Protein 8TNV (pdb70)

Structure (mmCIF, N/CA/C/O backbone):
data_8TNV
#
_entry.id   8TNV
#
_cell.length_a   75.682
_cell.length_b   103.368
_cell.length_c   119.048
_cell.angle_alpha   90.00
_cell.angle_beta   90.00
_cell.angle_gamma   90.00
#
_symmetry.space_group_name_H-M   'P 21 21 21'
#
loop_
_entity.id
_entity.type
_entity.pdbx_description
1 polymer 'Hemocyanin Functional Unit CCHB-g'
2 branched 2-acetamido-2-deoxy-beta-D-glucopyranose-(1-2)-alpha-D-mannopyranose-(1-6)-beta-D-mannopyranose-(1-4)-2-acetamido-2-deoxy-beta-D-glucopyranose-(1-4)-[alpha-L-fucopyranose-(1-6)]2-acetamido-2-deoxy-beta-D-glucopyranose
3 non-polymer 2-acetamido-2-deoxy-beta-D-glucopyranose
4 non-polymer 'CU2-O2 CLUSTER'
5 non-polymer 'BROMIDE ION'
6 non-polymer 1-(2-METHOXY-ETHOXY)-2-{2-[2-(2-METHOXY-ETHOXY]-ETHOXY}-ETHANE
7 non-polymer 'TETRAETHYLENE GLYCOL'
8 water water
#
loop_
_atom_site.group_PDB
_atom_site.id
_atom_site.type_symbol
_atom_site.label_atom_id
_atom_site.label_alt_id
_atom_site.label_comp_id
_atom_site.label_asym_id
_atom_site.label_entity_id
_atom_site.label_seq_id
_atom_site.pdbx_PDB_ins_code
_atom_site.Cartn_x
_atom_site.Cartn_y
_atom_site.Cartn_z
_atom_site.occupancy
_atom_site.B_iso_or_equiv
_atom_site.auth_seq_id
_atom_site.auth_comp_id
_atom_site.auth_asym_id
_atom_site.auth_atom_id
_atom_site.pdbx_PDB_model_num
ATOM 1 N N . GLY A 1 1 ? 31.250 58.037 66.926 1.00 47.57 0 GLY A N 1
ATOM 2 C CA . GLY A 1 1 ? 30.585 58.889 67.896 1.00 37.49 0 GLY A CA 1
ATOM 3 C C . GLY A 1 1 ? 29.739 59.978 67.253 1.00 33.94 0 GLY A C 1
ATOM 4 O O . GLY A 1 1 ? 28.553 60.070 67.505 1.00 21.04 0 GLY A O 1
ATOM 5 N N . VAL A 1 2 ? 30.356 60.797 66.401 1.00 37.52 1 VAL A N 1
ATOM 6 C CA . VAL A 1 2 ? 29.646 61.914 65.786 1.00 36.62 1 VAL A CA 1
ATOM 7 C C . VAL A 1 2 ? 28.467 61.380 64.980 1.00 36.40 1 VAL A C 1
ATOM 8 O O . VAL A 1 2 ? 28.626 60.557 64.066 1.00 36.81 1 VAL A O 1
ATOM 12 N N . GLY A 1 3 ? 27.269 61.832 65.336 1.00 29.66 2 GLY A N 1
ATOM 13 C CA . GLY A 1 3 ? 26.088 61.354 64.671 1.00 23.17 2 GLY A CA 1
ATOM 14 C C . GLY A 1 3 ? 25.655 59.952 65.031 1.00 21.02 2 GLY A C 1
ATOM 15 O O . GLY A 1 3 ? 24.757 59.430 64.364 1.00 23.16 2 GLY A O 1
ATOM 16 N N . VAL A 1 4 ? 26.240 59.321 66.050 1.00 16.85 3 VAL A N 1
ATOM 17 C CA . VAL A 1 4 ? 25.858 57.969 66.439 1.00 15.30 3 VAL A CA 1
ATOM 18 C C . VAL A 1 4 ? 24.937 58.031 67.654 1.00 15.28 3 VAL A C 1
ATOM 19 O O . VAL A 1 4 ? 25.289 58.603 68.690 1.00 15.77 3 VAL A O 1
ATOM 23 N N . ARG A 1 5 ? 23.748 57.437 67.524 1.00 13.39 4 ARG A N 1
ATOM 24 C CA . ARG A 1 5 ? 22.768 57.400 68.604 1.00 14.19 4 ARG A CA 1
ATOM 25 C C . ARG A 1 5 ? 22.964 56.102 69.368 1.00 15.61 4 ARG A C 1
ATOM 26 O O . ARG A 1 5 ? 22.749 55.019 68.815 1.00 14.45 4 ARG A O 1
ATOM 34 N N . LYS A 1 6 ? 23.381 56.223 70.625 1.00 13.19 5 LYS A N 1
ATOM 35 C CA . LYS A 1 6 ? 23.730 55.098 71.472 1.00 14.68 5 LYS A CA 1
ATOM 36 C C . LYS A 1 6 ? 22.599 54.766 72.426 1.00 14.41 5 LYS A C 1
ATOM 37 O O . LYS A 1 6 ? 21.867 55.655 72.881 1.00 15.20 5 LYS A O 1
ATOM 43 N N . ASP A 1 7 ? 22.478 53.479 72.780 1.00 14.01 6 ASP A N 1
ATOM 44 C CA . ASP A 1 7 ? 21.587 53.115 73.875 1.00 14.33 6 ASP A CA 1
ATOM 45 C C . ASP A 1 7 ? 21.975 53.887 75.129 1.00 15.96 6 ASP A C 1
ATOM 46 O O . ASP A 1 7 ? 23.149 53.910 75.508 1.00 16.02 6 ASP A O 1
ATOM 51 N N . ILE A 1 8 ? 20.996 54.528 75.771 1.00 16.41 7 ILE A N 1
ATOM 52 C CA . ILE A 1 8 ? 21.278 55.391 76.914 1.00 15.24 7 ILE A CA 1
ATOM 53 C C . ILE A 1 8 ? 22.028 54.630 78.008 1.00 21.85 7 ILE A C 1
ATOM 54 O O . ILE A 1 8 ? 22.834 55.215 78.754 1.00 18.18 7 ILE A O 1
ATOM 59 N N . ASN A 1 9 ? 21.830 53.317 78.089 1.00 18.22 8 ASN A N 1
ATOM 60 C CA . ASN A 1 9 ? 22.465 52.574 79.170 1.00 23.19 8 ASN A CA 1
ATOM 61 C C . ASN A 1 9 ? 23.929 52.282 78.896 1.00 22.44 8 ASN A C 1
ATOM 62 O O . ASN A 1 9 ? 24.602 51.708 79.763 1.00 28.28 8 ASN A O 1
ATOM 67 N N . THR A 1 10 ? 24.440 52.646 77.727 1.00 19.79 9 THR A N 1
ATOM 68 C CA . THR A 1 10 ? 25.841 52.432 77.397 1.00 21.96 9 THR A CA 1
ATOM 69 C C . THR A 1 10 ? 26.680 53.705 77.470 1.00 25.39 9 THR A C 1
ATOM 70 O O . THR A 1 10 ? 27.885 53.656 77.177 1.00 23.57 9 THR A O 1
ATOM 74 N N . LEU A 1 11 ? 26.088 54.844 77.828 1.00 18.87 10 LEU A N 1
ATOM 75 C CA . LEU A 1 11 ? 26.856 56.090 77.848 1.00 18.94 10 LEU A CA 1
ATOM 76 C C . LEU A 1 11 ? 27.904 56.049 78.947 1.00 19.21 10 LEU A C 1
ATOM 77 O O . LEU A 1 11 ? 27.632 55.594 80.059 1.00 21.29 10 LEU A O 1
ATOM 82 N N . THR A 1 12 ? 29.087 56.561 78.632 1.00 21.20 11 THR A N 1
ATOM 83 C CA . THR A 1 12 ? 30.112 56.767 79.641 1.00 20.72 11 THR A CA 1
ATOM 84 C C . THR A 1 12 ? 29.814 58.035 80.431 1.00 23.02 11 THR A C 1
ATOM 85 O O . THR A 1 12 ? 28.997 58.877 80.035 1.00 19.71 11 THR A O 1
ATOM 89 N N . ALA A 1 13 ? 30.520 58.196 81.553 1.00 20.49 12 ALA A N 1
ATOM 90 C CA . ALA A 1 13 ? 30.364 59.421 82.328 1.00 20.49 12 ALA A CA 1
ATOM 91 C C . ALA A 1 13 ? 30.821 60.628 81.522 1.00 21.56 12 ALA A C 1
ATOM 92 O O . ALA A 1 13 ? 30.195 61.697 81.574 1.00 21.84 12 ALA A O 1
ATOM 94 N N . ALA A 1 14 ? 31.869 60.460 80.718 1.00 19.88 13 ALA A N 1
ATOM 95 C CA . ALA A 1 14 ? 32.348 61.558 79.880 1.00 22.41 13 ALA A CA 1
ATOM 96 C C . ALA A 1 14 ? 31.310 61.940 78.831 1.00 22.77 13 ALA A C 1
ATOM 97 O O . ALA A 1 14 ? 31.092 63.131 78.566 1.00 21.44 13 ALA A O 1
ATOM 99 N N . GLU A 1 15 ? 30.683 60.940 78.197 1.00 19.90 14 GLU A N 1
ATOM 100 C CA . GLU A 1 15 ? 29.652 61.224 77.197 1.00 20.74 14 GLU A CA 1
ATOM 101 C C . GLU A 1 15 ? 28.448 61.903 77.837 1.00 18.68 14 GLU A C 1
ATOM 102 O O . GLU A 1 15 ? 27.826 62.793 77.231 1.00 16.67 14 GLU A O 1
ATOM 108 N N . THR A 1 16 ? 28.103 61.474 79.052 1.00 16.76 15 THR A N 1
ATOM 109 C CA . THR A 1 16 ? 26.984 62.077 79.777 1.00 18.31 15 THR A CA 1
ATOM 110 C C . THR A 1 16 ? 27.260 63.543 80.070 1.00 20.68 15 THR A C 1
ATOM 111 O O . THR A 1 16 ? 26.419 64.413 79.812 1.00 17.06 15 THR A O 1
ATOM 115 N N . THR A 1 17 ? 28.467 63.841 80.559 1.00 20.32 16 THR A N 1
ATOM 116 C CA . THR A 1 17 ? 28.832 65.226 80.845 1.00 19.69 16 THR A CA 1
ATOM 117 C C . THR A 1 17 ? 28.824 66.072 79.584 1.00 18.75 16 THR A C 1
ATOM 118 O O . THR A 1 17 ? 28.342 67.216 79.593 1.00 18.19 16 THR A O 1
ATOM 122 N N . ASN A 1 18 ? 29.333 65.517 78.487 1.00 16.70 17 ASN A N 1
ATOM 123 C CA . ASN A 1 18 ? 29.399 66.239 77.224 1.00 18.38 17 ASN A CA 1
ATOM 124 C C . ASN A 1 18 ? 27.999 66.550 76.691 1.00 16.03 17 ASN A C 1
ATOM 125 O O . ASN A 1 18 ? 27.744 67.655 76.200 1.00 16.31 17 ASN A O 1
ATOM 130 N N . LEU A 1 19 ? 27.075 65.577 76.768 1.00 15.20 18 LEU A N 1
ATOM 131 C CA . LEU A 1 19 ? 25.713 65.843 76.308 1.00 15.41 18 LEU A CA 1
ATOM 132 C C . LEU A 1 19 ? 25.042 66.906 77.160 1.00 13.93 18 LEU A C 1
ATOM 133 O O . LEU A 1 19 ? 24.349 67.792 76.637 1.00 13.64 18 LEU A O 1
ATOM 138 N N . ARG A 1 20 ? 25.254 66.841 78.477 1.00 14.73 19 ARG A N 1
ATOM 139 C CA . ARG A 1 20 ? 24.702 67.854 79.365 1.00 13.45 19 ARG A CA 1
ATOM 140 C C . ARG A 1 20 ? 25.288 69.231 79.071 1.00 15.26 19 ARG A C 1
ATOM 141 O O . ARG A 1 20 ? 24.556 70.225 79.030 1.00 14.00 19 ARG A O 1
ATOM 149 N N . ASP A 1 21 ? 26.594 69.298 78.786 1.00 15.62 20 ASP A N 1
ATOM 150 C CA . ASP A 1 21 ? 27.175 70.605 78.471 1.00 16.92 20 ASP A CA 1
ATOM 151 C C . ASP A 1 21 ? 26.570 71.178 77.205 1.00 15.78 20 ASP A C 1
ATOM 152 O O . ASP A 1 21 ? 26.297 72.387 77.111 1.00 16.55 20 ASP A O 1
ATOM 157 N N . ALA A 1 22 ? 26.398 70.333 76.198 1.00 14.85 21 ALA A N 1
ATOM 158 C CA . ALA A 1 22 ? 25.821 70.801 74.947 1.00 14.41 21 ALA A CA 1
ATOM 159 C C . ALA A 1 22 ? 24.373 71.247 75.129 1.00 15.16 21 ALA A C 1
ATOM 160 O O . ALA A 1 22 ? 23.987 72.325 74.663 1.00 13.23 21 ALA A O 1
ATOM 162 N N . LEU A 1 23 ? 23.571 70.505 75.888 1.00 12.89 22 LEU A N 1
ATOM 163 C CA . LEU A 1 23 ? 22.147 70.901 76.071 1.00 12.98 22 LEU A CA 1
ATOM 164 C C . LEU A 1 23 ? 22.043 72.204 76.876 1.00 11.48 22 LEU A C 1
ATOM 165 O O . LEU A 1 23 ? 21.195 73.027 76.568 1.00 13.17 22 LEU A O 1
ATOM 170 N N . ARG A 1 24 ? 22.914 72.358 77.862 1.00 14.39 23 ARG A N 1
ATOM 171 C CA . ARG A 1 24 ? 22.904 73.594 78.682 1.00 14.12 23 ARG A CA 1
ATOM 172 C C . ARG A 1 24 ? 23.104 74.809 77.770 1.00 14.97 23 ARG A C 1
ATOM 173 O O . ARG A 1 24 ? 22.392 75.806 77.935 1.00 14.87 23 ARG A O 1
ATOM 181 N N . ARG A 1 25 ? 24.001 74.693 76.806 1.00 16.32 24 ARG A N 1
ATOM 182 C CA . ARG A 1 25 ? 24.259 75.823 75.881 1.00 17.33 24 ARG A CA 1
ATOM 183 C C . ARG A 1 25 ? 23.068 76.075 74.954 1.00 15.24 24 ARG A C 1
ATOM 184 O O . ARG A 1 25 ? 22.759 77.216 74.683 1.00 17.27 24 ARG A O 1
ATOM 192 N N . VAL A 1 26 ? 22.441 75.005 74.490 1.00 12.83 25 VAL A N 1
ATOM 193 C CA . VAL A 1 26 ? 21.239 75.166 73.624 1.00 13.39 25 VAL A CA 1
ATOM 194 C C . VAL A 1 26 ? 20.119 75.799 74.461 1.00 12.34 25 VAL A C 1
ATOM 195 O O . VAL A 1 26 ? 19.458 76.706 73.961 1.00 13.24 25 VAL A O 1
ATOM 199 N N . GLN A 1 27 ? 19.932 75.317 75.697 1.00 13.14 26 GLN A N 1
ATOM 200 C CA . GLN A 1 27 ? 18.897 75.951 76.521 1.00 12.65 26 GLN A CA 1
ATOM 201 C C . GLN A 1 27 ? 19.232 77.387 76.923 1.00 15.63 26 GLN A C 1
ATOM 202 O O . GLN A 1 27 ? 18.305 78.160 77.175 1.00 19.14 26 GLN A O 1
ATOM 208 N N . ALA A 1 28 ? 20.503 77.738 77.018 1.00 14.97 27 ALA A N 1
ATOM 209 C CA . ALA A 1 28 ? 20.885 79.091 77.442 1.00 16.75 27 ALA A CA 1
ATOM 210 C C . ALA A 1 28 ? 20.513 80.142 76.410 1.00 17.69 27 ALA A C 1
ATOM 211 O O . ALA A 1 28 ? 20.390 81.313 76.786 1.00 22.39 27 ALA A O 1
ATOM 213 N N . GLY A 1 29 ? 20.357 79.759 75.131 1.00 15.21 28 GLY A N 1
ATOM 214 C CA . GLY A 1 29 ? 20.049 80.673 74.040 1.00 18.16 28 GLY A CA 1
ATOM 215 C C . GLY A 1 29 ? 21.214 81.521 73.574 1.00 18.53 28 GLY A C 1
ATOM 216 O O . GLY A 1 29 ? 21.000 82.482 72.827 1.00 18.18 28 GLY A O 1
ATOM 217 N N . THR A 1 30 ? 22.438 81.198 73.979 1.00 15.11 29 THR A N 1
ATOM 218 C CA . THR A 1 30 ? 23.604 81.990 73.586 1.00 17.47 29 THR A CA 1
ATOM 219 C C . THR A 1 30 ? 24.341 81.398 72.408 1.00 23.38 29 THR A C 1
ATOM 220 O O . THR A 1 30 ? 25.308 82.010 71.922 1.00 23.92 29 THR A O 1
ATOM 224 N N . GLY A 1 31 ? 23.910 80.233 71.947 1.00 21.16 30 GLY A N 1
ATOM 225 C CA . GLY A 1 31 ? 24.626 79.460 70.974 1.00 24.62 30 GLY A CA 1
ATOM 226 C C . GLY A 1 31 ? 24.074 79.656 69.589 1.00 20.77 30 GLY A C 1
ATOM 227 O O . GLY A 1 31 ? 23.354 80.616 69.294 1.00 24.52 30 GLY A O 1
ATOM 228 N N . ARG A 1 32 ? 24.408 78.711 68.719 1.00 21.04 31 ARG A N 1
ATOM 229 C CA . ARG A 1 32 ? 24.017 78.853 67.326 1.00 19.48 31 ARG A CA 1
ATOM 230 C C . ARG A 1 32 ? 22.505 78.752 67.146 1.00 21.27 31 ARG A C 1
ATOM 231 O O . ARG A 1 32 ? 21.888 79.439 66.332 1.00 22.99 31 ARG A O 1
ATOM 239 N N . MET A 1 33 ? 21.913 77.768 67.802 1.00 19.86 32 MET A N 1
ATOM 240 C CA A MET A 1 33 ? 20.413 77.663 67.817 0.72 18.99 32 MET A CA 1
ATOM 241 C CA B MET A 1 33 ? 20.421 77.648 67.842 0.28 19.08 32 MET A CA 1
ATOM 242 C C . MET A 1 33 ? 19.906 77.531 69.321 1.00 20.22 32 MET A C 1
ATOM 243 O O . MET A 1 33 ? 20.582 77.085 70.356 1.00 26.47 32 MET A O 1
ATOM 252 N N . THR A 1 34 ? 18.694 78.038 69.503 1.00 15.71 33 THR A N 1
ATOM 253 C CA . THR A 1 34 ? 18.145 78.001 70.855 1.00 14.31 33 THR A CA 1
ATOM 254 C C . THR A 1 34 ? 17.173 76.844 71.034 1.00 11.85 33 THR A C 1
ATOM 255 O O . THR A 1 34 ? 16.530 76.391 70.079 1.00 14.58 33 THR A O 1
ATOM 259 N N . TYR A 1 35 ? 17.074 76.390 72.283 1.00 12.54 34 TYR A N 1
ATOM 260 C CA . TYR A 1 35 ? 16.114 75.327 72.565 1.00 13.27 34 TYR A CA 1
ATOM 261 C C . TYR A 1 35 ? 14.696 75.778 72.233 1.00 15.56 34 TYR A C 1
ATOM 262 O O . TYR A 1 35 ? 13.914 75.014 71.652 1.00 14.12 34 TYR A O 1
ATOM 271 N N . ASP A 1 36 ? 14.350 77.025 72.551 1.00 13.61 35 ASP A N 1
ATOM 272 C CA . ASP A 1 36 ? 13.001 77.498 72.237 1.00 15.22 35 ASP A CA 1
ATOM 273 C C . ASP A 1 36 ? 12.724 77.429 70.749 1.00 15.69 35 ASP A C 1
ATOM 274 O O . ASP A 1 36 ? 11.624 77.053 70.322 1.00 15.82 35 ASP A O 1
ATOM 279 N N . PHE A 1 37 ? 13.682 77.897 69.935 1.00 13.96 36 PHE A N 1
ATOM 280 C CA . PHE A 1 37 ? 13.474 77.932 68.492 1.00 16.22 36 PHE A CA 1
ATOM 281 C C . PHE A 1 37 ? 13.134 76.551 67.955 1.00 14.07 36 PHE A C 1
ATOM 282 O O . PHE A 1 37 ? 12.211 76.396 67.152 1.00 19.18 36 PHE A O 1
ATOM 290 N N . ILE A 1 38 ? 13.861 75.537 68.404 1.00 16.11 37 ILE A N 1
ATOM 291 C CA . ILE A 1 38 ? 13.597 74.196 67.922 1.00 19.37 37 ILE A CA 1
ATOM 292 C C . ILE A 1 38 ? 12.301 73.655 68.512 1.00 16.60 37 ILE A C 1
ATOM 293 O O . ILE A 1 38 ? 11.411 73.217 67.778 1.00 16.62 37 ILE A O 1
ATOM 298 N N . ALA A 1 39 ? 12.182 73.675 69.842 1.00 14.57 38 ALA A N 1
ATOM 299 C CA . ALA A 1 39 ? 10.989 73.118 70.498 1.00 15.68 38 ALA A CA 1
ATOM 300 C C . ALA A 1 39 ? 9.693 73.781 70.030 1.00 18.01 38 ALA A C 1
ATOM 301 O O . ALA A 1 39 ? 8.642 73.118 69.963 1.00 15.20 38 ALA A O 1
ATOM 303 N N . GLY A 1 40 ? 9.737 75.069 69.670 1.00 13.98 39 GLY A N 1
ATOM 304 C CA . GLY A 1 40 ? 8.568 75.765 69.164 1.00 17.22 39 GLY A CA 1
ATOM 305 C C . GLY A 1 40 ? 8.034 75.233 67.852 1.00 17.28 39 GLY A C 1
ATOM 306 O O . GLY A 1 40 ? 6.913 75.584 67.473 1.00 20.61 39 GLY A O 1
ATOM 307 N N . ALA A 1 41 ? 8.814 74.430 67.126 1.00 13.65 40 ALA A N 1
ATOM 308 C CA . ALA A 1 41 ? 8.299 73.797 65.924 1.00 13.32 40 ALA A CA 1
ATOM 309 C C . ALA A 1 41 ? 7.221 72.760 66.223 1.00 15.00 40 ALA A C 1
ATOM 310 O O . ALA A 1 41 ? 6.486 72.366 65.314 1.00 16.71 40 ALA A O 1
ATOM 312 N N . HIS A 1 42 ? 7.127 72.280 67.458 1.00 13.66 41 HIS A N 1
ATOM 313 C CA . HIS A 1 42 ? 6.245 71.143 67.684 1.00 12.07 41 HIS A CA 1
ATOM 314 C C . HIS A 1 42 ? 4.807 71.565 68.022 1.00 10.77 41 HIS A C 1
ATOM 315 O O . HIS A 1 42 ? 3.853 71.168 67.337 1.00 13.37 41 HIS A O 1
ATOM 322 N N . GLY A 1 43 ? 4.646 72.304 69.111 1.00 11.26 42 GLY A N 1
ATOM 323 C CA . GLY A 1 43 ? 3.322 72.633 69.624 1.00 12.27 42 GLY A CA 1
ATOM 324 C C . GLY A 1 43 ? 3.192 74.128 69.886 1.00 12.54 42 GLY A C 1
ATOM 325 O O . GLY A 1 43 ? 3.087 74.912 68.927 1.00 13.84 42 GLY A O 1
ATOM 326 N N . TYR A 1 44 ? 3.167 74.543 71.167 1.00 12.05 43 TYR A N 1
ATOM 327 C CA . TYR A 1 44 ? 3.122 75.958 71.547 1.00 12.34 43 TYR A CA 1
ATOM 328 C C . TYR A 1 44 ? 4.519 76.571 71.411 1.00 12.55 43 TYR A C 1
ATOM 329 O O . TYR A 1 44 ? 5.513 75.918 71.737 1.00 12.66 43 TYR A O 1
ATOM 338 N N . PRO A 1 45 ? 4.634 77.826 70.963 1.00 13.45 44 PRO A N 1
ATOM 339 C CA . PRO A 1 45 ? 3.591 78.682 70.376 1.00 14.80 44 PRO A CA 1
ATOM 340 C C . PRO A 1 45 ? 3.290 78.230 68.962 1.00 15.01 44 PRO A C 1
ATOM 341 O O . PRO A 1 45 ? 4.202 77.875 68.192 1.00 17.18 44 PRO A O 1
ATOM 345 N N . ALA A 1 46 ? 2.020 78.177 68.600 1.00 16.06 45 ALA A N 1
ATOM 346 C CA . ALA A 1 46 ? 1.616 77.649 67.306 1.00 16.89 45 ALA A CA 1
ATOM 347 C C . ALA A 1 46 ? 2.405 78.292 66.172 1.00 20.33 45 ALA A C 1
ATOM 348 O O . ALA A 1 46 ? 2.474 79.524 66.067 1.00 20.69 45 ALA A O 1
ATOM 350 N N . GLU A 1 47 ? 3.049 77.473 65.345 1.00 18.41 46 GLU A N 1
ATOM 351 C CA . GLU A 1 47 ? 3.906 78.061 64.317 1.00 20.26 46 GLU A CA 1
ATOM 352 C C . GLU A 1 47 ? 3.391 77.792 62.914 1.00 22.97 46 GLU A C 1
ATOM 353 O O . GLU A 1 47 ? 4.087 78.107 61.933 1.00 24.79 46 GLU A O 1
ATOM 359 N N . CYS A 1 48 ? 2.202 77.215 62.794 1.00 18.14 47 CYS A N 1
ATOM 360 C CA . CYS A 1 48 ? 1.621 76.852 61.520 1.00 20.86 47 CYS A CA 1
ATOM 361 C C . CYS A 1 48 ? 0.209 77.414 61.433 1.00 25.46 47 CYS A C 1
ATOM 362 O O . CYS A 1 48 ? -0.361 77.915 62.410 1.00 25.22 47 CYS A O 1
ATOM 365 N N . LYS A 1 49 ? -0.353 77.351 60.232 1.00 29.08 48 LYS A N 1
ATOM 366 C CA . LYS A 1 49 ? -1.675 77.900 59.997 1.00 33.21 48 LYS A CA 1
ATOM 367 C C . LYS A 1 49 ? -2.533 76.862 59.300 1.00 32.65 48 LYS A C 1
ATOM 368 O O . LYS A 1 49 ? -2.034 76.066 58.502 1.00 36.30 48 LYS A O 1
ATOM 374 N N . MET A 1 50 ? -3.806 76.832 59.672 1.00 38.40 49 MET A N 1
ATOM 375 C CA . MET A 1 50 ? -4.840 76.042 59.007 1.00 46.01 49 MET A CA 1
ATOM 376 C C . MET A 1 50 ? -5.920 77.045 58.616 1.00 51.43 49 MET A C 1
ATOM 377 O O . MET A 1 50 ? -6.910 77.231 59.332 1.00 48.86 49 MET A O 1
ATOM 382 N N . GLY A 1 51 ? -5.703 77.709 57.483 1.00 50.82 50 GLY A N 1
ATOM 383 C CA . GLY A 1 51 ? -6.486 78.869 57.115 1.00 50.68 50 GLY A CA 1
ATOM 384 C C . GLY A 1 51 ? -6.077 80.063 57.952 1.00 51.95 50 GLY A C 1
ATOM 385 O O . GLY A 1 51 ? -4.904 80.450 57.967 1.00 54.03 50 GLY A O 1
ATOM 386 N N . GLU A 1 52 ? -7.029 80.644 58.674 1.00 47.84 51 GLU A N 1
ATOM 387 C CA . GLU A 1 52 ? -6.723 81.753 59.565 1.00 50.89 51 GLU A CA 1
ATOM 388 C C . GLU A 1 52 ? -6.375 81.303 60.975 1.00 49.27 51 GLU A C 1
ATOM 389 O O . GLU A 1 52 ? -5.870 82.117 61.753 1.00 47.39 51 GLU A O 1
ATOM 395 N N . TYR A 1 53 ? -6.625 80.040 61.319 1.00 48.69 52 TYR A N 1
ATOM 396 C CA . TYR A 1 53 ? -6.339 79.544 62.663 1.00 51.34 52 TYR A CA 1
ATOM 397 C C . TYR A 1 53 ? -4.864 79.171 62.805 1.00 40.20 52 TYR A C 1
ATOM 398 O O . TYR A 1 53 ? -4.267 78.576 61.904 1.00 39.28 52 TYR A O 1
ATOM 407 N N . ASP A 1 54 ? -4.275 79.533 63.941 1.00 35.82 53 ASP A N 1
ATOM 408 C CA . ASP A 1 54 ? -2.913 79.110 64.244 1.00 32.39 53 ASP A CA 1
ATOM 409 C C . ASP A 1 54 ? -2.954 77.714 64.863 1.00 27.19 53 ASP A C 1
ATOM 410 O O . ASP A 1 54 ? -3.713 77.463 65.804 1.00 30.71 53 ASP A O 1
ATOM 415 N N . VAL A 1 55 ? -2.152 76.799 64.319 1.00 21.69 54 VAL A N 1
ATOM 416 C CA . VAL A 1 55 ? -2.110 75.411 64.766 1.00 23.64 54 VAL A CA 1
ATOM 417 C C . VAL A 1 55 ? -0.663 75.009 65.036 1.00 19.06 54 VAL A C 1
ATOM 418 O O . VAL A 1 55 ? 0.287 75.605 64.530 1.00 18.74 54 VAL A O 1
ATOM 422 N N . ALA A 1 56 ? -0.508 73.979 65.866 1.00 16.53 55 ALA A N 1
ATOM 423 C CA . ALA A 1 56 ? 0.805 73.373 66.033 1.00 16.69 55 ALA A CA 1
ATOM 424 C C . ALA A 1 56 ? 1.290 72.804 64.702 1.00 13.92 55 ALA A C 1
ATOM 425 O O . ALA A 1 56 ? 0.522 72.241 63.925 1.00 15.81 55 ALA A O 1
ATOM 427 N N . CYS A 1 57 ? 2.609 72.864 64.478 1.00 13.71 56 CYS A N 1
ATOM 428 C CA . CYS A 1 57 ? 3.170 72.311 63.252 1.00 12.52 56 CYS A CA 1
ATOM 429 C C . CYS A 1 57 ? 3.375 70.802 63.274 1.00 12.10 56 CYS A C 1
ATOM 430 O O . CYS A 1 57 ? 3.437 70.186 62.216 1.00 14.26 56 CYS A O 1
ATOM 433 N N . CYS A 1 58 ? 3.468 70.180 64.448 1.00 12.03 57 CYS A N 1
ATOM 434 C CA . CYS A 1 58 ? 3.814 68.760 64.440 1.00 12.23 57 CYS A CA 1
ATOM 435 C C . CYS A 1 58 ? 2.700 67.941 63.810 1.00 12.31 57 CYS A C 1
ATOM 436 O O . CYS A 1 58 ? 1.521 68.273 63.907 1.00 13.62 57 CYS A O 1
ATOM 439 N N . GLN A 1 59 ? 3.095 66.920 63.069 1.00 12.56 58 GLN A N 1
ATOM 440 C CA . GLN A 1 59 ? 2.137 66.137 62.306 1.00 12.60 58 GLN A CA 1
ATOM 441 C C . GLN A 1 59 ? 1.855 64.861 63.082 1.00 14.12 58 GLN A C 1
ATOM 442 O O . GLN A 1 59 ? 2.767 64.047 63.307 1.00 12.83 58 GLN A O 1
ATOM 448 N N . HIS A 1 60 ? 0.591 64.699 63.494 1.00 13.26 59 HIS A N 1
ATOM 449 C CA . HIS A 1 60 ? 0.148 63.588 64.321 1.00 12.74 59 HIS A CA 1
ATOM 450 C C . HIS A 1 60 ? -1.118 63.031 63.710 1.00 14.78 59 HIS A C 1
ATOM 451 O O . HIS A 1 60 ? -1.890 63.753 63.073 1.00 15.27 59 HIS A O 1
ATOM 458 N N . GLY A 1 61 ? -1.353 61.756 63.965 1.00 11.67 60 GLY A N 1
ATOM 459 C CA . GLY A 1 61 ? -2.591 61.161 63.475 1.00 12.36 60 GLY A CA 1
ATOM 460 C C . GLY A 1 61 ? -2.609 60.927 61.979 1.00 13.25 60 GLY A C 1
ATOM 461 O O . GLY A 1 61 ? -3.689 60.957 61.351 1.00 14.96 60 GLY A O 1
ATOM 462 N N . MET A 1 62 ? -1.440 60.713 61.380 1.00 11.69 61 MET A N 1
ATOM 463 C CA . MET A 1 62 ? -1.326 60.647 59.931 1.00 13.33 61 MET A CA 1
ATOM 464 C C . MET A 1 62 ? -0.015 59.991 59.529 1.00 12.74 61 MET A C 1
ATOM 465 O O . MET A 1 62 ? 0.935 59.876 60.320 1.00 12.77 61 MET A O 1
ATOM 470 N N . ALA A 1 63 ? 0.010 59.549 58.274 1.00 13.82 62 ALA A N 1
ATOM 471 C CA . ALA A 1 63 ? 1.135 58.787 57.742 1.00 14.35 62 ALA A CA 1
ATOM 472 C C . ALA A 1 63 ? 2.444 59.557 57.771 1.00 12.34 62 ALA A C 1
ATOM 473 O O . ALA A 1 63 ? 3.510 58.926 57.761 1.00 14.26 62 ALA A O 1
ATOM 475 N N . SER A 1 64 ? 2.394 60.892 57.831 1.00 12.36 63 SER A N 1
ATOM 476 C CA . SER A 1 64 ? 3.610 61.698 57.900 1.00 12.99 63 SER A CA 1
ATOM 477 C C . SER A 1 64 ? 4.178 61.840 59.308 1.00 13.98 63 SER A C 1
ATOM 478 O O . SER A 1 64 ? 5.226 62.475 59.461 1.00 12.82 63 SER A O 1
ATOM 481 N N . PHE A 1 65 ? 3.508 61.325 60.341 1.00 11.71 64 PHE A N 1
ATOM 482 C CA . PHE A 1 65 ? 4.041 61.458 61.692 1.00 10.46 64 PHE A CA 1
ATOM 483 C C . PHE A 1 65 ? 5.474 60.939 61.819 1.00 11.06 64 PHE A C 1
ATOM 484 O O . PHE A 1 65 ? 6.319 61.647 62.411 1.00 10.62 64 PHE A O 1
ATOM 492 N N . PRO A 1 66 ? 5.822 59.749 61.307 1.00 11.14 65 PRO A N 1
ATOM 493 C CA . PRO A 1 66 ? 7.195 59.246 61.535 1.00 11.37 65 PRO A CA 1
ATOM 494 C C . PRO A 1 66 ? 8.240 60.134 60.881 1.00 10.23 65 PRO A C 1
ATOM 495 O O . PRO A 1 66 ? 9.273 60.431 61.493 1.00 10.92 65 PRO A O 1
ATOM 499 N N . GLY A 1 67 ? 7.962 60.607 59.666 1.00 10.64 66 GLY A N 1
ATOM 500 C CA . GLY A 1 67 ? 8.936 61.443 58.980 1.00 11.66 66 GLY A CA 1
ATOM 501 C C . GLY A 1 67 ? 9.061 62.827 59.587 1.00 11.72 66 GLY A C 1
ATOM 502 O O . GLY A 1 67 ? 10.172 63.344 59.727 1.00 11.76 66 GLY A O 1
ATOM 503 N N . TRP A 1 68 ? 7.927 63.455 59.921 1.00 10.79 67 TRP A N 1
ATOM 504 C CA . TRP A 1 68 ? 7.980 64.741 60.618 1.00 10.22 67 TRP A CA 1
ATOM 505 C C . TRP A 1 68 ? 8.839 64.642 61.877 1.00 11.54 67 TRP A C 1
ATOM 506 O O . TRP A 1 68 ? 9.723 65.484 62.102 1.00 12.23 67 TRP A O 1
ATOM 517 N N . HIS A 1 69 ? 8.588 63.617 62.726 1.00 10.77 68 HIS A N 1
ATOM 518 C CA . HIS A 1 69 ? 9.331 63.521 63.972 1.00 10.47 68 HIS A CA 1
ATOM 519 C C . HIS A 1 69 ? 10.767 63.056 63.758 1.00 10.97 68 HIS A C 1
ATOM 520 O O . HIS A 1 69 ? 11.646 63.425 64.534 1.00 11.22 68 HIS A O 1
ATOM 527 N N . ARG A 1 70 ? 11.046 62.317 62.673 1.00 11.12 69 ARG A N 1
ATOM 528 C CA . ARG A 1 70 ? 12.431 61.990 62.332 1.00 11.93 69 ARG A CA 1
ATOM 529 C C . ARG A 1 70 ? 13.234 63.257 62.032 1.00 10.78 69 ARG A C 1
ATOM 530 O O . ARG A 1 70 ? 14.327 63.462 62.576 1.00 12.81 69 ARG A O 1
ATOM 538 N N . VAL A 1 71 ? 12.673 64.136 61.202 1.00 11.09 70 VAL A N 1
ATOM 539 C CA . VAL A 1 71 ? 13.361 65.386 60.898 1.00 10.54 70 VAL A CA 1
ATOM 540 C C . VAL A 1 71 ? 13.486 66.256 62.153 1.00 12.71 70 VAL A C 1
ATOM 541 O O . VAL A 1 71 ? 14.570 66.795 62.435 1.00 11.81 70 VAL A O 1
ATOM 545 N N . PHE A 1 72 ? 12.412 66.363 62.959 1.00 9.92 71 PHE A N 1
ATOM 546 C CA . PHE A 1 72 ? 12.465 67.174 64.180 1.00 9.85 71 PHE A CA 1
ATOM 547 C C . PHE A 1 72 ? 13.540 66.680 65.138 1.00 11.37 71 PHE A C 1
ATOM 548 O O . PHE A 1 72 ? 14.285 67.478 65.728 1.00 10.63 71 PHE A O 1
ATOM 556 N N . THR A 1 73 ? 13.606 65.367 65.347 1.00 10.50 72 THR A N 1
ATOM 557 C CA . THR A 1 73 ? 14.580 64.825 66.276 1.00 10.21 72 THR A CA 1
ATOM 558 C C . THR A 1 73 ? 15.999 65.108 65.797 1.00 11.57 72 THR A C 1
ATOM 559 O O . THR A 1 73 ? 16.866 65.507 66.588 1.00 11.80 72 THR A O 1
ATOM 563 N N . ARG A 1 74 ? 16.233 64.991 64.483 1.00 11.86 73 ARG A N 1
ATOM 564 C CA . ARG A 1 74 ? 17.556 65.336 63.947 1.00 12.37 73 ARG A CA 1
ATOM 565 C C . ARG A 1 74 ? 17.871 66.818 64.121 1.00 12.40 73 ARG A C 1
ATOM 566 O O . ARG A 1 74 ? 19.034 67.181 64.370 1.00 11.87 73 ARG A O 1
ATOM 574 N N . GLN A 1 75 ? 16.863 67.692 64.006 1.00 11.01 74 GLN A N 1
ATOM 575 C CA . GLN A 1 75 ? 17.109 69.127 64.174 1.00 12.89 74 GLN A CA 1
ATOM 576 C C . GLN A 1 75 ? 17.698 69.409 65.548 1.00 12.60 74 GLN A C 1
ATOM 577 O O . GLN A 1 75 ? 18.684 70.138 65.680 1.00 12.91 74 GLN A O 1
ATOM 583 N N . MET A 1 76 ? 17.099 68.833 66.607 1.00 10.64 75 MET A N 1
ATOM 584 C CA . MET A 1 76 ? 17.634 69.041 67.952 1.00 10.94 75 MET A CA 1
ATOM 585 C C . MET A 1 76 ? 19.024 68.429 68.105 1.00 10.54 75 MET A C 1
ATOM 586 O O . MET A 1 76 ? 19.917 69.016 68.739 1.00 12.35 75 MET A O 1
ATOM 591 N N . GLU A 1 77 ? 19.219 67.235 67.530 1.00 11.34 76 GLU A N 1
ATOM 592 C CA . GLU A 1 77 ? 20.513 66.581 67.618 1.00 10.86 76 GLU A CA 1
ATOM 593 C C . GLU A 1 77 ? 21.603 67.451 66.994 1.00 12.50 76 GLU A C 1
ATOM 594 O O . GLU A 1 77 ? 22.712 67.534 67.532 1.00 13.56 76 GLU A O 1
ATOM 600 N N . ILE A 1 78 ? 21.302 68.086 65.850 1.00 12.05 77 ILE A N 1
ATOM 601 C CA . ILE A 1 78 ? 22.280 68.975 65.212 1.00 12.58 77 ILE A CA 1
ATOM 602 C C . ILE A 1 78 ? 22.573 70.178 66.097 1.00 13.15 77 ILE A C 1
ATOM 603 O O . ILE A 1 78 ? 23.732 70.576 66.250 1.00 14.61 77 ILE A O 1
ATOM 608 N N . ALA A 1 79 ? 21.536 70.789 66.674 1.00 12.27 78 ALA A N 1
ATOM 609 C CA . ALA A 1 79 ? 21.767 71.884 67.625 1.00 13.05 78 ALA A CA 1
ATOM 610 C C . ALA A 1 79 ? 22.740 71.479 68.725 1.00 13.40 78 ALA A C 1
ATOM 611 O O . ALA A 1 79 ? 23.636 72.258 69.093 1.00 14.39 78 ALA A O 1
ATOM 613 N N . LEU A 1 80 ? 22.577 70.275 69.284 1.00 12.05 79 LEU A N 1
ATOM 614 C CA . LEU A 1 80 ? 23.500 69.788 70.300 1.00 13.09 79 LEU A CA 1
ATOM 615 C C . LEU A 1 80 ? 24.902 69.624 69.728 1.00 14.37 79 LEU A C 1
ATOM 616 O O . LEU A 1 80 ? 25.886 69.997 70.375 1.00 13.50 79 LEU A O 1
ATOM 621 N N . SER A 1 81 ? 25.009 69.100 68.506 1.00 14.48 80 SER A N 1
ATOM 622 C CA . SER A 1 81 ? 26.339 68.925 67.919 1.00 13.55 80 SER A CA 1
ATOM 623 C C . SER A 1 81 ? 27.025 70.277 67.699 1.00 16.53 80 SER A C 1
ATOM 624 O O . SER A 1 81 ? 28.233 70.416 67.949 1.00 16.80 80 SER A O 1
ATOM 627 N N . TRP A 1 82 ? 26.255 71.292 67.315 1.00 15.07 81 TRP A N 1
ATOM 628 C CA . TRP A 1 82 ? 26.818 72.620 67.101 1.00 13.74 81 TRP A CA 1
ATOM 629 C C . TRP A 1 82 ? 27.316 73.239 68.389 1.00 15.88 81 TRP A C 1
ATOM 630 O O . TRP A 1 82 ? 28.164 74.150 68.335 1.00 17.98 81 TRP A O 1
ATOM 641 N N . GLU A 1 83 ? 26.807 72.788 69.545 1.00 15.75 82 GLU A N 1
ATOM 642 C CA . GLU A 1 83 ? 27.262 73.256 70.847 1.00 16.41 82 GLU A CA 1
ATOM 643 C C . GLU A 1 83 ? 28.224 72.275 71.508 1.00 16.77 82 GLU A C 1
ATOM 644 O O . GLU A 1 83 ? 28.447 72.345 72.725 1.00 21.51 82 GLU A O 1
ATOM 650 N N . GLY A 1 84 ? 28.837 71.388 70.726 1.00 16.26 83 GLY A N 1
ATOM 651 C CA . GLY A 1 84 ? 29.918 70.566 71.209 1.00 18.91 83 GLY A CA 1
ATOM 652 C C . GLY A 1 84 ? 29.601 69.124 71.526 1.00 17.86 83 GLY A C 1
ATOM 653 O O . GLY A 1 84 ? 30.497 68.405 71.970 1.00 18.79 83 GLY A O 1
ATOM 654 N N . ALA A 1 85 ? 28.365 68.654 71.325 1.00 15.38 84 ALA A N 1
ATOM 655 C CA . ALA A 1 85 ? 28.101 67.254 71.629 1.00 14.99 84 ALA A CA 1
ATOM 656 C C . ALA A 1 85 ? 28.884 66.369 70.660 1.00 16.31 84 ALA A C 1
ATOM 657 O O . ALA A 1 85 ? 28.887 66.610 69.451 1.00 19.28 84 ALA A O 1
ATOM 659 N N . LYS A 1 86 ? 29.556 65.363 71.213 1.00 17.67 85 LYS A N 1
ATOM 660 C CA . LYS A 1 86 ? 30.381 64.472 70.412 1.00 23.32 85 LYS A CA 1
ATOM 661 C C . LYS A 1 86 ? 29.681 63.179 70.055 1.00 23.84 85 LYS A C 1
ATOM 662 O O . LYS A 1 86 ? 30.270 62.360 69.352 1.00 24.62 85 LYS A O 1
ATOM 668 N N . VAL A 1 87 ? 28.487 62.938 70.597 1.00 19.31 86 VAL A N 1
ATOM 669 C CA . VAL A 1 87 ? 27.676 61.786 70.237 1.00 18.63 86 VAL A CA 1
ATOM 670 C C . VAL A 1 87 ? 26.303 62.322 69.873 1.00 16.94 86 VAL A C 1
ATOM 671 O O . VAL A 1 87 ? 25.963 63.476 70.157 1.00 17.35 86 VAL A O 1
ATOM 675 N N . GLY A 1 88 ? 25.514 61.476 69.215 1.00 16.64 87 GLY A N 1
ATOM 676 C CA . GLY A 1 88 ? 24.156 61.832 68.873 1.00 17.14 87 GLY A CA 1
ATOM 677 C C . GLY A 1 88 ? 23.209 61.713 70.067 1.00 13.63 87 GLY A C 1
ATOM 678 O O . GLY A 1 88 ? 23.605 61.447 71.203 1.00 15.49 87 GLY A O 1
ATOM 679 N N . LEU A 1 89 ? 21.926 61.943 69.797 1.00 14.36 88 LEU A N 1
ATOM 680 C CA . LEU A 1 89 ? 20.907 61.826 70.846 1.00 14.79 88 LEU A CA 1
ATOM 681 C C . LEU A 1 89 ? 20.752 60.379 71.265 1.00 13.18 88 LEU A C 1
ATOM 682 O O . LEU A 1 89 ? 20.337 59.554 70.424 1.00 14.46 88 LEU A O 1
ATOM 687 N N . PRO A 1 90 ? 21.014 60.021 72.509 1.00 12.07 89 PRO A N 1
ATOM 688 C CA . PRO A 1 90 ? 20.860 58.613 72.900 1.00 13.70 89 PRO A CA 1
ATOM 689 C C . PRO A 1 90 ? 19.400 58.206 72.909 1.00 13.33 89 PRO A C 1
ATOM 690 O O . PRO A 1 90 ? 18.502 59.035 73.071 1.00 13.66 89 PRO A O 1
ATOM 694 N N . TYR A 1 91 ? 19.167 56.919 72.683 1.00 12.28 90 TYR A N 1
ATOM 695 C CA . TYR A 1 91 ? 17.813 56.379 72.748 1.00 10.12 90 TYR A CA 1
ATOM 696 C C . TYR A 1 91 ? 17.608 55.578 74.021 1.00 13.06 90 TYR A C 1
ATOM 697 O O . TYR A 1 91 ? 18.495 54.839 74.459 1.00 13.00 90 TYR A O 1
ATOM 706 N N . TRP A 1 92 ? 16.426 55.736 74.621 1.00 13.47 91 TRP A N 1
ATOM 707 C CA . TRP A 1 92 ? 16.016 54.938 75.760 1.00 13.32 91 TRP A CA 1
ATOM 708 C C . TRP A 1 92 ? 15.091 53.867 75.215 1.00 12.69 91 TRP A C 1
ATOM 709 O O . TRP A 1 92 ? 13.980 54.176 74.783 1.00 12.26 91 TRP A O 1
ATOM 720 N N . ASP A 1 93 ? 15.534 52.599 75.245 1.00 12.27 92 ASP A N 1
ATOM 721 C CA . ASP A 1 93 ? 14.653 51.526 74.783 1.00 11.52 92 ASP A CA 1
ATOM 722 C C . ASP A 1 93 ? 13.681 51.149 75.886 1.00 12.50 92 ASP A C 1
ATOM 723 O O . ASP A 1 93 ? 13.933 50.240 76.690 1.00 14.82 92 ASP A O 1
ATOM 728 N N . TRP A 1 94 ? 12.557 51.837 75.907 1.00 11.63 93 TRP A N 1
ATOM 729 C CA . TRP A 1 94 ? 11.538 51.639 76.915 1.00 12.23 93 TRP A CA 1
ATOM 730 C C . TRP A 1 94 ? 10.709 50.407 76.668 1.00 13.67 93 TRP A C 1
ATOM 731 O O . TRP A 1 94 ? 9.759 50.195 77.428 1.00 13.92 93 TRP A O 1
ATOM 742 N N . THR A 1 95 ? 11.051 49.583 75.656 1.00 13.92 94 THR A N 1
ATOM 743 C CA . THR A 1 95 ? 10.451 48.245 75.569 1.00 13.39 94 THR A CA 1
ATOM 744 C C . THR A 1 95 ? 11.188 47.228 76.440 1.00 16.41 94 THR A C 1
ATOM 745 O O . THR A 1 95 ? 10.701 46.092 76.562 1.00 17.46 94 THR A O 1
ATOM 749 N N . GLU A 1 96 ? 12.332 47.578 77.028 1.00 14.64 95 GLU A N 1
ATOM 750 C CA . GLU A 1 96 ? 12.899 46.726 78.074 1.00 16.54 95 GLU A CA 1
ATOM 751 C C . GLU A 1 96 ? 12.221 47.060 79.394 1.00 18.54 95 GLU A C 1
ATOM 752 O O . GLU A 1 96 ? 11.787 48.188 79.608 1.00 23.82 95 GLU A O 1
ATOM 758 N N . ALA A 1 97 ? 12.104 46.069 80.282 1.00 21.01 96 ALA A N 1
ATOM 759 C CA . ALA A 1 97 ? 11.496 46.358 81.575 1.00 22.18 96 ALA A CA 1
ATOM 760 C C . ALA A 1 97 ? 12.325 47.401 82.312 1.00 19.54 96 ALA A C 1
ATOM 761 O O . ALA A 1 97 ? 13.559 47.396 82.241 1.00 21.47 96 ALA A O 1
ATOM 763 N N . PHE A 1 98 ? 11.646 48.337 82.972 1.00 16.15 97 PHE A N 1
ATOM 764 C CA . PHE A 1 98 ? 12.344 49.351 83.751 1.00 17.34 97 PHE A CA 1
ATOM 765 C C . PHE A 1 98 ? 11.477 49.691 84.952 1.00 15.60 97 PHE A C 1
ATOM 766 O O . PHE A 1 98 ? 10.238 49.635 84.885 1.00 17.73 97 PHE A O 1
ATOM 774 N N . THR A 1 99 ? 12.136 50.081 86.050 1.00 17.16 98 THR A N 1
ATOM 775 C CA . THR A 1 99 ? 11.434 50.438 87.274 1.00 17.50 98 THR A CA 1
ATOM 776 C C . THR A 1 99 ? 11.487 51.926 87.578 1.00 17.00 98 THR A C 1
ATOM 777 O O . THR A 1 99 ? 10.797 52.368 88.492 1.00 16.68 98 THR A O 1
ATOM 781 N N . GLU A 1 100 ? 12.259 52.709 86.817 1.00 16.40 99 GLU A N 1
ATOM 782 C CA . GLU A 1 100 ? 12.325 54.154 87.024 1.00 15.80 99 GLU A CA 1
ATOM 783 C C . GLU A 1 100 ? 12.844 54.766 85.727 1.00 14.24 99 GLU A C 1
ATOM 784 O O . GLU A 1 100 ? 13.314 54.059 84.836 1.00 14.81 99 GLU A O 1
ATOM 790 N N . LEU A 1 101 ? 12.693 56.090 85.607 1.00 14.59 100 LEU A N 1
ATOM 791 C CA . LEU A 1 101 ? 13.195 56.771 84.414 1.00 14.22 100 LEU A CA 1
ATOM 792 C C . LEU A 1 101 ? 14.731 56.714 84.383 1.00 16.21 100 LEU A C 1
ATOM 793 O O . LEU A 1 101 ? 15.372 56.577 85.431 1.00 16.31 100 LEU A O 1
ATOM 798 N N . PRO A 1 102 ? 15.337 56.823 83.203 1.00 14.48 101 PRO A N 1
ATOM 799 C CA . PRO A 1 102 ? 16.812 56.825 83.122 1.00 15.67 101 PRO A CA 1
ATOM 800 C C . PRO A 1 102 ? 17.441 57.946 83.937 1.00 15.62 101 PRO A C 1
ATOM 801 O O . PRO A 1 102 ? 16.947 59.074 83.961 1.00 14.18 101 PRO A O 1
ATOM 805 N N . THR A 1 103 ? 18.590 57.645 84.554 1.00 15.45 102 THR A N 1
ATOM 806 C CA A THR A 1 103 ? 19.222 58.671 85.380 0.64 14.76 102 THR A CA 1
ATOM 807 C CA B THR A 1 103 ? 19.268 58.641 85.372 0.36 14.87 102 THR A CA 1
ATOM 808 C C . THR A 1 103 ? 19.654 59.883 84.568 1.00 14.84 102 THR A C 1
ATOM 809 O O . THR A 1 103 ? 19.667 60.993 85.115 1.00 14.08 102 THR A O 1
ATOM 816 N N . LEU A 1 104 ? 19.974 59.718 83.268 1.00 14.06 103 LEU A N 1
ATOM 817 C CA . LEU A 1 104 ? 20.317 60.883 82.448 1.00 13.62 103 LEU A CA 1
ATOM 818 C C . LEU A 1 104 ? 19.270 61.975 82.582 1.00 14.18 103 LEU A C 1
ATOM 819 O O . LEU A 1 104 ? 19.608 63.163 82.697 1.00 13.53 103 LEU A O 1
ATOM 824 N N . VAL A 1 105 ? 17.994 61.597 82.531 1.00 13.02 104 VAL A N 1
ATOM 825 C CA . VAL A 1 105 ? 16.926 62.580 82.613 1.00 12.94 104 VAL A CA 1
ATOM 826 C C . VAL A 1 105 ? 16.350 62.776 84.014 1.00 14.33 104 VAL A C 1
ATOM 827 O O . VAL A 1 105 ? 15.750 63.829 84.267 1.00 13.73 104 VAL A O 1
ATOM 831 N N . SER A 1 106 ? 16.513 61.812 84.937 1.00 14.35 105 SER A N 1
ATOM 832 C CA . SER A 1 106 ? 15.821 61.940 86.224 1.00 14.38 105 SER A CA 1
ATOM 833 C C . SER A 1 106 ? 16.620 62.726 87.264 1.00 15.08 105 SER A C 1
ATOM 834 O O . SER A 1 106 ? 16.012 63.263 88.206 1.00 16.42 105 SER A O 1
ATOM 837 N N . GLN A 1 107 ? 17.953 62.808 87.117 1.00 15.81 106 GLN A N 1
ATOM 838 C CA . GLN A 1 107 ? 18.770 63.578 88.047 1.00 15.31 106 GLN A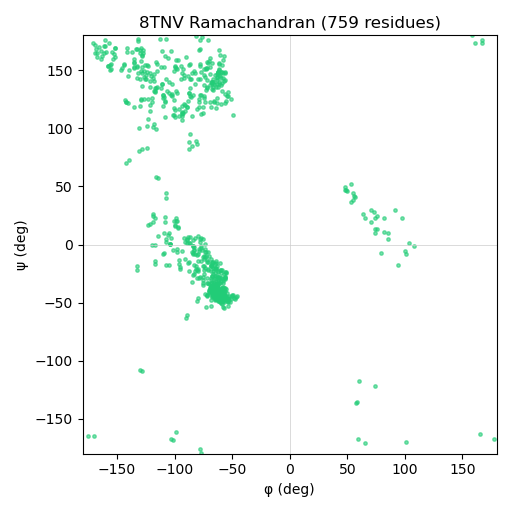 CA 1
ATOM 839 C C . GLN A 1 107 ? 18.233 64.998 88.143 1.00 16.66 106 GLN A C 1
ATOM 840 O O . GLN A 1 107 ? 18.014 65.668 87.133 1.00 15.93 106 GLN A O 1
ATOM 846 N N . GLU A 1 108 ? 17.990 65.464 89.363 1.00 18.88 107 GLU A N 1
ATOM 847 C CA . GLU A 1 108 ? 17.382 66.781 89.508 1.00 21.89 107 GLU A CA 1
ATOM 848 C C . GLU A 1 108 ? 18.357 67.943 89.472 1.00 27.63 107 GLU A C 1
ATOM 849 O O . GLU A 1 108 ? 17.970 69.038 89.043 1.00 32.62 107 GLU A O 1
ATOM 855 N N . HIS A 1 109 ? 19.579 67.786 89.946 1.00 25.59 108 HIS A N 1
ATOM 856 C CA A HIS A 1 109 ? 20.452 68.940 90.077 0.62 31.00 108 HIS A CA 1
ATOM 857 C CA B HIS A 1 109 ? 20.478 68.923 90.104 0.38 31.00 108 HIS A CA 1
ATOM 858 C C . HIS A 1 109 ? 21.528 68.935 89.004 1.00 24.89 108 HIS A C 1
ATOM 859 O O . HIS A 1 109 ? 21.999 67.879 88.583 1.00 24.66 108 HIS A O 1
ATOM 872 N N . ASP A 1 110 ? 21.877 70.141 88.548 1.00 30.11 109 ASP A N 1
ATOM 873 C CA . ASP A 1 110 ? 22.911 70.337 87.537 1.00 29.57 109 ASP A CA 1
ATOM 874 C C . ASP A 1 110 ? 22.632 69.489 86.309 1.00 25.23 109 ASP A C 1
ATOM 875 O O . ASP A 1 110 ? 23.543 68.936 85.701 1.00 25.59 109 ASP A O 1
ATOM 880 N N . ASN A 1 111 ? 21.357 69.342 85.956 1.00 18.61 110 ASN A N 1
ATOM 881 C CA . ASN A 1 111 ? 21.019 68.436 84.855 1.00 17.09 110 ASN A CA 1
ATOM 882 C C . ASN A 1 111 ? 20.094 69.100 83.844 1.00 16.26 110 ASN A C 1
ATOM 883 O O . ASN A 1 111 ? 18.872 69.161 84.061 1.00 15.79 110 ASN A O 1
ATOM 888 N N . PRO A 1 112 ? 20.635 69.570 82.722 1.00 16.06 111 PRO A N 1
ATOM 889 C CA . PRO A 1 112 ? 19.800 70.169 81.670 1.00 14.49 111 PRO A CA 1
ATOM 890 C C . PRO A 1 112 ? 18.703 69.264 81.140 1.00 12.61 111 PRO A C 1
ATOM 891 O O . PRO A 1 112 ? 17.671 69.787 80.683 1.00 13.66 111 PRO A O 1
ATOM 895 N N . PHE A 1 113 ? 18.869 67.941 81.230 1.00 14.40 112 PHE A N 1
ATOM 896 C CA . PHE A 1 113 ? 17.852 67.013 80.743 1.00 12.07 112 PHE A CA 1
ATOM 897 C C . PHE A 1 113 ? 16.665 66.889 81.681 1.00 11.99 112 PHE A C 1
ATOM 898 O O . PHE A 1 113 ? 15.701 66.204 81.324 1.00 12.31 112 PHE A O 1
ATOM 906 N N . HIS A 1 114 ? 16.680 67.556 82.837 1.00 12.35 113 HIS A N 1
ATOM 907 C CA . HIS A 1 114 ? 15.619 67.317 83.803 1.00 11.99 113 HIS A CA 1
ATOM 908 C C . HIS A 1 114 ? 14.301 67.977 83.404 1.00 13.32 113 HIS A C 1
ATOM 909 O O . HIS A 1 114 ? 13.219 67.460 83.730 1.00 12.62 113 HIS A O 1
ATOM 916 N N . HIS A 1 115 ? 14.351 69.135 82.741 1.00 11.94 114 HIS A N 1
ATOM 917 C CA . HIS A 1 115 ? 13.143 69.889 82.431 1.00 11.59 114 HIS A CA 1
ATOM 918 C C . HIS A 1 115 ? 13.537 71.017 81.490 1.00 13.22 114 HIS A C 1
ATOM 919 O O . HIS A 1 115 ? 14.731 71.252 81.237 1.00 13.26 114 HIS A O 1
ATOM 926 N N . GLY A 1 116 ? 12.523 71.714 81.002 1.00 11.89 115 GLY A N 1
ATOM 927 C CA . GLY A 1 116 ? 12.739 72.891 80.164 1.00 12.68 115 GLY A CA 1
ATOM 928 C C . GLY A 1 116 ? 11.843 74.054 80.548 1.00 13.83 115 GLY A C 1
ATOM 929 O O . GLY A 1 116 ? 10.728 73.883 81.030 1.00 16.38 115 GLY A O 1
ATOM 930 N N . HIS A 1 117 ? 12.332 75.261 80.283 1.00 12.35 116 HIS A N 1
ATOM 931 C CA . HIS A 1 117 ? 11.535 76.445 80.559 1.00 11.55 116 HIS A CA 1
ATOM 932 C C . HIS A 1 117 ? 10.408 76.638 79.537 1.00 11.84 116 HIS A C 1
ATOM 933 O O . HIS A 1 117 ? 10.561 76.352 78.351 1.00 12.76 116 HIS A O 1
ATOM 940 N N . ILE A 1 118 ? 9.266 77.165 79.996 1.00 11.23 117 ILE A N 1
ATOM 941 C CA . ILE A 1 118 ? 8.130 77.451 79.124 1.00 12.43 117 ILE A CA 1
ATOM 942 C C . ILE A 1 118 ? 8.252 78.886 78.609 1.00 14.94 117 ILE A C 1
ATOM 943 O O . ILE A 1 118 ? 8.142 79.832 79.410 1.00 13.67 117 ILE A O 1
ATOM 948 N N . PRO A 1 119 ? 8.437 79.095 77.308 1.00 12.09 118 PRO A N 1
ATOM 949 C CA . PRO A 1 119 ? 8.548 80.464 76.787 1.00 13.21 118 PRO A CA 1
ATOM 950 C C . PRO A 1 119 ? 7.312 81.297 77.081 1.00 13.93 118 PRO A C 1
ATOM 951 O O . PRO A 1 119 ? 6.179 80.838 76.941 1.00 14.12 118 PRO A O 1
ATOM 955 N N . GLY A 1 120 ? 7.549 82.561 77.452 1.00 13.93 119 GLY A N 1
ATOM 956 C CA . GLY A 1 120 ? 6.460 83.457 77.800 1.00 16.47 119 GLY A CA 1
ATOM 957 C C . GLY A 1 120 ? 6.165 83.498 79.277 1.00 16.96 119 GLY A C 1
ATOM 958 O O . GLY A 1 120 ? 5.462 84.405 79.730 1.00 17.21 119 GLY A O 1
ATOM 959 N N . LYS A 1 121 ? 6.626 82.504 80.024 1.00 14.26 120 LYS A N 1
ATOM 960 C CA . LYS A 1 121 ? 6.433 82.437 81.461 1.00 14.46 120 LYS A CA 1
ATOM 961 C C . LYS A 1 121 ? 7.712 82.825 82.185 1.00 17.09 120 LYS A C 1
ATOM 962 O O . LYS A 1 121 ? 8.799 82.862 81.614 1.00 17.73 120 LYS A O 1
ATOM 968 N N . ALA A 1 122 ? 7.581 83.073 83.484 1.00 17.20 121 ALA A N 1
ATOM 969 C CA . ALA A 1 122 ? 8.759 83.340 84.298 1.00 18.30 121 ALA A CA 1
ATOM 970 C C . ALA A 1 122 ? 9.766 82.178 84.230 1.00 20.75 121 ALA A C 1
ATOM 971 O O . ALA A 1 122 ? 9.422 81.042 83.877 1.00 17.87 121 ALA A O 1
ATOM 973 N N . GLU A 1 123 ? 11.031 82.485 84.553 1.00 20.41 122 GLU A N 1
ATOM 974 C CA . GLU A 1 123 ? 12.108 81.503 84.390 1.00 23.57 122 GLU A CA 1
ATOM 975 C C . GLU A 1 123 ? 11.870 80.252 85.232 1.00 22.93 122 GLU A C 1
ATOM 976 O O . GLU A 1 123 ? 12.307 79.156 84.849 1.00 26.68 122 GLU A O 1
ATOM 982 N N . ASN A 1 124 ? 11.164 80.372 86.349 1.00 20.83 123 ASN A N 1
ATOM 983 C CA . ASN A 1 124 ? 10.925 79.215 87.206 1.00 21.89 123 ASN A CA 1
ATOM 984 C C . ASN A 1 124 ? 9.676 78.418 86.829 1.00 23.27 123 ASN A C 1
ATOM 985 O O . ASN A 1 124 ? 9.327 77.460 87.543 1.00 22.54 123 ASN A O 1
ATOM 990 N N . ILE A 1 125 ? 9.019 78.754 85.718 1.00 16.15 124 ILE A N 1
ATOM 991 C CA . ILE A 1 125 ? 7.920 77.962 85.170 1.00 17.48 124 ILE A CA 1
ATOM 992 C C . ILE A 1 125 ? 8.515 77.012 84.135 1.00 17.58 124 ILE A C 1
ATOM 993 O O . ILE A 1 125 ? 8.995 77.438 83.075 1.00 15.78 124 ILE A O 1
ATOM 998 N N . THR A 1 126 ? 8.514 75.726 84.465 1.00 15.30 125 THR A N 1
ATOM 999 C CA . THR A 1 126 ? 9.177 74.707 83.663 1.00 14.73 125 THR A CA 1
ATOM 1000 C C . THR A 1 126 ? 8.232 73.546 83.403 1.00 12.45 125 THR A C 1
ATOM 1001 O O . THR A 1 126 ? 7.165 73.422 84.012 1.00 14.65 125 THR A O 1
ATOM 1005 N N . THR A 1 127 ? 8.632 72.685 82.465 1.00 12.25 126 THR A N 1
ATOM 1006 C CA . THR A 1 127 ? 7.967 71.388 82.396 1.00 11.53 126 THR A CA 1
ATOM 1007 C C . THR A 1 127 ? 8.136 70.656 83.722 1.00 10.72 126 THR A C 1
ATOM 1008 O O . THR A 1 127 ? 9.106 70.860 84.477 1.00 11.94 126 THR A O 1
ATOM 1012 N N . THR A 1 128 ? 7.178 69.760 83.981 1.00 12.11 127 THR A N 1
ATOM 1013 C CA . THR A 1 128 ? 7.295 68.797 85.067 1.00 11.32 127 THR A CA 1
ATOM 1014 C C . THR A 1 128 ? 6.823 67.471 84.518 1.00 11.54 127 THR A C 1
ATOM 1015 O O . THR A 1 128 ? 6.228 67.404 83.431 1.00 11.80 127 THR A O 1
ATOM 1019 N N . ARG A 1 129 ? 7.131 66.407 85.273 1.00 11.99 128 ARG A N 1
ATOM 1020 C CA . ARG A 1 129 ? 6.634 65.063 85.004 1.00 11.74 128 ARG A CA 1
ATOM 1021 C C . ARG A 1 129 ? 5.756 64.657 86.165 1.00 12.12 128 ARG A C 1
ATOM 1022 O O . ARG A 1 129 ? 5.997 65.077 87.284 1.00 14.51 128 ARG A O 1
ATOM 1030 N N . ALA A 1 130 ? 4.751 63.823 85.898 1.00 12.05 129 ALA A N 1
ATOM 1031 C CA . ALA A 1 130 ? 3.933 63.244 86.975 1.00 11.63 129 ALA A CA 1
ATOM 1032 C C . ALA A 1 130 ? 3.622 61.813 86.563 1.00 10.54 129 ALA A C 1
ATOM 1033 O O . ALA A 1 130 ? 2.483 61.476 86.214 1.00 11.97 129 ALA A O 1
ATOM 1035 N N . PRO A 1 131 ? 4.627 60.947 86.582 1.00 12.03 130 PRO A N 1
ATOM 1036 C CA . PRO A 1 131 ? 4.506 59.658 85.893 1.00 12.13 130 PRO A CA 1
ATOM 1037 C C . PRO A 1 131 ? 3.373 58.801 86.450 1.00 12.22 130 PRO A C 1
ATOM 1038 O O . PRO A 1 131 ? 3.173 58.694 87.661 1.00 13.82 130 PRO A O 1
ATOM 1042 N N . ARG A 1 132 ? 2.648 58.173 85.536 1.00 12.77 131 ARG A N 1
ATOM 1043 C CA . ARG A 1 132 ? 1.517 57.316 85.831 1.00 12.51 131 ARG A CA 1
ATOM 1044 C C . ARG A 1 132 ? 2.011 55.929 86.199 1.00 11.13 131 ARG A C 1
ATOM 1045 O O . ARG A 1 132 ? 3.047 55.490 85.724 1.00 11.94 131 ARG A O 1
ATOM 1053 N N . PRO A 1 133 ? 1.304 55.228 87.098 1.00 10.59 132 PRO A N 1
ATOM 1054 C CA . PRO A 1 133 ? 1.888 53.987 87.638 1.00 11.67 132 PRO A CA 1
ATOM 1055 C C . PRO A 1 133 ? 2.045 52.899 86.590 1.00 11.52 132 PRO A C 1
ATOM 1056 O O . PRO A 1 133 ? 2.946 52.055 86.708 1.00 13.72 132 PRO A O 1
ATOM 1060 N N . GLN A 1 134 ? 1.190 52.882 85.561 1.00 13.02 133 GLN A N 1
ATOM 1061 C CA . GLN A 1 134 ? 1.346 51.846 84.555 1.00 12.23 133 GLN A CA 1
ATOM 1062 C C . GLN A 1 134 ? 2.564 52.069 83.664 1.00 11.63 133 GLN A C 1
ATOM 1063 O O . GLN A 1 134 ? 2.903 51.188 82.853 1.00 14.18 133 GLN A O 1
ATOM 1069 N N . LEU A 1 135 ? 3.256 53.209 83.793 1.00 13.28 134 LEU A N 1
ATOM 1070 C CA . LEU A 1 135 ? 4.527 53.342 83.093 1.00 12.45 134 LEU A CA 1
ATOM 1071 C C . LEU A 1 135 ? 5.528 52.292 83.575 1.00 14.00 134 LEU A C 1
ATOM 1072 O O . LEU A 1 135 ? 6.361 51.809 82.796 1.00 15.05 134 LEU A O 1
ATOM 1077 N N . PHE A 1 136 ? 5.455 51.932 84.858 1.00 13.92 135 PHE A N 1
ATOM 1078 C CA . PHE A 1 136 ? 6.425 51.032 85.481 1.00 14.35 135 PHE A CA 1
ATOM 1079 C C . PHE A 1 136 ? 5.893 49.637 85.768 1.00 17.58 135 PHE A C 1
ATOM 1080 O O . PHE A 1 136 ? 6.701 48.733 86.013 1.00 20.94 135 PHE A O 1
ATOM 1088 N N . LYS A 1 137 ? 4.576 49.461 85.786 1.00 19.53 136 LYS A N 1
ATOM 1089 C CA . LYS A 1 137 ? 3.920 48.193 86.110 1.00 18.23 136 LYS A CA 1
ATOM 1090 C C . LYS A 1 137 ? 3.058 47.788 84.924 1.00 17.35 136 LYS A C 1
ATOM 1091 O O . LYS A 1 137 ? 2.091 48.488 84.612 1.00 19.95 136 LYS A O 1
ATOM 1097 N N . ASP A 1 138 ? 3.406 46.665 84.268 1.00 14.83 137 ASP A N 1
ATOM 1098 C CA . ASP A 1 138 ? 2.698 46.131 83.098 1.00 17.99 137 ASP A CA 1
ATOM 1099 C C . ASP A 1 138 ? 1.206 46.077 83.370 1.00 16.56 137 ASP A C 1
ATOM 1100 O O . ASP A 1 138 ? 0.765 45.249 84.180 1.00 16.96 137 ASP A O 1
ATOM 1105 N N . PRO A 1 139 ? 0.377 46.890 82.707 1.00 14.50 138 PRO A N 1
ATOM 1106 C CA . PRO A 1 139 ? -1.066 46.871 83.033 1.00 14.19 138 PRO A CA 1
ATOM 1107 C C . PRO A 1 139 ? -1.758 45.563 82.671 1.00 16.10 138 PRO A C 1
ATOM 1108 O O . PRO A 1 139 ? -2.880 45.342 83.155 1.00 16.56 138 PRO A O 1
ATOM 1112 N N . GLU A 1 140 ? -1.126 44.703 81.852 1.00 14.29 139 GLU A N 1
ATOM 1113 C CA . GLU A 1 140 ? -1.689 43.416 81.471 1.00 15.37 139 GLU A CA 1
ATOM 1114 C C . GLU A 1 140 ? -1.082 42.253 82.244 1.00 18.70 139 GLU A C 1
ATOM 1115 O O . GLU A 1 140 ? -1.542 41.121 82.074 1.00 17.98 139 GLU A O 1
ATOM 1121 N N . HIS A 1 141 ? -0.071 42.492 83.077 1.00 18.20 140 HIS A N 1
ATOM 1122 C CA . HIS A 1 141 ? 0.604 41.395 83.802 1.00 20.53 140 HIS A CA 1
ATOM 1123 C C . HIS A 1 141 ? 0.959 40.234 82.871 1.00 26.37 140 HIS A C 1
ATOM 1124 O O . HIS A 1 141 ? 0.649 39.068 83.142 1.00 24.64 140 HIS A O 1
ATOM 1131 N N . GLY A 1 142 ? 1.595 40.557 81.741 1.00 18.11 141 GLY A N 1
ATOM 1132 C CA . GLY A 1 142 ? 1.928 39.579 80.732 1.00 19.03 141 GLY A CA 1
ATOM 1133 C C . GLY A 1 142 ? 3.398 39.179 80.737 1.00 19.54 141 GLY A C 1
ATOM 1134 O O . GLY A 1 142 ? 4.161 39.474 81.662 1.00 23.74 141 GLY A O 1
ATOM 1135 N N . GLU A 1 143 ? 3.793 38.484 79.665 1.00 21.88 142 GLU A N 1
ATOM 1136 C CA . GLU A 1 143 ? 5.186 38.071 79.499 1.00 24.31 142 GLU A CA 1
ATOM 1137 C C . GLU A 1 143 ? 5.986 39.195 78.852 1.00 24.47 142 GLU A C 1
ATOM 1138 O O . GLU A 1 143 ? 5.587 39.732 77.813 1.00 27.08 142 GLU A O 1
ATOM 1140 N N . GLU A 1 144 ? 7.098 39.566 79.486 1.00 25.06 143 GLU A N 1
ATOM 1141 C CA . GLU A 1 144 ? 7.903 40.705 79.060 1.00 23.86 143 GLU A CA 1
ATOM 1142 C C . GLU A 1 144 ? 7.118 42.015 79.229 1.00 21.38 143 GLU A C 1
ATOM 1143 O O . GLU A 1 144 ? 6.049 42.052 79.840 1.00 21.16 143 GLU A O 1
ATOM 1149 N N . SER A 1 145 ? 7.673 43.098 78.701 1.00 18.53 144 SER A N 1
ATOM 1150 C CA . SER A 1 145 ? 7.114 44.438 78.878 1.00 17.46 144 SER A CA 1
ATOM 1151 C C . SER A 1 145 ? 5.818 44.622 78.072 1.00 14.95 144 SER A C 1
ATOM 1152 O O . SER A 1 145 ? 5.701 44.138 76.938 1.00 15.89 144 SER A O 1
ATOM 1155 N N . PHE A 1 146 ? 4.850 45.340 78.666 1.00 14.29 145 PHE A N 1
ATOM 1156 C CA . PHE A 1 146 ? 3.666 45.805 77.917 1.00 12.64 145 PHE A CA 1
ATOM 1157 C C . PHE A 1 146 ? 4.074 46.480 76.603 1.00 12.88 145 PHE A C 1
ATOM 1158 O O . PHE A 1 146 ? 3.489 46.217 75.542 1.00 13.12 145 PHE A O 1
ATOM 1166 N N . PHE A 1 147 ? 5.074 47.368 76.668 1.00 13.14 146 PHE A N 1
ATOM 1167 C CA . PHE A 1 147 ? 5.509 48.094 75.481 1.00 12.59 146 PHE A CA 1
ATOM 1168 C C . PHE A 1 147 ? 6.164 47.161 74.462 1.00 13.07 146 PHE A C 1
ATOM 1169 O O . PHE A 1 147 ? 6.036 47.388 73.258 1.00 13.17 146 PHE A O 1
ATOM 1177 N N . PHE A 1 148 ? 6.902 46.129 74.925 1.00 12.38 147 PHE A N 1
ATOM 1178 C CA . PHE A 1 148 ? 7.467 45.144 74.006 1.00 12.62 147 PHE A CA 1
ATOM 1179 C C . PHE A 1 148 ? 6.374 44.457 73.187 1.00 11.72 147 PHE A C 1
ATOM 1180 O O . PHE A 1 148 ? 6.490 44.332 71.966 1.00 13.91 147 PHE A O 1
ATOM 1188 N N . ARG A 1 149 ? 5.316 43.994 73.844 1.00 14.47 148 ARG A N 1
ATOM 1189 C CA . ARG A 1 149 ? 4.281 43.283 73.096 1.00 13.36 148 ARG A CA 1
ATOM 1190 C C . ARG A 1 149 ? 3.568 44.207 72.111 1.00 14.23 148 ARG A C 1
ATOM 1191 O O . ARG A 1 149 ? 3.227 43.789 70.997 1.00 14.89 148 ARG A O 1
ATOM 1199 N N . GLN A 1 150 ? 3.310 45.464 72.508 1.00 13.01 149 GLN A N 1
ATOM 1200 C CA . GLN A 1 150 ? 2.705 46.413 71.580 1.00 12.63 149 GLN A CA 1
ATOM 1201 C C . GLN A 1 150 ? 3.618 46.658 70.388 1.00 13.02 149 GLN A C 1
ATOM 1202 O O . GLN A 1 150 ? 3.158 46.736 69.249 1.00 13.78 149 GLN A O 1
ATOM 1208 N N . ALA A 1 151 ? 4.929 46.763 70.637 1.00 12.79 150 ALA A N 1
ATOM 1209 C CA . ALA A 1 151 ? 5.881 46.993 69.560 1.00 12.76 150 ALA A CA 1
ATOM 1210 C C . ALA A 1 151 ? 5.937 45.814 68.589 1.00 12.76 150 ALA A C 1
ATOM 1211 O O . ALA A 1 151 ? 6.060 46.013 67.382 1.00 12.36 150 ALA A O 1
ATOM 1213 N N . LEU A 1 152 ? 5.850 44.587 69.094 1.00 13.54 151 LEU A N 1
ATOM 1214 C CA . LEU A 1 152 ? 5.863 43.452 68.172 1.00 13.76 151 LEU A CA 1
ATOM 1215 C C . LEU A 1 152 ? 4.695 43.506 67.199 1.00 12.61 151 LEU A C 1
ATOM 1216 O O . LEU A 1 152 ? 4.852 43.166 66.023 1.00 14.40 151 LEU A O 1
ATOM 1221 N N . LEU A 1 153 ? 3.498 43.898 67.659 1.00 13.20 152 LEU A N 1
ATOM 1222 C CA . LEU A 1 153 ? 2.381 43.948 66.719 1.00 12.73 152 LEU A CA 1
ATOM 1223 C C . LEU A 1 153 ? 2.599 45.036 65.668 1.00 13.02 152 LEU A C 1
ATOM 1224 O O . LEU A 1 153 ? 2.237 44.868 64.490 1.00 13.95 152 LEU A O 1
ATOM 1229 N N . ALA A 1 154 ? 3.223 46.160 66.050 1.00 11.62 153 ALA A N 1
ATOM 1230 C CA . ALA A 1 154 ? 3.571 47.165 65.062 1.00 12.80 153 ALA A CA 1
ATOM 1231 C C . ALA A 1 154 ? 4.561 46.606 64.043 1.00 12.68 153 ALA A C 1
ATOM 1232 O O . ALA A 1 154 ? 4.401 46.795 62.833 1.00 13.06 153 ALA A O 1
ATOM 1234 N N . PHE A 1 155 ? 5.604 45.932 64.529 1.00 14.11 154 PHE A N 1
ATOM 1235 C CA . PHE A 1 155 ? 6.627 45.411 63.620 1.00 13.24 154 PHE A CA 1
ATOM 1236 C C . PHE A 1 155 ? 6.089 44.332 62.683 1.00 13.25 154 PHE A C 1
ATOM 1237 O O . PHE A 1 155 ? 6.690 44.127 61.628 1.00 15.56 154 PHE A O 1
ATOM 1245 N N . GLU A 1 156 ? 5.000 43.643 63.075 1.00 12.72 155 GLU A N 1
ATOM 1246 C CA A GLU A 1 156 ? 4.375 42.647 62.195 0.54 15.98 155 GLU A CA 1
ATOM 1247 C CA B GLU A 1 156 ? 4.398 42.646 62.191 0.46 15.97 155 GLU A CA 1
ATOM 1248 C C . GLU A 1 156 ? 3.844 43.273 60.918 1.00 15.56 155 GLU A C 1
ATOM 1249 O O . GLU A 1 156 ? 3.732 42.594 59.888 1.00 15.27 155 GLU A O 1
ATOM 1260 N N . GLN A 1 157 ? 3.463 44.547 60.961 1.00 15.35 156 GLN A N 1
ATOM 1261 C CA . GLN A 1 157 ? 2.799 45.139 59.800 1.00 13.74 156 GLN A CA 1
ATOM 1262 C C . GLN A 1 157 ? 3.744 45.207 58.607 1.00 15.18 156 GLN A C 1
ATOM 1263 O O . GLN A 1 157 ? 4.935 45.497 58.752 1.00 15.03 156 GLN A O 1
ATOM 1269 N N . ARG A 1 158 ? 3.203 44.915 57.427 1.00 15.42 157 ARG A N 1
ATOM 1270 C CA . ARG A 1 158 ? 4.002 44.792 56.210 1.00 16.46 157 ARG A CA 1
ATOM 1271 C C . ARG A 1 158 ? 3.794 45.954 55.262 1.00 16.52 157 ARG A C 1
ATOM 1272 O O . ARG A 1 158 ? 4.408 45.995 54.181 1.00 16.89 157 ARG A O 1
ATOM 1280 N N . ASP A 1 159 ? 2.982 46.922 55.653 1.00 15.76 158 ASP A N 1
ATOM 1281 C CA . ASP A 1 159 ? 2.653 48.090 54.855 1.00 15.93 158 ASP A CA 1
ATOM 1282 C C . ASP A 1 159 ? 2.892 49.322 55.714 1.00 14.20 158 ASP A C 1
ATOM 1283 O O . ASP A 1 159 ? 2.547 49.307 56.903 1.00 14.26 158 ASP A O 1
ATOM 1288 N N . PHE A 1 160 ? 3.507 50.360 55.138 1.00 14.43 159 PHE A N 1
ATOM 1289 C CA . PHE A 1 160 ? 3.917 51.516 55.943 1.00 13.77 159 PHE A CA 1
ATOM 1290 C C . PHE A 1 160 ? 2.741 52.151 56.685 1.00 14.40 159 PHE A C 1
ATOM 1291 O O . PHE A 1 160 ? 2.878 52.511 57.857 1.00 13.48 159 PHE A O 1
ATOM 1299 N N . CYS A 1 161 ? 1.617 52.371 56.015 1.00 12.45 160 CYS A N 1
ATOM 1300 C CA . CYS A 1 161 ? 0.539 53.098 56.684 1.00 13.78 160 CYS A CA 1
ATOM 1301 C C . CYS A 1 161 ? -0.133 52.239 57.758 1.00 13.35 160 CYS A C 1
ATOM 1302 O O . CYS A 1 161 ? -0.566 52.774 58.792 1.00 13.47 160 CYS A O 1
ATOM 1305 N N . ASP A 1 162 ? -0.139 50.912 57.593 1.00 13.53 161 ASP A N 1
ATOM 1306 C CA . ASP A 1 162 ? -0.611 50.031 58.671 1.00 13.52 161 ASP A CA 1
ATOM 1307 C C . ASP A 1 162 ? 0.359 50.066 59.852 1.00 13.90 161 ASP A C 1
ATOM 1308 O O . ASP A 1 162 ? -0.057 50.161 61.022 1.00 14.33 161 ASP A O 1
ATOM 1313 N N . PHE A 1 163 ? 1.660 49.931 59.567 1.00 13.75 162 PHE A N 1
ATOM 1314 C CA . PHE A 1 163 ? 2.691 50.072 60.597 1.00 11.92 162 PHE A CA 1
ATOM 1315 C C . PHE A 1 163 ? 2.506 51.370 61.366 1.00 13.08 162 PHE A C 1
ATOM 1316 O O . PHE A 1 163 ? 2.559 51.398 62.611 1.00 11.96 162 PHE A O 1
ATOM 1324 N N . GLU A 1 164 ? 2.299 52.470 60.627 1.00 12.02 163 GLU A N 1
ATOM 1325 C CA . GLU A 1 164 ? 2.359 53.793 61.217 1.00 12.04 163 GLU A CA 1
ATOM 1326 C C . GLU A 1 164 ? 1.318 53.969 62.309 1.00 11.24 163 GLU A C 1
ATOM 1327 O O . GLU A 1 164 ? 1.609 54.584 63.337 1.00 11.35 163 GLU A O 1
ATOM 1333 N N . VAL A 1 165 ? 0.103 53.432 62.120 1.00 10.70 164 VAL A N 1
ATOM 1334 C CA . VAL A 1 165 ? -0.938 53.610 63.147 1.00 12.32 164 VAL A CA 1
ATOM 1335 C C . VAL A 1 165 ? -0.522 52.901 64.441 1.00 11.25 164 VAL A C 1
ATOM 1336 O O . VAL A 1 165 ? -0.648 53.453 65.548 1.00 10.69 164 VAL A O 1
ATOM 1340 N N . GLN A 1 166 ? -0.050 51.657 64.330 1.00 11.04 165 GLN A N 1
ATOM 1341 C CA . GLN A 1 166 ? 0.378 50.922 65.523 1.00 9.99 165 GLN A CA 1
ATOM 1342 C C . GLN A 1 166 ? 1.526 51.629 66.219 1.00 11.87 165 GLN A C 1
ATOM 1343 O O . GLN A 1 166 ? 1.527 51.800 67.443 1.00 12.65 165 GLN A O 1
ATOM 1349 N N . PHE A 1 167 ? 2.529 51.994 65.432 1.00 11.53 166 PHE A N 1
ATOM 1350 C CA . PHE A 1 167 ? 3.729 52.711 65.888 1.00 11.62 166 PHE A CA 1
ATOM 1351 C C . PHE A 1 167 ? 3.385 53.986 66.647 1.00 11.04 166 PHE A C 1
ATOM 1352 O O . PHE A 1 167 ? 3.904 54.253 67.744 1.00 11.26 166 PHE A O 1
ATOM 1360 N N . GLU A 1 168 ? 2.569 54.841 66.024 1.00 11.55 167 GLU A N 1
ATOM 1361 C CA . GLU A 1 168 ? 2.276 56.140 66.620 1.00 9.50 167 GLU A CA 1
ATOM 1362 C C . GLU A 1 168 ? 1.468 55.994 67.904 1.00 9.43 167 GLU A C 1
ATOM 1363 O O . GLU A 1 168 ? 1.734 56.693 68.895 1.00 9.75 167 GLU A O 1
ATOM 1369 N N . VAL A 1 169 ? 0.453 55.127 67.901 1.00 11.01 168 VAL A N 1
ATOM 1370 C CA . VAL A 1 169 ? -0.372 54.981 69.105 1.00 11.70 168 VAL A CA 1
ATOM 1371 C C . VAL A 1 169 ? 0.465 54.432 70.273 1.00 10.08 168 VAL A C 1
ATOM 1372 O O . VAL A 1 169 ? 0.338 54.920 71.404 1.00 11.17 168 VAL A O 1
ATOM 1376 N N . LEU A 1 170 ? 1.346 53.451 70.026 1.00 11.22 169 LEU A N 1
ATOM 1377 C CA . LEU A 1 170 ? 2.262 53.004 71.082 1.00 9.85 169 LEU A CA 1
ATOM 1378 C C . LEU A 1 170 ? 3.070 54.176 71.621 1.00 10.35 169 LEU A C 1
ATOM 1379 O O . LEU A 1 170 ? 3.212 54.361 72.836 1.00 10.62 169 LEU A O 1
ATOM 1384 N N . HIS A 1 171 ? 3.595 55.004 70.714 1.00 10.78 170 HIS A N 1
ATOM 1385 C CA . HIS A 1 171 ? 4.438 56.121 71.141 1.00 11.16 170 HIS A CA 1
ATOM 1386 C C . HIS A 1 171 ? 3.665 57.101 72.024 1.00 11.31 170 HIS A C 1
ATOM 1387 O O . HIS A 1 171 ? 4.253 57.744 72.915 1.00 10.92 170 HIS A O 1
ATOM 1394 N N . ASN A 1 172 ? 2.334 57.182 71.834 1.00 10.73 171 ASN A N 1
ATOM 1395 C CA . ASN A 1 172 ? 1.516 58.072 72.650 1.00 9.69 171 ASN A CA 1
ATOM 1396 C C . ASN A 1 172 ? 1.517 57.684 74.117 1.00 10.81 171 ASN A C 1
ATOM 1397 O O . ASN A 1 172 ? 1.392 58.563 74.976 1.00 10.89 171 ASN A O 1
ATOM 1402 N N . ALA A 1 173 ? 1.636 56.383 74.423 1.00 10.31 172 ALA A N 1
ATOM 1403 C CA . ALA A 1 173 ? 1.562 55.961 75.819 1.00 10.37 172 ALA A CA 1
ATOM 1404 C C . ALA A 1 173 ? 2.701 56.558 76.630 1.00 9.68 172 ALA A C 1
ATOM 1405 O O . ALA A 1 173 ? 2.516 56.944 77.785 1.00 10.35 172 ALA A O 1
ATOM 1407 N N . LEU A 1 174 ? 3.896 56.670 76.034 1.00 10.57 173 LEU A N 1
ATOM 1408 C CA . LEU A 1 174 ? 5.007 57.213 76.795 1.00 11.89 173 LEU A CA 1
ATOM 1409 C C . LEU A 1 174 ? 4.778 58.697 77.077 1.00 12.00 173 LEU A C 1
ATOM 1410 O O . LEU A 1 174 ? 5.066 59.177 78.173 1.00 11.07 173 LEU A O 1
ATOM 1415 N N . HIS A 1 175 ? 4.252 59.447 76.096 1.00 10.33 174 HIS A N 1
ATOM 1416 C CA . HIS A 1 175 ? 3.886 60.839 76.354 1.00 11.14 174 HIS A CA 1
ATOM 1417 C C . HIS A 1 175 ? 2.878 60.945 77.495 1.00 11.54 174 HIS A C 1
ATOM 1418 O O . HIS A 1 175 ? 3.093 61.676 78.476 1.00 10.95 174 HIS A O 1
ATOM 1425 N N . SER A 1 176 ? 1.768 60.217 77.376 1.00 10.63 175 SER A N 1
ATOM 1426 C CA . SER A 1 176 ? 0.709 60.305 78.376 1.00 10.22 175 SER A CA 1
ATOM 1427 C C . SER A 1 176 ? 1.199 59.900 79.767 1.00 10.11 175 SER A C 1
ATOM 1428 O O . SER A 1 176 ? 0.914 60.579 80.773 1.00 12.00 175 SER A O 1
ATOM 1431 N N . TRP A 1 177 ? 1.941 58.801 79.841 1.00 10.40 176 TRP A N 1
ATOM 1432 C CA . TRP A 1 177 ? 2.257 58.248 81.150 1.00 9.99 176 TRP A CA 1
ATOM 1433 C C . TRP A 1 177 ? 3.504 58.852 81.768 1.00 11.51 176 TRP A C 1
ATOM 1434 O O . TRP A 1 177 ? 3.688 58.707 82.974 1.00 12.69 176 TRP A O 1
ATOM 1445 N N . ILE A 1 178 ? 4.365 59.560 81.015 1.00 10.44 177 ILE A N 1
ATOM 1446 C CA . ILE A 1 178 ? 5.423 60.341 81.655 1.00 11.86 177 ILE A CA 1
ATOM 1447 C C . ILE A 1 178 ? 4.858 61.656 82.168 1.00 11.85 177 ILE A C 1
ATOM 1448 O O . ILE A 1 178 ? 5.115 62.098 83.297 1.00 11.44 177 ILE A O 1
ATOM 1453 N N . GLY A 1 179 ? 4.074 62.315 81.326 1.00 11.34 178 GLY A N 1
ATOM 1454 C CA . GLY A 1 179 ? 3.576 63.638 81.694 1.00 10.67 178 GLY A CA 1
ATOM 1455 C C . GLY A 1 179 ? 2.486 63.591 82.748 1.00 12.05 178 GLY A C 1
ATOM 1456 O O . GLY A 1 179 ? 2.443 64.440 83.639 1.00 12.37 178 GLY A O 1
ATOM 1457 N N . GLY A 1 180 ? 1.554 62.662 82.611 1.00 11.29 179 GLY A N 1
ATOM 1458 C CA . GLY A 1 180 ? 0.451 62.590 83.562 1.00 11.68 179 GLY A CA 1
ATOM 1459 C C . GLY A 1 180 ? -0.331 63.893 83.610 1.00 12.78 179 GLY A C 1
ATOM 1460 O O . GLY A 1 180 ? -0.611 64.535 82.592 1.00 13.89 179 GLY A O 1
ATOM 1461 N N . THR A 1 181 ? -0.639 64.332 84.830 1.00 11.91 180 THR A N 1
ATOM 1462 C CA . THR A 1 181 ? -1.418 65.564 85.025 1.00 12.63 180 THR A CA 1
ATOM 1463 C C . THR A 1 181 ? -0.590 66.844 84.960 1.00 13.37 180 THR A C 1
ATOM 1464 O O . THR A 1 181 ? -1.162 67.932 85.198 1.00 15.33 180 THR A O 1
ATOM 1468 N N . SER A 1 182 ? 0.703 66.760 84.624 1.00 11.33 181 SER A N 1
ATOM 1469 C CA . SER A 1 182 ? 1.545 67.954 84.564 1.00 14.52 181 SER A CA 1
ATOM 1470 C C . SER A 1 182 ? 0.940 69.021 83.651 1.00 16.40 181 SER A C 1
ATOM 1471 O O . SER A 1 182 ? 0.649 68.744 82.485 1.00 14.68 181 SER A O 1
ATOM 1474 N N . PRO A 1 183 ? 0.792 70.256 84.128 1.00 16.23 182 PRO A N 1
ATOM 1475 C CA . PRO A 1 183 ? 0.238 71.310 83.268 1.00 20.45 182 PRO A CA 1
ATOM 1476 C C . PRO A 1 183 ? 1.101 71.572 82.041 1.00 13.83 182 PRO A C 1
ATOM 1477 O O . PRO A 1 183 ? 0.581 71.807 80.948 1.00 17.62 182 PRO A O 1
ATOM 1481 N N . TYR A 1 184 ? 2.415 71.535 82.227 1.00 14.12 183 TYR A N 1
ATOM 1482 C CA . TYR A 1 184 ? 3.373 71.725 81.134 1.00 12.68 183 TYR A CA 1
ATOM 1483 C C . TYR A 1 184 ? 4.269 70.497 81.089 1.00 13.07 183 TYR A C 1
ATOM 1484 O O . TYR A 1 184 ? 5.080 70.288 81.986 1.00 15.57 183 TYR A O 1
ATOM 1493 N N . GLY A 1 185 ? 4.095 69.654 80.090 1.00 11.60 184 GLY A N 1
ATOM 1494 C CA . GLY A 1 185 ? 4.909 68.441 80.086 1.00 13.17 184 GLY A CA 1
ATOM 1495 C C . GLY A 1 185 ? 4.575 67.525 78.931 1.00 11.16 184 GLY A C 1
ATOM 1496 O O . GLY A 1 185 ? 3.879 67.894 77.982 1.00 11.20 184 GLY A O 1
ATOM 1497 N N . MET A 1 186 ? 5.094 66.293 79.040 1.00 9.67 185 MET A N 1
ATOM 1498 C CA . MET A 1 186 ? 5.072 65.346 77.938 1.00 11.10 185 MET A CA 1
ATOM 1499 C C . MET A 1 186 ? 3.685 64.912 77.520 1.00 12.46 185 MET A C 1
ATOM 1500 O O . MET A 1 186 ? 3.536 64.364 76.419 1.00 10.85 185 MET A O 1
ATOM 1505 N N . SER A 1 187 ? 2.674 65.064 78.380 1.00 11.01 186 SER A N 1
ATOM 1506 C CA . SER A 1 187 ? 1.375 64.509 78.029 1.00 10.81 186 SER A CA 1
ATOM 1507 C C . SER A 1 187 ? 0.478 65.510 77.311 1.00 12.20 186 SER A C 1
ATOM 1508 O O . SER A 1 187 ? -0.663 65.167 76.999 1.00 14.74 186 SER A O 1
ATOM 1511 N N . THR A 1 188 ? 0.955 66.703 76.980 1.00 12.50 187 THR A N 1
ATOM 1512 C CA . THR A 1 188 ? 0.168 67.540 76.073 1.00 15.14 187 THR A CA 1
ATOM 1513 C C . THR A 1 188 ? 0.972 67.851 74.828 1.00 14.51 187 THR A C 1
ATOM 1514 O O . THR A 1 188 ? 2.195 68.005 74.891 1.00 14.03 187 THR A O 1
ATOM 1518 N N . LEU A 1 189 ? 0.267 67.931 73.708 1.00 12.12 188 LEU A N 1
ATOM 1519 C CA . LEU A 1 189 ? 0.917 68.323 72.465 1.00 13.35 188 LEU A CA 1
ATOM 1520 C C . LEU A 1 189 ? 1.607 69.679 72.595 1.00 12.48 188 LEU A C 1
ATOM 1521 O O . LEU A 1 189 ? 2.721 69.880 72.070 1.00 12.43 188 LEU A O 1
ATOM 1526 N N . GLU A 1 190 ? 0.960 70.620 73.288 1.00 12.83 189 GLU A N 1
ATOM 1527 C CA . GLU A 1 190 ? 1.441 72.001 73.329 1.00 14.06 189 GLU A CA 1
ATOM 1528 C C . GLU A 1 190 ? 2.833 72.105 73.930 1.00 12.79 189 GLU A C 1
ATOM 1529 O O . GLU A 1 190 ? 3.659 72.887 73.443 1.00 12.42 189 GLU A O 1
ATOM 1535 N N . TYR A 1 191 ? 3.121 71.339 75.003 1.00 10.68 190 TYR A N 1
ATOM 1536 C CA . TYR A 1 191 ? 4.331 71.594 75.769 1.00 10.57 190 TYR A CA 1
ATOM 1537 C C . TYR A 1 191 ? 5.309 70.438 75.814 1.00 9.94 190 TYR A C 1
ATOM 1538 O O . TYR A 1 191 ? 6.400 70.624 76.359 1.00 11.49 190 TYR A O 1
ATOM 1547 N N . ALA A 1 192 ? 4.994 69.308 75.178 1.00 10.41 191 ALA A N 1
ATOM 1548 C CA . ALA A 1 192 ? 5.816 68.102 75.356 1.00 10.34 191 ALA A CA 1
ATOM 1549 C C . ALA A 1 192 ? 7.265 68.326 74.944 1.00 12.12 191 ALA A C 1
ATOM 1550 O O . ALA A 1 192 ? 8.197 67.830 75.602 1.00 10.55 191 ALA A O 1
ATOM 1552 N N . ALA A 1 193 ? 7.480 69.074 73.862 1.00 10.53 192 ALA A N 1
ATOM 1553 C CA . ALA A 1 193 ? 8.849 69.203 73.370 1.00 9.17 192 ALA A CA 1
ATOM 1554 C C . ALA A 1 193 ? 9.723 70.076 74.254 1.00 10.34 192 ALA A C 1
ATOM 1555 O O . ALA A 1 193 ? 10.945 70.045 74.087 1.00 10.67 192 ALA A O 1
ATOM 1557 N N . TYR A 1 194 ? 9.144 70.789 75.240 1.00 9.88 193 TYR A N 1
ATOM 1558 C CA . TYR A 1 194 ? 9.995 71.521 76.173 1.00 11.07 193 TYR A CA 1
ATOM 1559 C C . TYR A 1 194 ? 10.638 70.623 77.231 1.00 11.32 193 TYR A C 1
ATOM 1560 O O . TYR A 1 194 ? 11.597 71.035 77.881 1.00 12.19 193 TYR A O 1
ATOM 1569 N N . ASP A 1 195 ? 10.170 69.392 77.399 1.00 10.76 194 ASP A N 1
ATOM 1570 C CA . ASP A 1 195 ? 10.830 68.466 78.310 1.00 10.95 194 ASP A CA 1
ATOM 1571 C C . ASP A 1 195 ? 11.892 67.718 77.515 1.00 9.84 194 ASP A C 1
ATOM 1572 O O . ASP A 1 195 ? 11.540 67.019 76.560 1.00 10.81 194 ASP A O 1
ATOM 1577 N N . PRO A 1 196 ? 13.179 67.836 77.864 1.00 10.84 195 PRO A N 1
ATOM 1578 C CA . PRO A 1 196 ? 14.224 67.148 77.087 1.00 11.00 195 PRO A CA 1
ATOM 1579 C C . PRO A 1 196 ? 14.030 65.658 76.938 1.00 9.09 195 PRO A C 1
ATOM 1580 O O . PRO A 1 196 ? 14.526 65.096 75.957 1.00 10.67 195 PRO A O 1
ATOM 1584 N N . ILE A 1 197 ? 13.299 64.994 77.839 1.00 9.52 196 ILE A N 1
ATOM 1585 C CA . ILE A 1 197 ? 13.010 63.576 77.642 1.00 11.69 196 ILE A CA 1
ATOM 1586 C C . ILE A 1 197 ? 12.258 63.339 76.341 1.00 10.38 196 ILE A C 1
ATOM 1587 O O . ILE A 1 197 ? 12.329 62.236 75.802 1.00 11.04 196 ILE A O 1
ATOM 1592 N N . PHE A 1 198 ? 11.537 64.343 75.826 1.00 9.18 197 PHE A N 1
ATOM 1593 C CA . PHE A 1 198 ? 10.898 64.242 74.516 1.00 9.79 197 PHE A CA 1
ATOM 1594 C C . PHE A 1 198 ? 11.860 63.665 73.480 1.00 10.65 197 PHE A C 1
ATOM 1595 O O . PHE A 1 198 ? 11.478 62.807 72.653 1.00 10.49 197 PHE A O 1
ATOM 1603 N N . PHE A 1 199 ? 13.109 64.155 73.495 1.00 10.82 198 PHE A N 1
ATOM 1604 C CA . PHE A 1 199 ? 14.045 63.794 72.431 1.00 8.97 198 PHE A CA 1
ATOM 1605 C C . PHE A 1 199 ? 14.732 62.465 72.680 1.00 10.62 198 PHE A C 1
ATOM 1606 O O . PHE A 1 199 ? 15.163 61.809 71.708 1.00 11.31 198 PHE A O 1
ATOM 1614 N N . ILE A 1 200 ? 14.863 62.053 73.946 1.00 11.33 199 ILE A N 1
ATOM 1615 C CA . ILE A 1 200 ? 15.293 60.687 74.273 1.00 12.16 199 ILE A CA 1
ATOM 1616 C C . ILE A 1 200 ? 14.220 59.674 73.851 1.00 11.92 199 ILE A C 1
ATOM 1617 O O . ILE A 1 200 ? 14.517 58.616 73.271 1.00 12.13 199 ILE A O 1
ATOM 1622 N N . HIS A 1 201 ? 12.949 59.988 74.130 1.00 10.88 200 HIS A N 1
ATOM 1623 C CA . HIS A 1 201 ? 11.845 59.173 73.635 1.00 10.73 200 HIS A CA 1
ATOM 1624 C C . HIS A 1 201 ? 11.837 59.132 72.114 1.00 11.48 200 HIS A C 1
ATOM 1625 O O . HIS A 1 201 ? 11.752 58.058 71.515 1.00 11.13 200 HIS A O 1
ATOM 1632 N N . HIS A 1 202 ? 11.934 60.299 71.465 1.00 8.50 201 HIS A N 1
ATOM 1633 C CA . HIS A 1 202 ? 11.823 60.298 70.020 1.00 10.00 201 HIS A CA 1
ATOM 1634 C C . HIS A 1 202 ? 13.062 59.763 69.323 1.00 10.15 201 HIS A C 1
ATOM 1635 O O . HIS A 1 202 ? 12.919 59.291 68.186 1.00 11.18 201 HIS A O 1
ATOM 1642 N N . SER A 1 203 ? 14.223 59.714 70.003 1.00 10.73 202 SER A N 1
ATOM 1643 C CA . SER A 1 203 ? 15.339 58.958 69.446 1.00 10.77 202 SER A CA 1
ATOM 1644 C C . SER A 1 203 ? 15.014 57.467 69.424 1.00 11.27 202 SER A C 1
ATOM 1645 O O . SER A 1 203 ? 15.275 56.774 68.433 1.00 11.63 202 SER A O 1
ATOM 1648 N N . ASN A 1 204 ? 14.390 56.967 70.502 1.00 10.56 203 ASN A N 1
ATOM 1649 C CA . ASN A 1 204 ? 13.994 55.568 70.493 1.00 10.48 203 ASN A CA 1
ATOM 1650 C C . ASN A 1 204 ? 12.884 55.300 69.491 1.00 11.34 203 ASN A C 1
ATOM 1651 O O . ASN A 1 204 ? 12.889 54.246 68.853 1.00 12.09 203 ASN A O 1
ATOM 1656 N N . VAL A 1 205 ? 11.903 56.205 69.393 1.00 9.92 204 VAL A N 1
ATOM 1657 C CA . VAL A 1 205 ? 10.823 56.045 68.425 1.00 11.09 204 VAL A CA 1
ATOM 1658 C C . VAL A 1 205 ? 11.404 55.997 67.018 1.00 11.08 204 VAL A C 1
ATOM 1659 O O . VAL A 1 205 ? 11.043 55.135 66.210 1.00 10.49 204 VAL A O 1
ATOM 1663 N N . ASP A 1 206 ? 12.352 56.892 66.724 1.00 10.07 205 ASP A N 1
ATOM 1664 C CA . ASP A 1 206 ? 12.973 56.873 65.413 1.00 10.64 205 ASP A CA 1
ATOM 1665 C C . ASP A 1 206 ? 13.747 55.575 65.196 1.00 10.88 205 ASP A C 1
ATOM 1666 O O . ASP A 1 206 ? 13.749 55.059 64.069 1.00 11.98 205 ASP A O 1
ATOM 1671 N N . ARG A 1 207 ? 14.347 55.018 66.245 1.00 11.26 206 ARG A N 1
ATOM 1672 C CA . ARG A 1 207 ? 15.059 53.751 66.071 1.00 10.44 206 ARG A CA 1
ATOM 1673 C C . ARG A 1 207 ? 14.085 52.617 65.782 1.00 14.04 206 ARG A C 1
ATOM 1674 O O . ARG A 1 207 ? 14.396 51.719 64.979 1.00 14.66 206 ARG A O 1
ATOM 1682 N N . GLN A 1 208 ? 12.891 52.648 66.387 1.00 12.56 207 GLN A N 1
ATOM 1683 C CA . GLN A 1 208 ? 11.889 51.637 66.038 1.00 11.94 207 GLN A CA 1
ATOM 1684 C C . GLN A 1 208 ? 11.502 51.742 64.576 1.00 13.01 207 GLN A C 1
ATOM 1685 O O . GLN A 1 208 ? 11.323 50.717 63.905 1.00 12.88 207 GLN A O 1
ATOM 1691 N N . PHE A 1 209 ? 11.371 52.953 64.059 1.00 11.95 208 PHE A N 1
ATOM 1692 C CA . PHE A 1 209 ? 11.085 53.144 62.618 1.00 12.06 208 PHE A CA 1
ATOM 1693 C C . PHE A 1 209 ? 12.226 52.511 61.803 1.00 13.99 208 PHE A C 1
ATOM 1694 O O . PHE A 1 209 ? 11.953 51.774 60.859 1.00 12.20 208 PHE A O 1
ATOM 1702 N N . ALA A 1 210 ? 13.462 52.827 62.181 1.00 13.57 209 ALA A N 1
ATOM 1703 C CA . ALA A 1 210 ? 14.610 52.243 61.492 1.00 13.70 209 ALA A CA 1
ATOM 1704 C C . ALA A 1 210 ? 14.604 50.717 61.562 1.00 14.41 209 ALA A C 1
ATOM 1705 O O . ALA A 1 210 ? 14.974 50.055 60.576 1.00 15.49 209 ALA A O 1
ATOM 1707 N N . ILE A 1 211 ? 14.185 50.137 62.691 1.00 13.49 210 ILE A N 1
ATOM 1708 C CA . ILE A 1 211 ? 14.119 48.670 62.800 1.00 13.33 210 ILE A CA 1
ATOM 1709 C C . ILE A 1 211 ? 13.069 48.114 61.841 1.00 15.37 210 ILE A C 1
ATOM 1710 O O . ILE A 1 211 ? 13.322 47.144 61.107 1.00 15.41 210 ILE A O 1
ATOM 1715 N N . TRP A 1 212 ? 11.893 48.744 61.794 1.00 12.60 211 TRP A N 1
ATOM 1716 C CA . TRP A 1 212 ? 10.876 48.312 60.842 1.00 12.02 211 TRP A CA 1
ATOM 1717 C C . TRP A 1 212 ? 11.380 48.426 59.395 1.00 14.11 211 TRP A C 1
ATOM 1718 O O . TRP A 1 212 ? 11.088 47.562 58.564 1.00 13.83 211 TRP A O 1
ATOM 1729 N N . GLN A 1 213 ? 12.159 49.461 59.075 1.00 13.31 212 GLN A N 1
ATOM 1730 C CA . GLN A 1 213 ? 12.683 49.553 57.711 1.00 13.51 212 GLN A CA 1
ATOM 1731 C C . GLN A 1 213 ? 13.630 48.399 57.413 1.00 16.80 212 GLN A C 1
ATOM 1732 O O . GLN A 1 213 ? 13.605 47.855 56.295 1.00 17.04 212 GLN A O 1
ATOM 1738 N N . GLU A 1 214 ? 14.420 47.971 58.397 1.00 15.14 213 GLU A N 1
ATOM 1739 C CA . GLU A 1 214 ? 15.289 46.804 58.206 1.00 16.57 213 GLU A CA 1
ATOM 1740 C C . GLU A 1 214 ? 14.462 45.547 57.990 1.00 19.80 213 GLU A C 1
ATOM 1741 O O . GLU A 1 214 ? 14.798 44.709 57.135 1.00 19.38 213 GLU A O 1
ATOM 1747 N N . LEU A 1 215 ? 13.373 45.394 58.755 1.00 14.70 214 LEU A N 1
ATOM 1748 C CA . LEU A 1 215 ? 12.472 44.260 58.549 1.00 15.57 214 LEU A CA 1
ATOM 1749 C C . LEU A 1 215 ? 11.906 44.255 57.134 1.00 17.58 214 LEU A C 1
ATOM 1750 O O . LEU A 1 215 ? 11.866 43.198 56.480 1.00 19.66 214 LEU A O 1
ATOM 1755 N N . GLN A 1 216 ? 11.463 45.423 56.644 1.00 15.48 215 GLN A N 1
ATOM 1756 C CA . GLN A 1 216 ? 10.891 45.529 55.301 1.00 16.72 215 GLN A CA 1
ATOM 1757 C C . GLN A 1 216 ? 11.916 45.180 54.231 1.00 17.65 215 GLN A C 1
ATOM 1758 O O . GLN A 1 216 ? 11.582 44.508 53.235 1.00 20.14 215 GLN A O 1
ATOM 1764 N N . LYS A 1 217 ? 13.166 45.607 54.431 1.00 17.92 216 LYS A N 1
ATOM 1765 C CA . LYS A 1 217 ? 14.239 45.259 53.505 1.00 19.47 216 LYS A CA 1
ATOM 1766 C C . LYS A 1 217 ? 14.448 43.748 53.457 1.00 22.87 216 LYS A C 1
ATOM 1767 O O . LYS A 1 217 ? 14.573 43.152 52.368 1.00 22.22 216 LYS A O 1
ATOM 1773 N N . HIS A 1 218 ? 14.432 43.106 54.623 1.00 20.36 217 HIS A N 1
ATOM 1774 C CA . HIS A 1 218 ? 14.651 41.664 54.726 1.00 21.14 217 HIS A CA 1
ATOM 1775 C C . HIS A 1 218 ? 13.498 40.884 54.112 1.00 23.92 217 HIS A C 1
ATOM 1776 O O . HIS A 1 218 ? 13.692 39.764 53.613 1.00 23.06 217 HIS A O 1
ATOM 1783 N N . ARG A 1 219 ? 12.297 41.462 54.135 1.00 20.18 218 ARG A N 1
ATOM 1784 C CA . ARG A 1 219 ? 11.100 40.857 53.576 1.00 18.63 218 ARG A CA 1
ATOM 1785 C C . ARG A 1 219 ? 11.011 41.040 52.075 1.00 21.14 218 ARG A C 1
ATOM 1786 O O . ARG A 1 219 ? 10.108 40.466 51.451 1.00 22.66 218 ARG A O 1
ATOM 1794 N N . GLY A 1 220 ? 11.884 41.854 51.487 1.00 21.23 219 GLY A N 1
ATOM 1795 C CA . GLY A 1 220 ? 11.730 42.207 50.093 1.00 22.29 219 GLY A CA 1
ATOM 1796 C C . GLY A 1 220 ? 10.655 43.221 49.806 1.00 24.93 219 GLY A C 1
ATOM 1797 O O . GLY A 1 220 ? 10.156 43.267 48.679 1.00 24.07 219 GLY A O 1
ATOM 1798 N N . LEU A 1 221 ? 10.289 44.059 50.781 1.00 21.49 220 LEU A N 1
ATOM 1799 C CA . LEU A 1 221 ? 9.213 45.019 50.614 1.00 18.24 220 LEU A CA 1
ATOM 1800 C C . LEU A 1 221 ? 9.760 46.451 50.632 1.00 18.82 220 LEU A C 1
ATOM 1801 O O . LEU A 1 221 ? 10.952 46.655 50.829 1.00 21.10 220 LEU A O 1
ATOM 1806 N N . ASP A 1 222 ? 8.859 47.418 50.426 1.00 21.68 221 ASP A N 1
ATOM 1807 C CA . ASP A 1 222 ? 9.213 48.848 50.386 1.00 18.90 221 ASP A CA 1
ATOM 1808 C C . ASP A 1 222 ? 9.760 49.298 51.748 1.00 18.75 221 ASP A C 1
ATOM 1809 O O . ASP A 1 222 ? 9.085 49.161 52.782 1.00 18.22 221 ASP A O 1
ATOM 1814 N N . TYR A 1 223 ? 10.952 49.900 51.744 1.00 18.88 222 TYR A N 1
ATOM 1815 C CA . TYR A 1 223 ? 11.532 50.444 52.979 1.00 18.44 222 TYR A CA 1
ATOM 1816 C C . TYR A 1 223 ? 12.079 51.854 52.814 1.00 17.68 222 TYR A C 1
ATOM 1817 O O . TYR A 1 223 ? 12.192 52.567 53.822 1.00 19.30 222 TYR A O 1
ATOM 1826 N N . ASN A 1 224 ? 12.411 52.293 51.600 1.00 17.19 223 ASN A N 1
ATOM 1827 C CA . ASN A 1 224 ? 12.864 53.648 51.316 1.00 17.80 223 ASN A CA 1
ATOM 1828 C C . ASN A 1 224 ? 11.787 54.479 50.647 1.00 15.58 223 ASN A C 1
ATOM 1829 O O . ASN A 1 224 ? 12.040 55.604 50.211 1.00 18.80 223 ASN A O 1
ATOM 1834 N N . THR A 1 225 ? 10.569 53.957 50.595 1.00 15.69 224 THR A N 1
ATOM 1835 C CA . THR A 1 225 ? 9.452 54.641 49.977 1.00 15.20 224 THR A CA 1
ATOM 1836 C C . THR A 1 225 ? 8.203 53.993 50.538 1.00 16.72 224 THR A C 1
ATOM 1837 O O . THR A 1 225 ? 8.278 52.998 51.268 1.00 15.76 224 THR A O 1
ATOM 1841 N N . ALA A 1 226 ? 7.054 54.540 50.160 1.00 18.15 225 ALA A N 1
ATOM 1842 C CA . ALA A 1 226 ? 5.780 53.910 50.473 1.00 15.77 225 ALA A CA 1
ATOM 1843 C C . ALA A 1 226 ? 4.818 54.183 49.327 1.00 19.66 225 ALA A C 1
ATOM 1844 O O . ALA A 1 226 ? 4.928 55.193 48.636 1.00 20.18 225 ALA A O 1
ATOM 1846 N N . ASN A 1 227 ? 3.874 53.270 49.146 1.00 16.72 226 ASN A N 1
ATOM 1847 C CA . ASN A 1 227 ? 2.896 53.396 48.074 1.00 17.71 226 ASN A CA 1
ATOM 1848 C C . ASN A 1 227 ? 1.515 53.741 48.609 1.00 19.89 226 ASN A C 1
ATOM 1849 O O . ASN A 1 227 ? 0.520 53.510 47.928 1.00 16.87 226 ASN A O 1
ATOM 1854 N N . CYS A 1 228 ? 1.447 54.343 49.802 1.00 16.31 227 CYS A N 1
ATOM 1855 C CA . CYS A 1 228 ? 0.207 54.844 50.385 1.00 14.28 227 CYS A CA 1
ATOM 1856 C C . CYS A 1 228 ? 0.413 56.298 50.806 1.00 12.98 227 CYS A C 1
ATOM 1857 O O . CYS A 1 228 ? 1.547 56.741 51.037 1.00 16.01 227 CYS A O 1
ATOM 1860 N N . HIS A 1 229 ? -0.677 57.060 50.828 1.00 12.85 228 HIS A N 1
ATOM 1861 C CA . HIS A 1 229 ? -0.634 58.493 51.120 1.00 13.42 228 HIS A CA 1
ATOM 1862 C C . HIS A 1 229 ? 0.448 59.195 50.308 1.00 13.54 228 HIS A C 1
ATOM 1863 O O . HIS A 1 229 ? 1.218 60.013 50.816 1.00 15.46 228 HIS A O 1
ATOM 1870 N N . ILE A 1 230 ? 0.469 58.887 49.013 1.00 14.54 229 ILE A N 1
ATOM 1871 C CA . ILE A 1 230 ? 1.627 59.239 48.193 1.00 15.37 229 ILE A CA 1
ATOM 1872 C C . ILE A 1 230 ? 1.780 60.752 48.082 1.00 16.06 229 ILE A C 1
ATOM 1873 O O . ILE A 1 230 ? 2.906 61.274 48.183 1.00 18.15 229 ILE A O 1
ATOM 1878 N N . GLN A 1 231 ? 0.687 61.494 47.922 1.00 15.21 230 GLN A N 1
ATOM 1879 C CA A GLN A 1 231 ? 0.822 62.948 47.841 0.43 16.70 230 GLN A CA 1
ATOM 1880 C CA B GLN A 1 231 ? 0.844 62.942 47.832 0.57 16.70 230 GLN A CA 1
ATOM 1881 C C . GLN A 1 231 ? 1.077 63.568 49.205 1.00 17.74 230 GLN A C 1
ATOM 1882 O O . GLN A 1 231 ? 1.852 64.527 49.327 1.00 19.07 230 GLN A O 1
ATOM 1893 N N . ASP A 1 232 ? 0.435 63.037 50.245 1.00 14.58 231 ASP A N 1
ATOM 1894 C CA . ASP A 1 232 ? 0.633 63.548 51.597 1.00 17.80 231 ASP A CA 1
ATOM 1895 C C . ASP A 1 232 ? 2.095 63.484 52.002 1.00 16.36 231 ASP A C 1
ATOM 1896 O O . ASP A 1 232 ? 2.595 64.397 52.678 1.00 19.01 231 ASP A O 1
ATOM 1901 N N . LEU A 1 233 ? 2.789 62.410 51.631 1.00 15.03 232 LEU A N 1
ATOM 1902 C CA . LEU A 1 233 ? 4.193 62.283 52.026 1.00 15.94 232 LEU A CA 1
ATOM 1903 C C . LEU A 1 233 ? 5.111 63.227 51.230 1.00 16.08 232 LEU A C 1
ATOM 1904 O O . LEU A 1 233 ? 6.321 63.312 51.515 1.00 17.91 232 LEU A O 1
ATOM 1909 N N . ARG A 1 234 ? 4.563 63.958 50.269 1.00 19.06 233 ARG A N 1
ATOM 1910 C CA A ARG A 1 234 ? 5.336 64.935 49.511 0.49 19.89 233 ARG A CA 1
ATOM 1911 C CA B ARG A 1 234 ? 5.331 64.940 49.510 0.51 19.89 233 ARG A CA 1
ATOM 1912 C C . ARG A 1 234 ? 5.096 66.371 49.966 1.00 19.94 233 ARG A C 1
ATOM 1913 O O . ARG A 1 234 ? 5.744 67.296 49.434 1.00 23.64 233 ARG A O 1
ATOM 1928 N N . LYS A 1 235 ? 4.209 66.583 50.935 1.00 18.12 234 LYS A N 1
ATOM 1929 C CA . LYS A 1 235 ? 3.934 67.901 51.484 1.00 17.57 234 LYS A CA 1
ATOM 1930 C C . LYS A 1 235 ? 5.115 68.379 52.330 1.00 21.72 234 LYS A C 1
ATOM 1931 O O . LYS A 1 235 ? 5.922 67.570 52.809 1.00 19.95 234 LYS A O 1
ATOM 1937 N N . PRO A 1 236 ? 5.254 69.692 52.500 1.00 23.90 235 PRO A N 1
ATOM 1938 C CA . PRO A 1 236 ? 6.339 70.201 53.350 1.00 22.55 235 PRO A CA 1
ATOM 1939 C C . PRO A 1 236 ? 6.134 69.836 54.801 1.00 25.98 235 PRO A C 1
ATOM 1940 O O . PRO A 1 236 ? 5.019 69.850 55.336 1.00 28.00 235 PRO A O 1
ATOM 1944 N N . LEU A 1 237 ? 7.247 69.482 55.438 1.00 19.21 236 LEU A N 1
ATOM 1945 C CA . LEU A 1 237 ? 7.265 69.260 56.870 1.00 18.38 236 LEU A CA 1
ATOM 1946 C C . LEU A 1 237 ? 7.543 70.610 57.499 1.00 18.90 236 LEU A C 1
ATOM 1947 O O . LEU A 1 237 ? 8.679 70.972 57.780 1.00 17.90 236 LEU A O 1
ATOM 1952 N N . GLU A 1 238 ? 6.484 71.394 57.624 1.00 22.67 237 GLU A N 1
ATOM 1953 C CA A GLU A 1 238 ? 6.606 72.706 58.238 0.44 21.61 237 GLU A CA 1
ATOM 1954 C CA B GLU A 1 238 ? 6.609 72.708 58.233 0.56 21.62 237 GLU A CA 1
ATOM 1955 C C . GLU A 1 238 ? 6.996 72.564 59.704 1.00 23.81 237 GLU A C 1
ATOM 1956 O O . GLU A 1 238 ? 6.501 71.664 60.399 1.00 24.14 237 GLU A O 1
ATOM 1967 N N . PRO A 1 239 ? 7.858 73.430 60.218 1.00 18.73 238 PRO A N 1
ATOM 1968 C CA . PRO A 1 239 ? 8.429 74.642 59.604 1.00 18.00 238 PRO A CA 1
ATOM 1969 C C . PRO A 1 239 ? 9.810 74.386 59.008 1.00 19.01 238 PRO A C 1
ATOM 1970 O O . PRO A 1 239 ? 10.522 75.362 58.720 1.00 18.23 238 PRO A O 1
ATOM 1974 N N . PHE A 1 240 ? 10.225 73.128 58.835 1.00 15.80 239 PHE A N 1
ATOM 1975 C CA . PHE A 1 240 ? 11.615 72.855 58.469 1.00 15.93 239 PHE A CA 1
ATOM 1976 C C . PHE A 1 240 ? 11.911 73.280 57.043 1.00 17.87 239 PHE A C 1
ATOM 1977 O O . PHE A 1 240 ? 13.074 73.544 56.723 1.00 18.90 239 PHE A O 1
ATOM 1985 N N . ASN A 1 241 ? 10.897 73.396 56.201 1.00 16.23 240 ASN A N 1
ATOM 1986 C CA . ASN A 1 241 ? 11.087 73.852 54.824 1.00 18.75 240 ASN A CA 1
ATOM 1987 C C . ASN A 1 241 ? 11.352 75.353 54.709 1.00 20.95 240 ASN A C 1
ATOM 1988 O O . ASN A 1 241 ? 11.738 75.808 53.618 1.00 20.71 240 ASN A O 1
ATOM 1993 N N . ARG A 1 242 ? 11.191 76.125 55.783 1.00 17.93 241 ARG A N 1
ATOM 1994 C CA . ARG A 1 242 ? 11.250 77.583 55.676 1.00 18.80 241 ARG A CA 1
ATOM 1995 C C . ARG A 1 242 ? 12.692 78.090 55.571 1.00 23.20 241 ARG A C 1
ATOM 1996 O O . ARG A 1 242 ? 13.651 77.451 56.011 1.00 21.93 241 ARG A O 1
ATOM 2004 N N . ALA A 1 243 ? 12.834 79.282 54.973 1.00 22.93 242 ALA A N 1
ATOM 2005 C CA . ALA A 1 243 ? 14.160 79.874 54.788 1.00 23.97 242 ALA A CA 1
ATOM 2006 C C . ALA A 1 243 ? 14.886 80.174 56.093 1.00 22.18 242 ALA A C 1
ATOM 2007 O O . ALA A 1 243 ? 16.117 80.250 56.101 1.00 30.11 242 ALA A O 1
ATOM 2009 N N . ASN A 1 244 ? 14.180 80.345 57.201 1.00 24.20 243 ASN A N 1
ATOM 2010 C CA . ASN A 1 244 ? 14.856 80.673 58.448 1.00 25.48 243 ASN A CA 1
ATOM 2011 C C . ASN A 1 244 ? 15.329 79.438 59.196 1.00 24.87 243 ASN A C 1
ATOM 2012 O O . ASN A 1 244 ? 15.813 79.559 60.326 1.00 27.06 243 ASN A O 1
ATOM 2017 N N . ASN A 1 245 ? 15.201 78.264 58.595 1.00 21.43 244 ASN A N 1
ATOM 2018 C CA . ASN A 1 245 ? 15.825 77.072 59.154 1.00 20.75 244 ASN A CA 1
ATOM 2019 C C . ASN A 1 245 ? 17.312 77.108 58.834 1.00 23.03 244 ASN A C 1
ATOM 2020 O O . ASN A 1 245 ? 17.687 76.983 57.657 1.00 24.03 244 ASN A O 1
ATOM 2025 N N . PRO A 1 246 ? 18.193 77.269 59.825 1.00 20.87 245 PRO A N 1
ATOM 2026 C CA . PRO A 1 246 ? 19.630 77.368 59.523 1.00 20.67 245 PRO A CA 1
ATOM 2027 C C . PRO A 1 246 ? 20.282 76.046 59.181 1.00 26.43 245 PRO A C 1
ATOM 2028 O O . PRO A 1 246 ? 21.477 76.025 58.851 1.00 24.51 245 PRO A O 1
ATOM 2032 N N . VAL A 1 247 ? 19.551 74.941 59.281 1.00 21.53 246 VAL A N 1
ATOM 2033 C CA . VAL A 1 247 ? 20.117 73.620 59.078 1.00 22.79 246 VAL A CA 1
ATOM 2034 C C . VAL A 1 247 ? 19.830 73.224 57.643 1.00 23.25 246 VAL A C 1
ATOM 2035 O O . VAL A 1 247 ? 18.674 72.982 57.276 1.00 21.84 246 VAL A O 1
ATOM 2039 N N . LEU A 1 248 ? 20.877 73.166 56.815 1.00 21.93 247 LEU A N 1
ATOM 2040 C CA . LEU A 1 248 ? 20.665 72.890 55.399 1.00 21.73 247 LEU A CA 1
ATOM 2041 C C . LEU A 1 248 ? 20.023 71.522 55.187 1.00 18.89 247 LEU A C 1
ATOM 2042 O O . LEU A 1 248 ? 19.096 71.385 54.381 1.00 21.22 247 LEU A O 1
ATOM 2047 N N . VAL A 1 249 ? 20.495 70.497 55.903 1.00 21.58 248 VAL A N 1
ATOM 2048 C CA . VAL A 1 249 ? 20.082 69.144 55.541 1.00 25.20 248 VAL A CA 1
ATOM 2049 C C . VAL A 1 249 ? 18.601 68.933 55.846 1.00 18.14 248 VAL A C 1
ATOM 2050 O O . VAL A 1 249 ? 17.888 68.289 55.068 1.00 23.35 248 VAL A O 1
ATOM 2054 N N . THR A 1 250 ? 18.092 69.522 56.931 1.00 20.16 249 THR A N 1
ATOM 2055 C CA . THR A 1 250 ? 16.661 69.358 57.200 1.00 19.56 249 THR A CA 1
ATOM 2056 C C . THR A 1 250 ? 15.811 70.275 56.332 1.00 22.23 249 THR A C 1
ATOM 2057 O O . THR A 1 250 ? 14.648 69.954 56.032 1.00 21.99 249 THR A O 1
ATOM 2061 N N . ARG A 1 251 ? 16.346 71.430 55.934 1.00 17.65 250 ARG A N 1
ATOM 2062 C CA . ARG A 1 251 ? 15.568 72.312 55.080 1.00 15.15 250 ARG A CA 1
ATOM 2063 C C . ARG A 1 251 ? 15.397 71.725 53.684 1.00 17.67 250 ARG A C 1
ATOM 2064 O O . ARG A 1 251 ? 14.321 71.846 53.088 1.00 19.41 250 ARG A O 1
ATOM 2072 N N . VAL A 1 252 ? 16.461 71.133 53.126 1.00 17.41 251 VAL A N 1
ATOM 2073 C CA . VAL A 1 252 ? 16.391 70.626 51.758 1.00 22.22 251 VAL A CA 1
ATOM 2074 C C . VAL A 1 252 ? 15.739 69.252 51.673 1.00 24.15 251 VAL A C 1
ATOM 2075 O O . VAL A 1 252 ? 15.262 68.873 50.594 1.00 28.62 251 VAL A O 1
ATOM 2079 N N . HIS A 1 253 ? 15.701 68.490 52.766 1.00 20.98 252 HIS A N 1
ATOM 2080 C CA . HIS A 1 253 ? 15.045 67.180 52.737 1.00 20.09 252 HIS A CA 1
ATOM 2081 C C . HIS A 1 253 ? 13.831 67.230 53.649 1.00 19.32 252 HIS A C 1
ATOM 2082 O O . HIS A 1 253 ? 13.721 66.463 54.607 1.00 22.60 252 HIS A O 1
ATOM 2089 N N . SER A 1 254 ? 12.926 68.153 53.385 1.00 18.50 253 SER A N 1
ATOM 2090 C CA . SER A 1 254 ? 11.840 68.457 54.306 1.00 16.37 253 SER A CA 1
ATOM 2091 C C . SER A 1 254 ? 10.488 67.943 53.816 1.00 17.14 253 SER A C 1
ATOM 2092 O O . SER A 1 254 ? 9.489 68.647 53.892 1.00 21.15 253 SER A O 1
ATOM 2095 N N . ARG A 1 255 ? 10.453 66.710 53.327 1.00 19.90 254 ARG A N 1
ATOM 2096 C CA . ARG A 1 255 ? 9.210 66.010 53.014 1.00 16.87 254 ARG A CA 1
ATOM 2097 C C . ARG A 1 255 ? 9.269 64.655 53.690 1.00 15.45 254 ARG A C 1
ATOM 2098 O O . ARG A 1 255 ? 10.339 64.079 53.840 1.00 16.39 254 ARG A O 1
ATOM 2106 N N . ALA A 1 256 ? 8.097 64.116 54.082 1.00 16.47 255 ALA A N 1
ATOM 2107 C CA . ALA A 1 256 ? 8.132 62.800 54.725 1.00 15.50 255 ALA A CA 1
ATOM 2108 C C . ALA A 1 256 ? 8.722 61.722 53.821 1.00 13.94 255 ALA A C 1
ATOM 2109 O O . ALA A 1 256 ? 9.384 60.783 54.303 1.00 15.04 255 ALA A O 1
ATOM 2111 N N . ILE A 1 257 ? 8.502 61.834 52.502 1.00 17.73 256 ILE A N 1
ATOM 2112 C CA . ILE A 1 257 ? 9.053 60.833 51.597 1.00 17.13 256 ILE A CA 1
ATOM 2113 C C . ILE A 1 257 ? 10.582 60.873 51.596 1.00 15.85 256 ILE A C 1
ATOM 2114 O O . ILE A 1 257 ? 11.226 59.833 51.492 1.00 18.17 256 ILE A O 1
ATOM 2119 N N . ASP A 1 258 ? 11.193 62.060 51.779 1.00 15.60 257 ASP A N 1
ATOM 2120 C CA . ASP A 1 258 ? 12.650 62.120 51.905 1.00 16.40 257 ASP A CA 1
ATOM 2121 C C . ASP A 1 258 ? 13.133 61.477 53.193 1.00 17.08 257 ASP A C 1
ATOM 2122 O O . ASP A 1 258 ? 14.229 60.929 53.240 1.00 16.15 257 ASP A O 1
ATOM 2127 N N . ALA A 1 259 ? 12.315 61.531 54.249 1.00 13.57 258 ALA A N 1
ATOM 2128 C CA . ALA A 1 259 ? 12.758 61.117 55.565 1.00 12.77 258 ALA A CA 1
ATOM 2129 C C . ALA A 1 259 ? 12.918 59.606 55.699 1.00 14.48 258 ALA A C 1
ATOM 2130 O O . ALA A 1 259 ? 13.603 59.180 56.609 1.00 14.45 258 ALA A O 1
ATOM 2132 N N . PHE A 1 260 ? 12.409 58.782 54.755 1.00 14.90 259 PHE A N 1
ATOM 2133 C CA . PHE A 1 260 ? 12.712 57.349 54.812 1.00 14.14 259 PHE A CA 1
ATOM 2134 C C . PHE A 1 260 ? 14.216 57.087 54.797 1.00 12.39 259 PHE A C 1
ATOM 2135 O O . PHE A 1 260 ? 14.722 56.185 55.475 1.00 15.40 259 PHE A O 1
ATOM 2143 N N . ASN A 1 261 ? 14.954 57.883 54.029 1.00 15.77 260 ASN A N 1
ATOM 2144 C CA . ASN A 1 261 ? 16.405 57.767 53.989 1.00 16.16 260 ASN A CA 1
ATOM 2145 C C . ASN A 1 261 ? 16.957 58.613 55.127 1.00 17.01 260 ASN A C 1
ATOM 2146 O O . ASN A 1 261 ? 17.063 59.840 54.996 1.00 20.51 260 ASN A O 1
ATOM 2151 N N . TYR A 1 262 ? 17.226 57.974 56.279 1.00 12.68 261 TYR A N 1
ATOM 2152 C CA . TYR A 1 262 ? 17.779 58.760 57.387 1.00 14.15 261 TYR A CA 1
ATOM 2153 C C . TYR A 1 262 ? 19.292 58.939 57.293 1.00 16.09 261 TYR A C 1
ATOM 2154 O O . TYR A 1 262 ? 19.833 59.910 57.845 1.00 14.66 261 TYR A O 1
ATOM 2163 N N . ASP A 1 263 ? 19.981 58.021 56.621 1.00 15.34 262 ASP A N 1
ATOM 2164 C CA . ASP A 1 263 ? 21.422 58.177 56.414 1.00 16.63 262 ASP A CA 1
ATOM 2165 C C . ASP A 1 263 ? 21.763 59.557 55.880 1.00 15.39 262 ASP A C 1
ATOM 2166 O O . ASP A 1 263 ? 22.737 60.175 56.328 1.00 16.58 262 ASP A O 1
ATOM 2171 N N . GLN A 1 264 ? 20.994 60.050 54.909 1.00 16.94 263 GLN A N 1
ATOM 2172 C CA . GLN A 1 264 ? 21.345 61.309 54.268 1.00 17.20 263 GLN A CA 1
ATOM 2173 C C . GLN A 1 264 ? 21.287 62.483 55.228 1.00 19.09 263 GLN A C 1
ATOM 2174 O O . GLN A 1 264 ? 21.822 63.554 54.913 1.00 18.76 263 GLN A O 1
ATOM 2180 N N . TYR A 1 265 ? 20.624 62.323 56.383 1.00 14.01 264 TYR A N 1
ATOM 2181 C CA . TYR A 1 265 ? 20.604 63.412 57.347 1.00 15.09 264 TYR A CA 1
ATOM 2182 C C . TYR A 1 265 ? 21.835 63.445 58.253 1.00 16.09 264 TYR A C 1
ATOM 2183 O O . TYR A 1 265 ? 21.969 64.381 59.045 1.00 14.95 264 TYR A O 1
ATOM 2192 N N . GLY A 1 266 ? 22.705 62.441 58.193 1.00 14.28 265 GLY A N 1
ATOM 2193 C CA . GLY A 1 266 ? 23.956 62.461 58.914 1.00 14.45 265 GLY A CA 1
ATOM 2194 C C . GLY A 1 266 ? 23.988 61.724 60.237 1.00 17.72 265 GLY A C 1
ATOM 2195 O O . GLY A 1 266 ? 24.849 62.022 61.057 1.00 18.47 265 GLY A O 1
ATOM 2196 N N . TYR A 1 267 ? 23.115 60.749 60.469 1.00 14.94 266 TYR A N 1
ATOM 2197 C CA . TYR A 1 267 ? 23.175 60.024 61.724 1.00 13.99 266 TYR A CA 1
ATOM 2198 C C . TYR A 1 267 ? 22.890 58.545 61.493 1.00 14.05 266 TYR A C 1
ATOM 2199 O O . TYR A 1 267 ? 22.426 58.125 60.420 1.00 17.48 266 TYR A O 1
ATOM 2208 N N . GLN A 1 268 ? 23.135 57.764 62.530 1.00 16.89 267 GLN A N 1
ATOM 2209 C CA . GLN A 1 268 ? 22.888 56.322 62.511 1.00 18.87 267 GLN A CA 1
ATOM 2210 C C . GLN A 1 268 ? 22.807 55.847 63.954 1.00 17.12 267 GLN A C 1
ATOM 2211 O O . GLN A 1 268 ? 23.075 56.608 64.879 1.00 15.41 267 GLN A O 1
ATOM 2217 N N . TYR A 1 269 ? 22.395 54.590 64.150 1.00 15.83 268 TYR A N 1
ATOM 2218 C CA . TYR A 1 269 ? 22.279 53.970 65.460 1.00 14.85 268 TYR A CA 1
ATOM 2219 C C . TYR A 1 269 ? 23.495 53.105 65.726 1.00 16.92 268 TYR A C 1
ATOM 2220 O O . TYR A 1 269 ? 24.143 52.621 64.783 1.00 18.90 268 TYR A O 1
ATOM 2229 N N . ASP A 1 270 ? 23.805 52.922 67.008 1.00 16.13 269 ASP A N 1
ATOM 2230 C CA . ASP A 1 270 ? 24.888 52.015 67.372 1.00 19.38 269 ASP A CA 1
ATOM 2231 C C . ASP A 1 270 ? 24.627 50.612 66.825 1.00 20.07 269 ASP A C 1
ATOM 2232 O O . ASP A 1 270 ? 25.533 49.986 66.257 1.00 20.07 269 ASP A O 1
ATOM 2237 N N . HIS A 1 271 ? 23.388 50.125 66.931 1.00 18.00 270 HIS A N 1
ATOM 2238 C CA . HIS A 1 271 ? 22.945 48.930 66.222 1.00 19.06 270 HIS A CA 1
ATOM 2239 C C . HIS A 1 271 ? 21.424 48.932 66.199 1.00 20.33 270 HIS A C 1
ATOM 2240 O O . HIS A 1 271 ? 20.772 49.735 66.877 1.00 17.98 270 HIS A O 1
ATOM 2247 N N . LEU A 1 272 ? 20.862 48.003 65.425 1.00 21.15 271 LEU A N 1
ATOM 2248 C CA . LEU A 1 272 ? 19.414 47.894 65.276 1.00 24.96 271 LEU A CA 1
ATOM 2249 C C . LEU A 1 272 ? 18.891 46.540 65.759 1.00 24.68 271 LEU A C 1
ATOM 2250 O O . LEU A 1 272 ? 17.820 46.088 65.331 1.00 25.50 271 LEU A O 1
ATOM 2255 N N . HIS A 1 273 ? 19.606 45.895 66.680 1.00 22.16 272 HIS A N 1
ATOM 2256 C CA . HIS A 1 273 ? 19.115 44.656 67.279 1.00 27.00 272 HIS A CA 1
ATOM 2257 C C . HIS A 1 273 ? 18.012 44.969 68.275 1.00 23.51 272 HIS A C 1
ATOM 2258 O O . HIS A 1 273 ? 18.238 45.679 69.253 1.00 23.15 272 HIS A O 1
ATOM 2265 N N . PHE A 1 274 ? 16.809 44.458 68.021 1.00 27.10 273 PHE A N 1
ATOM 2266 C CA . PHE A 1 274 ? 15.686 44.646 68.929 1.00 24.23 273 PHE A CA 1
ATOM 2267 C C . PHE A 1 274 ? 15.755 43.566 70.004 1.00 30.99 273 PHE A C 1
ATOM 2268 O O . PHE A 1 274 ? 15.562 42.376 69.726 1.00 31.14 273 PHE A O 1
ATOM 2276 N N . HIS A 1 275 ? 16.053 43.971 71.229 1.00 29.12 274 HIS A N 1
ATOM 2277 C CA . HIS A 1 275 ? 16.249 43.034 72.343 1.00 30.91 274 HIS A CA 1
ATOM 2278 C C . HIS A 1 275 ? 17.310 41.977 72.011 1.00 29.40 274 HIS A C 1
ATOM 2279 O O . HIS A 1 275 ? 17.181 40.810 72.375 1.00 40.93 274 HIS A O 1
ATOM 2286 N N . GLY A 1 276 ? 18.362 42.395 71.316 1.00 32.02 275 GLY A N 1
ATOM 2287 C CA . GLY A 1 276 ? 19.448 41.481 70.988 1.00 39.51 275 GLY A CA 1
ATOM 2288 C C . GLY A 1 276 ? 19.095 40.429 69.963 1.00 40.82 275 GLY A C 1
ATOM 2289 O O . GLY A 1 276 ? 19.774 39.402 69.871 1.00 46.50 275 GLY A O 1
ATOM 2290 N N . LEU A 1 277 ? 18.034 40.651 69.198 1.00 33.54 276 LEU A N 1
ATOM 2291 C CA . LEU A 1 277 ? 17.672 39.814 68.065 1.00 32.87 276 LEU A CA 1
ATOM 2292 C C . LEU A 1 277 ? 18.186 40.467 66.789 1.00 34.22 276 LEU A C 1
ATOM 2293 O O . LEU A 1 277 ? 17.965 41.663 66.571 1.00 40.34 276 LEU A O 1
ATOM 2298 N N . THR A 1 278 ? 18.880 39.696 65.952 1.00 28.14 277 THR A N 1
ATOM 2299 C CA . THR A 1 278 ? 19.145 40.128 64.590 1.00 26.59 277 THR A CA 1
ATOM 2300 C C . THR A 1 278 ? 17.820 40.318 63.836 1.00 27.71 277 THR A C 1
ATOM 2301 O O . THR A 1 278 ? 16.767 39.895 64.297 1.00 28.06 277 THR A O 1
ATOM 2305 N N . VAL A 1 279 ? 17.883 40.961 62.659 1.00 30.57 278 VAL A N 1
ATOM 2306 C CA . VAL A 1 279 ? 16.649 41.242 61.915 1.00 27.16 278 VAL A CA 1
ATOM 2307 C C . VAL A 1 279 ? 15.973 39.948 61.491 1.00 33.79 278 VAL A C 1
ATOM 2308 O O . VAL A 1 279 ? 14.740 39.828 61.549 1.00 26.20 278 VAL A O 1
ATOM 2312 N N . ASP A 1 280 ? 16.754 38.953 61.059 1.00 32.92 279 ASP A N 1
ATOM 2313 C CA . ASP A 1 280 ? 16.117 37.711 60.634 1.00 29.96 279 ASP A CA 1
ATOM 2314 C C . ASP A 1 280 ? 15.485 36.996 61.822 1.00 23.13 279 ASP A C 1
ATOM 2315 O O . ASP A 1 280 ? 14.380 36.450 61.703 1.00 27.15 279 ASP A O 1
ATOM 2320 N N . LYS A 1 281 ? 16.123 37.049 62.994 1.00 24.01 280 LYS A N 1
ATOM 2321 C CA . LYS A 1 281 ? 15.542 36.426 64.182 1.00 25.36 280 LYS A CA 1
ATOM 2322 C C . LYS A 1 281 ? 14.301 37.173 64.666 1.00 25.55 280 LYS A C 1
ATOM 2323 O O . LYS A 1 281 ? 13.340 36.552 65.137 1.00 22.87 280 LYS A O 1
ATOM 2329 N N . LEU A 1 282 ? 14.306 38.506 64.582 1.00 23.56 281 LEU A N 1
ATOM 2330 C CA . LEU A 1 282 ? 13.085 39.260 64.872 1.00 23.54 281 LEU A CA 1
ATOM 2331 C C . LEU A 1 282 ? 11.940 38.844 63.943 1.00 20.55 281 LEU A C 1
ATOM 2332 O O . LEU A 1 282 ? 10.821 38.566 64.399 1.00 20.42 281 LEU A O 1
ATOM 2337 N N . ASP A 1 283 ? 12.191 38.837 62.636 1.00 21.36 282 ASP A N 1
ATOM 2338 C CA . ASP A 1 283 ? 11.115 38.501 61.702 1.00 21.92 282 ASP A CA 1
ATOM 2339 C C . ASP A 1 283 ? 10.648 37.065 61.917 1.00 22.03 282 ASP A C 1
ATOM 2340 O O . ASP A 1 283 ? 9.445 36.772 61.846 1.00 22.41 282 ASP A O 1
ATOM 2345 N N . GLU A 1 284 ? 11.580 36.172 62.274 1.00 23.18 283 GLU A N 1
ATOM 2346 C CA . GLU A 1 284 ? 11.210 34.802 62.621 1.00 25.61 283 GLU A CA 1
ATOM 2347 C C . GLU A 1 284 ? 10.247 34.758 63.810 1.00 24.50 283 GLU A C 1
ATOM 2348 O O . GLU A 1 284 ? 9.251 34.015 63.794 1.00 24.37 283 GLU A O 1
ATOM 2354 N N . LYS A 1 285 ? 10.507 35.561 64.848 1.00 21.02 284 LYS A N 1
ATOM 2355 C CA . LYS A 1 285 ? 9.604 35.627 65.992 1.00 18.79 284 LYS A CA 1
ATOM 2356 C C . LYS A 1 285 ? 8.242 36.171 65.581 1.00 20.70 284 LYS A C 1
ATOM 2357 O O . LYS A 1 285 ? 7.213 35.723 66.086 1.00 19.31 284 LYS A O 1
ATOM 2363 N N . LEU A 1 286 ? 8.232 37.170 64.704 1.00 20.53 285 LEU A N 1
ATOM 2364 C CA . LEU A 1 286 ? 6.974 37.744 64.242 1.00 20.49 285 LEU A CA 1
ATOM 2365 C C . LEU A 1 286 ? 6.182 36.717 63.450 1.00 22.60 285 LEU A C 1
ATOM 2366 O O . LEU A 1 286 ? 4.966 36.588 63.631 1.00 20.51 285 LEU A O 1
ATOM 2371 N N . GLU A 1 287 ? 6.862 35.964 62.581 1.00 20.50 286 GLU A N 1
ATOM 2372 C CA . GLU A 1 287 ? 6.174 34.924 61.822 1.00 21.49 286 GLU A CA 1
ATOM 2373 C C . GLU A 1 287 ? 5.615 33.839 62.732 1.00 21.71 286 GLU A C 1
ATOM 2374 O O . GLU A 1 287 ? 4.527 33.311 62.462 1.00 25.46 286 GLU A O 1
ATOM 2380 N N . LYS A 1 288 ? 6.317 33.513 63.816 1.00 23.21 287 LYS A N 1
ATOM 2381 C CA . LYS A 1 288 ? 5.820 32.505 64.749 1.00 24.45 287 LYS A CA 1
ATOM 2382 C C . LYS A 1 288 ? 4.548 32.965 65.453 1.00 26.53 287 LYS A C 1
ATOM 2383 O O . LYS A 1 288 ? 3.625 32.170 65.669 1.00 27.18 287 LYS A O 1
ATOM 2389 N N . ARG A 1 289 ? 4.495 34.239 65.852 1.00 23.05 288 ARG A N 1
ATOM 2390 C CA . ARG A 1 289 ? 3.285 34.807 66.443 1.00 23.07 288 ARG A CA 1
ATOM 2391 C C . ARG A 1 289 ? 2.101 34.680 65.496 1.00 20.25 288 ARG A C 1
ATOM 2392 O O . ARG A 1 289 ? 0.968 34.447 65.941 1.00 23.03 288 ARG A O 1
ATOM 2400 N N . LYS A 1 290 ? 2.348 34.823 64.189 1.00 19.67 289 LYS A N 1
ATOM 2401 C CA . LYS A 1 290 ? 1.296 34.764 63.183 1.00 20.60 289 LYS A CA 1
ATOM 2402 C C . LYS A 1 290 ? 0.787 33.347 62.951 1.00 23.96 289 LYS A C 1
ATOM 2403 O O . LYS A 1 290 ? -0.225 33.187 62.273 1.00 24.68 289 LYS A O 1
ATOM 2409 N N . GLU A 1 291 ? 1.463 32.323 63.486 1.00 25.75 290 GLU A N 1
ATOM 2410 C CA . GLU A 1 291 ? 0.967 30.952 63.366 1.00 28.91 290 GLU A CA 1
ATOM 2411 C C . GLU A 1 291 ? -0.206 30.649 64.291 1.00 29.19 290 GLU A C 1
ATOM 2412 O O . GLU A 1 291 ? -0.894 29.644 64.072 1.00 25.77 290 GLU A O 1
ATOM 2418 N N . GLN A 1 292 ? -0.426 31.459 65.333 1.00 24.49 291 GLN A N 1
ATOM 2419 C CA . GLN A 1 292 ? -1.482 31.218 66.306 1.00 30.50 291 GLN A CA 1
ATOM 2420 C C . GLN A 1 292 ? -2.756 31.956 65.912 1.00 22.37 291 GLN A C 1
ATOM 2421 O O . GLN A 1 292 ? -2.706 33.024 65.298 1.00 22.57 291 GLN A O 1
ATOM 2427 N N . ASP A 1 293 ? -3.881 31.374 66.320 1.00 23.08 292 ASP A N 1
ATOM 2428 C CA . ASP A 1 293 ? -5.190 32.039 66.144 1.00 17.83 292 ASP A CA 1
ATOM 2429 C C . ASP A 1 293 ? -5.237 33.200 67.135 1.00 21.30 292 ASP A C 1
ATOM 2430 O O . ASP A 1 293 ? -4.854 33.005 68.290 1.00 23.89 292 ASP A O 1
ATOM 2435 N N . ARG A 1 294 ? -5.689 34.371 66.695 1.00 16.72 293 ARG A N 1
ATOM 2436 C CA . ARG A 1 294 ? -5.687 35.542 67.569 1.00 14.64 293 ARG A CA 1
ATOM 2437 C C . ARG A 1 294 ? -7.009 36.282 67.455 1.00 15.28 293 ARG A C 1
ATOM 2438 O O . ARG A 1 294 ? -7.714 36.153 66.457 1.00 14.92 293 ARG A O 1
ATOM 2446 N N . VAL A 1 295 ? -7.321 37.039 68.507 1.00 14.31 294 VAL A N 1
ATOM 2447 C CA . VAL A 1 295 ? -8.484 37.920 68.601 1.00 14.03 294 VAL A CA 1
ATOM 2448 C C . VAL A 1 295 ? -7.970 39.350 68.766 1.00 16.83 294 VAL A C 1
ATOM 2449 O O . VAL A 1 295 ? -7.073 39.599 69.577 1.00 15.78 294 VAL A O 1
ATOM 2453 N N . PHE A 1 296 ? -8.516 40.285 67.987 1.00 13.57 295 PHE A N 1
ATOM 2454 C CA . PHE A 1 296 ? -8.111 41.687 68.062 1.00 14.46 295 PHE A CA 1
ATOM 2455 C C . PHE A 1 296 ? -9.326 42.564 68.270 1.00 15.32 295 PHE A C 1
ATOM 2456 O O . PHE A 1 296 ? -10.409 42.280 67.742 1.00 15.24 295 PHE A O 1
ATOM 2464 N N . LEU A 1 297 ? -9.146 43.628 69.042 1.00 12.86 296 LEU A N 1
ATOM 2465 C CA . LEU A 1 297 ? -10.039 44.779 69.029 1.00 12.30 296 LEU A CA 1
ATOM 2466 C C . LEU A 1 297 ? -9.490 45.812 68.056 1.00 14.27 296 LEU A C 1
ATOM 2467 O O . LEU A 1 297 ? -8.282 45.877 67.819 1.00 14.87 296 LEU A O 1
ATOM 2472 N N . ASN A 1 298 ? -10.404 46.543 67.432 1.00 13.23 297 ASN A N 1
ATOM 2473 C CA . ASN A 1 298 ? -10.069 47.461 66.346 1.00 12.97 297 ASN A CA 1
ATOM 2474 C C . ASN A 1 298 ? -10.722 48.793 66.664 1.00 11.99 297 ASN A C 1
ATOM 2475 O O . ASN A 1 298 ? -11.945 48.875 66.772 1.00 13.93 297 ASN A O 1
ATOM 2480 N N . PHE A 1 299 ? -9.888 49.823 66.816 1.00 12.07 298 PHE A N 1
ATOM 2481 C CA . PHE A 1 299 ? -10.388 51.149 67.236 1.00 11.42 298 PHE A CA 1
ATOM 2482 C C . PHE A 1 299 ? -10.162 52.201 66.149 1.00 12.03 298 PHE A C 1
ATOM 2483 O O . PHE A 1 299 ? -9.090 52.263 65.582 1.00 14.06 298 PHE A O 1
ATOM 2491 N N . MET A 1 300 ? -11.189 53.001 65.901 1.00 12.74 299 MET A N 1
ATOM 2492 C CA . MET A 1 300 ? -11.038 54.143 64.970 1.00 12.68 299 MET A CA 1
ATOM 2493 C C . MET A 1 300 ? -10.747 55.385 65.819 1.00 11.92 299 MET A C 1
ATOM 2494 O O . MET A 1 300 ? -11.573 55.749 66.642 1.00 13.75 299 MET A O 1
ATOM 2499 N N . LEU A 1 301 ? -9.568 55.966 65.625 1.00 12.40 300 LEU A N 1
ATOM 2500 C CA . LEU A 1 301 ? -9.137 57.096 66.473 1.00 13.33 300 LEU A CA 1
ATOM 2501 C C . LEU A 1 301 ? -9.144 58.418 65.702 1.00 13.41 300 LEU A C 1
ATOM 2502 O O . LEU A 1 301 ? -9.007 58.419 64.493 1.00 15.02 300 LEU A O 1
ATOM 2507 N N . ARG A 1 302 ? -9.331 59.476 66.458 1.00 13.53 301 ARG A N 1
ATOM 2508 C CA . ARG A 1 302 ? -9.357 60.810 65.885 1.00 14.92 301 ARG A CA 1
ATOM 2509 C C . ARG A 1 302 ? -8.881 61.778 66.950 1.00 14.50 301 ARG A C 1
ATOM 2510 O O . ARG A 1 302 ? -8.926 61.483 68.150 1.00 17.26 301 ARG A O 1
ATOM 2518 N N . GLY A 1 303 ? -8.469 62.961 66.506 1.00 15.77 302 GLY A N 1
ATOM 2519 C CA . GLY A 1 303 ? -8.114 64.008 67.464 1.00 16.51 302 GLY A CA 1
ATOM 2520 C C . GLY A 1 303 ? -9.343 64.524 68.202 1.00 16.12 302 GLY A C 1
ATOM 2521 O O . GLY A 1 303 ? -10.404 64.745 67.610 1.00 19.78 302 GLY A O 1
ATOM 2522 N N . ILE A 1 304 ? -9.194 64.709 69.519 1.00 16.67 303 ILE A N 1
ATOM 2523 C CA . ILE A 1 304 ? -10.287 65.159 70.377 1.00 18.42 303 ILE A CA 1
ATOM 2524 C C . ILE A 1 304 ? -9.913 66.447 71.134 1.00 17.29 303 ILE A C 1
ATOM 2525 O O . ILE A 1 304 ? -10.543 66.782 72.134 1.00 21.53 303 ILE A O 1
ATOM 2530 N N . LYS A 1 305 ? -8.875 67.136 70.672 1.00 17.71 304 LYS A N 1
ATOM 2531 C CA . LYS A 1 305 ? -8.373 68.415 71.201 1.00 19.88 304 LYS A CA 1
ATOM 2532 C C . LYS A 1 305 ? -7.861 68.299 72.638 1.00 16.18 304 LYS A C 1
ATOM 2533 O O . LYS A 1 305 ? -7.769 69.285 73.375 1.00 16.98 304 LYS A O 1
ATOM 2539 N N . MET A 1 306 ? -7.446 67.080 72.949 1.00 18.36 305 MET A N 1
ATOM 2540 C CA . MET A 1 306 ? -6.834 66.823 74.260 1.00 14.81 305 MET A CA 1
ATOM 2541 C C . MET A 1 306 ? -6.165 65.452 74.236 1.00 17.70 305 MET A C 1
ATOM 2542 O O . MET A 1 306 ? -6.406 64.670 73.329 1.00 18.42 305 MET A O 1
ATOM 2547 N N . SER A 1 307 ? -5.331 65.232 75.211 1.00 12.95 306 SER A N 1
ATOM 2548 C CA . SER A 1 307 ? -4.749 63.905 75.420 1.00 14.10 306 SER A CA 1
ATOM 2549 C C . SER A 1 307 ? -5.599 63.085 76.378 1.00 13.18 306 SER A C 1
ATOM 2550 O O . SER A 1 307 ? -6.156 63.628 77.331 1.00 13.21 306 SER A O 1
ATOM 2553 N N . ALA A 1 308 ? -5.650 61.772 76.153 1.00 13.94 307 ALA A N 1
ATOM 2554 C CA . ALA A 1 308 ? -6.483 60.953 77.021 1.00 14.73 307 ALA A CA 1
ATOM 2555 C C . ALA A 1 308 ? -5.973 59.519 77.047 1.00 12.79 307 ALA A C 1
ATOM 2556 O O . ALA A 1 308 ? -5.349 59.045 76.089 1.00 14.74 307 ALA A O 1
ATOM 2558 N N . ASP A 1 309 ? -6.289 58.821 78.136 1.00 13.62 308 ASP A N 1
ATOM 2559 C CA . ASP A 1 309 ? -6.043 57.391 78.282 1.00 13.10 308 ASP A CA 1
ATOM 2560 C C . ASP A 1 309 ? -7.353 56.641 78.133 1.00 13.55 308 ASP A C 1
ATOM 2561 O O . ASP A 1 309 ? -8.348 57.001 78.776 1.00 15.37 308 ASP A O 1
ATOM 2566 N N . VAL A 1 310 ? -7.340 55.628 77.286 1.00 12.51 309 VAL A N 1
ATOM 2567 C CA . VAL A 1 310 ? -8.486 54.755 77.053 1.00 12.16 309 VAL A CA 1
ATOM 2568 C C . VAL A 1 310 ? -8.202 53.421 77.716 1.00 12.89 309 VAL A C 1
ATOM 2569 O O . VAL A 1 310 ? -7.120 52.848 77.532 1.00 13.13 309 VAL A O 1
ATOM 2573 N N . VAL A 1 311 ? -9.176 52.912 78.486 1.00 15.44 310 VAL A N 1
ATOM 2574 C CA A VAL A 1 311 ? -9.065 51.585 79.082 0.63 13.25 310 VAL A CA 1
ATOM 2575 C CA B VAL A 1 311 ? -9.080 51.605 79.117 0.37 13.33 310 VAL A CA 1
ATOM 2576 C C . VAL A 1 311 ? -10.322 50.812 78.730 1.00 12.28 310 VAL A C 1
ATOM 2577 O O . VAL A 1 311 ? -11.408 51.381 78.577 1.00 15.31 310 VAL A O 1
ATOM 2584 N N . PHE A 1 312 ? -10.167 49.509 78.578 1.00 12.90 311 PHE A N 1
ATOM 2585 C CA . PHE A 1 312 ? -11.330 48.687 78.288 1.00 14.92 311 PHE A CA 1
ATOM 2586 C C . PHE A 1 312 ? -11.242 47.390 79.073 1.00 15.19 311 PHE A C 1
ATOM 2587 O O . PHE A 1 312 ? -10.155 46.862 79.337 1.00 14.76 311 PHE A O 1
ATOM 2595 N N . ASP A 1 313 ? -12.433 46.869 79.389 1.00 17.80 312 ASP A N 1
ATOM 2596 C CA . ASP A 1 313 ? -12.614 45.610 80.092 1.00 18.00 312 ASP A CA 1
ATOM 2597 C C . ASP A 1 313 ? -13.312 44.609 79.186 1.00 17.90 312 ASP A C 1
ATOM 2598 O O . ASP A 1 313 ? -13.968 44.993 78.214 1.00 17.95 312 ASP A O 1
ATOM 2603 N N . LEU A 1 314 ? -13.101 43.320 79.475 1.00 17.42 313 LEU A N 1
ATOM 2604 C CA . LEU A 1 314 ? -13.862 42.228 78.864 1.00 15.86 313 LEU A CA 1
ATOM 2605 C C . LEU A 1 314 ? -14.758 41.624 79.947 1.00 18.11 313 LEU A C 1
ATOM 2606 O O . LEU A 1 314 ? -14.248 41.142 80.965 1.00 18.15 313 LEU A O 1
ATOM 2611 N N . CYS A 1 315 ? -16.074 41.670 79.729 1.00 16.39 314 CYS A N 1
ATOM 2612 C CA . CYS A 1 315 ? -17.078 41.242 80.710 1.00 14.89 314 CYS A CA 1
ATOM 2613 C C . CYS A 1 315 ? -17.909 40.102 80.151 1.00 20.69 314 CYS A C 1
ATOM 2614 O O . CYS A 1 315 ? -18.565 40.272 79.121 1.00 19.25 314 CYS A O 1
ATOM 2617 N N . ASN A 1 316 ? -17.935 38.964 80.857 1.00 20.77 315 ASN A N 1
ATOM 2618 C CA . ASN A 1 316 ? -18.749 37.845 80.372 1.00 21.36 315 ASN A CA 1
ATOM 2619 C C . ASN A 1 316 ? -20.228 38.099 80.694 1.00 21.95 315 ASN A C 1
ATOM 2620 O O . ASN A 1 316 ? -20.604 39.127 81.265 1.00 21.46 315 ASN A O 1
ATOM 2625 N N . ALA A 1 317 ? -21.102 37.187 80.235 1.00 21.77 316 ALA A N 1
ATOM 2626 C CA . ALA A 1 317 ? -22.537 37.422 80.351 1.00 27.26 316 ALA A CA 1
ATOM 2627 C C . ALA A 1 317 ? -23.021 37.385 81.796 1.00 32.05 316 ALA A C 1
ATOM 2628 O O . ALA A 1 317 ? -24.108 37.895 82.089 1.00 28.72 316 ALA A O 1
ATOM 2630 N N . GLN A 1 318 ? -22.233 36.800 82.692 1.00 30.26 317 GLN A N 1
ATOM 2631 C CA . GLN A 1 318 ? -22.511 36.777 84.125 1.00 29.46 317 GLN A CA 1
ATOM 2632 C C . GLN A 1 318 ? -22.030 38.032 84.839 1.00 34.61 317 GLN A C 1
ATOM 2633 O O . GLN A 1 318 ? -22.233 38.151 86.054 1.00 33.30 317 GLN A O 1
ATOM 2639 N N . GLY A 1 319 ? -21.406 38.966 84.117 1.00 26.20 318 GLY A N 1
ATOM 2640 C CA . GLY A 1 319 ? -20.896 40.192 84.696 1.00 29.73 318 GLY A CA 1
ATOM 2641 C C . GLY A 1 319 ? -19.512 40.113 85.310 1.00 21.02 318 GLY A C 1
ATOM 2642 O O . GLY A 1 319 ? -19.125 41.037 86.027 1.00 30.25 318 GLY A O 1
ATOM 2643 N N . THR A 1 320 ? -18.776 39.033 85.111 1.00 18.98 319 THR A N 1
ATOM 2644 C CA . THR A 1 320 ? -17.393 38.988 85.567 1.00 21.17 319 THR A CA 1
ATOM 2645 C C . THR A 1 320 ? -16.546 39.750 84.554 1.00 23.33 319 THR A C 1
ATOM 2646 O O . THR A 1 320 ? -16.594 39.435 83.366 1.00 21.89 319 THR A O 1
ATOM 2650 N N . CYS A 1 321 ? -15.784 40.743 85.021 1.00 21.38 320 CYS A N 1
ATOM 2651 C CA . CYS A 1 321 ? -15.016 41.622 84.142 1.00 19.80 320 CYS A CA 1
ATOM 2652 C C . CYS A 1 321 ? -13.542 41.551 84.494 1.00 22.28 320 CYS A C 1
ATOM 2653 O O . CYS A 1 321 ? -13.184 41.497 85.674 1.00 22.99 320 CYS A O 1
ATOM 2656 N N . ASN A 1 322 ? -12.688 41.562 83.467 1.00 19.58 321 ASN A N 1
ATOM 2657 C CA . ASN A 1 322 ? -11.251 41.683 83.647 1.00 16.30 321 ASN A CA 1
ATOM 2658 C C . ASN A 1 322 ? -10.732 42.806 82.756 1.00 18.80 321 ASN A C 1
ATOM 2659 O O . ASN A 1 322 ? -11.296 43.086 81.688 1.00 18.31 321 ASN A O 1
ATOM 2664 N N . PHE A 1 323 ? -9.685 43.481 83.237 1.00 15.57 322 PHE A N 1
ATOM 2665 C CA . PHE A 1 323 ? -8.973 44.477 82.415 1.00 15.57 322 PHE A CA 1
ATOM 2666 C C . PHE A 1 323 ? -8.546 43.843 81.099 1.00 14.73 322 PHE A C 1
ATOM 2667 O O . PHE A 1 323 ? -7.947 42.761 81.070 1.00 15.11 322 PHE A O 1
ATOM 2675 N N . ALA A 1 324 ? -8.842 44.537 79.980 1.00 13.64 323 ALA A N 1
ATOM 2676 C CA . ALA A 1 324 ? -8.506 43.970 78.684 1.00 13.69 323 ALA A CA 1
ATOM 2677 C C . ALA A 1 324 ? -7.496 44.782 77.870 1.00 12.00 323 ALA A C 1
ATOM 2678 O O . ALA A 1 324 ? -6.978 44.261 76.882 1.00 15.30 323 ALA A O 1
ATOM 2680 N N . GLY A 1 325 ? -7.232 46.026 78.235 1.00 13.54 324 GLY A N 1
ATOM 2681 C CA . GLY A 1 325 ? -6.112 46.736 77.641 1.00 13.26 324 GLY A CA 1
ATOM 2682 C C . GLY A 1 325 ? -6.261 48.239 77.760 1.00 11.04 324 GLY A C 1
ATOM 2683 O O . GLY A 1 325 ? -7.233 48.761 78.298 1.00 12.63 324 GLY A O 1
ATOM 2684 N N . THR A 1 326 ? -5.244 48.936 77.225 1.00 12.32 325 THR A N 1
ATOM 2685 C CA . THR A 1 326 ? -5.215 50.395 77.298 1.00 12.46 325 THR A CA 1
ATOM 2686 C C . THR A 1 326 ? -4.339 50.955 76.174 1.00 12.50 325 THR A C 1
ATOM 2687 O O . THR A 1 326 ? -3.397 50.305 75.707 1.00 12.66 325 THR A O 1
ATOM 2691 N N . PHE A 1 327 ? -4.691 52.167 75.738 1.00 10.51 326 PHE A N 1
ATOM 2692 C CA . PHE A 1 327 ? -3.842 52.964 74.851 1.00 10.52 326 PHE A CA 1
ATOM 2693 C C . PHE A 1 327 ? -4.120 54.436 75.104 1.00 11.24 326 PHE A C 1
ATOM 2694 O O . PHE A 1 327 ? -5.049 54.806 75.828 1.00 12.51 326 PHE A O 1
ATOM 2702 N N . ALA A 1 328 ? -3.268 55.299 74.534 1.00 10.75 327 ALA A N 1
ATOM 2703 C CA . ALA A 1 328 ? -3.390 56.743 74.731 1.00 11.29 327 ALA A CA 1
ATOM 2704 C C . ALA A 1 328 ? -3.500 57.475 73.404 1.00 11.88 327 ALA A C 1
ATOM 2705 O O . ALA A 1 328 ? -3.032 56.997 72.370 1.00 12.43 327 ALA A O 1
ATOM 2707 N N . ILE A 1 329 ? -4.124 58.648 73.475 1.00 13.14 328 ILE A N 1
ATOM 2708 C CA . ILE A 1 329 ? -4.166 59.617 72.381 1.00 13.36 328 ILE A CA 1
ATOM 2709 C C . ILE A 1 329 ? -3.448 60.876 72.860 1.00 14.62 328 ILE A C 1
ATOM 2710 O O . ILE A 1 329 ? -3.712 61.353 73.973 1.00 15.56 328 ILE A O 1
ATOM 2715 N N . LEU A 1 330 ? -2.544 61.408 72.038 1.00 15.14 329 LEU A N 1
ATOM 2716 C CA . LEU A 1 330 ? -1.797 62.632 72.322 1.00 15.08 329 LEU A CA 1
ATOM 2717 C C . LEU A 1 330 ? -2.486 63.774 71.576 1.00 16.56 329 LEU A C 1
ATOM 2718 O O . LEU A 1 330 ? -2.751 63.654 70.378 1.00 18.37 329 LEU A O 1
ATOM 2723 N N . GLY A 1 331 ? -2.725 64.884 72.253 1.00 14.31 330 GLY A N 1
ATOM 2724 C CA . GLY A 1 331 ? -3.320 66.008 71.541 1.00 15.11 330 GLY A CA 1
ATOM 2725 C C . GLY A 1 331 ? -3.423 67.247 72.402 1.00 13.43 330 GLY A C 1
ATOM 2726 O O . GLY A 1 331 ? -2.768 67.377 73.437 1.00 13.88 330 GLY A O 1
ATOM 2727 N N . GLY A 1 332 ? -4.241 68.191 71.929 1.00 14.93 331 GLY A N 1
ATOM 2728 C CA . GLY A 1 332 ? -4.427 69.429 72.650 1.00 15.71 331 GLY A CA 1
ATOM 2729 C C . GLY A 1 332 ? -5.139 70.444 71.779 1.00 13.25 331 GLY A C 1
ATOM 2730 O O . GLY A 1 332 ? -5.434 70.190 70.616 1.00 16.67 331 GLY A O 1
ATOM 2731 N N . PRO A 1 333 ? -5.442 71.603 72.348 1.00 14.70 332 PRO A N 1
ATOM 2732 C CA . PRO A 1 333 ? -6.252 72.590 71.604 1.00 17.35 332 PRO A CA 1
ATOM 2733 C C . PRO A 1 333 ? -5.595 73.146 70.360 1.00 17.40 332 PRO A C 1
ATOM 2734 O O . PRO A 1 333 ? -6.322 73.605 69.464 1.00 19.68 332 PRO A O 1
ATOM 2738 N N . LEU A 1 334 ? -4.263 73.082 70.238 1.00 15.15 333 LEU A N 1
ATOM 2739 C CA . LEU A 1 334 ? -3.568 73.562 69.049 1.00 17.21 333 LEU A CA 1
ATOM 2740 C C . LEU A 1 334 ? -3.438 72.511 67.957 1.00 18.09 333 LEU A C 1
ATOM 2741 O O . LEU A 1 334 ? -2.866 72.813 66.890 1.00 17.77 333 LEU A O 1
ATOM 2746 N N . GLU A 1 335 ? -3.968 71.313 68.178 1.00 16.05 334 GLU A N 1
ATOM 2747 C CA . GLU A 1 335 ? -3.766 70.232 67.171 1.00 18.84 334 GLU A CA 1
ATOM 2748 C C . GLU A 1 335 ? -4.411 70.569 65.814 1.00 20.40 334 GLU A C 1
ATOM 2749 O O . GLU A 1 335 ? -5.513 71.087 65.770 1.00 18.94 334 GLU A O 1
ATOM 2755 N N . MET A 1 336 ? -3.705 70.183 64.760 1.00 20.38 335 MET A N 1
ATOM 2756 C CA . MET A 1 336 ? -4.351 69.976 63.443 1.00 21.33 335 MET A CA 1
ATOM 2757 C C . MET A 1 336 ? -5.314 68.793 63.537 1.00 20.07 335 MET A C 1
ATOM 2758 O O . MET A 1 336 ? -4.898 67.717 63.942 1.00 19.64 335 MET A O 1
ATOM 2763 N N . PRO A 1 337 ? -6.603 68.985 63.212 1.00 20.99 336 PRO A N 1
ATOM 2764 C CA . PRO A 1 337 ? -7.570 67.909 63.282 1.00 20.78 336 PRO A CA 1
ATOM 2765 C C . PRO A 1 337 ? -7.147 66.706 62.431 1.00 18.29 336 PRO A C 1
ATOM 2766 O O . PRO A 1 337 ? -6.520 66.896 61.425 1.00 21.72 336 PRO A O 1
ATOM 2770 N N . TRP A 1 338 ? -7.533 65.513 62.879 1.00 17.82 337 TRP A N 1
ATOM 2771 C CA . TRP A 1 338 ? -7.091 64.308 62.195 1.00 18.51 337 TRP A CA 1
ATOM 2772 C C . TRP A 1 338 ? -8.046 63.175 62.519 1.00 16.05 337 TRP A C 1
ATOM 2773 O O . TRP A 1 338 ? -8.676 63.146 63.582 1.00 17.96 337 TRP A O 1
ATOM 2784 N N . ASN A 1 339 ? -8.110 62.222 61.596 1.00 18.58 338 ASN A N 1
ATOM 2785 C CA . ASN A 1 339 ? -8.837 60.969 61.768 1.00 16.88 338 ASN A CA 1
ATOM 2786 C C . ASN A 1 339 ? -7.994 59.898 61.079 1.00 17.54 338 ASN A C 1
ATOM 2787 O O . ASN A 1 339 ? -7.673 60.027 59.891 1.00 18.35 338 ASN A O 1
ATOM 2792 N N . PHE A 1 340 ? -7.616 58.838 61.785 1.00 14.70 339 PHE A N 1
ATOM 2793 C CA . PHE A 1 340 ? -6.933 57.756 61.081 1.00 12.02 339 PHE A CA 1
ATOM 2794 C C . PHE A 1 340 ? -7.867 57.157 60.023 1.00 13.52 339 PHE A C 1
ATOM 2795 O O . PHE A 1 340 ? -9.097 57.127 60.195 1.00 15.07 339 PHE A O 1
ATOM 2803 N N . ASP A 1 341 ? -7.267 56.682 58.929 1.00 12.60 340 ASP A N 1
ATOM 2804 C CA . ASP A 1 341 ? -8.019 56.069 57.824 1.00 11.96 340 ASP A CA 1
ATOM 2805 C C . ASP A 1 341 ? -8.015 54.550 57.888 1.00 13.27 340 ASP A C 1
ATOM 2806 O O . ASP A 1 341 ? -8.252 53.866 56.871 1.00 14.70 340 ASP A O 1
ATOM 2811 N N . ARG A 1 342 ? -7.791 53.999 59.072 1.00 13.27 341 ARG A N 1
ATOM 2812 C CA . ARG A 1 342 ? -7.760 52.552 59.248 1.00 13.45 341 ARG A CA 1
ATOM 2813 C C . ARG A 1 342 ? -7.749 52.315 60.748 1.00 12.99 341 ARG A C 1
ATOM 2814 O O . ARG A 1 342 ? -7.463 53.233 61.531 1.00 13.59 341 ARG A O 1
ATOM 2822 N N . VAL A 1 343 ? -8.047 51.068 61.134 1.00 13.28 342 VAL A N 1
ATOM 2823 C CA . VAL A 1 343 ? -8.153 50.753 62.563 1.00 12.90 342 VAL A CA 1
ATOM 2824 C C . VAL A 1 343 ? -6.787 50.716 63.234 1.00 13.64 342 VAL A C 1
ATOM 2825 O O . VAL A 1 343 ? -5.759 50.379 62.625 1.00 12.92 342 VAL A O 1
ATOM 2829 N N . PHE A 1 344 ? -6.801 51.025 64.531 1.00 11.88 343 PHE A N 1
ATOM 2830 C CA . PHE A 1 344 ? -5.727 50.690 65.452 1.00 11.44 343 PHE A CA 1
ATOM 2831 C C . PHE A 1 344 ? -6.068 49.330 66.060 1.00 12.61 343 PHE A C 1
ATOM 2832 O O . PHE A 1 344 ? -7.156 49.170 66.640 1.00 13.12 343 PHE A O 1
ATOM 2840 N N . LYS A 1 345 ? -5.171 48.362 65.868 1.00 10.90 344 LYS A N 1
ATOM 2841 C CA . LYS A 1 345 ? -5.360 46.969 66.272 1.00 11.13 344 LYS A CA 1
ATOM 2842 C C . LYS A 1 345 ? -4.807 46.736 67.668 1.00 12.58 344 LYS A C 1
ATOM 2843 O O . LYS A 1 345 ? -3.743 47.259 68.021 1.00 12.80 344 LYS A O 1
ATOM 2849 N N . TYR A 1 346 ? -5.500 45.900 68.437 1.00 11.23 345 TYR A N 1
ATOM 2850 C CA . TYR A 1 346 ? -5.081 45.634 69.821 1.00 11.71 345 TYR A CA 1
ATOM 2851 C C . TYR A 1 346 ? -5.322 44.168 70.134 1.00 13.86 345 TYR A C 1
ATOM 2852 O O . TYR A 1 346 ? -6.450 43.689 70.025 1.00 13.32 345 TYR A O 1
ATOM 2861 N N . ASP A 1 347 ? -4.270 43.459 70.532 1.00 13.69 346 ASP A N 1
ATOM 2862 C CA . ASP A 1 347 ? -4.335 42.006 70.684 1.00 13.20 346 ASP A CA 1
ATOM 2863 C C . ASP A 1 347 ? -4.996 41.654 72.017 1.00 16.17 346 ASP A C 1
ATOM 2864 O O . ASP A 1 347 ? -4.454 41.967 73.079 1.00 14.16 346 ASP A O 1
ATOM 2869 N N . VAL A 1 348 ? -6.154 40.981 71.963 1.00 12.15 347 VAL A N 1
ATOM 2870 C CA . VAL A 1 348 ? -6.853 40.547 73.172 1.00 13.62 347 VAL A CA 1
ATOM 2871 C C . VAL A 1 348 ? -6.942 39.018 73.228 1.00 14.87 347 VAL A C 1
ATOM 2872 O O . VAL A 1 348 ? -7.780 38.469 73.933 1.00 15.72 347 VAL A O 1
ATOM 2876 N N . THR A 1 349 ? -6.048 38.337 72.524 1.00 15.88 348 THR A N 1
ATOM 2877 C CA . THR A 1 349 ? -6.080 36.875 72.459 1.00 15.39 348 THR A CA 1
ATOM 2878 C C . THR A 1 349 ? -6.005 36.253 73.841 1.00 17.99 348 THR A C 1
ATOM 2879 O O . THR A 1 349 ? -6.798 35.357 74.182 1.00 16.96 348 THR A O 1
ATOM 2883 N N . LYS A 1 350 ? -5.041 36.706 74.645 1.00 18.50 349 LYS A N 1
ATOM 2884 C CA . LYS A 1 350 ? -4.817 36.054 75.935 1.00 17.35 349 LYS A CA 1
ATOM 2885 C C . LYS A 1 350 ? -5.986 36.279 76.881 1.00 18.93 349 LYS A C 1
ATOM 2886 O O . LYS A 1 350 ? -6.443 35.336 77.545 1.00 18.96 349 LYS A O 1
ATOM 2892 N N . ILE A 1 351 ? -6.552 37.486 76.923 1.00 15.80 350 ILE A N 1
ATOM 2893 C CA . ILE A 1 351 ? -7.626 37.686 77.875 1.00 15.27 350 ILE A CA 1
ATOM 2894 C C . ILE A 1 351 ? -8.909 36.946 77.437 1.00 17.61 350 ILE A C 1
ATOM 2895 O O . ILE A 1 351 ? -9.639 36.428 78.288 1.00 17.28 350 ILE A O 1
ATOM 2900 N N . PHE A 1 352 ? -9.176 36.832 76.123 1.00 16.55 351 PHE A N 1
ATOM 2901 C CA . PHE A 1 352 ? -10.261 35.956 75.670 1.00 16.96 351 PHE A CA 1
ATOM 2902 C C . PHE A 1 352 ? -10.007 34.505 76.096 1.00 20.41 351 PHE A C 1
ATOM 2903 O O . PHE A 1 352 ? -10.910 33.829 76.616 1.00 22.48 351 PHE A O 1
ATOM 2911 N N . GLN A 1 353 ? -8.794 34.009 75.863 1.00 18.27 352 GLN A N 1
ATOM 2912 C CA A GLN A 1 353 ? -8.467 32.621 76.207 0.53 21.52 352 GLN A CA 1
ATOM 2913 C CA B GLN A 1 353 ? -8.467 32.624 76.211 0.47 21.54 352 GLN A CA 1
ATOM 2914 C C . GLN A 1 353 ? -8.635 32.367 77.702 1.00 24.80 352 GLN A C 1
ATOM 2915 O O . GLN A 1 353 ? -9.195 31.334 78.109 1.00 23.33 352 GLN A O 1
ATOM 2926 N N . GLN A 1 354 ? -8.151 33.283 78.529 1.00 23.39 353 GLN A N 1
ATOM 2927 C CA A GLN A 1 354 ? -8.196 33.065 79.966 0.61 25.40 353 GLN A CA 1
ATOM 2928 C CA B GLN A 1 354 ? -8.198 33.076 79.970 0.39 25.39 353 GLN A CA 1
ATOM 2929 C C . GLN A 1 354 ? -9.623 33.119 80.496 1.00 27.80 353 GLN A C 1
ATOM 2930 O O . GLN A 1 354 ? -9.943 32.433 81.473 1.00 24.02 353 GLN A O 1
ATOM 2941 N N . MET A 1 355 ? -10.502 33.887 79.854 1.00 20.21 354 MET A N 1
ATOM 2942 C CA . MET A 1 355 ? -11.904 33.937 80.244 1.00 21.12 354 MET A CA 1
ATOM 2943 C C . MET A 1 355 ? -12.767 32.885 79.544 1.00 17.50 354 MET A C 1
ATOM 2944 O O . MET A 1 355 ? -13.980 32.876 79.758 1.00 21.83 354 MET A O 1
ATOM 2949 N N . ARG A 1 356 ? -12.170 32.005 78.755 1.00 21.51 355 ARG A N 1
ATOM 2950 C CA . ARG A 1 356 ? -12.898 30.956 78.039 1.00 21.76 355 ARG A CA 1
ATOM 2951 C C . ARG A 1 356 ? -14.008 31.545 77.174 1.00 26.23 355 ARG A C 1
ATOM 2952 O O . ARG A 1 356 ? -15.117 31.007 77.084 1.00 22.69 355 ARG A O 1
ATOM 2960 N N . LEU A 1 357 ? -13.689 32.649 76.507 1.00 18.38 356 LEU A N 1
ATOM 2961 C CA . LEU A 1 357 ? -14.607 33.323 75.602 1.00 19.67 356 LEU A CA 1
ATOM 2962 C C . LEU A 1 357 ? -14.100 33.183 74.179 1.00 19.02 356 LEU A C 1
ATOM 2963 O O . LEU A 1 357 ? -12.898 33.294 73.929 1.00 21.84 356 LEU A O 1
ATOM 2968 N N . ARG A 1 358 ? -15.027 32.845 73.244 1.00 19.10 357 ARG A N 1
ATOM 2969 C CA . ARG A 1 358 ? -14.749 32.935 71.825 1.00 21.17 357 ARG A CA 1
ATOM 2970 C C . ARG A 1 358 ? -15.144 34.312 71.322 1.00 13.77 357 ARG A C 1
ATOM 2971 O O . ARG A 1 358 ? -15.921 35.010 71.948 1.00 16.63 357 ARG A O 1
ATOM 2979 N N . PRO A 1 359 ? -14.629 34.727 70.162 1.00 18.75 358 PRO A N 1
ATOM 2980 C CA . PRO A 1 359 ? -15.072 36.011 69.608 1.00 17.81 358 PRO A CA 1
ATOM 2981 C C . PRO A 1 359 ? -16.572 36.096 69.415 1.00 20.58 358 PRO A C 1
ATOM 2982 O O . PRO A 1 359 ? -17.122 37.198 69.518 1.00 19.08 358 PRO A O 1
ATOM 2986 N N . ASP A 1 360 ? -17.263 34.970 69.185 1.00 19.25 359 ASP A N 1
ATOM 2987 C CA . ASP A 1 360 ? -18.712 34.991 69.008 1.00 21.43 359 ASP A CA 1
ATOM 2988 C C . ASP A 1 360 ? -19.468 34.581 70.270 1.00 23.58 359 ASP A C 1
ATOM 2989 O O . ASP A 1 360 ? -20.672 34.292 70.201 1.00 24.32 359 ASP A O 1
ATOM 2994 N N . SER A 1 361 ? -18.798 34.574 71.419 1.00 19.02 360 SER A N 1
ATOM 2995 C CA . SER A 1 361 ? -19.464 34.355 72.700 1.00 19.03 360 SER A CA 1
ATOM 2996 C C . SER A 1 361 ? -20.311 35.574 73.075 1.00 21.00 360 SER A C 1
ATOM 2997 O O . SER A 1 361 ? -20.340 36.595 72.373 1.00 21.34 360 SER A O 1
ATOM 3000 N N . ASN A 1 362 ? -21.035 35.479 74.189 1.00 19.90 361 ASN A N 1
ATOM 3001 C CA A ASN A 1 362 ? -21.739 36.619 74.763 0.52 19.88 361 ASN A CA 1
ATOM 3002 C CA B ASN A 1 362 ? -21.730 36.632 74.745 0.48 19.87 361 ASN A CA 1
ATOM 3003 C C . ASN A 1 362 ? -20.816 37.337 75.744 1.00 23.40 361 ASN A C 1
ATOM 3004 O O . ASN A 1 362 ? -20.320 36.717 76.700 1.00 22.13 361 ASN A O 1
ATOM 3013 N N . TYR A 1 363 ? -20.607 38.632 75.529 1.00 20.90 362 TYR A N 1
ATOM 3014 C CA . TYR A 1 363 ? -19.760 39.453 76.388 1.00 18.92 362 TYR A CA 1
ATOM 3015 C C . TYR A 1 363 ? -19.989 40.910 76.011 1.00 19.27 362 TYR A C 1
ATOM 3016 O O . TYR A 1 363 ? -20.582 41.217 74.966 1.00 19.39 362 TYR A O 1
ATOM 3025 N N . THR A 1 364 ? -19.471 41.812 76.863 1.00 18.24 363 THR A N 1
ATOM 3026 C CA . THR A 1 364 ? -19.459 43.239 76.564 1.00 17.22 363 THR A CA 1
ATOM 3027 C C . THR A 1 364 ? -18.031 43.738 76.753 1.00 16.72 363 THR A C 1
ATOM 3028 O O . THR A 1 364 ? -17.207 43.087 77.388 1.00 16.86 363 THR A O 1
ATOM 3032 N N . ILE A 1 365 ? -17.758 44.912 76.182 1.00 17.71 364 ILE A N 1
ATOM 3033 C CA . ILE A 1 365 ? -16.424 45.517 76.258 1.00 20.02 364 ILE A CA 1
ATOM 3034 C C . ILE A 1 365 ? -16.599 46.965 76.696 1.00 19.11 364 ILE A C 1
ATOM 3035 O O . ILE A 1 365 ? -16.608 47.887 75.860 1.00 19.76 364 ILE A O 1
ATOM 3040 N N . PRO A 1 366 ? -16.783 47.211 77.986 1.00 17.94 365 PRO A N 1
ATOM 3041 C CA . PRO A 1 366 ? -16.942 48.588 78.463 1.00 18.35 365 PRO A CA 1
ATOM 3042 C C . PRO A 1 366 ? -15.685 49.418 78.207 1.00 16.77 365 PRO A C 1
ATOM 3043 O O . PRO A 1 366 ? -14.567 48.952 78.430 1.00 19.29 365 PRO A O 1
ATOM 3047 N N . ILE A 1 367 ? -15.895 50.650 77.759 1.00 19.20 366 ILE A N 1
ATOM 3048 C CA . ILE A 1 367 ? -14.819 51.604 77.464 1.00 18.58 366 ILE A CA 1
ATOM 3049 C C . ILE A 1 367 ? -14.857 52.725 78.495 1.00 18.26 366 ILE A C 1
ATOM 3050 O O . ILE A 1 367 ? -15.932 53.240 78.833 1.00 20.52 366 ILE A O 1
ATOM 3055 N N . ARG A 1 368 ? -13.675 53.132 78.979 1.00 16.85 367 ARG A N 1
ATOM 3056 C CA . ARG A 1 368 ? -13.538 54.348 79.771 1.00 17.42 367 ARG A CA 1
ATOM 3057 C C . ARG A 1 368 ? -12.478 55.239 79.126 1.00 14.53 367 ARG A C 1
ATOM 3058 O O . ARG A 1 368 ? -11.464 54.736 78.614 1.00 16.48 367 ARG A O 1
ATOM 3066 N N . ILE A 1 369 ? -12.710 56.547 79.155 1.00 15.40 368 ILE A N 1
ATOM 3067 C CA . ILE A 1 369 ? -11.763 57.528 78.611 1.00 16.88 368 ILE A CA 1
ATOM 3068 C C . ILE A 1 369 ? -11.506 58.602 79.660 1.00 18.42 368 ILE A C 1
ATOM 3069 O O . ILE A 1 369 ? -12.456 59.228 80.160 1.00 18.29 368 ILE A O 1
ATOM 3074 N N . ARG A 1 370 ? -10.230 58.837 79.996 1.00 14.88 369 ARG A N 1
ATOM 3075 C CA . ARG A 1 370 ? -9.906 59.855 80.994 1.00 14.59 369 ARG A CA 1
ATOM 3076 C C . ARG A 1 370 ? -8.888 60.835 80.417 1.00 14.88 369 ARG A C 1
ATOM 3077 O O . ARG A 1 370 ? -7.797 60.416 80.006 1.00 16.97 369 ARG A O 1
ATOM 3085 N N . ALA A 1 371 ? -9.200 62.134 80.435 1.00 14.37 370 ALA A N 1
ATOM 3086 C CA . ALA A 1 371 ? -8.209 63.124 80.005 1.00 16.06 370 ALA A CA 1
ATOM 3087 C C . ALA A 1 371 ? -6.990 63.069 80.906 1.00 14.35 370 ALA A C 1
ATOM 3088 O O . ALA A 1 371 ? -7.057 62.637 82.060 1.00 14.48 370 ALA A O 1
ATOM 3090 N N . VAL A 1 372 ? -5.849 63.534 80.378 1.00 14.66 371 VAL A N 1
ATOM 3091 C CA . VAL A 1 372 ? -4.632 63.426 81.196 1.00 13.35 371 VAL A CA 1
ATOM 3092 C C . VAL A 1 372 ? -4.636 64.379 82.373 1.00 15.79 371 VAL A C 1
ATOM 3093 O O . VAL A 1 372 ? -3.844 64.164 83.310 1.00 15.78 371 VAL A O 1
ATOM 3097 N N . ASN A 1 373 ? -5.522 65.391 82.393 1.00 15.70 372 ASN A N 1
ATOM 3098 C CA . ASN A 1 373 ? -5.664 66.160 83.636 1.00 18.43 372 ASN A CA 1
ATOM 3099 C C . ASN A 1 373 ? -6.496 65.432 84.681 1.00 17.52 372 ASN A C 1
ATOM 3100 O O . ASN A 1 373 ? -6.710 65.985 85.765 1.00 22.20 372 ASN A O 1
ATOM 3105 N N . GLY A 1 374 ? -6.940 64.214 84.387 1.00 17.25 373 GLY A N 1
ATOM 3106 C CA . GLY A 1 374 ? -7.652 63.394 85.386 1.00 19.45 373 GLY A CA 1
ATOM 3107 C C . GLY A 1 374 ? -9.163 63.404 85.199 1.00 21.01 373 GLY A C 1
ATOM 3108 O O . GLY A 1 374 ? -9.840 62.601 85.833 1.00 24.88 373 GLY A O 1
ATOM 3109 N N . MET A 1 375 ? -9.657 64.248 84.315 1.00 19.78 374 MET A N 1
ATOM 3110 C CA . MET A 1 375 ? -11.120 64.377 84.117 1.00 24.03 374 MET A CA 1
ATOM 3111 C C . MET A 1 375 ? -11.671 63.218 83.287 1.00 23.68 374 MET A C 1
ATOM 3112 O O . MET A 1 375 ? -11.150 62.951 82.221 1.00 20.20 374 MET A O 1
ATOM 3117 N N . GLN A 1 376 ? -12.715 62.583 83.808 1.00 21.88 375 GLN A N 1
ATOM 3118 C CA . GLN A 1 376 ? -13.387 61.524 83.034 1.00 20.43 375 GLN A CA 1
ATOM 3119 C C . GLN A 1 376 ? -14.078 62.154 81.830 1.00 22.80 375 GLN A C 1
ATOM 3120 O O . GLN A 1 376 ? -14.694 63.199 81.966 1.00 24.78 375 GLN A O 1
ATOM 3126 N N . LEU A 1 377 ? -13.970 61.492 80.699 1.00 19.40 376 LEU A N 1
ATOM 3127 C CA . LEU A 1 377 ? -14.609 61.961 79.485 1.00 19.27 376 LEU A CA 1
ATOM 3128 C C . LEU A 1 377 ? -15.752 61.031 79.102 1.00 19.37 376 LEU A C 1
ATOM 3129 O O . LEU A 1 377 ? -15.868 59.908 79.608 1.00 21.46 376 LEU A O 1
ATOM 3134 N N . ASP A 1 378 ? -16.573 61.510 78.169 1.00 21.23 377 ASP A N 1
ATOM 3135 C CA . ASP A 1 378 ? -17.693 60.690 77.652 1.00 21.58 377 ASP A CA 1
ATOM 3136 C C . ASP A 1 378 ? -17.103 59.546 76.829 1.00 24.27 377 ASP A C 1
ATOM 3137 O O . ASP A 1 378 ? -16.383 59.817 75.863 1.00 23.67 377 ASP A O 1
ATOM 3142 N N . PRO A 1 379 ? -17.398 58.282 77.162 1.00 25.05 378 PRO A N 1
ATOM 3143 C CA . PRO A 1 379 ? -16.877 57.169 76.357 1.00 25.52 378 PRO A CA 1
ATOM 3144 C C . PRO A 1 379 ? -17.313 57.222 74.912 1.00 25.73 378 PRO A C 1
ATOM 3145 O O . PRO A 1 379 ? -16.643 56.627 74.059 1.00 27.20 378 PRO A O 1
ATOM 3149 N N . ASN A 1 380 ? -18.407 57.916 74.600 1.00 27.37 379 ASN A N 1
ATOM 3150 C CA . ASN A 1 380 ? -18.906 57.996 73.232 1.00 26.83 379 ASN A CA 1
ATOM 3151 C C . ASN A 1 380 ? -18.105 58.947 72.365 1.00 26.35 379 ASN A C 1
ATOM 3152 O O . ASN A 1 380 ? -18.417 59.077 71.176 1.00 26.26 379 ASN A O 1
ATOM 3157 N N . LEU A 1 381 ? -17.076 59.603 72.922 1.00 23.95 380 LEU A N 1
ATOM 3158 C CA . LEU A 1 381 ? -16.176 60.402 72.100 1.00 20.11 380 LEU A CA 1
ATOM 3159 C C . LEU A 1 381 ? -15.504 59.551 71.036 1.00 20.89 380 LEU A C 1
ATOM 3160 O O . LEU A 1 381 ? -15.097 60.067 69.993 1.00 23.98 380 LEU A O 1
ATOM 3165 N N . LEU A 1 382 ? -15.318 58.267 71.307 1.00 23.57 381 LEU A N 1
ATOM 3166 C CA . LEU A 1 382 ? -14.722 57.362 70.345 1.00 21.25 381 LEU A CA 1
ATOM 3167 C C . LEU A 1 382 ? -15.707 56.263 69.976 1.00 20.63 381 LEU A C 1
ATOM 3168 O O . LEU A 1 382 ? -16.466 55.782 70.822 1.00 22.33 381 LEU A O 1
ATOM 3173 N N . GLU A 1 383 ? -15.697 55.936 68.693 1.00 18.42 382 GLU A N 1
ATOM 3174 C CA A GLU A 1 383 ? -16.496 54.749 68.278 0.58 22.27 382 GLU A CA 1
ATOM 3175 C CA B GLU A 1 383 ? -16.458 54.742 68.249 0.42 22.28 382 GLU A CA 1
ATOM 3176 C C . GLU A 1 383 ? -16.080 53.458 69.051 1.00 21.11 382 GLU A C 1
ATOM 3177 O O . GLU A 1 383 ? -14.900 53.089 69.458 1.00 21.61 382 GLU A O 1
ATOM 3188 N N . PRO A 1 384 ? -17.092 52.679 69.433 1.00 18.28 383 PRO A N 1
ATOM 3189 C CA . PRO A 1 384 ? -16.764 51.424 70.105 1.00 18.05 383 PRO A CA 1
ATOM 3190 C C . PRO A 1 384 ? -15.902 50.548 69.215 1.00 16.02 383 PRO A C 1
ATOM 3191 O O . PRO A 1 384 ? -16.019 50.583 67.975 1.00 18.07 383 PRO A O 1
ATOM 3195 N N . PRO A 1 385 ? -15.023 49.742 69.802 1.00 14.90 384 PRO A N 1
ATOM 3196 C CA . PRO A 1 385 ? -14.164 48.885 68.983 1.00 13.58 384 PRO A CA 1
ATOM 3197 C C . PRO A 1 385 ? -14.963 47.773 68.316 1.00 15.49 384 PRO A C 1
ATOM 3198 O O . PRO A 1 385 ? -16.047 47.377 68.770 1.00 17.97 384 PRO A O 1
ATOM 3202 N N . SER A 1 386 ? -14.405 47.255 67.232 1.00 13.46 385 SER A N 1
ATOM 3203 C CA . SER A 1 386 ? -14.931 46.041 66.619 1.00 11.01 385 SER A CA 1
ATOM 3204 C C . SER A 1 386 ? -14.016 44.862 66.927 1.00 14.56 385 SER A C 1
ATOM 3205 O O . SER A 1 386 ? -12.826 45.014 67.247 1.00 14.76 385 SER A O 1
ATOM 3208 N N . VAL A 1 387 ? -14.568 43.659 66.788 1.00 12.81 386 VAL A N 1
ATOM 3209 C CA . VAL A 1 387 ? -13.860 42.419 67.104 1.00 11.37 386 VAL A CA 1
ATOM 3210 C C . VAL A 1 387 ? -13.545 41.668 65.815 1.00 14.42 386 VAL A C 1
ATOM 3211 O O . VAL A 1 387 ? -14.445 41.395 65.013 1.00 15.57 386 VAL A O 1
ATOM 3215 N N . THR A 1 388 ? -12.271 41.314 65.632 1.00 13.14 387 THR A N 1
ATOM 3216 C CA A THR A 1 388 ? -11.816 40.460 64.549 0.46 13.12 387 THR A CA 1
ATOM 3217 C CA B THR A 1 388 ? -11.840 40.441 64.553 0.54 13.09 387 THR A CA 1
ATOM 3218 C C . THR A 1 388 ? -11.211 39.167 65.094 1.00 16.16 387 THR A C 1
ATOM 3219 O O . THR A 1 388 ? -10.566 39.161 66.154 1.00 16.81 387 THR A O 1
ATOM 3226 N N . PHE A 1 389 ? -11.412 38.082 64.370 1.00 15.64 388 PHE A N 1
ATOM 3227 C CA . PHE A 1 389 ? -10.707 36.835 64.610 1.00 16.65 388 PHE A CA 1
ATOM 3228 C C . PHE A 1 389 ? -9.754 36.618 63.448 1.00 19.57 388 PHE A C 1
ATOM 3229 O O . PHE A 1 389 ? -10.167 36.713 62.291 1.00 18.50 388 PHE A O 1
ATOM 3237 N N . VAL A 1 390 ? -8.487 36.352 63.739 1.00 17.32 389 VAL A N 1
ATOM 3238 C CA . VAL A 1 390 ? -7.476 36.110 62.717 1.00 20.98 389 VAL A CA 1
ATOM 3239 C C . VAL A 1 390 ? -6.944 34.696 62.893 1.00 21.13 389 VAL A C 1
ATOM 3240 O O . VAL A 1 390 ? -6.128 34.435 63.775 1.00 18.27 389 VAL A O 1
ATOM 3244 N N . PRO A 1 391 ? -7.360 33.751 62.050 1.00 23.64 390 PRO A N 1
ATOM 3245 C CA . PRO A 1 391 ? -6.832 32.386 62.192 1.00 24.22 390 PRO A CA 1
ATOM 3246 C C . PRO A 1 391 ? -5.328 32.359 61.955 1.00 20.71 390 PRO A C 1
ATOM 3247 O O . PRO A 1 391 ? -4.786 33.139 61.167 1.00 23.04 390 PRO A O 1
ATOM 3251 N N . GLY A 1 392 ? -4.651 31.461 62.666 1.00 24.43 391 GLY A N 1
ATOM 3252 C CA . GLY A 1 392 ? -3.215 31.324 62.489 1.00 24.65 391 GLY A CA 1
ATOM 3253 C C . GLY A 1 392 ? -2.839 30.958 61.065 1.00 29.87 391 GLY A C 1
ATOM 3254 O O . GLY A 1 392 ? -3.581 30.281 60.350 1.00 33.86 391 GLY A O 1
ATOM 3255 N N . LYS A 1 393 ? -1.675 31.429 60.643 1.00 28.72 392 LYS A N 1
ATOM 3256 C CA . LYS A 1 393 ? -1.193 31.155 59.293 1.00 34.85 392 LYS A CA 1
ATOM 3257 C C . LYS A 1 393 ? -0.164 30.044 59.335 1.00 40.38 392 LYS A C 1
ATOM 3258 O O . LYS A 1 393 ? -0.526 28.873 59.243 1.00 48.21 392 LYS A O 1
ATOM 3260 N N . GLY B 1 1 ? -41.808 29.005 39.743 1.00 56.14 0 GLY B N 1
ATOM 3261 C CA . GLY B 1 1 ? -40.817 29.937 40.247 1.00 42.33 0 GLY B CA 1
ATOM 3262 C C . GLY B 1 1 ? -41.118 30.466 41.642 1.00 39.71 0 GLY B C 1
ATOM 3263 O O . GLY B 1 1 ? -40.786 31.602 41.964 1.00 31.36 0 GLY B O 1
ATOM 3264 N N . VAL B 1 2 ? -41.743 29.655 42.490 1.00 46.04 1 VAL B N 1
ATOM 3265 C CA . VAL B 1 2 ? -42.029 30.115 43.847 1.00 49.65 1 VAL B CA 1
ATOM 3266 C C . VAL B 1 2 ? -40.706 30.326 44.579 1.00 41.05 1 VAL B C 1
ATOM 3267 O O . VAL B 1 2 ? -39.884 29.409 44.695 1.00 47.95 1 VAL B O 1
ATOM 3271 N N . GLY B 1 3 ? -40.491 31.539 45.070 1.00 37.15 2 GLY B N 1
ATOM 3272 C CA . GLY B 1 3 ? -39.229 31.814 45.719 1.00 25.94 2 GLY B CA 1
ATOM 3273 C C . GLY B 1 3 ? -38.049 31.967 44.787 1.00 22.07 2 GLY B C 1
ATOM 3274 O O . GLY B 1 3 ? -36.907 31.926 45.251 1.00 22.25 2 GLY B O 1
ATOM 3275 N N . VAL B 1 4 ? -38.271 32.119 43.483 1.00 18.47 3 VAL B N 1
ATOM 3276 C CA . VAL B 1 4 ? -37.197 32.210 42.506 1.00 16.32 3 VAL B CA 1
ATOM 3277 C C . VAL B 1 4 ? -37.137 33.648 42.019 1.00 15.87 3 VAL B C 1
ATOM 3278 O O . VAL B 1 4 ? -38.147 34.198 41.562 1.00 17.67 3 VAL B O 1
ATOM 3282 N N . ARG B 1 5 ? -35.950 34.264 42.165 1.00 14.62 4 ARG B N 1
ATOM 3283 C CA . ARG B 1 5 ? -35.698 35.620 41.708 1.00 15.14 4 ARG B CA 1
ATOM 3284 C C . ARG B 1 5 ? -35.112 35.542 40.309 1.00 14.98 4 ARG B C 1
ATOM 3285 O O . ARG B 1 5 ? -33.986 35.057 40.116 1.00 14.82 4 ARG B O 1
ATOM 3293 N N . LYS B 1 6 ? -35.891 36.017 39.334 1.00 14.32 5 LYS B N 1
ATOM 3294 C CA . LYS B 1 6 ? -35.517 35.952 37.927 1.00 16.33 5 LYS B CA 1
ATOM 3295 C C . LYS B 1 6 ? -34.936 37.276 37.445 1.00 13.59 5 LYS B C 1
ATOM 3296 O O . LYS B 1 6 ? -35.331 38.343 37.917 1.00 13.51 5 LYS B O 1
ATOM 3302 N N . ASP B 1 7 ? -34.069 37.199 36.435 1.00 13.63 6 ASP B N 1
ATOM 3303 C CA . ASP B 1 7 ? -33.652 38.395 35.709 1.00 14.22 6 ASP B CA 1
ATOM 3304 C C . ASP B 1 7 ? -34.883 39.109 35.178 1.00 14.62 6 ASP B C 1
ATOM 3305 O O . ASP B 1 7 ? -35.706 38.507 34.480 1.00 14.58 6 ASP B O 1
ATOM 3310 N N . ILE B 1 8 ? -35.045 40.380 35.538 1.00 12.76 7 ILE B N 1
ATOM 3311 C CA . ILE B 1 8 ? -36.267 41.100 35.204 1.00 12.39 7 ILE B CA 1
ATOM 3312 C C . ILE B 1 8 ? -36.506 41.108 33.698 1.00 14.82 7 ILE B C 1
ATOM 3313 O O . ILE B 1 8 ? -37.668 41.161 33.268 1.00 14.17 7 ILE B O 1
ATOM 3318 N N . ASN B 1 9 ? -35.440 41.066 32.883 1.00 15.12 8 ASN B N 1
ATOM 3319 C CA . ASN B 1 9 ? -35.611 41.066 31.420 1.00 14.39 8 ASN B CA 1
ATOM 3320 C C . ASN B 1 9 ? -36.242 39.774 30.912 1.00 17.96 8 ASN B C 1
ATOM 3321 O O . ASN B 1 9 ? -36.712 39.733 29.762 1.00 15.90 8 ASN B O 1
ATOM 3326 N N . THR B 1 10 ? -36.228 38.718 31.719 1.00 14.58 9 THR B N 1
ATOM 3327 C CA . THR B 1 10 ? -36.833 37.436 31.343 1.00 13.36 9 THR B CA 1
ATOM 3328 C C . THR B 1 10 ? -38.273 37.283 31.818 1.00 16.67 9 THR B C 1
ATOM 3329 O O . THR B 1 10 ? -38.937 36.300 31.419 1.00 17.01 9 THR B O 1
ATOM 3333 N N . LEU B 1 11 ? -38.814 38.219 32.602 1.00 15.31 10 LEU B N 1
ATOM 3334 C CA . LEU B 1 11 ? -40.202 38.091 33.046 1.00 15.09 10 LEU B CA 1
ATOM 3335 C C . LEU B 1 11 ? -41.135 38.149 31.847 1.00 18.26 10 LEU B C 1
ATOM 3336 O O . LEU B 1 11 ? -40.971 38.999 30.976 1.00 18.59 10 LEU B O 1
ATOM 3341 N N . THR B 1 12 ? -42.115 37.255 31.818 1.00 14.66 11 THR B N 1
ATOM 3342 C CA . THR B 1 12 ? -43.153 37.393 30.796 1.00 15.74 11 THR B CA 1
ATOM 3343 C C . THR B 1 12 ? -44.148 38.480 31.180 1.00 17.45 11 THR B C 1
ATOM 3344 O O . THR B 1 12 ? -44.201 38.942 32.325 1.00 15.29 11 THR B O 1
ATOM 3348 N N . ALA B 1 13 ? -44.990 38.863 30.219 1.00 15.70 12 ALA B N 1
ATOM 3349 C CA . ALA B 1 13 ? -46.029 39.835 30.520 1.00 14.58 12 ALA B CA 1
ATOM 3350 C C . ALA B 1 13 ? -46.989 39.289 31.570 1.00 16.95 12 ALA B C 1
ATOM 3351 O O . ALA B 1 13 ? -47.456 40.035 32.429 1.00 16.59 12 ALA B O 1
ATOM 3353 N N . ALA B 1 14 ? -47.289 37.990 31.519 1.00 13.74 13 ALA B N 1
ATOM 3354 C CA . ALA B 1 14 ? -48.170 37.395 32.515 1.00 15.92 13 ALA B CA 1
ATOM 3355 C C . ALA B 1 14 ? -47.527 37.398 33.908 1.00 15.35 13 ALA B C 1
ATOM 3356 O O . ALA B 1 14 ? -48.220 37.621 34.914 1.00 16.27 13 ALA B O 1
ATOM 3358 N N . GLU B 1 15 ? -46.221 37.141 33.982 1.00 14.58 14 GLU B N 1
ATOM 3359 C CA . GLU B 1 15 ? -45.541 37.203 35.287 1.00 14.40 14 GLU B CA 1
ATOM 3360 C C . GLU B 1 15 ? -45.516 38.622 35.817 1.00 15.79 14 GLU B C 1
ATOM 3361 O O . GLU B 1 15 ? -45.646 38.845 37.033 1.00 15.09 14 GLU B O 1
ATOM 3367 N N . THR B 1 16 ? -45.322 39.580 34.913 1.00 16.54 15 THR B N 1
ATOM 3368 C CA . THR B 1 16 ? -45.317 40.986 35.269 1.00 14.69 15 THR B CA 1
ATOM 3369 C C . THR B 1 16 ? -46.665 41.395 35.831 1.00 18.91 15 THR B C 1
ATOM 3370 O O . THR B 1 16 ? -46.740 42.050 36.882 1.00 16.67 15 THR B O 1
ATOM 3374 N N . THR B 1 17 ? -47.754 40.989 35.164 1.00 15.26 16 THR B N 1
ATOM 3375 C CA . THR B 1 17 ? -49.094 41.285 35.655 1.00 15.86 16 THR B CA 1
ATOM 3376 C C . THR B 1 17 ? -49.351 40.625 37.003 1.00 16.17 16 THR B C 1
ATOM 3377 O O . THR B 1 17 ? -49.935 41.241 37.895 1.00 17.25 16 THR B O 1
ATOM 3381 N N . ASN B 1 18 ? -48.869 39.399 37.185 1.00 16.32 17 ASN B N 1
ATOM 3382 C CA . ASN B 1 18 ? -49.096 38.711 38.451 1.00 18.71 17 ASN B CA 1
ATOM 3383 C C . ASN B 1 18 ? -48.390 39.424 39.607 1.00 17.32 17 ASN B C 1
ATOM 3384 O O . ASN B 1 18 ? -48.972 39.591 40.701 1.00 15.96 17 ASN B O 1
ATOM 3389 N N . LEU B 1 19 ? -47.161 39.876 39.366 1.00 13.62 18 LEU B N 1
ATOM 3390 C CA . LEU B 1 19 ? -46.435 40.666 40.378 1.00 12.10 18 LEU B CA 1
ATOM 3391 C C . LEU B 1 19 ? -47.164 41.968 40.694 1.00 15.04 18 LEU B C 1
ATOM 3392 O O . LEU B 1 19 ? -47.251 42.386 41.869 1.00 14.03 18 LEU B O 1
ATOM 3397 N N . ARG B 1 20 ? -47.652 42.660 39.662 1.00 14.59 19 ARG B N 1
ATOM 3398 C CA . ARG B 1 20 ? -48.408 43.884 39.881 1.00 14.17 19 ARG B CA 1
ATOM 3399 C C . ARG B 1 20 ? -49.677 43.617 40.672 1.00 16.60 19 ARG B C 1
ATOM 3400 O O . ARG B 1 20 ? -50.033 44.396 41.562 1.00 15.87 19 ARG B O 1
ATOM 3408 N N . ASP B 1 21 ? -50.378 42.518 40.363 1.00 16.47 20 ASP B N 1
ATOM 3409 C CA . ASP B 1 21 ? -51.613 42.231 41.104 1.00 16.27 20 ASP B CA 1
ATOM 3410 C C . ASP B 1 21 ? -51.331 41.996 42.578 1.00 15.83 20 ASP B C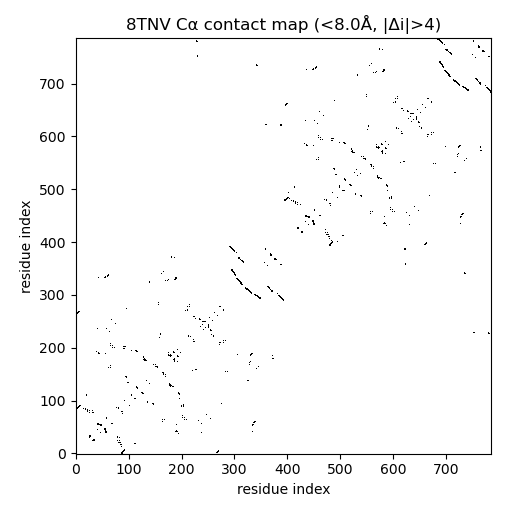 1
ATOM 3411 O O . ASP B 1 21 ? -52.101 42.442 43.441 1.00 16.12 20 ASP B O 1
ATOM 3416 N N . ALA B 1 22 ? -50.266 41.255 42.877 1.00 13.70 21 ALA B N 1
ATOM 3417 C CA . ALA B 1 22 ? -49.880 41.038 44.270 1.00 14.10 21 ALA B CA 1
ATOM 3418 C C . ALA B 1 22 ? -49.490 42.346 44.927 1.00 14.28 21 ALA B C 1
ATOM 3419 O O . ALA B 1 22 ? -49.885 42.610 46.062 1.00 13.65 21 ALA B O 1
ATOM 3421 N N . LEU B 1 23 ? -48.666 43.160 44.258 1.00 13.67 22 LEU B N 1
ATOM 3422 C CA . LEU B 1 23 ? -48.277 44.426 44.890 1.00 12.89 22 LEU B CA 1
ATOM 3423 C C . LEU B 1 23 ? -49.479 45.333 45.128 1.00 14.49 22 LEU B C 1
ATOM 3424 O O . LEU B 1 23 ? -49.536 46.046 46.134 1.00 14.21 22 LEU B O 1
ATOM 3429 N N . ARG B 1 24 ? -50.463 45.299 44.237 1.00 14.92 23 ARG B N 1
ATOM 3430 C CA . ARG B 1 24 ? -51.656 46.163 44.406 1.00 13.98 23 ARG B CA 1
ATOM 3431 C C . ARG B 1 24 ? -52.345 45.799 45.730 1.00 13.71 23 ARG B C 1
ATOM 3432 O O . ARG B 1 24 ? -52.790 46.680 46.436 1.00 17.55 23 ARG B O 1
ATOM 3440 N N . ARG B 1 25 ? -52.421 44.495 46.031 1.00 15.32 24 ARG B N 1
ATOM 3441 C CA A ARG B 1 25 ? -53.042 44.027 47.272 0.56 14.27 24 ARG B CA 1
ATOM 3442 C CA B ARG B 1 25 ? -53.054 44.053 47.272 0.44 14.31 24 ARG B CA 1
ATOM 3443 C C . ARG B 1 25 ? -52.244 44.483 48.484 1.00 16.79 24 ARG B C 1
ATOM 3444 O O . ARG B 1 25 ? -52.804 44.961 49.479 1.00 18.39 24 ARG B O 1
ATOM 3459 N N . VAL B 1 26 ? -50.930 44.348 48.416 1.00 15.77 25 VAL B N 1
ATOM 3460 C CA . VAL B 1 26 ? -50.070 44.726 49.574 1.00 14.08 25 VAL B CA 1
ATOM 3461 C C . VAL B 1 26 ? -50.182 46.237 49.791 1.00 16.70 25 VAL B C 1
ATOM 3462 O O . VAL B 1 26 ? -50.273 46.664 50.939 1.00 16.57 25 VAL B O 1
ATOM 3466 N N . GLN B 1 27 ? -50.195 46.998 48.704 1.00 15.01 26 GLN B N 1
ATOM 3467 C CA . GLN B 1 27 ? -50.332 48.451 48.808 1.00 16.48 26 GLN B CA 1
ATOM 3468 C C . GLN B 1 27 ? -51.684 48.836 49.386 1.00 22.39 26 GLN B C 1
ATOM 3469 O O . GLN B 1 27 ? -51.778 49.779 50.184 1.00 23.20 26 GLN B O 1
ATOM 3475 N N . ALA B 1 28 ? -52.738 48.116 48.999 1.00 18.19 27 ALA B N 1
ATOM 3476 C CA . ALA B 1 28 ? -54.046 48.435 49.563 1.00 21.60 27 ALA B CA 1
ATOM 3477 C C . ALA B 1 28 ? -54.173 47.964 51.005 1.00 25.13 27 ALA B C 1
ATOM 3478 O O . ALA B 1 28 ? -55.115 48.360 51.698 1.00 23.80 27 ALA B O 1
ATOM 3480 N N . GLY B 1 29 ? -53.246 47.143 51.478 1.00 27.68 28 GLY B N 1
ATOM 3481 C CA . GLY B 1 29 ? -53.275 46.737 52.858 1.00 26.62 28 GLY B CA 1
ATOM 3482 C C . GLY B 1 29 ? -54.215 45.605 53.136 1.00 30.43 28 GLY B C 1
ATOM 3483 O O . GLY B 1 29 ? -54.699 45.478 54.261 1.00 30.23 28 GLY B O 1
ATOM 3484 N N . THR B 1 30 ? -54.540 44.808 52.130 1.00 31.58 29 THR B N 1
ATOM 3485 C CA . THR B 1 30 ? -55.224 43.554 52.373 1.00 38.26 29 THR B CA 1
ATOM 3486 C C . THR B 1 30 ? -54.174 42.500 52.671 1.00 39.37 29 THR B C 1
ATOM 3487 O O . THR B 1 30 ? -53.074 42.514 52.097 1.00 44.00 29 THR B O 1
ATOM 3491 N N . GLY B 1 31 ? -54.496 41.616 53.592 1.00 38.46 30 GLY B N 1
ATOM 3492 C CA . GLY B 1 31 ? -53.586 40.561 53.953 1.00 31.37 30 GLY B CA 1
ATOM 3493 C C . GLY B 1 31 ? -52.851 40.868 55.234 1.00 36.69 30 GLY B C 1
ATOM 3494 O O . GLY B 1 31 ? -53.144 41.820 55.966 1.00 42.83 30 GLY B O 1
ATOM 3495 N N . ARG B 1 32 ? -51.858 40.027 55.497 1.00 29.69 31 ARG B N 1
ATOM 3496 C CA . ARG B 1 32 ? -51.193 40.059 56.786 1.00 35.44 31 ARG B CA 1
ATOM 3497 C C . ARG B 1 32 ? -50.256 41.248 56.950 1.00 30.84 31 ARG B C 1
ATOM 3498 O O . ARG B 1 32 ? -49.936 41.603 58.088 1.00 31.04 31 ARG B O 1
ATOM 3506 N N . MET B 1 33 ? -49.778 41.862 55.862 1.00 33.04 32 MET B N 1
ATOM 3507 C CA A MET B 1 33 ? -48.833 42.965 55.989 0.66 27.54 32 MET B CA 1
ATOM 3508 C CA B MET B 1 33 ? -48.806 42.947 55.966 0.34 27.57 32 MET B CA 1
ATOM 3509 C C . MET B 1 33 ? -49.104 44.019 54.931 1.00 22.50 32 MET B C 1
ATOM 3510 O O . MET B 1 33 ? -49.216 43.710 53.744 1.00 31.46 32 MET B O 1
ATOM 3519 N N . THR B 1 34 ? -49.200 45.266 55.361 1.00 20.83 33 THR B N 1
ATOM 3520 C CA . THR B 1 34 ? -49.418 46.338 54.404 1.00 17.97 33 THR B CA 1
ATOM 3521 C C . THR B 1 34 ? -48.068 46.827 53.894 1.00 15.06 33 THR B C 1
ATOM 3522 O O . THR B 1 34 ? -47.047 46.712 54.589 1.00 16.47 33 THR B O 1
ATOM 3526 N N . TYR B 1 35 ? -48.086 47.397 52.679 1.00 14.51 34 TYR B N 1
ATOM 3527 C CA . TYR B 1 35 ? -46.863 47.978 52.127 1.00 13.57 34 TYR B CA 1
ATOM 3528 C C . TYR B 1 35 ? -46.267 48.975 53.105 1.00 14.61 34 TYR B C 1
ATOM 3529 O O . TYR B 1 35 ? -45.050 48.965 53.359 1.00 14.79 34 TYR B O 1
ATOM 3538 N N . ASP B 1 36 ? -47.112 49.838 53.677 1.00 14.92 35 ASP B N 1
ATOM 3539 C CA . ASP B 1 36 ? -46.590 50.869 54.579 1.00 15.04 35 ASP B CA 1
ATOM 3540 C C . ASP B 1 36 ? -45.991 50.266 55.836 1.00 16.95 35 ASP B C 1
ATOM 3541 O O . ASP B 1 36 ? -44.994 50.778 56.368 1.00 17.37 35 ASP B O 1
ATOM 3546 N N . PHE B 1 37 ? -46.593 49.198 56.356 1.00 15.53 36 PHE B N 1
ATOM 3547 C CA . PHE B 1 37 ? -46.006 48.557 57.525 1.00 16.22 36 PHE B CA 1
ATOM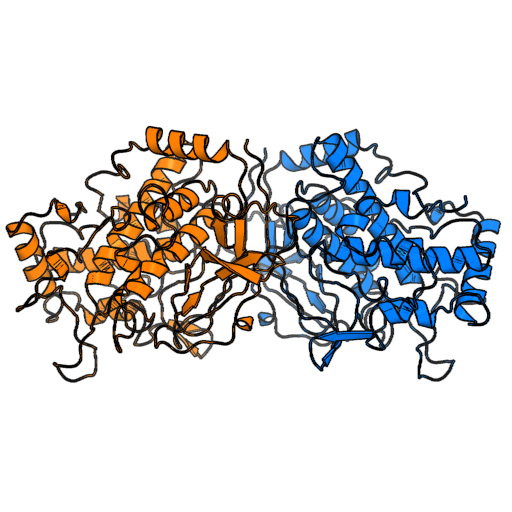 3548 C C . PHE B 1 37 ? -44.606 48.049 57.204 1.00 15.89 36 PHE B C 1
ATOM 3549 O O . PHE B 1 37 ? -43.671 48.223 58.003 1.00 17.16 36 PHE B O 1
ATOM 3557 N N . ILE B 1 38 ? -44.443 47.406 56.051 1.00 15.89 37 ILE B N 1
ATOM 3558 C CA . ILE B 1 38 ? -43.122 46.890 55.694 1.00 16.01 37 ILE B CA 1
ATOM 3559 C C . ILE B 1 38 ? -42.154 48.035 55.416 1.00 15.12 37 ILE B C 1
ATOM 3560 O O . ILE B 1 38 ? -41.033 48.070 55.940 1.00 16.36 37 ILE B O 1
ATOM 3565 N N . ALA B 1 39 ? -42.548 48.955 54.534 1.00 15.04 38 ALA B N 1
ATOM 3566 C CA . ALA B 1 39 ? -41.637 50.020 54.130 1.00 16.34 38 ALA B CA 1
ATOM 3567 C C . ALA B 1 39 ? -41.226 50.917 55.297 1.00 18.59 38 ALA B C 1
ATOM 3568 O O . ALA B 1 39 ? -40.134 51.501 55.270 1.00 15.46 38 ALA B O 1
ATOM 3570 N N . GLY B 1 40 ? -42.072 51.055 56.312 1.00 14.83 39 GLY B N 1
ATOM 3571 C CA . GLY B 1 40 ? -41.704 51.834 57.487 1.00 15.35 39 GLY B CA 1
ATOM 3572 C C . GLY B 1 40 ? -40.542 51.282 58.277 1.00 16.57 39 GLY B C 1
ATOM 3573 O O . GLY B 1 40 ? -40.000 52.008 59.125 1.00 20.01 39 GLY B O 1
ATOM 3574 N N . ALA B 1 41 ? -40.140 50.030 58.027 1.00 15.14 40 ALA B N 1
ATOM 3575 C CA . ALA B 1 41 ? -38.948 49.474 58.659 1.00 15.00 40 ALA B CA 1
ATOM 3576 C C . ALA B 1 41 ? -37.671 50.164 58.194 1.00 14.18 40 ALA B C 1
ATOM 3577 O O . ALA B 1 41 ? -36.633 50.005 58.842 1.00 16.51 40 ALA B O 1
ATOM 3579 N N . HIS B 1 42 ? -37.695 50.848 57.053 1.00 12.89 41 HIS B N 1
ATOM 3580 C CA . HIS B 1 42 ? -36.446 51.324 56.456 1.00 11.64 41 HIS B CA 1
ATOM 3581 C C . HIS B 1 42 ? -36.058 52.728 56.931 1.00 12.48 41 HIS B C 1
ATOM 3582 O O . HIS B 1 42 ? -34.999 52.887 57.534 1.00 13.98 41 HIS B O 1
ATOM 3589 N N . GLY B 1 43 ? -36.877 53.738 56.630 1.00 13.15 42 GLY B N 1
ATOM 3590 C CA . GLY B 1 43 ? -36.521 55.138 56.837 1.00 13.93 42 GLY B CA 1
ATOM 3591 C C . GLY B 1 43 ? -37.601 55.845 57.616 1.00 15.92 42 GLY B C 1
ATOM 3592 O O . GLY B 1 43 ? -37.748 55.586 58.813 1.00 16.28 42 GLY B O 1
ATOM 3593 N N . TYR B 1 44 ? -38.338 56.703 56.976 1.00 13.90 43 TYR B N 1
ATOM 3594 C CA . TYR B 1 44 ? -39.474 57.398 57.578 1.00 14.30 43 TYR B CA 1
ATOM 3595 C C . TYR B 1 44 ? -40.693 56.481 57.595 1.00 16.34 43 TYR B C 1
ATOM 3596 O O . TYR B 1 44 ? -40.919 55.756 56.632 1.00 16.25 43 TYR B O 1
ATOM 3605 N N . PRO B 1 45 ? -41.525 56.517 58.655 1.00 18.44 44 PRO B N 1
ATOM 3606 C CA . PRO B 1 45 ? -41.306 57.203 59.948 1.00 16.06 44 PRO B CA 1
ATOM 3607 C C . PRO B 1 45 ? -40.281 56.456 60.781 1.00 19.03 44 PRO B C 1
ATOM 3608 O O . PRO B 1 45 ? -40.245 55.223 60.739 1.00 19.63 44 PRO B O 1
ATOM 3612 N N . ALA B 1 46 ? -39.444 57.163 61.546 1.00 17.61 45 ALA B N 1
ATOM 3613 C CA . ALA B 1 46 ? -38.379 56.523 62.309 1.00 19.53 45 ALA B CA 1
ATOM 3614 C C . ALA B 1 46 ? -38.948 55.464 63.236 1.00 23.34 45 ALA B C 1
ATOM 3615 O O . ALA B 1 46 ? -39.796 55.767 64.082 1.00 23.37 45 ALA B O 1
ATOM 3617 N N . GLU B 1 47 ? -38.501 54.219 63.080 1.00 21.16 46 GLU B N 1
ATOM 3618 C CA . GLU B 1 47 ? -38.995 53.144 63.944 1.00 23.56 46 GLU B CA 1
ATOM 3619 C C . GLU B 1 47 ? -37.961 52.622 64.941 1.00 23.26 46 GLU B C 1
ATOM 3620 O O . GLU B 1 47 ? -38.239 51.626 65.617 1.00 27.15 46 GLU B O 1
ATOM 3626 N N . CYS B 1 48 ? -36.806 53.277 65.104 1.00 19.71 47 CYS B N 1
ATOM 3627 C CA . CYS B 1 48 ? -35.749 52.807 66.005 1.00 20.81 47 CYS B CA 1
ATOM 3628 C C . CYS B 1 48 ? -35.248 53.958 66.895 1.00 23.11 47 CYS B C 1
ATOM 3629 O O . CYS B 1 48 ? -35.658 55.115 66.752 1.00 22.51 47 CYS B O 1
ATOM 3632 N N . LYS B 1 49 ? -34.349 53.631 67.827 1.00 32.04 48 LYS B N 1
ATOM 3633 C CA . LYS B 1 49 ? -33.824 54.623 68.763 1.00 32.57 48 LYS B CA 1
ATOM 3634 C C . LYS B 1 49 ? -32.305 54.544 68.870 1.00 31.79 48 LYS B C 1
ATOM 3635 O O . LYS B 1 49 ? -31.713 53.465 68.782 1.00 32.24 48 LYS B O 1
ATOM 3641 N N . MET B 1 50 ? -31.680 55.713 69.011 1.00 35.82 49 MET B N 1
ATOM 3642 C CA . MET B 1 50 ? -30.256 55.857 69.329 1.00 38.10 49 MET B CA 1
ATOM 3643 C C . MET B 1 50 ? -30.219 56.705 70.595 1.00 46.08 49 MET B C 1
ATOM 3644 O O . MET B 1 50 ? -30.412 57.925 70.535 1.00 40.10 49 MET B O 1
ATOM 3649 N N . GLY B 1 51 ? -30.002 56.061 71.738 1.00 51.97 50 GLY B N 1
ATOM 3650 C CA . GLY B 1 51 ? -30.194 56.753 73.004 1.00 46.81 50 GLY B CA 1
ATOM 3651 C C . GLY B 1 51 ? -31.632 57.228 73.108 1.00 42.16 50 GLY B C 1
ATOM 3652 O O . GLY B 1 51 ? -32.576 56.427 73.106 1.00 44.23 50 GLY B O 1
ATOM 3653 N N . GLU B 1 52 ? -31.821 58.546 73.177 1.00 37.22 51 GLU B N 1
ATOM 3654 C CA . GLU B 1 52 ? -33.153 59.134 73.194 1.00 47.86 51 GLU B CA 1
ATOM 3655 C C . GLU B 1 52 ? -33.553 59.737 71.851 1.00 49.96 51 GLU B C 1
ATOM 3656 O O . GLU B 1 52 ? -34.615 60.364 71.757 1.00 47.09 51 GLU B O 1
ATOM 3662 N N . TYR B 1 53 ? -32.730 59.564 70.816 1.00 40.16 52 TYR B N 1
ATOM 3663 C CA . TYR B 1 53 ? -33.062 60.018 69.472 1.00 38.89 52 TYR B CA 1
ATOM 3664 C C . TYR B 1 53 ? -33.860 58.944 68.735 1.00 31.51 52 TYR B C 1
ATOM 3665 O O . TYR B 1 53 ? -33.619 57.746 68.905 1.00 36.14 52 TYR B O 1
ATOM 3674 N N . ASP B 1 54 ? -34.832 59.378 67.944 1.00 27.01 53 ASP B N 1
ATOM 3675 C CA . ASP B 1 54 ? -35.548 58.481 67.041 1.00 27.87 53 ASP B CA 1
ATOM 3676 C C . ASP B 1 54 ? -34.767 58.420 65.738 1.00 26.62 53 ASP B C 1
ATOM 3677 O O . ASP B 1 54 ? -34.373 59.460 65.204 1.00 28.58 53 ASP B O 1
ATOM 3682 N N . VAL B 1 55 ? -34.496 57.206 65.254 1.00 21.59 54 VAL B N 1
ATOM 3683 C CA . VAL B 1 55 ? -33.718 57.052 64.027 1.00 18.85 54 VAL B CA 1
ATOM 3684 C C . VAL B 1 55 ? -34.375 56.013 63.137 1.00 18.76 54 VAL B C 1
ATOM 3685 O O . VAL B 1 55 ? -35.168 55.177 63.566 1.00 18.24 54 VAL B O 1
ATOM 3689 N N . ALA B 1 56 ? -34.028 56.095 61.858 1.00 16.21 55 ALA B N 1
ATOM 3690 C CA . ALA B 1 56 ? -34.429 55.063 60.923 1.00 15.31 55 ALA B CA 1
ATOM 3691 C C . ALA B 1 56 ? -33.823 53.736 61.332 1.00 14.51 55 ALA B C 1
ATOM 3692 O O . ALA B 1 56 ? -32.691 53.668 61.833 1.00 17.00 55 ALA B O 1
ATOM 3694 N N . CYS B 1 57 ?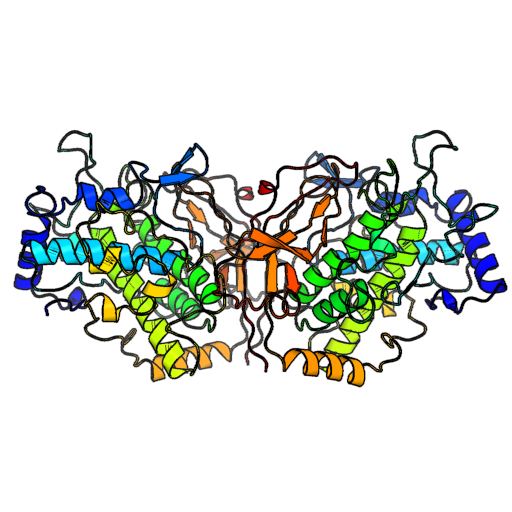 -34.556 52.650 61.052 1.00 13.81 56 CYS B N 1
ATOM 3695 C CA . CYS B 1 57 ? -34.040 51.335 61.404 1.00 13.20 56 CYS B CA 1
ATOM 3696 C C . CYS B 1 57 ? -33.051 50.749 60.407 1.00 13.42 56 CYS B C 1
ATOM 3697 O O . CYS B 1 57 ? -32.276 49.865 60.789 1.00 15.97 56 CYS B O 1
ATOM 3700 N N . CYS B 1 58 ? -33.065 51.177 59.144 1.00 14.11 57 CYS B N 1
ATOM 3701 C CA . CYS B 1 58 ? -32.171 50.514 58.201 1.00 13.94 57 CYS B CA 1
ATOM 3702 C C . CYS B 1 58 ? -30.712 50.734 58.592 1.00 13.22 57 CYS B C 1
ATOM 3703 O O . CYS B 1 58 ? -30.335 51.786 59.132 1.00 15.03 57 CYS B O 1
ATOM 3706 N N . GLN B 1 59 ? -29.904 49.704 58.368 1.00 12.51 58 GLN B N 1
ATOM 3707 C CA . GLN B 1 59 ? -28.501 49.718 58.760 1.00 13.54 58 GLN B CA 1
ATOM 3708 C C . GLN B 1 59 ? -27.673 50.056 57.520 1.00 11.57 58 GLN B C 1
ATOM 3709 O O . GLN B 1 59 ? -27.695 49.312 56.522 1.00 13.26 58 GLN B O 1
ATOM 3715 N N . HIS B 1 60 ? -26.991 51.202 57.573 1.00 13.25 59 HIS B N 1
ATOM 3716 C CA . HIS B 1 60 ? -26.190 51.712 56.465 1.00 11.87 59 HIS B CA 1
ATOM 3717 C C . HIS B 1 60 ? -24.837 52.150 57.003 1.00 11.76 59 HIS B C 1
ATOM 3718 O O . HIS B 1 60 ? -24.714 52.506 58.183 1.00 13.90 59 HIS B O 1
ATOM 3725 N N . GLY B 1 61 ? -23.836 52.108 56.144 1.00 12.21 60 GLY B N 1
ATOM 3726 C CA . GLY B 1 61 ? -22.515 52.536 56.573 1.00 11.99 60 GLY B CA 1
ATOM 3727 C C . GLY B 1 61 ? -21.854 51.582 57.543 1.00 13.51 60 GLY B C 1
ATOM 3728 O O . GLY B 1 61 ? -21.043 52.004 58.384 1.00 14.26 60 GLY B O 1
ATOM 3729 N N . MET B 1 62 ? -22.166 50.294 57.442 1.00 13.41 61 MET B N 1
ATOM 3730 C CA . MET B 1 62 ? -21.650 49.313 58.386 1.00 14.03 61 MET B CA 1
ATOM 3731 C C . MET B 1 62 ? -21.762 47.909 57.812 1.00 14.65 61 MET B C 1
ATOM 3732 O O . MET B 1 62 ? -22.479 47.649 56.833 1.00 12.56 61 MET B O 1
ATOM 3737 N N . ALA B 1 63 ? -21.033 47.007 58.455 1.00 13.21 62 ALA B N 1
ATOM 3738 C CA . ALA B 1 63 ? -20.879 45.644 57.970 1.00 13.62 62 ALA B CA 1
ATOM 3739 C C . ALA B 1 63 ? -22.191 44.869 57.952 1.00 12.13 62 ALA B C 1
ATOM 3740 O O . ALA B 1 63 ? -22.297 43.905 57.190 1.00 13.27 62 ALA B O 1
ATOM 3742 N N . SER B 1 64 ? -23.185 45.303 58.723 1.00 12.60 63 SER B N 1
ATOM 3743 C CA . SER B 1 64 ? -24.498 44.670 58.728 1.00 11.60 63 SER B CA 1
ATOM 3744 C C . SER B 1 64 ? -25.419 45.140 57.611 1.00 13.77 63 SER B C 1
ATOM 3745 O O . SER B 1 64 ? -26.534 44.623 57.534 1.00 13.10 63 SER B O 1
ATOM 3748 N N . PHE B 1 65 ? -25.019 46.121 56.792 1.00 10.97 64 PHE B N 1
ATOM 3749 C CA . PHE B 1 65 ? -25.892 46.593 55.710 1.00 11.27 64 PHE B CA 1
ATOM 3750 C C . PHE B 1 65 ? -26.382 45.466 54.786 1.00 12.62 64 PHE B C 1
ATOM 3751 O O . PHE B 1 65 ? -27.586 45.424 54.495 1.00 10.96 64 PHE B O 1
ATOM 3759 N N . PRO B 1 66 ? -25.523 44.567 54.289 1.00 11.24 65 PRO B N 1
ATOM 3760 C CA . PRO B 1 66 ? -26.002 43.523 53.373 1.00 10.77 65 PRO B CA 1
ATOM 3761 C C . PRO B 1 66 ? -27.018 42.618 54.033 1.00 11.67 65 PRO B C 1
ATOM 3762 O O . PRO B 1 66 ? -28.049 42.284 53.429 1.00 11.98 65 PRO B O 1
ATOM 3766 N N . GLY B 1 67 ? -26.759 42.217 55.289 1.00 10.81 66 GLY B N 1
ATOM 3767 C CA . GLY B 1 67 ? -27.691 41.321 55.964 1.00 11.48 66 GLY B CA 1
ATOM 3768 C C . GLY B 1 67 ? -28.997 42.000 56.319 1.00 11.57 66 GLY B C 1
ATOM 3769 O O . GLY B 1 67 ? -30.062 41.415 56.157 1.00 11.63 66 GLY B O 1
ATOM 3770 N N . TRP B 1 68 ? -28.947 43.261 56.760 1.00 11.40 67 TRP B N 1
ATOM 3771 C CA . TRP B 1 68 ? -30.186 43.966 57.060 1.00 11.94 67 TRP B CA 1
ATOM 3772 C C . TRP B 1 68 ? -31.063 44.041 55.814 1.00 11.34 67 TRP B C 1
ATOM 3773 O O . TRP B 1 68 ? -32.262 43.754 55.857 1.00 12.31 67 TRP B O 1
ATOM 3784 N N . HIS B 1 69 ? -30.456 44.398 54.680 1.00 11.74 68 HIS B N 1
ATOM 3785 C CA . HIS B 1 69 ? -31.257 44.584 53.481 1.00 9.78 68 HIS B CA 1
ATOM 3786 C C . HIS B 1 69 ? -31.635 43.258 52.845 1.00 10.96 68 HIS B C 1
ATOM 3787 O O . HIS B 1 69 ? -32.696 43.181 52.212 1.00 12.50 68 HIS B O 1
ATOM 3794 N N . ARG B 1 70 ? -30.823 42.208 53.024 1.00 11.12 69 ARG B N 1
ATOM 3795 C CA . ARG B 1 70 ? -31.252 40.871 52.624 1.00 12.30 69 ARG B CA 1
ATOM 3796 C C . ARG B 1 70 ? -32.545 40.498 53.337 1.00 11.99 69 ARG B C 1
ATOM 3797 O O . ARG B 1 70 ? -33.513 40.024 52.715 1.00 13.23 69 ARG B O 1
ATOM 3805 N N . VAL B 1 71 ? -32.586 40.694 54.653 1.00 11.59 70 VAL B N 1
ATOM 3806 C CA . VAL B 1 71 ? -33.802 40.307 55.381 1.00 11.96 70 VAL B CA 1
ATOM 3807 C C . VAL B 1 71 ? -34.987 41.172 54.966 1.00 14.76 70 VAL B C 1
ATOM 3808 O O . VAL B 1 71 ? -36.105 40.677 54.753 1.00 13.58 70 VAL B O 1
ATOM 3812 N N . PHE B 1 72 ? -34.762 42.480 54.799 1.00 11.94 71 PHE B N 1
ATOM 3813 C CA . PHE B 1 72 ? -35.838 43.399 54.410 1.00 11.81 71 PHE B CA 1
ATOM 3814 C C . PHE B 1 72 ? -36.424 43.034 53.039 1.00 11.89 71 PHE B C 1
ATOM 3815 O O . PHE B 1 72 ? -37.652 43.075 52.823 1.00 12.29 71 PHE B O 1
ATOM 3823 N N . THR B 1 73 ? -35.543 42.772 52.074 1.00 12.06 72 THR B N 1
ATOM 3824 C CA . THR B 1 73 ? -35.993 42.409 50.737 1.00 12.80 72 THR B CA 1
ATOM 3825 C C . THR B 1 73 ? -36.826 41.132 50.794 1.00 14.09 72 THR B C 1
ATOM 3826 O O . THR B 1 73 ? -37.885 41.045 50.161 1.00 12.89 72 THR B O 1
ATOM 3830 N N . ARG B 1 74 ? -36.392 40.160 51.600 1.00 13.52 73 ARG B N 1
ATOM 3831 C CA . ARG B 1 74 ? -37.167 38.926 51.732 1.00 13.86 73 ARG B CA 1
ATOM 3832 C C . ARG B 1 74 ? -38.529 39.185 52.371 1.00 14.85 73 ARG B C 1
ATOM 3833 O O . ARG B 1 74 ? -39.524 38.552 51.995 1.00 14.04 73 ARG B O 1
ATOM 3841 N N . GLN B 1 75 ? -38.591 40.083 53.361 1.00 12.13 74 GLN B N 1
ATOM 3842 C CA . GLN B 1 75 ? -39.852 40.436 54.000 1.00 13.68 74 GLN B CA 1
ATOM 3843 C C . GLN B 1 75 ? -40.889 40.896 52.984 1.00 15.31 74 GLN B C 1
ATOM 3844 O O . GLN B 1 75 ? -42.041 40.433 52.999 1.00 15.63 74 GLN B O 1
ATOM 3850 N N . MET B 1 76 ? -40.505 41.820 52.076 1.00 13.31 75 MET B N 1
ATOM 3851 C CA . MET B 1 76 ? -41.440 42.279 51.052 1.00 13.18 75 MET B CA 1
ATOM 3852 C C . MET B 1 76 ? -41.794 41.158 50.081 1.00 14.10 75 MET B C 1
ATOM 3853 O O . MET B 1 76 ? -42.957 41.024 49.675 1.00 15.55 75 MET B O 1
ATOM 3858 N N . GLU B 1 77 ? -40.814 40.343 49.708 1.00 13.66 76 GLU B N 1
ATOM 3859 C CA . GLU B 1 77 ? -41.088 39.234 48.797 1.00 14.28 76 GLU B CA 1
ATOM 3860 C C . GLU B 1 77 ? -42.117 38.278 49.395 1.00 16.18 76 GLU B C 1
ATOM 3861 O O . GLU B 1 77 ? -43.012 37.797 48.688 1.00 15.98 76 GLU B O 1
ATOM 3867 N N . ILE B 1 78 ? -41.982 37.971 50.687 1.00 13.89 77 ILE B N 1
ATOM 3868 C CA . ILE B 1 78 ? -42.960 37.093 51.343 1.00 14.80 77 ILE B CA 1
ATOM 3869 C C . ILE B 1 78 ? -44.344 37.730 51.368 1.00 16.98 77 ILE B C 1
ATOM 3870 O O . ILE B 1 78 ? -45.359 37.050 51.134 1.00 15.26 77 ILE B O 1
ATOM 3875 N N . ALA B 1 79 ? -44.432 39.030 51.664 1.00 14.22 78 ALA B N 1
ATOM 3876 C CA . ALA B 1 79 ? -45.730 39.695 51.615 1.00 17.32 78 ALA B CA 1
ATOM 3877 C C . ALA B 1 79 ? -46.381 39.535 50.246 1.00 16.20 78 ALA B C 1
ATOM 3878 O O . ALA B 1 79 ? -47.593 39.260 50.144 1.00 14.82 78 ALA B O 1
ATOM 3880 N N . LEU B 1 80 ? -45.587 39.700 49.186 1.00 14.11 79 LEU B N 1
ATOM 3881 C CA . LEU B 1 80 ? -46.104 39.558 47.823 1.00 14.79 79 LEU B CA 1
ATOM 3882 C C . LEU B 1 80 ? -46.569 38.133 47.565 1.00 15.63 79 LEU B C 1
ATOM 3883 O O . LEU B 1 80 ? -47.637 37.926 46.968 1.00 17.07 79 LEU B O 1
ATOM 3888 N N . SER B 1 81 ? -45.800 37.147 48.042 1.00 15.99 80 SER B N 1
ATOM 3889 C CA . SER B 1 81 ? -46.178 35.740 47.868 1.00 17.23 80 SER B CA 1
ATOM 3890 C C . SER B 1 81 ? -47.494 35.435 48.560 1.00 18.82 80 SER B C 1
ATOM 3891 O O . SER B 1 81 ? -48.363 34.743 48.001 1.00 17.08 80 SER B O 1
ATOM 3894 N N . TRP B 1 82 ? -47.665 35.944 49.780 1.00 14.41 81 TRP B N 1
ATOM 3895 C CA . TRP B 1 82 ? -48.910 35.718 50.510 1.00 16.66 81 TRP B CA 1
ATOM 3896 C C . TRP B 1 82 ? -50.111 36.337 49.795 1.00 18.25 81 TRP B C 1
ATOM 3897 O O . TRP B 1 82 ? -51.252 35.871 49.961 1.00 19.20 81 TRP B O 1
ATOM 3908 N N . GLU B 1 83 ? -49.897 37.388 49.005 1.00 17.39 82 GLU B N 1
ATOM 3909 C CA . GLU B 1 83 ? -50.968 38.042 48.261 1.00 16.14 82 GLU B CA 1
ATOM 3910 C C . GLU B 1 83 ? -51.030 37.595 46.807 1.00 17.04 82 GLU B C 1
ATOM 3911 O O . GLU B 1 83 ? -51.670 38.265 45.980 1.00 20.08 82 GLU B O 1
ATOM 3917 N N . GLY B 1 84 ? -50.457 36.443 46.500 1.00 14.84 83 GLY B N 1
ATOM 3918 C CA . GLY B 1 84 ? -50.662 35.800 45.207 1.00 16.86 83 GLY B CA 1
ATOM 3919 C C . GLY B 1 84 ? -49.496 35.816 44.233 1.00 19.78 83 GLY B C 1
ATOM 3920 O O . GLY B 1 84 ? -49.623 35.268 43.128 1.00 19.60 83 GLY B O 1
ATOM 3921 N N . ALA B 1 85 ? -48.364 36.424 44.571 1.00 16.22 84 ALA B N 1
ATOM 3922 C CA . ALA B 1 85 ? -47.270 36.424 43.608 1.00 14.88 84 ALA B CA 1
ATOM 3923 C C . ALA B 1 85 ? -46.731 35.016 43.424 1.00 16.62 84 ALA B C 1
ATOM 3924 O O . ALA B 1 85 ? -46.460 34.305 44.407 1.00 19.29 84 ALA B O 1
ATOM 3926 N N . LYS B 1 86 ? -46.535 34.614 42.166 1.00 18.35 85 LYS B N 1
ATOM 3927 C CA . LYS B 1 86 ? -46.047 33.271 41.893 1.00 17.91 85 LYS B CA 1
ATOM 3928 C C . LYS B 1 86 ? -44.580 33.229 41.511 1.00 19.91 85 LYS B C 1
ATOM 3929 O O . LYS B 1 86 ? -44.067 32.146 41.222 1.00 21.65 85 LYS B O 1
ATOM 3935 N N . VAL B 1 87 ? -43.892 34.377 41.477 1.00 16.86 86 VAL B N 1
ATOM 3936 C CA . VAL B 1 87 ? -42.443 34.409 41.356 1.00 19.16 86 VAL B CA 1
ATOM 3937 C C . VAL B 1 87 ? -41.937 35.322 42.454 1.00 16.28 86 VAL B C 1
ATOM 3938 O O . VAL B 1 87 ? -42.702 36.055 43.079 1.00 16.31 86 VAL B O 1
ATOM 3942 N N . GLY B 1 88 ? -40.635 35.231 42.697 1.00 17.23 87 GLY B N 1
ATOM 3943 C CA . GLY B 1 88 ? -39.992 36.096 43.666 1.00 16.93 87 GLY B CA 1
ATOM 3944 C C . GLY B 1 88 ? -39.767 37.493 43.107 1.00 16.37 87 GLY B C 1
ATOM 3945 O O . GLY B 1 88 ? -40.095 37.810 41.961 1.00 15.07 87 GLY B O 1
ATOM 3946 N N . LEU B 1 89 ? -39.157 38.350 43.939 1.00 14.41 88 LEU B N 1
ATOM 3947 C CA . LEU B 1 89 ? -38.784 39.688 43.461 1.00 13.46 88 LEU B CA 1
ATOM 3948 C C . LEU B 1 89 ? -37.742 39.576 42.348 1.00 14.90 88 LEU B C 1
ATOM 3949 O O . LEU B 1 89 ? -36.614 39.126 42.605 1.00 14.63 88 LEU B O 1
ATOM 3954 N N . PRO B 1 90 ? -38.032 40.022 41.125 1.00 13.33 89 PRO B N 1
ATOM 3955 C CA . PRO B 1 90 ? -37.027 39.902 40.068 1.00 13.75 89 PRO B CA 1
ATOM 3956 C C . PRO B 1 90 ? -35.902 40.894 40.305 1.00 12.56 89 PRO B C 1
ATOM 3957 O O . PRO B 1 90 ? -36.105 41.956 40.910 1.00 14.49 89 PRO B O 1
ATOM 3961 N N . TYR B 1 91 ? -34.717 40.541 39.829 1.00 12.84 90 TYR B N 1
ATOM 3962 C CA . TYR B 1 91 ? -33.576 41.441 39.963 1.00 13.43 90 TYR B CA 1
ATOM 3963 C C . TYR B 1 91 ? -33.315 42.149 38.650 1.00 13.43 90 TYR B C 1
ATOM 3964 O O . TYR B 1 91 ? -33.389 41.547 37.566 1.00 14.67 90 TYR B O 1
ATOM 3973 N N . TRP B 1 92 ? -33.027 43.445 38.746 1.00 14.26 91 TRP B N 1
ATOM 3974 C CA . TRP B 1 92 ? -32.606 44.230 37.590 1.00 14.16 91 TRP B CA 1
ATOM 3975 C C . TRP B 1 92 ? -31.088 44.337 37.659 1.00 13.55 91 TRP B C 1
ATOM 3976 O O . TRP B 1 92 ? -30.551 45.047 38.532 1.00 13.36 91 TRP B O 1
ATOM 3987 N N . ASP B 1 93 ? -30.388 43.658 36.741 1.00 13.54 92 ASP B N 1
ATOM 3988 C CA . ASP B 1 93 ? -28.927 43.760 36.718 1.00 13.25 92 ASP B CA 1
ATOM 3989 C C . ASP B 1 93 ? -28.543 45.051 36.010 1.00 15.98 92 ASP B C 1
ATOM 3990 O O . ASP B 1 93 ? -28.262 45.092 34.797 1.00 15.02 92 ASP B O 1
ATOM 3995 N N . TRP B 1 94 ? -28.489 46.122 36.793 1.00 13.10 93 TRP B N 1
ATOM 3996 C CA . TRP B 1 94 ? -28.161 47.436 36.260 1.00 12.62 93 TRP B CA 1
ATOM 3997 C C . TRP B 1 94 ? -26.684 47.603 35.937 1.00 12.66 93 TRP B C 1
ATOM 3998 O O . TRP B 1 94 ? -26.304 48.703 35.525 1.00 16.58 93 TRP B O 1
ATOM 4009 N N . THR B 1 95 ? -25.859 46.557 36.072 1.00 13.24 94 THR B N 1
ATOM 4010 C CA . THR B 1 95 ? -24.501 46.631 35.530 1.00 14.68 94 THR B CA 1
ATOM 4011 C C . THR B 1 95 ? -24.467 46.310 34.037 1.00 17.11 94 THR B C 1
ATOM 4012 O O . THR B 1 95 ? -23.410 46.481 33.419 1.00 18.48 94 THR B O 1
ATOM 4016 N N . GLU B 1 96 ? -25.579 45.847 33.453 1.00 16.26 95 GLU B N 1
ATOM 4017 C CA . GLU B 1 96 ? -25.691 45.752 31.991 1.00 17.90 95 GLU B CA 1
ATOM 4018 C C . GLU B 1 96 ? -26.196 47.081 31.474 1.00 18.00 95 GLU B C 1
ATOM 4019 O O . GLU B 1 96 ? -27.199 47.582 31.966 1.00 18.73 95 GLU B O 1
ATOM 4025 N N . ALA B 1 97 ? -25.523 47.648 30.459 1.00 18.27 96 ALA B N 1
ATOM 4026 C CA . ALA B 1 97 ? -25.893 48.983 30.009 1.00 19.50 96 ALA B CA 1
ATOM 4027 C C . ALA B 1 97 ? -27.362 49.029 29.591 1.00 22.39 96 ALA B C 1
ATOM 4028 O O . ALA B 1 97 ? -27.893 48.083 29.002 1.00 25.68 96 ALA B O 1
ATOM 4030 N N . PHE B 1 98 ? -28.024 50.121 29.923 1.00 16.37 97 PHE B N 1
ATOM 4031 C CA . PHE B 1 98 ? -29.445 50.265 29.655 1.00 19.34 97 PHE B CA 1
ATOM 4032 C C . PHE B 1 98 ? -29.752 51.699 29.277 1.00 22.21 97 PHE B C 1
ATOM 4033 O O . PHE B 1 98 ? -29.051 52.647 29.672 1.00 22.96 97 PHE B O 1
ATOM 4041 N N . THR B 1 99 ? -30.853 51.852 28.538 1.00 20.95 98 THR B N 1
ATOM 4042 C CA . THR B 1 99 ? -31.335 53.166 28.150 1.00 20.45 98 THR B CA 1
ATOM 4043 C C . THR B 1 99 ? -32.633 53.581 28.831 1.00 21.60 98 THR B C 1
ATOM 4044 O O . THR B 1 99 ? -33.002 54.756 28.762 1.00 21.96 98 THR B O 1
ATOM 4048 N N . GLU B 1 100 ? -33.285 52.685 29.567 1.00 16.83 99 GLU B N 1
ATOM 4049 C CA . GLU B 1 100 ? -34.579 52.973 30.165 1.00 18.25 99 GLU B CA 1
ATOM 4050 C C . GLU B 1 100 ? -34.711 52.089 31.400 1.00 13.67 99 GLU B C 1
ATOM 4051 O O . GLU B 1 100 ? -34.045 51.056 31.508 1.00 16.85 99 GLU B O 1
ATOM 4057 N N . LEU B 1 101 ? -35.601 52.486 32.317 1.00 14.16 100 LEU B N 1
ATOM 4058 C CA . LEU B 1 101 ? -35.902 51.640 33.467 1.00 13.73 100 LEU B CA 1
ATOM 4059 C C . LEU B 1 101 ? -36.775 50.455 33.021 1.00 13.19 100 LEU B C 1
ATOM 4060 O O . LEU B 1 101 ? -37.547 50.585 32.064 1.00 14.84 100 LEU B O 1
ATOM 4065 N N . PRO B 1 102 ? -36.674 49.314 33.696 1.00 12.96 101 PRO B N 1
ATOM 4066 C CA . PRO B 1 102 ? -37.409 48.117 33.247 1.00 12.77 101 PRO B CA 1
ATOM 4067 C C . PRO B 1 102 ? -38.905 48.351 33.167 1.00 12.91 101 PRO B C 1
ATOM 4068 O O . PRO B 1 102 ? -39.494 49.066 33.964 1.00 12.47 101 PRO B O 1
ATOM 4072 N N . THR B 1 103 ? -39.540 47.670 32.203 1.00 12.23 102 THR B N 1
ATOM 4073 C CA . THR B 1 103 ? -40.977 47.791 31.978 1.00 12.35 102 THR B CA 1
ATOM 4074 C C . THR B 1 103 ? -41.825 47.616 33.243 1.00 10.73 102 THR B C 1
ATOM 4075 O O . THR B 1 103 ? -42.830 48.327 33.442 1.00 12.29 102 THR B O 1
ATOM 4079 N N . LEU B 1 104 ? -41.476 46.620 34.059 1.00 12.26 103 LEU B N 1
ATOM 4080 C CA . LEU B 1 104 ? -42.228 46.352 35.287 1.00 12.27 103 LEU B CA 1
ATOM 4081 C C . LEU B 1 104 ? -42.467 47.638 36.060 1.00 12.26 103 LEU B C 1
ATOM 4082 O O . LEU B 1 104 ? -43.592 47.909 36.504 1.00 13.26 103 LEU B O 1
ATOM 4087 N N . VAL B 1 105 ? -41.410 48.442 36.217 1.00 13.77 104 VAL B N 1
ATOM 4088 C CA . VAL B 1 105 ? -41.508 49.684 36.977 1.00 12.53 104 VAL B CA 1
ATOM 4089 C C . VAL B 1 105 ? -41.762 50.931 36.148 1.00 13.31 104 VAL B C 1
ATOM 4090 O O . VAL B 1 105 ? -42.243 51.924 36.701 1.00 13.82 104 VAL B O 1
ATOM 4094 N N . SER B 1 106 ? -41.496 50.912 34.841 1.00 13.11 105 SER B N 1
ATOM 4095 C CA . SER B 1 106 ? -41.587 52.162 34.098 1.00 14.83 105 SER B CA 1
ATOM 4096 C C . SER B 1 106 ? -42.918 52.357 33.392 1.00 13.44 105 SER B C 1
ATOM 4097 O O . SER B 1 106 ? -43.227 53.481 32.995 1.00 14.30 105 SER B O 1
ATOM 4100 N N . GLN B 1 107 ? -43.726 51.312 33.210 1.00 14.88 106 GLN B N 1
ATOM 4101 C CA . GLN B 1 107 ? -45.056 51.526 32.631 1.00 16.30 106 GLN B CA 1
ATOM 4102 C C . GLN B 1 107 ? -45.889 52.475 33.499 1.00 16.28 106 GLN B C 1
ATOM 4103 O O . GLN B 1 107 ? -45.806 52.467 34.731 1.00 16.14 106 GLN B O 1
ATOM 4109 N N . GLU B 1 108 ? -46.693 53.317 32.850 1.00 17.22 107 GLU B N 1
ATOM 4110 C CA . GLU B 1 108 ? -47.186 54.514 33.520 1.00 20.89 107 GLU B CA 1
ATOM 4111 C C . GLU B 1 108 ? -48.635 54.499 33.976 1.00 30.25 107 GLU B C 1
ATOM 4112 O O . GLU B 1 108 ? -48.991 55.320 34.833 1.00 29.64 107 GLU B O 1
ATOM 4118 N N . HIS B 1 109 ? -49.487 53.617 33.469 1.00 22.93 108 HIS B N 1
ATOM 4119 C CA A HIS B 1 109 ? -50.920 53.698 33.718 0.59 23.30 108 HIS B CA 1
ATOM 4120 C CA B HIS B 1 109 ? -50.909 53.719 33.755 0.41 23.33 108 HIS B CA 1
ATOM 4121 C C . HIS B 1 109 ? -51.357 52.564 34.635 1.00 24.23 108 HIS B C 1
ATOM 4122 O O . HIS B 1 109 ? -51.254 51.395 34.260 1.00 22.68 108 HIS B O 1
ATOM 4135 N N . ASP B 1 110 ? -51.848 52.913 35.823 1.00 24.07 109 ASP B N 1
ATOM 4136 C CA . ASP B 1 110 ? -52.344 51.942 36.792 1.00 24.54 109 ASP B CA 1
ATOM 4137 C C . ASP B 1 110 ? -51.334 50.817 37.010 1.00 23.99 109 ASP B C 1
ATOM 4138 O O . ASP B 1 110 ? -51.664 49.626 37.000 1.00 23.34 109 ASP B O 1
ATOM 4143 N N . ASN B 1 111 ? -50.073 51.214 37.193 1.00 17.88 110 ASN B N 1
ATOM 4144 C CA . ASN B 1 111 ? -49.001 50.257 37.455 1.00 14.33 110 ASN B CA 1
ATOM 4145 C C . ASN B 1 111 ? -48.558 50.361 38.912 1.00 15.89 110 ASN B C 1
ATOM 4146 O O . ASN B 1 111 ? -47.907 51.356 39.286 1.00 15.74 110 ASN B O 1
ATOM 4151 N N . PRO B 1 112 ? -48.853 49.358 39.743 1.00 15.93 111 PRO B N 1
ATOM 4152 C CA . PRO B 1 112 ? -48.454 49.413 41.161 1.00 15.52 111 PRO B CA 1
ATOM 4153 C C . PRO B 1 112 ? -46.960 49.619 41.361 1.00 14.97 111 PRO B C 1
ATOM 4154 O O . PRO B 1 112 ? -46.555 50.222 42.363 1.00 14.04 111 PRO B O 1
ATOM 4158 N N . PHE B 1 113 ? -46.123 49.157 40.429 1.00 13.33 112 PHE B N 1
ATOM 4159 C CA . PHE B 1 113 ? -44.686 49.316 40.596 1.00 13.41 112 PHE B CA 1
ATOM 4160 C C . PHE B 1 113 ? -44.176 50.683 40.141 1.00 12.28 112 PHE B C 1
ATOM 4161 O O . PHE B 1 113 ? -42.974 50.928 40.285 1.00 13.73 112 PHE B O 1
ATOM 4169 N N . HIS B 1 114 ? -45.025 51.561 39.613 1.00 13.16 113 HIS B N 1
ATOM 4170 C CA . HIS B 1 114 ? -44.520 52.814 39.060 1.00 13.34 113 HIS B CA 1
ATOM 4171 C C . HIS B 1 114 ? -44.123 53.800 40.156 1.00 15.13 113 HIS B C 1
ATOM 4172 O O . HIS B 1 114 ? -43.214 54.611 39.962 1.00 15.16 113 HIS B O 1
ATOM 4179 N N . HIS B 1 115 ? -44.793 53.742 41.302 1.00 14.28 114 HIS B N 1
ATOM 4180 C CA . HIS B 1 115 ? -44.569 54.685 42.397 1.00 13.20 114 HIS B CA 1
ATOM 4181 C C . HIS B 1 115 ? -45.304 54.158 43.620 1.00 15.54 114 HIS B C 1
ATOM 4182 O O . HIS B 1 115 ? -46.088 53.203 43.542 1.00 16.78 114 HIS B O 1
ATOM 4189 N N . GLY B 1 116 ? -45.065 54.810 44.755 1.00 15.15 115 GLY B N 1
ATOM 4190 C CA . GLY B 1 116 ? -45.779 54.488 45.971 1.00 15.97 115 GLY B CA 1
ATOM 4191 C C . GLY B 1 116 ? -46.307 55.746 46.622 1.00 14.99 115 GLY B C 1
ATOM 4192 O O . GLY B 1 116 ? -45.702 56.804 46.548 1.00 15.96 115 GLY B O 1
ATOM 4193 N N . HIS B 1 117 ? -47.449 55.608 47.280 1.00 15.73 116 HIS B N 1
ATOM 4194 C CA . HIS B 1 117 ? -47.995 56.686 48.076 1.00 15.55 116 HIS B CA 1
ATOM 4195 C C . HIS B 1 117 ? -47.144 56.963 49.332 1.00 16.02 116 HIS B C 1
ATOM 4196 O O . HIS B 1 117 ? -46.598 56.052 49.933 1.00 15.09 116 HIS B O 1
ATOM 4203 N N . ILE B 1 118 ? -47.072 58.221 49.756 1.00 14.75 117 ILE B N 1
ATOM 4204 C CA . ILE B 1 118 ? -46.346 58.591 50.968 1.00 14.71 117 ILE B CA 1
ATOM 4205 C C . ILE B 1 118 ? -47.306 58.542 52.154 1.00 16.56 117 ILE B C 1
ATOM 4206 O O . ILE B 1 118 ? -48.304 59.280 52.152 1.00 16.50 117 ILE B O 1
ATOM 4211 N N . PRO B 1 119 ? -47.044 57.717 53.165 1.00 15.52 118 PRO B N 1
ATOM 4212 C CA . PRO B 1 119 ? -47.964 57.625 54.316 1.00 15.85 118 PRO B CA 1
ATOM 4213 C C . PRO B 1 119 ? -48.192 58.977 54.973 1.00 18.49 118 PRO B C 1
ATOM 4214 O O . PRO B 1 119 ? -47.278 59.799 55.096 1.00 17.73 118 PRO B O 1
ATOM 4218 N N . GLY B 1 120 ? -49.436 59.207 55.390 1.00 16.37 119 GLY B N 1
ATOM 4219 C CA . GLY B 1 120 ? -49.728 60.459 56.054 1.00 17.87 119 GLY B CA 1
ATOM 4220 C C . GLY B 1 120 ? -50.051 61.640 55.168 1.00 17.27 119 GLY B C 1
ATOM 4221 O O . GLY B 1 120 ? -50.201 62.749 55.696 1.00 20.83 119 GLY B O 1
ATOM 4222 N N . LYS B 1 121 ? -50.145 61.456 53.847 1.00 22.56 120 LYS B N 1
ATOM 4223 C CA . LYS B 1 121 ? -50.410 62.522 52.881 1.00 19.08 120 LYS B CA 1
ATOM 4224 C C . LYS B 1 121 ? -51.589 62.173 51.984 1.00 21.14 120 LYS B C 1
ATOM 4225 O O . LYS B 1 121 ? -52.007 61.021 51.894 1.00 19.00 120 LYS B O 1
ATOM 4231 N N . ALA B 1 122 ? -52.084 63.180 51.232 1.00 22.13 121 ALA B N 1
ATOM 4232 C CA . ALA B 1 122 ? -53.122 62.971 50.228 1.00 27.39 121 ALA B CA 1
ATOM 4233 C C . ALA B 1 122 ? -52.688 61.944 49.188 1.00 31.27 121 ALA B C 1
ATOM 4234 O O . ALA B 1 122 ? -51.502 61.660 49.018 1.00 20.56 121 ALA B O 1
ATOM 4236 N N . GLU B 1 123 ? -53.677 61.410 48.460 1.00 27.03 122 GLU B N 1
ATOM 4237 C CA . GLU B 1 123 ? -53.438 60.322 47.519 1.00 29.74 122 GLU B CA 1
ATOM 4238 C C . GLU B 1 123 ? -52.493 60.734 46.409 1.00 26.58 122 GLU B C 1
ATOM 4239 O O . GLU B 1 123 ? -51.758 59.891 45.875 1.00 27.03 122 GLU B O 1
ATOM 4245 N N . ASN B 1 124 ? -52.513 62.006 46.020 1.00 25.40 123 ASN B N 1
ATOM 4246 C CA . ASN B 1 124 ? -51.662 62.394 44.911 1.00 26.98 123 ASN B CA 1
ATOM 4247 C C . ASN B 1 124 ? -50.237 62.706 45.332 1.00 22.19 123 ASN B C 1
ATOM 4248 O O . ASN B 1 124 ? -49.447 63.102 44.466 1.00 25.28 123 ASN B O 1
ATOM 4253 N N . ILE B 1 125 ? -49.878 62.528 46.611 1.00 20.45 124 ILE B N 1
ATOM 4254 C CA . ILE B 1 125 ? -48.500 62.708 47.057 1.00 17.95 124 ILE B CA 1
ATOM 4255 C C . ILE B 1 125 ? -47.818 61.344 47.013 1.00 15.85 124 ILE B C 1
ATOM 4256 O O . ILE B 1 125 ? -48.105 60.460 47.827 1.00 18.11 124 ILE B O 1
ATOM 4261 N N . THR B 1 126 ? -46.925 61.160 46.039 1.00 15.85 125 THR B N 1
ATOM 4262 C CA . THR B 1 126 ? -46.312 59.871 45.782 1.00 16.11 125 THR B CA 1
ATOM 4263 C C . THR B 1 126 ? -44.816 60.055 45.611 1.00 13.77 125 THR B C 1
ATOM 4264 O O . THR B 1 126 ? -44.326 61.169 45.452 1.00 15.57 125 THR B O 1
ATOM 4268 N N . THR B 1 127 ? -44.103 58.943 45.618 1.00 13.99 126 THR B N 1
ATOM 4269 C CA . THR B 1 127 ? -42.745 58.981 45.102 1.00 12.79 126 THR B CA 1
ATOM 4270 C C . THR B 1 127 ? -42.759 59.389 43.632 1.00 13.37 126 THR B C 1
ATOM 4271 O O . THR B 1 127 ? -43.717 59.135 42.887 1.00 15.79 126 THR B O 1
ATOM 4275 N N . THR B 1 128 ? -41.668 60.026 43.226 1.00 13.46 127 THR B N 1
ATOM 4276 C CA . THR B 1 128 ? -41.360 60.293 41.832 1.00 14.81 127 THR B CA 1
ATOM 4277 C C . THR B 1 128 ? -39.908 59.897 41.574 1.00 13.51 127 THR B C 1
ATOM 4278 O O . THR B 1 128 ? -39.126 59.617 42.489 1.00 13.20 127 THR B O 1
ATOM 4282 N N . ARG B 1 129 ? -39.551 59.852 40.299 1.00 13.83 128 ARG B N 1
ATOM 4283 C CA . ARG B 1 129 ? -38.198 59.557 39.867 1.00 12.79 128 ARG B CA 1
ATOM 4284 C C . ARG B 1 129 ? -37.755 60.702 38.978 1.00 14.51 128 ARG B C 1
ATOM 4285 O O . ARG B 1 129 ? -38.549 61.233 38.190 1.00 15.65 128 ARG B O 1
ATOM 4293 N N . ALA B 1 130 ? -36.493 61.073 39.096 1.00 12.13 129 ALA B N 1
ATOM 4294 C CA . ALA B 1 130 ? -35.907 62.114 38.251 1.00 14.25 129 ALA B CA 1
ATOM 4295 C C . ALA B 1 130 ? -34.509 61.650 37.882 1.00 13.43 129 ALA B C 1
ATOM 4296 O O . ALA B 1 130 ? -33.503 62.155 38.394 1.00 15.93 129 ALA B O 1
ATOM 4298 N N . PRO B 1 131 ? -34.411 60.664 36.997 1.00 14.81 130 PRO B N 1
ATOM 4299 C CA . PRO B 1 131 ? -33.125 60.017 36.743 1.00 14.85 130 PRO B CA 1
ATOM 4300 C C . PRO B 1 131 ? -32.079 60.999 36.245 1.00 17.53 130 PRO B C 1
ATOM 4301 O O . PRO B 1 131 ? -32.374 61.902 35.449 1.00 18.36 130 PRO B O 1
ATOM 4305 N N . ARG B 1 132 ? -30.875 60.849 36.777 1.00 17.83 131 ARG B N 1
ATOM 4306 C CA . ARG B 1 132 ? -29.743 61.650 36.325 1.00 17.99 131 ARG B CA 1
ATOM 4307 C C . ARG B 1 132 ? -29.212 61.127 34.991 1.00 21.28 131 ARG B C 1
ATOM 4308 O O . ARG B 1 132 ? -29.249 59.926 34.719 1.00 18.10 131 ARG B O 1
ATOM 4316 N N . PRO B 1 133 ? -28.678 62.011 34.140 1.00 24.01 132 PRO B N 1
ATOM 4317 C CA . PRO B 1 133 ? -28.183 61.536 32.835 1.00 28.12 132 PRO B CA 1
ATOM 4318 C C . PRO B 1 133 ? -27.114 60.466 32.946 1.00 20.69 132 PRO B C 1
ATOM 4319 O O . PRO B 1 133 ? -27.089 59.541 32.113 1.00 23.43 132 PRO B O 1
ATOM 4323 N N . GLN B 1 134 ? -26.269 60.520 33.983 1.00 23.21 133 GLN B N 1
ATOM 4324 C CA . GLN B 1 134 ? -25.197 59.541 34.142 1.00 21.73 133 GLN B CA 1
ATOM 4325 C C . GLN B 1 134 ? -25.715 58.136 34.436 1.00 25.83 133 GLN B C 1
ATOM 4326 O O . GLN B 1 134 ? -24.957 57.170 34.297 1.00 29.55 133 GLN B O 1
ATOM 4332 N N . LEU B 1 135 ? -26.984 57.994 34.838 1.00 19.71 134 LEU B N 1
ATOM 4333 C CA . LEU B 1 135 ? -27.538 56.658 35.012 1.00 18.85 134 LEU B CA 1
ATOM 4334 C C . LEU B 1 135 ? -27.483 55.870 33.714 1.00 19.80 134 LEU B C 1
ATOM 4335 O O . LEU B 1 135 ? -27.268 54.652 33.732 1.00 21.17 134 LEU B O 1
ATOM 4340 N N . PHE B 1 136 ? -27.602 56.560 32.574 1.00 20.03 135 PHE B N 1
ATOM 4341 C CA . PHE B 1 136 ? -27.694 55.904 31.274 1.00 21.85 135 PHE B CA 1
ATOM 4342 C C . PHE B 1 136 ? -26.413 56.024 30.466 1.00 25.38 135 PHE B C 1
ATOM 4343 O O . PHE B 1 136 ? -26.394 55.659 29.283 1.00 29.80 135 PHE B O 1
ATOM 4351 N N . LYS B 1 137 ? -25.340 56.531 31.065 1.00 20.93 136 LYS B N 1
ATOM 4352 C CA . LYS B 1 137 ? -24.109 56.765 30.335 1.00 27.88 136 LYS B CA 1
ATOM 4353 C C . LYS B 1 137 ? -22.958 56.181 31.143 1.00 32.48 136 LYS B C 1
ATOM 4354 O O . LYS B 1 137 ? -23.144 55.661 32.244 1.00 32.31 136 LYS B O 1
ATOM 4360 N N . ASP B 1 138 ? -21.759 56.252 30.593 1.00 23.20 137 ASP B N 1
ATOM 4361 C CA . ASP B 1 138 ? -20.552 55.872 31.329 1.00 21.56 137 ASP B CA 1
ATOM 4362 C C . ASP B 1 138 ? -19.717 57.139 31.463 1.00 25.48 137 ASP B C 1
ATOM 4363 O O . ASP B 1 138 ? -19.051 57.543 30.496 1.00 24.57 137 ASP B O 1
ATOM 4368 N N . PRO B 1 139 ? -19.750 57.826 32.620 1.00 25.47 138 PRO B N 1
ATOM 4369 C CA . PRO B 1 139 ? -18.995 59.091 32.733 1.00 32.83 138 PRO B CA 1
ATOM 4370 C C . PRO B 1 139 ? -17.490 58.933 32.531 1.00 29.81 138 PRO B C 1
ATOM 4371 O O . PRO B 1 139 ? -16.818 59.935 32.263 1.00 27.48 138 PRO B O 1
ATOM 4375 N N . GLU B 1 140 ? -16.954 57.709 32.601 1.00 27.36 139 GLU B N 1
ATOM 4376 C CA . GLU B 1 140 ? -15.532 57.428 32.421 1.00 26.70 139 GLU B CA 1
ATOM 4377 C C . GLU B 1 140 ? -15.167 56.995 31.011 1.00 28.83 139 GLU B C 1
ATOM 4378 O O . GLU B 1 140 ? -13.972 56.912 30.703 1.00 30.69 139 GLU B O 1
ATOM 4384 N N . HIS B 1 141 ? -16.147 56.650 30.179 1.00 28.73 140 HIS B N 1
ATOM 4385 C CA . HIS B 1 141 ? -15.885 56.174 28.813 1.00 30.53 140 HIS B CA 1
ATOM 4386 C C . HIS B 1 141 ? -14.903 55.007 28.799 1.00 36.68 140 HIS B C 1
ATOM 4387 O O . HIS B 1 141 ? -13.888 55.025 28.100 1.00 37.50 140 HIS B O 1
ATOM 4394 N N . GLY B 1 142 ? -15.198 53.983 29.595 1.00 27.90 141 GLY B N 1
ATOM 4395 C CA . GLY B 1 142 ? -14.352 52.816 29.691 1.00 32.41 141 GLY B CA 1
ATOM 4396 C C . GLY B 1 142 ? -14.906 51.649 28.896 1.00 27.68 141 GLY B C 1
ATOM 4397 O O . GLY B 1 142 ? -15.826 51.784 28.083 1.00 29.06 141 GLY B O 1
ATOM 4398 N N . GLU B 1 143 ? -14.322 50.478 29.142 1.00 34.50 142 GLU B N 1
ATOM 4399 C CA . GLU B 1 143 ? -14.806 49.238 28.552 1.00 36.52 142 GLU B CA 1
ATOM 4400 C C . GLU B 1 143 ? -15.899 48.677 29.448 1.00 35.70 142 GLU B C 1
ATOM 4401 O O . GLU B 1 143 ? -15.733 48.624 30.674 1.00 31.00 142 GLU B O 1
ATOM 4403 N N . GLU B 1 144 ? -16.999 48.242 28.823 1.00 30.63 143 GLU B N 1
ATOM 4404 C CA . GLU B 1 144 ? -18.230 47.844 29.503 1.00 25.99 143 GLU B CA 1
ATOM 4405 C C . GLU B 1 144 ? -18.782 49.012 30.320 1.00 25.97 143 GLU B C 1
ATOM 4406 O O . GLU B 1 144 ? -18.357 50.162 30.154 1.00 26.76 143 GLU B O 1
ATOM 4412 N N . SER B 1 145 ? -19.743 48.744 31.196 1.00 21.98 144 SER B N 1
ATOM 4413 C CA . SER B 1 145 ? -20.461 49.827 31.847 1.00 17.84 144 SER B CA 1
ATOM 4414 C C . SER B 1 145 ? -19.726 50.306 33.102 1.00 15.78 144 SER B C 1
ATOM 4415 O O . SER B 1 145 ? -18.892 49.603 33.678 1.00 19.12 144 SER B O 1
ATOM 4418 N N . PHE B 1 146 ? -20.005 51.561 33.450 1.00 18.42 145 PHE B N 1
ATOM 4419 C CA . PHE B 1 146 ? -19.470 52.173 34.668 1.00 16.15 145 PHE B CA 1
ATOM 4420 C C . PHE B 1 146 ? -19.759 51.319 35.896 1.00 16.95 145 PHE B C 1
ATOM 4421 O O . PHE B 1 146 ? -18.861 51.047 36.711 1.00 16.85 145 PHE B O 1
ATOM 4429 N N . PHE B 1 147 ? -21.004 50.855 36.021 1.00 14.45 146 PHE B N 1
ATOM 4430 C CA . PHE B 1 147 ? -21.368 50.033 37.176 1.00 14.48 146 PHE B CA 1
ATOM 4431 C C . PHE B 1 147 ? -20.690 48.671 37.158 1.00 16.63 146 PHE B C 1
ATOM 4432 O O . PHE B 1 147 ? -20.412 48.111 38.218 1.00 15.92 146 PHE B O 1
ATOM 4440 N N . PHE B 1 148 ? -20.463 48.103 35.966 1.00 16.03 147 PHE B N 1
ATOM 4441 C CA . PHE B 1 148 ? -19.777 46.817 35.876 1.00 13.67 147 PHE B CA 1
ATOM 4442 C C . PHE B 1 148 ? -18.381 46.915 36.478 1.00 13.96 147 PHE B C 1
ATOM 4443 O O . PHE B 1 148 ? -17.950 46.032 37.225 1.00 15.56 147 PHE B O 1
ATOM 4451 N N . ARG B 1 149 ? -17.636 47.963 36.119 1.00 15.29 148 ARG B N 1
ATOM 4452 C CA . ARG B 1 149 ? -16.261 48.051 36.597 1.00 14.46 148 ARG B CA 1
ATOM 4453 C C . ARG B 1 149 ? -16.228 48.302 38.108 1.00 15.51 148 ARG B C 1
ATOM 4454 O O . ARG B 1 149 ? -15.359 47.767 38.807 1.00 16.29 148 ARG B O 1
ATOM 4462 N N . GLN B 1 150 ? -17.171 49.103 38.620 1.00 15.71 149 GLN B N 1
ATOM 4463 C CA . GLN B 1 150 ? -17.283 49.252 40.076 1.00 15.23 149 GLN B CA 1
ATOM 4464 C C . GLN B 1 150 ? -17.547 47.908 40.746 1.00 14.68 149 GLN B C 1
ATOM 4465 O O . GLN B 1 150 ? -16.997 47.609 41.806 1.00 15.76 149 GLN B O 1
ATOM 4471 N N . ALA B 1 151 ? -18.454 47.117 40.166 1.00 13.49 150 ALA B N 1
ATOM 4472 C CA . ALA B 1 151 ? -18.808 45.831 40.743 1.00 12.96 150 ALA B CA 1
ATOM 4473 C C . ALA B 1 151 ? -17.628 44.870 40.745 1.00 14.18 150 ALA B C 1
ATOM 4474 O O . ALA B 1 151 ? -17.451 44.114 41.701 1.00 14.47 150 ALA B O 1
ATOM 4476 N N . LEU B 1 152 ? -16.817 44.879 39.683 1.00 14.40 151 LEU B N 1
ATOM 4477 C CA . LEU B 1 152 ? -15.648 44.001 39.665 1.00 13.14 151 LEU B CA 1
ATOM 4478 C C . LEU B 1 152 ? -14.721 44.299 40.837 1.00 14.04 151 LEU B C 1
ATOM 4479 O O . LEU B 1 152 ? -14.159 43.379 41.442 1.00 15.19 151 LEU B O 1
ATOM 4484 N N . LEU B 1 153 ? -14.502 45.586 41.130 1.00 15.19 152 LEU B N 1
ATOM 4485 C CA . LEU B 1 153 ? -13.580 45.886 42.223 1.00 13.09 152 LEU B CA 1
ATOM 4486 C C . LEU B 1 153 ? -14.170 45.435 43.562 1.00 16.31 152 LEU B C 1
ATOM 4487 O O . LEU B 1 153 ? -13.433 44.973 44.441 1.00 15.00 152 LEU B O 1
ATOM 4492 N N . ALA B 1 154 ? -15.500 45.487 43.716 1.00 12.94 153 ALA B N 1
ATOM 4493 C CA . ALA B 1 154 ? -16.109 44.899 44.903 1.00 12.02 153 ALA B CA 1
ATOM 4494 C C . ALA B 1 154 ? -15.890 43.388 44.941 1.00 14.22 153 ALA B C 1
ATOM 4495 O O . ALA B 1 154 ? -15.531 42.826 45.977 1.00 14.20 153 ALA B O 1
ATOM 4497 N N . PHE B 1 155 ? -16.130 42.707 43.807 1.00 14.68 154 PHE B N 1
ATOM 4498 C CA . PHE B 1 155 ? -15.995 41.256 43.795 1.00 15.77 154 PHE B CA 1
ATOM 4499 C C . PHE B 1 155 ? -14.557 40.800 44.042 1.00 13.27 154 PHE B C 1
ATOM 4500 O O . PHE B 1 155 ? -14.358 39.677 44.525 1.00 14.62 154 PHE B O 1
ATOM 4508 N N . GLU B 1 156 ? -13.561 41.625 43.696 1.00 14.15 155 GLU B N 1
ATOM 4509 C CA A GLU B 1 156 ? -12.168 41.265 43.939 0.51 14.84 155 GLU B CA 1
ATOM 4510 C CA B GLU B 1 156 ? -12.158 41.286 43.945 0.49 14.85 155 GLU B CA 1
ATOM 4511 C C . GLU B 1 156 ? -11.867 41.092 45.429 1.00 14.93 155 GLU B C 1
ATOM 4512 O O . GLU B 1 156 ? -10.939 40.355 45.798 1.00 18.02 155 GLU B O 1
ATOM 4523 N N . GLN B 1 157 ? -12.624 41.755 46.301 1.00 14.97 156 GLN B N 1
ATOM 4524 C CA . GLN B 1 157 ? -12.307 41.707 47.725 1.00 13.85 156 GLN B CA 1
ATOM 4525 C C . GLN B 1 157 ? -12.501 40.310 48.294 1.00 15.14 156 GLN B C 1
ATOM 4526 O O . GLN B 1 157 ? -13.480 39.627 47.987 1.00 14.98 156 GLN B O 1
ATOM 4532 N N . ARG B 1 158 ? -11.527 39.871 49.097 1.00 15.44 157 ARG B N 1
ATOM 4533 C CA . ARG B 1 158 ? -11.539 38.519 49.654 1.00 14.09 157 ARG B CA 1
ATOM 4534 C C . ARG B 1 158 ? -11.938 38.470 51.115 1.00 18.91 157 ARG B C 1
ATOM 4535 O O . ARG B 1 158 ? -11.931 37.389 51.714 1.00 17.03 157 ARG B O 1
ATOM 4543 N N . ASP B 1 159 ? -12.229 39.618 51.715 1.00 16.87 158 ASP B N 1
ATOM 4544 C CA . ASP B 1 159 ? -12.650 39.741 53.102 1.00 16.59 158 ASP B CA 1
ATOM 4545 C C . ASP B 1 159 ? -14.014 40.402 53.125 1.00 14.01 158 ASP B C 1
ATOM 4546 O O . ASP B 1 159 ? -14.242 41.353 52.379 1.00 14.70 158 ASP B O 1
ATOM 4551 N N . PHE B 1 160 ? -14.937 39.879 53.940 1.00 13.23 159 PHE B N 1
ATOM 4552 C CA . PHE B 1 160 ? -16.316 40.380 53.906 1.00 14.11 159 PHE B CA 1
ATOM 4553 C C . PHE B 1 160 ? -16.421 41.885 54.179 1.00 14.31 159 PHE B C 1
ATOM 4554 O O . PHE B 1 160 ? -17.178 42.588 53.488 1.00 13.06 159 PHE B O 1
ATOM 4562 N N . CYS B 1 161 ? -15.697 42.404 55.174 1.00 13.42 160 CYS B N 1
ATOM 4563 C CA . CYS B 1 161 ? -15.895 43.818 55.508 1.00 13.67 160 CYS B CA 1
ATOM 4564 C C . CYS B 1 161 ? -15.235 44.735 54.476 1.00 13.05 160 CYS B C 1
ATOM 4565 O O . CYS B 1 161 ? -15.727 45.845 54.230 1.00 13.45 160 CYS B O 1
ATOM 4568 N N . ASP B 1 162 ? -14.167 44.274 53.821 1.00 12.65 161 ASP B N 1
ATOM 4569 C CA . ASP B 1 162 ? -13.630 44.989 52.660 1.00 13.43 161 ASP B CA 1
ATOM 4570 C C . ASP B 1 162 ? -14.624 44.989 51.503 1.00 13.45 161 ASP B C 1
ATOM 4571 O O . ASP B 1 162 ? -14.856 46.025 50.858 1.00 14.24 161 ASP B O 1
ATOM 4576 N N . PHE B 1 163 ? -15.183 43.813 51.191 1.00 13.45 162 PHE B N 1
ATOM 4577 C CA . PHE B 1 163 ? -16.216 43.700 50.164 1.00 12.50 162 PHE B CA 1
ATOM 4578 C C . PHE B 1 163 ? -17.358 44.657 50.442 1.00 11.80 162 PHE B C 1
ATOM 4579 O O . PHE B 1 163 ? -17.849 45.360 49.539 1.00 12.49 162 PHE B O 1
ATOM 4587 N N . GLU B 1 164 ? -17.814 44.682 51.702 1.00 12.19 163 GLU B N 1
ATOM 4588 C CA . GLU B 1 164 ? -19.055 45.371 52.020 1.00 10.51 163 GLU B CA 1
ATOM 4589 C C . GLU B 1 164 ? -18.970 46.864 51.717 1.00 11.00 163 GLU B C 1
ATOM 4590 O O . GLU B 1 164 ? -19.952 47.472 51.251 1.00 10.90 163 GLU B O 1
ATOM 4596 N N . VAL B 1 165 ? -17.814 47.479 51.982 1.00 12.21 164 VAL B N 1
ATOM 4597 C CA . VAL B 1 165 ? -17.712 48.915 51.730 1.00 10.87 164 VAL B CA 1
ATOM 4598 C C . VAL B 1 165 ? -17.855 49.193 50.245 1.00 12.19 164 VAL B C 1
ATOM 4599 O O . VAL B 1 165 ? -18.573 50.115 49.841 1.00 11.88 164 VAL B O 1
ATOM 4603 N N . GLN B 1 166 ? -17.181 48.400 49.409 1.00 11.96 165 GLN B N 1
ATOM 4604 C CA . GLN B 1 166 ? -17.267 48.644 47.968 1.00 12.23 165 GLN B CA 1
ATOM 4605 C C . GLN B 1 166 ? -18.680 48.399 47.456 1.00 11.54 165 GLN B C 1
ATOM 4606 O O . GLN B 1 166 ? -19.221 49.171 46.650 1.00 11.84 165 GLN B O 1
ATOM 4612 N N . PHE B 1 167 ? -19.261 47.277 47.900 1.00 11.60 166 PHE B N 1
ATOM 4613 C CA . PHE B 1 167 ? -20.608 46.849 47.532 1.00 13.57 166 PHE B CA 1
ATOM 4614 C C . PHE B 1 167 ? -21.664 47.891 47.901 1.00 10.37 166 PHE B C 1
ATOM 4615 O O . PHE B 1 167 ? -22.543 48.255 47.088 1.00 12.56 166 PHE B O 1
ATOM 4623 N N . GLU B 1 168 ? -21.600 48.377 49.151 1.00 9.39 167 GLU B N 1
ATOM 4624 C CA . GLU B 1 168 ? -22.604 49.314 49.621 1.00 10.07 167 GLU B CA 1
ATOM 4625 C C . GLU B 1 168 ? -22.502 50.645 48.891 1.00 9.39 167 GLU B C 1
ATOM 4626 O O . GLU B 1 168 ? -23.533 51.221 48.519 1.00 10.12 167 GLU B O 1
ATOM 4632 N N . VAL B 1 169 ? -21.273 51.170 48.711 1.00 10.13 168 VAL B N 1
ATOM 4633 C CA . VAL B 1 169 ? -21.152 52.471 48.053 1.00 10.74 168 VAL B CA 1
ATOM 4634 C C . VAL B 1 169 ? -21.642 52.383 46.606 1.00 10.64 168 VAL B C 1
ATOM 4635 O O . VAL B 1 169 ? -22.352 53.288 46.118 1.00 11.69 168 VAL B O 1
ATOM 4639 N N . LEU B 1 170 ? -21.300 51.292 45.904 1.00 11.11 169 LEU B N 1
ATOM 4640 C CA . LEU B 1 170 ? -21.852 51.120 44.554 1.00 12.99 169 LEU B CA 1
ATOM 4641 C C . LEU B 1 170 ? -23.381 51.145 44.572 1.00 11.97 169 LEU B C 1
ATOM 4642 O O . LEU B 1 170 ? -24.012 51.819 43.746 1.00 11.50 169 LEU B O 1
ATOM 4647 N N . HIS B 1 171 ? -23.994 50.456 45.547 1.00 11.33 170 HIS B N 1
ATOM 4648 C CA . HIS B 1 171 ? -25.446 50.399 45.625 1.00 11.56 170 HIS B CA 1
ATOM 4649 C C . HIS B 1 171 ? -26.048 51.794 45.824 1.00 11.69 170 HIS B C 1
ATOM 4650 O O . HIS B 1 171 ? -27.175 52.060 45.398 1.00 11.13 170 HIS B O 1
ATOM 4657 N N . ASN B 1 172 ? -25.306 52.708 46.456 1.00 11.11 171 ASN B N 1
ATOM 4658 C CA . ASN B 1 172 ? -25.838 54.047 46.683 1.00 9.91 171 ASN B CA 1
ATOM 4659 C C . ASN B 1 172 ? -26.070 54.811 45.374 1.00 10.26 171 ASN B C 1
ATOM 4660 O O . ASN B 1 172 ? -26.925 55.710 45.326 1.00 10.60 171 ASN B O 1
ATOM 4665 N N . ALA B 1 173 ? -25.287 54.514 44.333 1.00 10.34 172 ALA B N 1
ATOM 4666 C CA . ALA B 1 173 ? -25.391 55.294 43.099 1.00 10.46 172 ALA B CA 1
ATOM 4667 C C . ALA B 1 173 ? -26.756 55.147 42.478 1.00 11.59 172 ALA B C 1
ATOM 4668 O O . ALA B 1 173 ? -27.304 56.110 41.933 1.00 12.55 172 ALA B O 1
ATOM 4670 N N . LEU B 1 174 ? -27.344 53.935 42.551 1.00 11.56 173 LEU B N 1
ATOM 4671 C CA . LEU B 1 174 ? -28.657 53.740 41.944 1.00 12.23 173 LEU B CA 1
ATOM 4672 C C . LEU B 1 174 ? -29.734 54.496 42.698 1.00 10.53 173 LEU B C 1
ATOM 4673 O O . LEU B 1 174 ? -30.648 55.055 42.093 1.00 12.66 173 LEU B O 1
ATOM 4678 N N . HIS B 1 175 ? -29.632 54.541 44.035 1.00 11.16 174 HIS B N 1
ATOM 4679 C CA . HIS B 1 175 ? -30.529 55.387 44.815 1.00 11.00 174 HIS B CA 1
ATOM 4680 C C . HIS B 1 175 ? -30.433 56.838 44.372 1.00 10.19 174 HIS B C 1
ATOM 4681 O O . HIS B 1 175 ? -31.441 57.491 44.047 1.00 11.79 174 HIS B O 1
ATOM 4688 N N . SER B 1 176 ? -29.210 57.364 44.376 1.00 11.33 175 SER B N 1
ATOM 4689 C CA . SER B 1 176 ? -28.999 58.762 44.027 1.00 11.75 175 SER B CA 1
ATOM 4690 C C . SER B 1 176 ? -29.484 59.092 42.624 1.00 11.98 175 SER B C 1
ATOM 4691 O O . SER B 1 176 ? -30.152 60.111 42.407 1.00 12.80 175 SER B O 1
ATOM 4694 N N . TRP B 1 177 ? -29.110 58.268 41.654 1.00 11.30 176 TRP B N 1
ATOM 4695 C CA . TRP B 1 177 ? -29.292 58.639 40.268 1.00 11.98 176 TRP B CA 1
ATOM 4696 C C . TRP B 1 177 ? -30.648 58.250 39.710 1.00 14.96 176 TRP B C 1
ATOM 4697 O O . TRP B 1 177 ? -31.009 58.771 38.655 1.00 15.34 176 TRP B O 1
ATOM 4708 N N . ILE B 1 178 ? -31.400 57.355 40.369 1.00 13.06 177 ILE B N 1
ATOM 4709 C CA . ILE B 1 178 ? -32.806 57.148 40.022 1.00 11.54 177 ILE B CA 1
ATOM 4710 C C . ILE B 1 178 ? -33.663 58.236 40.656 1.00 11.90 177 ILE B C 1
ATOM 4711 O O . ILE B 1 178 ? -34.501 58.865 39.996 1.00 13.24 177 ILE B O 1
ATOM 4716 N N . GLY B 1 179 ? -33.467 58.495 41.959 1.00 11.49 178 GLY B N 1
ATOM 4717 C CA . GLY B 1 179 ? -34.312 59.469 42.625 1.00 11.38 178 GLY B CA 1
ATOM 4718 C C . GLY B 1 179 ? -34.008 60.889 42.191 1.00 11.64 178 GLY B C 1
ATOM 4719 O O . GLY B 1 179 ? -34.919 61.689 41.996 1.00 13.64 178 GLY B O 1
ATOM 4720 N N . GLY B 1 180 ? -32.728 61.230 42.100 1.00 12.82 179 GLY B N 1
ATOM 4721 C CA . GLY B 1 180 ? -32.364 62.587 41.689 1.00 12.86 179 GLY B CA 1
ATOM 4722 C C . GLY B 1 180 ? -32.973 63.620 42.617 1.00 12.47 179 GLY B C 1
ATOM 4723 O O . GLY B 1 180 ? -33.000 63.462 43.841 1.00 13.69 179 GLY B O 1
ATOM 4724 N N . THR B 1 181 ? -33.505 64.687 42.018 1.00 13.28 180 THR B N 1
ATOM 4725 C CA . THR B 1 181 ? -34.131 65.780 42.764 1.00 13.34 180 THR B CA 1
ATOM 4726 C C . THR B 1 181 ? -35.561 65.485 43.216 1.00 14.39 180 THR B C 1
ATOM 4727 O O . THR B 1 181 ? -36.214 66.386 43.766 1.00 17.13 180 THR B O 1
ATOM 4731 N N . SER B 1 182 ? -36.064 64.268 43.042 1.00 14.50 181 SER B N 1
ATOM 4732 C CA A SER B 1 182 ? -37.449 63.992 43.408 0.65 16.07 181 SER B CA 1
ATOM 4733 C CA B SER B 1 182 ? -37.450 63.996 43.407 0.35 16.05 181 SER B CA 1
ATOM 4734 C C . SER B 1 182 ? -37.685 64.314 44.882 1.00 16.50 181 SER B C 1
ATOM 4735 O O . SER B 1 182 ? -36.880 63.913 45.734 1.00 16.77 181 SER B O 1
ATOM 4740 N N . PRO B 1 183 ? -38.776 64.995 45.219 1.00 15.58 182 PRO B N 1
ATOM 4741 C CA . PRO B 1 183 ? -39.028 65.312 46.637 1.00 18.01 182 PRO B CA 1
ATOM 4742 C C . PRO B 1 183 ? -39.126 64.080 47.523 1.00 18.94 182 PRO B C 1
ATOM 4743 O O . PRO B 1 183 ? -38.485 64.014 48.584 1.00 19.07 182 PRO B O 1
ATOM 4747 N N . TYR B 1 184 ? -39.882 63.078 47.081 1.00 15.02 183 TYR B N 1
ATOM 4748 C CA . TYR B 1 184 ? -40.002 61.801 47.761 1.00 12.30 183 TYR B CA 1
ATOM 4749 C C . TYR B 1 184 ? -39.598 60.717 46.779 1.00 13.77 183 TYR B C 1
ATOM 4750 O O . TYR B 1 184 ? -40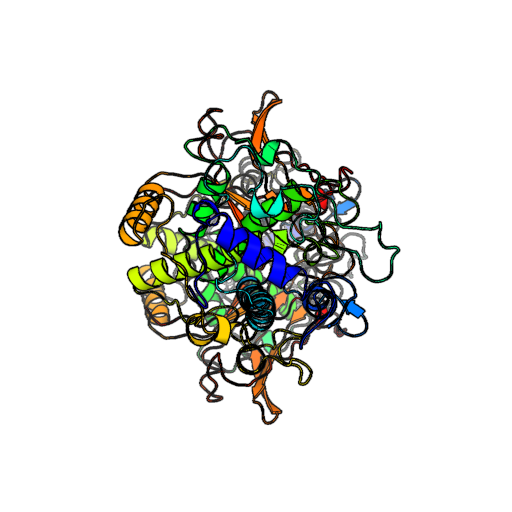.161 60.628 45.680 1.00 16.40 183 TYR B O 1
ATOM 4759 N N . GLY B 1 185 ? -38.647 59.891 47.174 1.00 13.38 184 GLY B N 1
ATOM 4760 C CA . GLY B 1 185 ? -38.196 58.882 46.237 1.00 13.44 184 GLY B CA 1
ATOM 4761 C C . GLY B 1 185 ? -36.883 58.249 46.664 1.00 11.83 184 GLY B C 1
ATOM 4762 O O . GLY B 1 185 ? -36.468 58.340 47.828 1.00 12.59 184 GLY B O 1
ATOM 4763 N N . MET B 1 186 ? -36.256 57.580 45.674 1.00 11.60 185 MET B N 1
ATOM 4764 C CA . MET B 1 186 ? -35.116 56.699 45.890 1.00 11.48 185 MET B CA 1
ATOM 4765 C C . MET B 1 186 ? -33.869 57.388 46.415 1.00 11.75 185 MET B C 1
ATOM 4766 O O . MET B 1 186 ? -32.999 56.688 46.937 1.00 12.28 185 MET B O 1
ATOM 4771 N N . SER B 1 187 ? -33.739 58.717 46.247 1.00 11.01 186 SER B N 1
ATOM 4772 C CA . SER B 1 187 ? -32.463 59.338 46.592 1.00 8.88 186 SER B CA 1
ATOM 4773 C C . SER B 1 187 ? -32.396 59.836 48.030 1.00 12.29 186 SER B C 1
ATOM 4774 O O . SER B 1 187 ? -31.351 60.382 48.405 1.00 14.07 186 SER B O 1
ATOM 4777 N N . THR B 1 188 ? -33.432 59.643 48.864 1.00 11.95 187 THR B N 1
ATOM 4778 C CA . THR B 1 188 ? -33.244 59.871 50.303 1.00 12.23 187 THR B CA 1
ATOM 4779 C C . THR B 1 188 ? -33.465 58.587 51.093 1.00 13.31 187 THR B C 1
ATOM 4780 O O . THR B 1 188 ? -34.278 57.726 50.737 1.00 12.28 187 THR B O 1
ATOM 4784 N N . LEU B 1 189 ? -32.718 58.461 52.182 1.00 12.26 188 LEU B N 1
ATOM 4785 C CA . LEU B 1 189 ? -32.940 57.359 53.093 1.00 13.35 188 LEU B CA 1
ATOM 4786 C C . LEU B 1 189 ? -34.409 57.326 53.548 1.00 13.19 188 LEU B C 1
ATOM 4787 O O . LEU B 1 189 ? -35.012 56.248 53.702 1.00 13.93 188 LEU B O 1
ATOM 4792 N N . GLU B 1 190 ? -34.966 58.499 53.845 1.00 12.79 189 GLU B N 1
ATOM 4793 C CA . GLU B 1 190 ? -36.275 58.548 54.489 1.00 13.93 189 GLU B CA 1
ATOM 4794 C C . GLU B 1 190 ? -37.358 57.935 53.614 1.00 11.39 189 GLU B C 1
ATOM 4795 O O . GLU B 1 190 ? -38.280 57.272 54.130 1.00 13.38 189 GLU B O 1
ATOM 4801 N N . TYR B 1 191 ? -37.314 58.182 52.297 1.00 12.44 190 TYR B N 1
ATOM 4802 C CA . TYR B 1 191 ? -38.461 57.822 51.475 1.00 12.32 190 TYR B CA 1
ATOM 4803 C C . TYR B 1 191 ? -38.178 56.766 50.410 1.00 12.52 190 TYR B C 1
ATOM 4804 O O . TYR B 1 191 ? -39.128 56.337 49.740 1.00 12.70 190 TYR B O 1
ATOM 4813 N N . ALA B 1 192 ? -36.947 56.271 50.303 1.00 11.71 191 ALA B N 1
ATOM 4814 C CA . ALA B 1 192 ? -36.603 55.370 49.183 1.00 11.42 191 ALA B CA 1
ATOM 4815 C C . ALA B 1 192 ? -37.490 54.124 49.147 1.00 12.46 191 ALA B C 1
ATOM 4816 O O . ALA B 1 192 ? -37.890 53.674 48.061 1.00 11.83 191 ALA B O 1
ATOM 4818 N N . ALA B 1 193 ? -37.779 53.537 50.306 1.00 11.16 192 ALA B N 1
ATOM 4819 C CA . ALA B 1 193 ? -38.526 52.283 50.321 1.00 11.18 192 ALA B CA 1
ATOM 4820 C C . ALA B 1 193 ? -39.971 52.441 49.877 1.00 11.51 192 ALA B C 1
ATOM 4821 O O . ALA B 1 193 ? -40.633 51.417 49.647 1.00 12.58 192 ALA B O 1
ATOM 4823 N N . TYR B 1 194 ? -40.491 53.668 49.765 1.00 11.61 193 TYR B N 1
ATOM 4824 C CA . TYR B 1 194 ? -41.849 53.864 49.252 1.00 12.00 193 TYR B CA 1
ATOM 4825 C C . TYR B 1 194 ? -41.926 53.787 47.727 1.00 13.88 193 TYR B C 1
ATOM 4826 O O . TYR B 1 194 ? -43.027 53.641 47.188 1.00 15.28 193 TYR B O 1
ATOM 4835 N N . ASP B 1 195 ? -40.804 53.846 47.021 1.00 12.33 194 ASP B N 1
ATOM 4836 C CA . ASP B 1 195 ? -40.831 53.580 45.583 1.00 11.53 194 ASP B CA 1
ATOM 4837 C C . ASP B 1 195 ? -40.621 52.088 45.377 1.00 13.22 194 ASP B C 1
ATOM 4838 O O . ASP B 1 195 ? -39.585 51.563 45.783 1.00 11.43 194 ASP B O 1
ATOM 4843 N N . PRO B 1 196 ? -41.573 51.362 44.792 1.00 11.53 195 PRO B N 1
ATOM 4844 C CA . PRO B 1 196 ? -41.383 49.907 44.636 1.00 11.39 195 PRO B CA 1
ATOM 4845 C C . PRO B 1 196 ? -40.104 49.509 43.904 1.00 11.99 195 PRO B C 1
ATOM 4846 O O . PRO B 1 196 ? -39.623 48.387 44.090 1.00 12.48 195 PRO B O 1
ATOM 4850 N N . ILE B 1 197 ? -39.523 50.378 43.056 1.00 11.38 196 ILE B N 1
ATOM 4851 C CA . ILE B 1 197 ? -38.254 50.029 42.413 1.00 11.70 196 ILE B CA 1
ATOM 4852 C C . ILE B 1 197 ? -37.159 49.749 43.454 1.00 11.77 196 ILE B C 1
ATOM 4853 O O . ILE B 1 197 ? -36.189 49.043 43.156 1.00 12.25 196 ILE B O 1
ATOM 4858 N N . PHE B 1 198 ? -37.317 50.259 44.690 1.00 11.73 197 PHE B N 1
ATOM 4859 C CA . PHE B 1 198 ? -36.408 49.927 45.785 1.00 10.91 197 PHE B CA 1
ATOM 4860 C C . PHE B 1 198 ? -36.153 48.429 45.861 1.00 10.27 197 PHE B C 1
ATOM 4861 O O . PHE B 1 198 ? -35.021 47.984 46.057 1.00 11.33 197 PHE B O 1
ATOM 4869 N N . PHE B 1 199 ? -37.230 47.633 45.757 1.00 10.53 198 PHE B N 1
ATOM 4870 C CA . PHE B 1 199 ? -37.093 46.180 45.954 1.00 11.96 198 PHE B CA 1
ATOM 4871 C C . PHE B 1 199 ? -36.549 45.439 44.738 1.00 10.79 198 PHE B C 1
ATOM 4872 O O . PHE B 1 199 ? -35.970 44.363 44.903 1.00 13.01 198 PHE B O 1
ATOM 4880 N N . ILE B 1 200 ? -36.688 46.006 43.539 1.00 11.49 199 ILE B N 1
ATOM 4881 C CA . ILE B 1 200 ? -36.017 45.487 42.346 1.00 11.61 199 ILE B CA 1
ATOM 4882 C C . ILE B 1 200 ? -34.521 45.778 42.409 1.00 13.64 199 ILE B C 1
ATOM 4883 O O . ILE B 1 200 ? -33.683 44.915 42.112 1.00 13.25 199 ILE B O 1
ATOM 4888 N N . HIS B 1 201 ? -34.162 46.994 42.825 1.00 12.65 200 HIS B N 1
ATOM 4889 C CA . HIS B 1 201 ? -32.754 47.303 43.076 1.00 11.74 200 HIS B CA 1
ATOM 4890 C C . HIS B 1 201 ? -32.193 46.380 44.148 1.00 12.10 200 HIS B C 1
ATOM 4891 O O . HIS B 1 201 ? -31.115 45.785 43.985 1.00 11.29 200 HIS B O 1
ATOM 4898 N N . HIS B 1 202 ? -32.903 46.273 45.289 1.00 11.12 201 HIS B N 1
ATOM 4899 C CA . HIS B 1 202 ? -32.335 45.459 46.359 1.00 10.62 201 HIS B CA 1
ATOM 4900 C C . HIS B 1 202 ? -32.394 43.962 46.102 1.00 11.35 201 HIS B C 1
ATOM 4901 O O . HIS B 1 202 ? -31.554 43.249 46.650 1.00 11.60 201 HIS B O 1
ATOM 4908 N N . SER B 1 203 ? -33.277 43.469 45.192 1.00 10.41 202 SER B N 1
ATOM 4909 C CA . SER B 1 203 ? -33.102 42.101 44.715 1.00 11.83 202 SER B CA 1
ATOM 4910 C C . SER B 1 203 ? -31.784 41.952 43.973 1.00 11.27 202 SER B C 1
ATOM 4911 O O . SER B 1 203 ? -31.053 40.971 44.173 1.00 11.93 202 SER B O 1
ATOM 4914 N N . ASN B 1 204 ? -31.429 42.939 43.126 1.00 11.05 203 ASN B N 1
ATOM 4915 C CA . ASN B 1 204 ? -30.167 42.817 42.413 1.00 11.54 203 ASN B CA 1
ATOM 4916 C C . ASN B 1 204 ? -28.970 42.975 43.346 1.00 11.91 203 ASN B C 1
ATOM 4917 O O . ASN B 1 204 ? -27.961 42.289 43.171 1.00 12.61 203 ASN B O 1
ATOM 4922 N N . VAL B 1 205 ? -29.055 43.910 44.298 1.00 10.42 204 VAL B N 1
ATOM 4923 C CA . VAL B 1 205 ? -27.986 44.079 45.296 1.00 11.58 204 VAL B CA 1
ATOM 4924 C C . VAL B 1 205 ? -27.790 42.787 46.085 1.00 11.47 204 VAL B C 1
ATOM 4925 O O . VAL B 1 205 ? -26.666 42.308 46.275 1.00 11.09 204 VAL B O 1
ATOM 4929 N N . ASP B 1 206 ? -28.896 42.187 46.531 1.00 11.04 205 ASP B N 1
ATOM 4930 C CA . ASP B 1 206 ? -28.793 40.889 47.190 1.00 11.44 205 ASP B CA 1
ATOM 4931 C C . ASP B 1 206 ? -28.166 39.823 46.294 1.00 11.89 205 ASP B C 1
ATOM 4932 O O . ASP B 1 206 ? -27.455 38.941 46.789 1.00 12.44 205 ASP B O 1
ATOM 4937 N N . ARG B 1 207 ? -28.476 39.835 44.986 1.00 11.53 206 ARG B N 1
ATOM 4938 C CA . ARG B 1 207 ? -27.863 38.857 44.092 1.00 11.66 206 ARG B CA 1
ATOM 4939 C C . ARG B 1 207 ? -26.357 39.083 43.987 1.00 12.60 206 ARG B C 1
ATOM 4940 O O . ARG B 1 207 ? -25.587 38.123 43.941 1.00 13.88 206 ARG B O 1
ATOM 4948 N N . GLN B 1 208 ? -25.907 40.351 43.935 1.00 11.86 207 GLN B N 1
ATOM 4949 C CA . GLN B 1 208 ? -24.467 40.600 43.958 1.00 12.73 207 GLN B CA 1
ATOM 4950 C C . GLN B 1 208 ? -23.823 40.030 45.217 1.00 12.48 207 GLN B C 1
ATOM 4951 O O . GLN B 1 208 ? -22.722 39.463 45.154 1.00 12.94 207 GLN B O 1
ATOM 4957 N N . PHE B 1 209 ? -24.483 40.210 46.381 1.00 11.13 208 PHE B N 1
ATOM 4958 C CA . PHE B 1 209 ? -23.997 39.569 47.612 1.00 13.71 208 PHE B CA 1
ATOM 4959 C C . PHE B 1 209 ? -23.888 38.047 47.432 1.00 15.77 208 PHE B C 1
ATOM 4960 O O . PHE B 1 209 ? -22.836 37.462 47.706 1.00 13.14 208 PHE B O 1
ATOM 4968 N N . ALA B 1 210 ? -24.926 37.413 46.860 1.00 12.09 209 ALA B N 1
ATOM 4969 C CA . ALA B 1 210 ? -24.873 35.965 46.615 1.00 13.03 209 ALA B CA 1
ATOM 4970 C C . ALA B 1 210 ? -23.757 35.570 45.633 1.00 13.42 209 ALA B C 1
ATOM 4971 O O . ALA B 1 210 ? -23.119 34.525 45.809 1.00 17.21 209 ALA B O 1
ATOM 4973 N N . ILE B 1 211 ? -23.497 36.387 44.607 1.00 13.48 210 ILE B N 1
ATOM 4974 C CA . ILE B 1 211 ? -22.395 36.100 43.682 1.00 13.49 210 ILE B CA 1
ATOM 4975 C C . ILE B 1 211 ? -21.059 36.153 44.416 1.00 16.76 210 ILE B C 1
ATOM 4976 O O . ILE B 1 211 ? -20.189 35.293 44.228 1.00 15.68 210 ILE B O 1
ATOM 4981 N N . TRP B 1 212 ? -20.877 37.163 45.269 1.00 14.41 211 TRP B N 1
ATOM 4982 C CA . TRP B 1 212 ? -19.643 37.243 46.044 1.00 13.98 211 TRP B CA 1
ATOM 4983 C C . TRP B 1 212 ? -19.479 36.033 46.962 1.00 14.99 211 TRP B C 1
ATOM 4984 O O . TRP B 1 212 ? -18.360 35.499 47.112 1.00 15.73 211 TRP B O 1
ATOM 4995 N N . GLN B 1 213 ? -20.573 35.577 47.578 1.00 14.19 212 GLN B N 1
ATOM 4996 C CA . GLN B 1 213 ? -20.496 34.378 48.419 1.00 14.15 212 GLN B CA 1
ATOM 4997 C C . GLN B 1 213 ? -20.061 33.173 47.599 1.00 18.49 212 GLN B C 1
ATOM 4998 O O . GLN B 1 213 ? -19.257 32.355 48.069 1.00 16.43 212 GLN B O 1
ATOM 5004 N N . GLU B 1 214 ? -20.570 33.057 46.372 1.00 17.03 213 GLU B N 1
ATOM 5005 C CA . GLU B 1 214 ? -20.159 31.951 45.510 1.00 15.73 213 GLU B CA 1
ATOM 5006 C C . GLU B 1 214 ? -18.690 32.068 45.133 1.00 18.35 213 GLU B C 1
ATOM 5007 O O . GLU B 1 214 ? -17.962 31.069 45.139 1.00 20.50 213 GLU B O 1
ATOM 5013 N N . LEU B 1 215 ? -18.215 33.283 44.842 1.00 15.94 214 LEU B N 1
ATOM 5014 C CA . LEU B 1 215 ? -16.788 33.477 44.614 1.00 16.95 214 LEU B CA 1
ATOM 5015 C C . LEU B 1 215 ? -15.977 33.021 45.823 1.00 18.08 214 LEU B C 1
ATOM 5016 O O . LEU B 1 215 ? -14.971 32.317 45.672 1.00 19.01 214 LEU B O 1
ATOM 5021 N N . GLN B 1 216 ? -16.389 33.434 47.029 1.00 15.90 215 GLN B N 1
ATOM 5022 C CA . GLN B 1 216 ? -15.681 33.043 48.252 1.00 16.55 215 GLN B CA 1
ATOM 5023 C C . GLN B 1 216 ? -15.635 31.523 48.395 1.00 19.32 215 GLN B C 1
ATOM 5024 O O . GLN B 1 216 ? -14.587 30.950 48.732 1.00 19.37 215 GLN B O 1
ATOM 5030 N N . LYS B 1 217 ? -16.772 30.865 48.167 1.00 18.68 216 LYS B N 1
ATOM 5031 C CA . LYS B 1 217 ? -16.826 29.406 48.220 1.00 20.91 216 LYS B CA 1
ATOM 5032 C C . LYS B 1 217 ? -15.816 28.793 47.253 1.00 21.73 216 LYS B C 1
ATOM 5033 O O . LYS B 1 217 ? -15.049 27.886 47.620 1.00 22.84 216 LYS B O 1
ATOM 5039 N N . HIS B 1 218 ? -15.775 29.291 46.017 1.00 20.91 217 HIS B N 1
ATOM 5040 C CA . HIS B 1 218 ? -14.829 28.758 45.030 1.00 21.76 217 HIS B CA 1
ATOM 5041 C C . HIS B 1 218 ? -13.376 29.066 45.383 1.00 26.12 217 HIS B C 1
ATOM 5042 O O . HIS B 1 218 ? -12.466 28.314 44.993 1.00 25.46 217 HIS B O 1
ATOM 5049 N N . ARG B 1 219 ? -13.134 30.147 46.117 1.00 19.62 218 ARG B N 1
ATOM 5050 C CA . ARG B 1 219 ? -11.800 30.501 46.566 1.00 21.97 218 ARG B CA 1
ATOM 5051 C C . ARG B 1 219 ? -11.341 29.710 47.782 1.00 22.06 218 ARG B C 1
ATOM 5052 O O . ARG B 1 219 ? -10.173 29.833 48.158 1.00 23.86 218 ARG B O 1
ATOM 5060 N N . GLY B 1 220 ? -12.222 28.927 48.406 1.00 21.57 219 GLY B N 1
ATOM 5061 C CA . GLY B 1 220 ? -11.924 28.271 49.669 1.00 25.86 219 GLY B CA 1
ATOM 5062 C C . GLY B 1 220 ? -11.911 29.186 50.873 1.00 24.10 219 GLY B C 1
ATOM 5063 O O . GLY B 1 220 ? -11.281 28.860 51.879 1.00 22.73 219 GLY B O 1
ATOM 5064 N N . LEU B 1 221 ? -12.593 30.331 50.800 1.00 21.52 220 LEU B N 1
ATOM 5065 C CA . LEU B 1 221 ? -12.657 31.305 51.881 1.00 20.93 220 LEU B CA 1
ATOM 5066 C C . LEU B 1 221 ? -14.039 31.284 52.524 1.00 21.62 220 LEU B C 1
ATOM 5067 O O . LEU B 1 221 ? -14.942 30.571 52.083 1.00 21.30 220 LEU B O 1
ATOM 5072 N N . ASP B 1 222 ? -14.214 32.086 53.575 1.00 20.60 221 ASP B N 1
ATOM 5073 C CA . ASP B 1 222 ? -15.491 32.107 54.280 1.00 21.70 221 ASP B CA 1
ATOM 5074 C C . ASP B 1 222 ? -16.573 32.804 53.460 1.00 18.63 221 ASP B C 1
ATOM 5075 O O . ASP B 1 222 ? -16.367 33.895 52.917 1.00 18.89 221 ASP B O 1
ATOM 5080 N N . TYR B 1 223 ? -17.739 32.152 53.382 1.00 19.72 222 TYR B N 1
ATOM 5081 C CA . TYR B 1 223 ? -18.898 32.673 52.681 1.00 21.30 222 TYR B CA 1
ATOM 5082 C C . TYR B 1 223 ? -20.183 32.581 53.491 1.00 20.18 222 TYR B C 1
ATOM 5083 O O . TYR B 1 223 ? -21.132 33.308 53.179 1.00 22.26 222 TYR B O 1
ATOM 5092 N N . ASN B 1 224 ? -20.244 31.755 54.537 1.00 18.66 223 ASN B N 1
ATOM 5093 C CA . ASN B 1 224 ? -21.431 31.636 55.375 1.00 19.03 223 ASN B CA 1
ATOM 5094 C C . ASN B 1 224 ? -21.232 32.286 56.736 1.00 18.04 223 ASN B C 1
ATOM 5095 O O . ASN B 1 224 ? -22.122 32.230 57.592 1.00 19.11 223 ASN B O 1
ATOM 5100 N N . THR B 1 225 ? -20.084 32.933 56.929 1.00 17.28 224 THR B N 1
ATOM 5101 C CA . THR B 1 225 ? -19.740 33.591 58.172 1.00 16.52 224 THR B CA 1
ATOM 5102 C C . THR B 1 225 ? -18.692 34.645 57.829 1.00 16.68 224 THR B C 1
ATOM 5103 O O . THR B 1 225 ? -18.237 34.742 56.686 1.00 17.62 224 THR B O 1
ATOM 5107 N N . ALA B 1 226 ? -18.338 35.451 58.828 1.00 18.36 225 ALA B N 1
ATOM 5108 C CA . ALA B 1 226 ? -17.255 36.410 58.651 1.00 17.63 225 ALA B CA 1
ATOM 5109 C C . ALA B 1 226 ? -16.500 36.514 59.963 1.00 15.31 225 ALA B C 1
ATOM 5110 O O . ALA B 1 226 ? -17.059 36.256 61.029 1.00 19.45 225 ALA B O 1
ATOM 5112 N N . ASN B 1 227 ? -15.228 36.903 59.867 1.00 16.55 226 ASN B N 1
ATOM 5113 C CA . ASN B 1 227 ? -14.382 37.022 61.050 1.00 15.66 226 ASN B CA 1
ATOM 5114 C C . ASN B 1 227 ? -14.098 38.478 61.378 1.00 17.06 226 ASN B C 1
ATOM 5115 O O . ASN B 1 227 ? -13.162 38.778 62.123 1.00 18.07 226 ASN B O 1
ATOM 5120 N N . CYS B 1 228 ? -14.915 39.393 60.861 1.00 15.46 227 CYS B N 1
ATOM 5121 C CA . CYS B 1 228 ? -14.809 40.811 61.187 1.00 14.28 227 CYS B CA 1
ATOM 5122 C C . CYS B 1 228 ? -16.157 41.314 61.690 1.00 12.37 227 CYS B C 1
ATOM 5123 O O . CYS B 1 228 ? -17.204 40.760 61.341 1.00 14.56 227 CYS B O 1
ATOM 5126 N N . HIS B 1 229 ? -16.134 42.369 62.504 1.00 14.13 228 HIS B N 1
ATOM 5127 C CA . HIS B 1 229 ? -17.345 42.925 63.105 1.00 13.77 228 HIS B CA 1
ATOM 5128 C C . HIS B 1 229 ? -18.198 41.824 63.732 1.00 13.70 228 HIS B C 1
ATOM 5129 O O . HIS B 1 229 ? -19.426 41.791 63.609 1.00 15.07 228 HIS B O 1
ATOM 5136 N N . ILE B 1 230 ? -17.522 40.959 64.494 1.00 13.78 229 ILE B N 1
ATOM 5137 C CA . ILE B 1 230 ? -18.160 39.708 64.925 1.00 13.56 229 ILE B CA 1
ATOM 5138 C C . ILE B 1 230 ? -19.336 39.964 65.856 1.00 18.40 229 ILE B C 1
ATOM 5139 O O . ILE B 1 230 ? -20.387 39.330 65.725 1.00 17.04 229 ILE B O 1
ATOM 5144 N N . GLN B 1 231 ? -19.208 40.892 66.805 1.00 14.44 230 GLN B N 1
ATOM 5145 C CA . GLN B 1 231 ? -20.332 41.185 67.675 1.00 13.83 230 GLN B CA 1
ATOM 5146 C C . GLN B 1 231 ? -21.401 42.006 66.961 1.00 14.40 230 GLN B C 1
ATOM 5147 O O . GLN B 1 231 ? -22.609 41.819 67.199 1.00 17.27 230 GLN B O 1
ATOM 5153 N N . ASP B 1 232 ? -20.998 42.901 66.061 1.00 15.12 231 ASP B N 1
ATOM 5154 C CA . ASP B 1 232 ? -21.986 43.711 65.356 1.00 15.24 231 ASP B CA 1
ATOM 5155 C C . ASP B 1 232 ? -22.905 42.835 64.506 1.00 15.76 231 ASP B C 1
ATOM 5156 O O . ASP B 1 232 ? -24.105 43.118 64.395 1.00 16.66 231 ASP B O 1
ATOM 5161 N N . LEU B 1 233 ? -22.360 41.776 63.902 1.00 14.54 232 LEU B N 1
ATOM 5162 C CA . LEU B 1 233 ? -23.184 40.895 63.063 1.00 16.06 232 LEU B CA 1
ATOM 5163 C C . LEU B 1 233 ? -24.108 40.010 63.889 1.00 18.19 232 LEU B C 1
ATOM 5164 O O . LEU B 1 233 ? -24.949 39.316 63.308 1.00 16.56 232 LEU B O 1
ATOM 5169 N N . ARG B 1 234 ? -23.974 40.024 65.210 1.00 16.04 233 ARG B N 1
ATOM 5170 C CA A ARG B 1 234 ? -24.860 39.282 66.099 0.62 16.43 233 ARG B CA 1
ATOM 5171 C CA B ARG B 1 234 ? -24.870 39.283 66.089 0.38 16.49 233 ARG B CA 1
ATOM 5172 C C . ARG B 1 234 ? -25.971 40.139 66.683 1.00 18.41 233 ARG B C 1
ATOM 5173 O O . ARG B 1 234 ? -26.840 39.602 67.389 1.00 21.77 233 ARG B O 1
ATOM 5188 N N . LYS B 1 235 ? -25.975 41.444 66.417 1.00 14.46 234 LYS B N 1
ATOM 5189 C CA . LYS B 1 235 ? -27.016 42.337 66.909 1.00 17.18 234 LYS B CA 1
ATOM 5190 C C . LYS B 1 235 ? -28.336 42.095 66.181 1.00 18.90 234 LYS B C 1
ATOM 5191 O O . LYS B 1 235 ? -28.346 41.594 65.049 1.00 17.19 234 LYS B O 1
ATOM 5197 N N . PRO B 1 236 ? -29.462 42.470 66.800 1.00 22.07 235 PRO B N 1
ATOM 5198 C CA . PRO B 1 236 ? -30.755 42.327 66.114 1.00 21.34 235 PRO B CA 1
ATOM 5199 C C . PRO B 1 236 ? -30.866 43.239 64.911 1.00 25.04 235 PRO B C 1
ATOM 5200 O O . PRO B 1 236 ? -30.471 44.412 64.933 1.00 24.06 235 PRO B O 1
ATOM 5204 N N . LEU B 1 237 ? -31.425 42.686 63.834 1.00 17.62 236 LEU B N 1
ATOM 5205 C CA . LEU B 1 237 ? -31.788 43.502 62.687 1.00 16.80 236 LEU B CA 1
ATOM 5206 C C . LEU B 1 237 ? -33.174 44.074 62.957 1.00 18.76 236 LEU B C 1
ATOM 5207 O O . LEU B 1 237 ? -34.175 43.512 62.549 1.00 17.70 236 LEU B O 1
ATOM 5212 N N . GLU B 1 238 ? -33.232 45.191 63.666 1.00 21.83 237 GLU B N 1
ATOM 5213 C CA A GLU B 1 238 ? -34.520 45.799 63.982 0.52 18.55 237 GLU B CA 1
ATOM 5214 C CA B GLU B 1 238 ? -34.521 45.787 63.988 0.48 18.56 237 GLU B CA 1
ATOM 5215 C C . GLU B 1 238 ? -35.164 46.316 62.708 1.00 19.62 237 GLU B C 1
ATOM 5216 O O . GLU B 1 238 ? -34.464 46.848 61.832 1.00 21.98 237 GLU B O 1
ATOM 5227 N N . PRO B 1 239 ? -36.482 46.218 62.579 1.00 18.36 238 PRO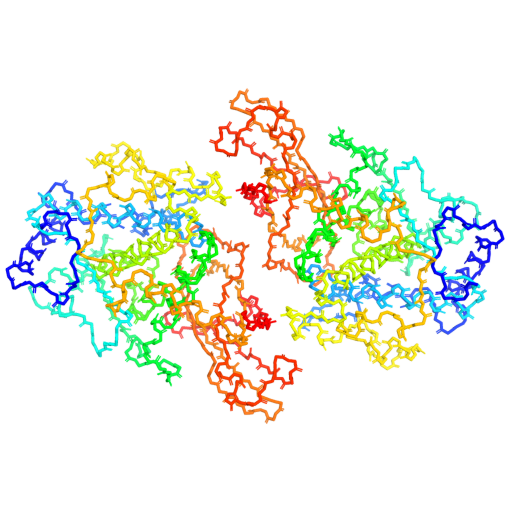 B N 1
ATOM 5228 C CA . PRO B 1 239 ? -37.462 45.742 63.581 1.00 16.47 238 PRO B CA 1
ATOM 5229 C C . PRO B 1 239 ? -37.844 44.275 63.408 1.00 19.41 238 PRO B C 1
ATOM 5230 O O . PRO B 1 239 ? -38.841 43.827 63.985 1.00 18.76 238 PRO B O 1
ATOM 5234 N N . PHE B 1 240 ? -37.093 43.502 62.630 1.00 16.90 239 PHE B N 1
ATOM 5235 C CA . PHE B 1 240 ? -37.520 42.154 62.251 1.00 16.16 239 PHE B CA 1
ATOM 5236 C C . PHE B 1 240 ? -37.459 41.190 63.416 1.00 19.28 239 PHE B C 1
ATOM 5237 O O . PHE B 1 240 ? -38.124 40.151 63.378 1.00 19.58 239 PHE B O 1
ATOM 5245 N N . ASN B 1 241 ? -36.667 41.511 64.438 1.00 19.09 240 ASN B N 1
ATOM 5246 C CA . ASN B 1 241 ? -36.578 40.678 65.635 1.00 21.07 240 ASN B CA 1
ATOM 5247 C C . ASN B 1 241 ? -37.791 40.816 66.540 1.00 20.41 240 ASN B C 1
ATOM 5248 O O . ASN B 1 241 ? -37.921 40.035 67.492 1.00 22.75 240 ASN B O 1
ATOM 5253 N N . ARG B 1 242 ? -38.657 41.790 66.290 1.00 18.84 241 ARG B N 1
ATOM 5254 C CA . ARG B 1 242 ? -39.727 42.136 67.219 1.00 20.36 241 ARG B CA 1
ATOM 5255 C C . ARG B 1 242 ? -40.863 41.134 67.110 1.00 26.91 241 ARG B C 1
ATOM 5256 O O . ARG B 1 242 ? -41.068 40.502 66.067 1.00 23.66 241 ARG B O 1
ATOM 5264 N N . ALA B 1 243 ? -41.611 40.997 68.214 1.00 27.02 242 ALA B N 1
ATOM 5265 C CA . ALA B 1 243 ? -42.677 40.010 68.247 1.00 28.34 242 ALA B CA 1
ATOM 5266 C C . ALA B 1 243 ? -43.803 40.357 67.286 1.00 26.51 242 ALA B C 1
ATOM 5267 O O . ALA B 1 243 ? -44.491 39.456 66.809 1.00 30.57 242 ALA B O 1
ATOM 5269 N N . ASN B 1 244 ? -43.994 41.635 66.949 1.00 25.91 243 ASN B N 1
ATOM 5270 C CA . ASN B 1 244 ? -45.033 41.975 65.978 1.00 26.75 243 ASN B CA 1
ATOM 5271 C C . ASN B 1 244 ? -44.643 41.702 64.525 1.00 24.73 243 ASN B C 1
ATOM 5272 O O . ASN B 1 244 ? -45.394 42.087 63.633 1.00 26.23 243 ASN B O 1
ATOM 5277 N N . ASN B 1 245 ? -43.479 41.101 64.259 1.00 24.68 244 ASN B N 1
ATOM 5278 C CA . ASN B 1 245 ? -43.136 40.657 62.918 1.00 22.28 244 ASN B CA 1
ATOM 5279 C C . ASN B 1 245 ? -43.923 39.382 62.625 1.00 23.53 244 ASN B C 1
ATOM 5280 O O . ASN B 1 245 ? -43.662 38.344 63.243 1.00 22.93 244 ASN B O 1
ATOM 5285 N N . PRO B 1 246 ? -44.874 39.397 61.684 1.00 24.78 245 PRO B N 1
ATOM 5286 C CA . PRO B 1 246 ? -45.695 38.197 61.465 1.00 27.62 245 PRO B CA 1
ATOM 5287 C C . PRO B 1 246 ? -45.016 37.117 60.654 1.00 29.13 245 PRO B C 1
ATOM 5288 O O . PRO B 1 246 ? -45.594 36.034 60.505 1.00 30.13 245 PRO B O 1
ATOM 5292 N N . VAL B 1 247 ? -43.824 37.373 60.120 1.00 22.75 246 VAL B N 1
ATOM 5293 C CA . VAL B 1 247 ? -43.088 36.398 59.324 1.00 21.29 246 VAL B CA 1
ATOM 5294 C C . VAL B 1 247 ? -42.135 35.635 60.235 1.00 22.94 246 VAL B C 1
ATOM 5295 O O . VAL B 1 247 ? -41.141 36.192 60.706 1.00 20.78 246 VAL B O 1
ATOM 5299 N N . LEU B 1 248 ? -42.382 34.334 60.421 1.00 22.26 247 LEU B N 1
ATOM 5300 C CA . LEU B 1 248 ? -41.560 33.557 61.346 1.00 22.18 247 LEU B CA 1
ATOM 5301 C C . LEU B 1 248 ? -40.100 33.505 60.907 1.00 22.68 247 LEU B C 1
ATOM 5302 O O . LEU B 1 248 ? -39.193 33.757 61.712 1.00 22.12 247 LEU B O 1
ATOM 5307 N 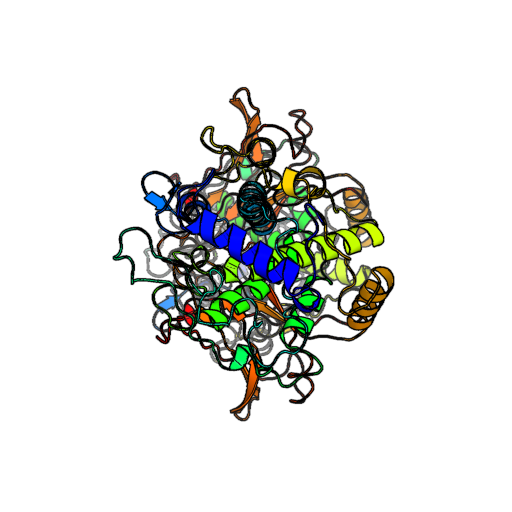N . VAL B 1 249 ? -39.847 33.192 59.634 1.00 23.74 248 VAL B N 1
ATOM 5308 C CA . VAL B 1 249 ? -38.476 32.910 59.216 1.00 20.38 248 VAL B CA 1
ATOM 5309 C C . VAL B 1 249 ? -37.586 34.148 59.382 1.00 20.50 248 VAL B C 1
ATOM 5310 O O . VAL B 1 249 ? -36.400 34.027 59.720 1.00 25.20 248 VAL B O 1
ATOM 5314 N N . THR B 1 250 ? -38.122 35.351 59.135 1.00 17.63 249 THR B N 1
ATOM 5315 C CA . THR B 1 250 ? -37.265 36.519 59.320 1.00 18.78 249 THR B CA 1
ATOM 5316 C C . THR B 1 250 ? -37.166 36.929 60.777 1.00 22.18 249 THR B C 1
ATOM 5317 O O . THR B 1 250 ? -36.137 37.479 61.181 1.00 22.70 249 THR B O 1
ATOM 5321 N N . ARG B 1 251 ? -38.205 36.658 61.582 1.00 18.63 250 ARG B N 1
ATOM 5322 C CA . ARG B 1 251 ? -38.132 36.939 63.008 1.00 19.31 250 ARG B CA 1
ATOM 5323 C C . ARG B 1 251 ? -37.102 36.051 63.695 1.00 20.59 250 ARG B C 1
ATOM 5324 O O . ARG B 1 251 ? -36.355 36.527 64.556 1.00 22.93 250 ARG B O 1
ATOM 5332 N N . VAL B 1 252 ? -37.043 34.763 63.328 1.00 20.27 251 VAL B N 1
ATOM 5333 C CA . VAL B 1 252 ? -36.107 33.858 63.994 1.00 24.19 251 VAL B CA 1
ATOM 5334 C C . VAL B 1 252 ? -34.700 33.927 63.407 1.00 26.66 251 VAL B C 1
ATOM 5335 O O . VAL B 1 252 ? -33.755 33.470 64.057 1.00 31.15 251 VAL B O 1
ATOM 5339 N N . HIS B 1 253 ? -34.517 34.475 62.200 1.00 19.85 252 HIS B N 1
ATOM 5340 C CA . HIS B 1 253 ? -33.167 34.629 61.656 1.00 21.22 252 HIS B CA 1
ATOM 5341 C C . HIS B 1 253 ? -32.852 36.110 61.476 1.00 21.35 252 HIS B C 1
ATOM 5342 O O . HIS B 1 253 ? -32.568 36.581 60.366 1.00 21.18 252 HIS B O 1
ATOM 5349 N N . SER B 1 254 ? -32.921 36.861 62.560 1.00 17.26 253 SER B N 1
ATOM 5350 C CA . SER B 1 254 ? -32.908 38.316 62.475 1.00 16.79 253 SER B CA 1
ATOM 5351 C C . SER B 1 254 ? -31.578 38.903 62.958 1.00 14.30 253 SER B C 1
ATOM 5352 O O . SER B 1 254 ? -31.550 39.907 63.653 1.00 19.90 253 SER B O 1
ATOM 5355 N N . ARG B 1 255 ? -30.481 38.258 62.617 1.00 16.19 254 ARG B N 1
ATOM 5356 C CA . ARG B 1 255 ? -29.138 38.792 62.869 1.00 17.67 254 ARG B CA 1
ATOM 5357 C C . ARG B 1 255 ? -28.387 38.778 61.555 1.00 16.45 254 ARG B C 1
ATOM 5358 O O . ARG B 1 255 ? -28.585 37.878 60.738 1.00 16.26 254 ARG B O 1
ATOM 5366 N N . ALA B 1 256 ? -27.461 39.731 61.353 1.00 13.45 255 ALA B N 1
ATOM 5367 C CA . ALA B 1 256 ? -26.753 39.715 60.080 1.00 12.41 255 ALA B CA 1
ATOM 5368 C C . ALA B 1 256 ? -25.944 38.434 59.880 1.00 14.88 255 ALA B C 1
ATOM 5369 O O . ALA B 1 256 ? -25.765 37.975 58.744 1.00 15.40 255 ALA B O 1
ATOM 5371 N N . ILE B 1 257 ? -25.445 37.834 60.971 1.00 15.27 256 ILE B N 1
ATOM 5372 C CA . ILE B 1 257 ? -24.682 36.594 60.835 1.00 14.47 256 ILE B CA 1
ATOM 5373 C C . ILE B 1 257 ? -25.570 35.465 60.317 1.00 16.15 256 ILE B C 1
ATOM 5374 O O . ILE B 1 257 ? -25.105 34.619 59.543 1.00 17.72 256 ILE B O 1
ATOM 5379 N N . ASP B 1 258 ? -26.853 35.448 60.710 1.00 15.57 257 ASP B N 1
ATOM 5380 C CA . ASP B 1 258 ? -27.788 34.462 60.157 1.00 15.57 257 ASP B CA 1
ATOM 5381 C C . ASP B 1 258 ? -28.004 34.692 58.672 1.00 19.09 257 ASP B C 1
ATOM 5382 O O . ASP B 1 258 ? -28.229 33.741 57.899 1.00 18.09 257 ASP B O 1
ATOM 5387 N N . ALA B 1 259 ? -27.936 35.953 58.253 1.00 15.07 258 ALA B N 1
ATOM 5388 C CA . ALA B 1 259 ? -28.363 36.290 56.904 1.00 15.05 258 ALA B CA 1
ATOM 5389 C C . ALA B 1 259 ? -27.398 35.800 55.830 1.00 14.80 258 ALA B C 1
ATOM 5390 O O . ALA B 1 259 ? -27.774 35.770 54.657 1.00 16.33 258 ALA B O 1
ATOM 5392 N N . PHE B 1 260 ? -26.163 35.405 56.169 1.00 15.85 259 PHE B N 1
ATOM 5393 C CA . PHE B 1 260 ? -25.301 34.831 55.139 1.00 15.09 259 PHE B CA 1
ATOM 5394 C C . PHE B 1 260 ? -25.969 33.640 54.468 1.00 15.60 259 PHE B C 1
ATOM 5395 O O . PHE B 1 260 ? -25.865 33.459 53.245 1.00 16.30 259 PHE B O 1
ATOM 5403 N N . ASN B 1 261 ? -26.693 32.843 55.246 1.00 16.61 260 ASN B N 1
ATOM 5404 C CA . ASN B 1 261 ? -27.334 31.641 54.710 1.00 17.78 260 ASN B CA 1
ATOM 5405 C C . ASN B 1 261 ? -28.702 32.033 54.161 1.00 18.57 260 ASN B C 1
ATOM 5406 O O . ASN B 1 261 ? -29.702 32.021 54.887 1.00 21.10 260 ASN B O 1
ATOM 5411 N N . TYR B 1 262 ? -28.752 32.441 52.875 1.00 16.53 261 TYR B N 1
ATOM 5412 C CA . TYR B 1 262 ? -30.037 32.901 52.365 1.00 16.64 261 TYR B CA 1
ATOM 5413 C C . TYR B 1 262 ? -30.955 31.747 51.993 1.00 17.34 261 TYR B C 1
ATOM 5414 O O . TYR B 1 262 ? -32.171 31.937 51.957 1.00 16.93 261 TYR B O 1
ATOM 5423 N N . ASP B 1 263 ? -30.393 30.562 51.762 1.00 18.01 262 ASP B N 1
ATOM 5424 C CA . ASP B 1 263 ? -31.227 29.400 51.472 1.00 20.70 262 ASP B CA 1
ATOM 5425 C C . ASP B 1 263 ? -32.260 29.173 52.569 1.00 24.15 262 ASP B C 1
ATOM 5426 O O . ASP B 1 263 ? -33.415 28.823 52.285 1.00 21.21 262 ASP B O 1
ATOM 5431 N N . GLN B 1 264 ? -31.881 29.390 53.830 1.00 22.84 263 GLN B N 1
ATOM 5432 C CA . GLN B 1 264 ? -32.831 29.097 54.899 1.00 18.31 263 GLN B CA 1
ATOM 5433 C C . GLN B 1 264 ? -34.027 30.040 54.902 1.00 21.11 263 GLN B C 1
ATOM 5434 O O . GLN B 1 264 ? -35.021 29.770 55.594 1.00 23.46 263 GLN B O 1
ATOM 5440 N N . TYR B 1 265 ? -33.947 31.163 54.191 1.00 16.71 264 TYR B N 1
ATOM 5441 C CA . TYR B 1 265 ? -35.078 32.068 54.120 1.00 16.37 264 TYR B CA 1
ATOM 5442 C C . TYR B 1 265 ? -36.083 31.687 53.034 1.00 15.95 264 TYR B C 1
ATOM 5443 O O . TYR B 1 265 ? -37.148 32.310 52.965 1.00 18.11 264 TYR B O 1
ATOM 5452 N N . GLY B 1 266 ? -35.765 30.689 52.216 1.00 17.61 265 GLY B N 1
ATOM 5453 C CA . GLY B 1 266 ? -36.714 30.145 51.272 1.00 18.38 265 GLY B CA 1
ATOM 5454 C C . GLY B 1 266 ? -36.710 30.771 49.902 1.00 18.81 265 GLY B C 1
ATOM 5455 O O . GLY B 1 266 ? -37.755 30.777 49.242 1.00 19.90 265 GLY B O 1
ATOM 5456 N N . TYR B 1 267 ? -35.576 31.288 49.434 1.00 17.60 266 TYR B N 1
ATOM 5457 C CA . TYR B 1 267 ? -35.518 31.829 48.076 1.00 15.66 266 TYR B CA 1
ATOM 5458 C C . TYR B 1 267 ? -34.186 31.493 47.430 1.00 15.10 266 TYR B C 1
ATOM 5459 O O . TYR B 1 267 ? -33.214 31.112 48.091 1.00 17.17 266 TYR B O 1
ATOM 5468 N N . GLN B 1 268 ? -34.150 31.678 46.110 1.00 18.50 267 GLN B N 1
ATOM 5469 C CA . GLN B 1 268 ? -32.953 31.440 45.318 1.00 18.50 267 GLN B CA 1
ATOM 5470 C C . GLN B 1 268 ? -33.021 32.304 44.065 1.00 16.02 267 GLN B C 1
ATOM 5471 O O . GLN B 1 268 ? -34.074 32.844 43.729 1.00 16.97 267 GLN B O 1
ATOM 5477 N N . TYR B 1 269 ? -31.881 32.433 43.385 1.00 16.56 268 TYR B N 1
ATOM 5478 C CA . TYR B 1 269 ? -31.790 33.136 42.106 1.00 18.00 268 TYR B CA 1
ATOM 5479 C C . TYR B 1 269 ? -31.918 32.144 40.949 1.00 17.13 268 TYR B C 1
ATOM 5480 O O . TYR B 1 269 ? -31.548 30.971 41.080 1.00 19.20 268 TYR B O 1
ATOM 5489 N N . ASP B 1 270 ? -32.391 32.640 39.798 1.00 17.00 269 ASP B N 1
ATOM 5490 C CA . ASP B 1 270 ? -32.447 31.773 38.616 1.00 17.54 269 ASP B CA 1
ATOM 5491 C C . ASP B 1 270 ? -31.065 31.238 38.278 1.00 19.55 269 ASP B C 1
ATOM 5492 O O . ASP B 1 270 ? -30.914 30.049 37.952 1.00 20.83 269 ASP B O 1
ATOM 5497 N N . HIS B 1 271 ? -30.040 32.079 38.391 1.00 15.56 270 HIS B N 1
ATOM 5498 C CA . HIS B 1 271 ? -28.649 31.674 38.252 1.00 15.68 270 HIS B CA 1
ATOM 5499 C C . HIS B 1 271 ? -27.808 32.810 38.800 1.00 19.12 270 HIS B C 1
ATOM 5500 O O . HIS B 1 271 ? -28.321 33.913 39.043 1.00 17.55 270 HIS B O 1
ATOM 5507 N N . LEU B 1 272 ? -26.510 32.531 38.956 1.00 19.34 271 LEU B N 1
ATOM 5508 C CA . LEU B 1 272 ? -25.549 33.485 39.509 1.00 20.01 271 LEU B CA 1
ATOM 5509 C C . LEU B 1 272 ? -24.449 33.821 38.511 1.00 21.38 271 LEU B C 1
ATOM 5510 O O . LEU B 1 272 ? -23.349 34.220 38.922 1.00 23.46 271 LEU B O 1
ATOM 5515 N N . HIS B 1 273 ? -24.716 33.674 37.208 1.00 18.65 272 HIS B N 1
ATOM 5516 C CA . HIS B 1 273 ? -23.778 34.098 36.176 1.00 20.61 272 HIS B CA 1
ATOM 5517 C C . HIS B 1 273 ? -23.773 35.618 36.031 1.00 22.86 272 HIS B C 1
ATOM 5518 O O . HIS B 1 273 ? -24.818 36.236 35.846 1.00 22.53 272 HIS B O 1
ATOM 5525 N N . PHE B 1 274 ? -22.595 36.219 36.133 1.00 28.11 273 PHE B N 1
ATOM 5526 C CA . PHE B 1 274 ? -22.446 37.669 36.049 1.00 26.89 273 PHE B CA 1
ATOM 5527 C C . PHE B 1 274 ? -21.942 38.020 34.644 1.00 26.22 273 PHE B C 1
ATOM 5528 O O . PHE B 1 274 ? -20.802 37.696 34.288 1.00 28.15 273 PHE B O 1
ATOM 5536 N N . HIS B 1 275 ? -22.792 38.671 33.841 1.00 31.86 274 HIS B N 1
ATOM 5537 C CA . HIS B 1 275 ? -22.465 39.027 32.446 1.00 28.66 274 HIS B CA 1
ATOM 5538 C C . HIS B 1 275 ? -22.034 37.815 31.622 1.00 34.64 274 HIS B C 1
ATOM 5539 O O . HIS B 1 275 ? -21.054 37.866 30.871 1.00 36.44 274 HIS B O 1
ATOM 5546 N N . GLY B 1 276 ? -22.768 36.721 31.763 1.00 31.57 275 GLY B N 1
ATOM 5547 C CA . GLY B 1 276 ? -22.435 35.489 31.089 1.00 33.57 275 GLY B CA 1
ATOM 5548 C C . GLY B 1 276 ? -21.328 34.686 31.732 1.00 39.84 275 GLY B C 1
ATOM 5549 O O . GLY B 1 276 ? -21.079 33.553 31.299 1.00 41.80 275 GLY B O 1
ATOM 5550 N N . LEU B 1 277 ? -20.654 35.214 32.753 1.00 30.20 276 LEU B N 1
ATOM 5551 C CA . LEU B 1 277 ? -19.522 34.513 33.341 1.00 29.16 276 LEU B CA 1
ATOM 5552 C C . LEU B 1 277 ? -20.004 33.545 34.409 1.00 30.90 276 LEU B C 1
ATOM 5553 O O . LEU B 1 277 ? -20.738 33.939 35.322 1.00 29.96 276 LEU B O 1
ATOM 5558 N N . THR B 1 278 ? -19.583 32.286 34.305 1.00 25.51 277 THR B N 1
ATOM 5559 C CA . THR B 1 278 ? -19.642 31.406 35.457 1.00 27.78 277 THR B CA 1
ATOM 5560 C C . THR B 1 278 ? -18.776 31.990 36.570 1.00 26.14 277 THR B C 1
ATOM 5561 O O . THR B 1 278 ? -17.928 32.854 36.330 1.00 27.56 277 THR B O 1
ATOM 5565 N N . VAL B 1 279 ? -18.995 31.508 37.798 1.00 28.32 278 VAL B N 1
ATOM 5566 C CA . VAL B 1 279 ? -18.237 32.030 38.937 1.00 27.70 278 VAL B CA 1
ATOM 5567 C C . VAL B 1 279 ? -16.733 31.799 38.730 1.00 33.09 278 VAL B C 1
ATOM 5568 O O . VAL B 1 279 ? -15.910 32.684 39.009 1.00 30.00 278 VAL B O 1
ATOM 5572 N N . ASP B 1 280 ? -16.351 30.641 38.170 1.00 31.12 279 ASP B N 1
ATOM 5573 C CA . ASP B 1 280 ? -14.933 30.379 37.902 1.00 27.42 279 ASP B CA 1
ATOM 5574 C C . ASP B 1 280 ? -14.367 31.325 36.845 1.00 25.34 279 ASP B C 1
ATOM 5575 O O . ASP B 1 280 ? -13.231 31.814 36.977 1.00 27.02 279 ASP B O 1
ATOM 5580 N N . LYS B 1 281 ? -15.133 31.602 35.793 1.00 26.06 280 LYS B N 1
ATOM 5581 C CA . LYS B 1 281 ? -14.653 32.546 34.792 1.00 24.97 280 LYS B CA 1
ATOM 5582 C C . LYS B 1 281 ? -14.628 33.967 35.341 1.00 27.13 280 LYS B C 1
ATOM 5583 O O . LYS B 1 281 ? -13.737 34.750 34.991 1.00 24.97 280 LYS B O 1
ATOM 5587 N N . LEU B 1 282 ? -15.578 34.308 36.215 1.00 23.60 281 LEU B N 1
ATOM 5588 C CA . LEU B 1 282 ? -15.535 35.625 36.846 1.00 25.24 281 LEU B CA 1
ATOM 5589 C C . LEU B 1 282 ? -14.265 35.773 37.664 1.00 21.24 281 LEU B C 1
ATOM 5590 O O . LEU B 1 282 ? -13.545 36.774 37.537 1.00 20.27 281 LEU B O 1
ATOM 5595 N N . ASP B 1 283 ? -13.942 34.764 38.472 1.00 18.49 282 ASP B N 1
ATOM 5596 C CA . ASP B 1 283 ? -12.755 34.861 39.311 1.00 24.13 282 ASP B CA 1
ATOM 5597 C C . ASP B 1 283 ? -11.478 34.920 38.473 1.00 23.88 282 ASP B C 1
ATOM 5598 O O . ASP B 1 283 ? -10.522 35.615 38.837 1.00 22.36 282 ASP B O 1
ATOM 5603 N N . GLU B 1 284 ? -11.428 34.187 37.353 1.00 25.63 283 GLU B N 1
ATOM 5604 C CA . GLU B 1 284 ? -10.263 34.293 36.467 1.00 23.41 283 GLU B CA 1
ATOM 5605 C C . GLU B 1 284 ? -10.065 35.716 35.964 1.00 25.13 283 GLU B C 1
ATOM 5606 O O . GLU B 1 284 ? -8.928 36.217 35.912 1.00 22.40 283 GLU B O 1
ATOM 5612 N N . LYS B 1 285 ? -11.155 36.358 35.532 1.00 20.22 284 LYS B N 1
ATOM 5613 C CA . LYS B 1 285 ? -11.119 37.759 35.115 1.00 21.44 284 LYS B CA 1
ATOM 5614 C C . LYS B 1 285 ? -10.624 38.664 36.241 1.00 21.53 284 LYS B C 1
ATOM 5615 O O . LYS B 1 285 ? -9.846 39.589 36.001 1.00 22.61 284 LYS B O 1
ATOM 5621 N N . LEU B 1 286 ? -11.116 38.453 37.462 1.00 19.53 285 LEU B N 1
ATOM 5622 C CA . LEU B 1 286 ? -10.640 39.270 38.575 1.00 19.55 285 LEU B CA 1
ATOM 5623 C C . LEU B 1 286 ? -9.147 39.063 38.809 1.00 26.35 285 LEU B C 1
ATOM 5624 O O . LEU B 1 286 ? -8.411 40.024 39.065 1.00 21.15 285 LEU B O 1
ATOM 5629 N N . GLU B 1 287 ? -8.674 37.816 38.703 1.00 23.79 286 GLU B N 1
ATOM 5630 C CA . GLU B 1 287 ? -7.248 37.565 38.912 1.00 24.12 286 GLU B CA 1
ATOM 5631 C C . GLU B 1 287 ? -6.397 38.233 37.832 1.00 23.44 286 GLU B C 1
ATOM 5632 O O . GLU B 1 287 ? -5.321 38.769 38.127 1.00 24.49 286 GLU B O 1
ATOM 5638 N N . LYS B 1 288 ? -6.861 38.223 36.577 1.00 23.25 287 LYS B N 1
ATOM 5639 C CA . LYS B 1 288 ? -6.149 38.933 35.517 1.00 29.16 287 LYS B CA 1
ATOM 5640 C C . LYS B 1 288 ? -6.073 40.438 35.790 1.00 25.75 287 LYS B C 1
ATOM 5641 O O . LYS B 1 288 ? -5.028 41.062 35.559 1.00 24.79 287 LYS B O 1
ATOM 5643 N N . ARG B 1 289 ? -7.170 41.047 36.273 1.00 24.56 288 ARG B N 1
ATOM 5644 C CA . ARG B 1 289 ? -7.139 42.474 36.612 1.00 23.30 288 ARG B CA 1
ATOM 5645 C C . ARG B 1 289 ? -6.047 42.762 37.624 1.00 24.21 288 ARG B C 1
ATOM 5646 O O . ARG B 1 289 ? -5.363 43.794 37.553 1.00 23.63 288 ARG B O 1
ATOM 5654 N N . LYS B 1 290 ? -5.892 41.864 38.595 1.00 22.19 289 LYS B N 1
ATOM 5655 C CA . LYS B 1 290 ? -4.940 42.068 39.668 1.00 26.83 289 LYS B CA 1
ATOM 5656 C C . LYS B 1 290 ? -3.498 41.945 39.197 1.00 20.98 289 LYS B C 1
ATOM 5657 O O . LYS B 1 290 ? -2.589 42.264 39.972 1.00 24.40 289 LYS B O 1
ATOM 5663 N N . GLU B 1 291 ? -3.270 41.549 37.941 1.00 23.78 290 GLU B N 1
ATOM 5664 C CA . GLU B 1 291 ? -1.907 41.459 37.422 1.00 26.08 290 GLU B CA 1
ATOM 5665 C C . GLU B 1 291 ? -1.358 42.799 36.974 1.00 25.92 290 GLU B C 1
ATOM 5666 O O . GLU B 1 291 ? -0.142 42.932 36.810 1.00 25.91 290 GLU B O 1
ATOM 5672 N N . GLN B 1 292 ? -2.224 43.776 36.745 1.00 26.96 291 GLN B N 1
ATOM 5673 C CA . GLN B 1 292 ? -1.827 45.086 36.260 1.00 25.46 291 GLN B CA 1
ATOM 5674 C C . GLN B 1 292 ? -1.493 46.012 37.426 1.00 23.67 291 GLN B C 1
ATOM 5675 O O . GLN B 1 292 ? -2.122 45.943 38.482 1.00 23.39 291 GLN B O 1
ATOM 5681 N N . ASP B 1 293 ? -0.496 46.883 37.223 1.00 21.38 292 ASP B N 1
ATOM 5682 C CA . ASP B 1 293 ? -0.276 48.000 38.143 1.00 23.88 292 ASP B CA 1
ATOM 5683 C C . ASP B 1 293 ? -1.498 48.920 38.145 1.00 23.15 292 ASP B C 1
ATOM 5684 O O . ASP B 1 293 ? -2.031 49.266 37.086 1.00 22.87 292 ASP B O 1
ATOM 5689 N N . ARG B 1 294 ? -1.938 49.355 39.336 1.00 17.84 293 ARG B N 1
ATOM 5690 C CA . ARG B 1 294 ? -3.110 50.227 39.417 1.00 16.39 293 ARG B CA 1
ATOM 5691 C C . ARG B 1 294 ? -2.867 51.382 40.374 1.00 15.79 293 ARG B C 1
ATOM 5692 O O . ARG B 1 294 ? -2.046 51.301 41.294 1.00 17.29 293 ARG B O 1
ATOM 5700 N N . VAL B 1 295 ? -3.620 52.447 40.162 1.00 15.01 294 VAL B N 1
ATOM 5701 C CA . VAL B 1 295 ? -3.660 53.610 41.046 1.00 14.30 294 VAL B CA 1
ATOM 5702 C C . VAL B 1 295 ? -5.075 53.728 41.595 1.00 14.49 294 VAL B C 1
ATOM 5703 O O . VAL B 1 295 ? -6.057 53.634 40.839 1.00 14.66 294 VAL B O 1
ATOM 5707 N N . PHE B 1 296 ? -5.191 53.892 42.920 1.00 14.73 295 PHE B N 1
ATOM 5708 C CA . PHE B 1 296 ? -6.490 54.053 43.568 1.00 14.90 295 PHE B CA 1
ATOM 5709 C C . PHE B 1 296 ? -6.556 55.361 44.326 1.00 13.39 295 PHE B C 1
ATOM 5710 O O . PHE B 1 296 ? -5.556 55.829 44.878 1.00 14.17 295 PHE B O 1
ATOM 5718 N N . LEU B 1 297 ? -7.747 55.933 44.377 1.00 12.16 296 LEU B N 1
ATOM 5719 C CA . LEU B 1 297 ? -8.077 56.932 45.373 1.00 12.83 296 LEU B CA 1
ATOM 5720 C C . LEU B 1 297 ? -8.816 56.209 46.493 1.00 13.49 296 LEU B C 1
ATOM 5721 O O . LEU B 1 297 ? -9.457 55.181 46.271 1.00 14.92 296 LEU B O 1
ATOM 5726 N N . ASN B 1 298 ? -8.688 56.740 47.704 1.00 13.09 297 ASN B N 1
ATOM 5727 C CA . ASN B 1 298 ? -9.157 56.066 48.920 1.00 13.25 297 ASN B CA 1
ATOM 5728 C C . ASN B 1 298 ? -9.879 57.088 49.771 1.00 12.72 297 ASN B C 1
ATOM 5729 O O . ASN B 1 298 ? -9.273 58.080 50.178 1.00 14.82 297 ASN B O 1
ATOM 5734 N N . PHE B 1 299 ? -11.164 56.846 49.998 1.00 12.47 298 PHE B N 1
ATOM 5735 C CA . PHE B 1 299 ? -12.017 57.824 50.699 1.00 11.60 298 PHE B CA 1
ATOM 5736 C C . PHE B 1 299 ? -12.537 57.225 52.006 1.00 12.51 298 PHE B C 1
ATOM 5737 O O . PHE B 1 299 ? -13.040 56.125 52.043 1.00 12.87 298 PHE B O 1
ATOM 5745 N N . MET B 1 300 ? -12.444 58.056 53.029 1.00 12.99 299 MET B N 1
ATOM 5746 C CA . MET B 1 300 ? -13.087 57.780 54.331 1.00 11.09 299 MET B CA 1
ATOM 5747 C C . MET B 1 300 ? -14.468 58.444 54.342 1.00 12.33 299 MET B C 1
ATOM 5748 O O . MET B 1 300 ? -14.573 59.646 54.174 1.00 14.00 299 MET B O 1
ATOM 5753 N N . LEU B 1 301 ? -15.479 57.599 54.488 1.00 12.13 300 LEU B N 1
ATOM 5754 C CA . LEU B 1 301 ? -16.873 58.070 54.378 1.00 13.24 300 LEU B CA 1
ATOM 5755 C C . LEU B 1 301 ? -17.583 58.000 55.727 1.00 13.17 300 LEU B C 1
ATOM 5756 O O . LEU B 1 301 ? -17.219 57.190 56.556 1.00 15.22 300 LEU B O 1
ATOM 5761 N N . ARG B 1 302 ? -18.554 58.865 55.872 1.00 14.32 301 ARG B N 1
ATOM 5762 C CA . ARG B 1 302 ? -19.382 58.939 57.068 1.00 13.39 301 ARG B CA 1
ATOM 5763 C C . ARG B 1 302 ? -20.732 59.499 56.683 1.00 13.71 301 ARG B C 1
ATOM 5764 O O . ARG B 1 302 ? -20.896 60.107 55.620 1.00 15.20 301 ARG B O 1
ATOM 5772 N N . GLY B 1 303 ? -21.704 59.315 57.573 1.00 13.54 302 GLY B N 1
ATOM 5773 C CA . GLY B 1 303 ? -23.001 59.935 57.364 1.00 12.43 302 GLY B CA 1
ATOM 5774 C C . GLY B 1 303 ? -22.926 61.438 57.576 1.00 14.98 302 GLY B C 1
ATOM 5775 O O . GLY B 1 303 ? -22.300 61.911 58.536 1.00 17.40 302 GLY B O 1
ATOM 5776 N N . ILE B 1 304 ? -23.537 62.196 56.663 1.00 13.29 303 ILE B N 1
ATOM 5777 C CA . ILE B 1 304 ? -23.560 63.653 56.693 1.00 13.53 303 ILE B CA 1
ATOM 5778 C C . ILE B 1 304 ? -24.997 64.185 56.748 1.00 17.25 303 ILE B C 1
ATOM 5779 O O . ILE B 1 304 ? -25.237 65.360 56.456 1.00 15.85 303 ILE B O 1
ATOM 5784 N N . LYS B 1 305 ? -25.944 63.314 57.124 1.00 13.77 304 LYS B N 1
ATOM 5785 C CA . LYS B 1 305 ? -27.375 63.622 57.320 1.00 15.07 304 LYS B CA 1
ATOM 5786 C C . LYS B 1 305 ? -28.075 64.012 56.035 1.00 16.02 304 LYS B C 1
ATOM 5787 O O . LYS B 1 305 ? -29.120 64.687 56.050 1.00 16.49 304 LYS B O 1
ATOM 5793 N N . MET B 1 306 ? -27.492 63.577 54.939 1.00 14.27 305 MET B N 1
ATOM 5794 C CA . MET B 1 306 ? -28.120 63.830 53.633 1.00 15.53 305 MET B CA 1
ATOM 5795 C C . MET B 1 306 ? -27.486 62.911 52.601 1.00 15.05 305 MET B C 1
ATOM 5796 O O . MET B 1 306 ? -26.425 62.376 52.854 1.00 18.20 305 MET B O 1
ATOM 5801 N N . SER B 1 307 ? -28.200 62.712 51.520 1.00 12.65 306 SER B N 1
ATOM 5802 C CA . SER B 1 307 ? -27.615 62.006 50.388 1.00 12.39 306 SER B CA 1
ATOM 5803 C C . SER B 1 307 ? -26.834 62.964 49.506 1.00 13.96 306 SER B C 1
ATOM 5804 O O . SER B 1 307 ? -27.243 64.114 49.346 1.00 13.56 306 SER B O 1
ATOM 5807 N N . ALA B 1 308 ? -25.758 62.474 48.881 1.00 11.13 307 ALA B N 1
ATOM 5808 C CA . ALA B 1 308 ? -24.946 63.376 48.062 1.00 10.94 307 ALA B CA 1
ATOM 5809 C C . ALA B 1 308 ? -24.146 62.590 47.029 1.00 12.95 307 ALA B C 1
ATOM 5810 O O . ALA B 1 308 ? -23.817 61.417 47.237 1.00 13.91 307 ALA B O 1
ATOM 5812 N N . ASP B 1 309 ? -23.818 63.258 45.922 1.00 13.36 308 ASP B N 1
ATOM 5813 C CA . ASP B 1 309 ? -22.922 62.748 44.886 1.00 12.35 308 ASP B CA 1
ATOM 5814 C C . ASP B 1 309 ? -21.559 63.407 45.046 1.00 12.51 308 ASP B C 1
ATOM 5815 O O . ASP B 1 309 ? -21.481 64.631 45.158 1.00 15.55 308 ASP B O 1
ATOM 5820 N N . VAL B 1 310 ? -20.507 62.605 45.118 1.00 11.86 309 VAL B N 1
ATOM 5821 C CA . VAL B 1 310 ? -19.142 63.113 45.237 1.00 12.21 309 VAL B CA 1
ATOM 5822 C C . VAL B 1 310 ? -18.503 62.977 43.866 1.00 13.00 309 VAL B C 1
ATOM 5823 O O . VAL B 1 310 ? -18.579 61.910 43.258 1.00 12.88 309 VAL B O 1
ATOM 5827 N N . VAL B 1 311 ? -17.900 64.060 43.348 1.00 13.34 310 VAL B N 1
ATOM 5828 C CA A VAL B 1 311 ? -17.265 64.071 42.033 0.78 13.65 310 VAL B CA 1
ATOM 5829 C CA B VAL B 1 311 ? -17.251 64.029 42.043 0.22 13.74 310 VAL B CA 1
ATOM 5830 C C . VAL B 1 311 ? -15.847 64.581 42.204 1.00 14.01 310 VAL B C 1
ATOM 5831 O O . VAL B 1 311 ? -15.617 65.511 42.986 1.00 16.95 310 VAL B O 1
ATOM 5838 N N . PHE B 1 312 ? -14.902 63.994 41.482 1.00 13.63 311 PHE B N 1
ATOM 5839 C CA . PHE B 1 312 ? -13.514 64.415 41.628 1.00 14.64 311 PHE B CA 1
ATOM 5840 C C . PHE B 1 312 ? -12.850 64.434 40.263 1.00 14.92 311 PHE B C 1
ATOM 5841 O O . PHE B 1 312 ? -13.183 63.639 39.379 1.00 15.60 311 PHE B O 1
ATOM 5849 N N . ASP B 1 313 ? -11.946 65.402 40.094 1.00 14.61 312 ASP B N 1
ATOM 5850 C CA . ASP B 1 313 ? -11.205 65.603 38.863 1.00 16.26 312 ASP B CA 1
ATOM 5851 C C . ASP B 1 313 ? -9.733 65.364 39.148 1.00 18.92 312 ASP B C 1
ATOM 5852 O O . ASP B 1 313 ? -9.279 65.472 40.284 1.00 17.87 312 ASP B O 1
ATOM 5857 N N . LEU B 1 314 ? -8.984 65.040 38.101 1.00 16.00 313 LEU B N 1
ATOM 5858 C CA . LEU B 1 314 ? -7.532 65.008 38.162 1.00 15.69 313 LEU B CA 1
ATOM 5859 C C . LEU B 1 314 ? -7.017 66.198 37.356 1.00 19.09 313 LEU B C 1
ATOM 5860 O O . LEU B 1 314 ? -7.355 66.326 36.175 1.00 19.21 313 LEU B O 1
ATOM 5865 N N . CYS B 1 315 ? -6.238 67.069 37.996 1.00 16.88 314 CYS B N 1
ATOM 5866 C CA . CYS B 1 315 ? -5.751 68.312 37.380 1.00 18.27 314 CYS B CA 1
ATOM 5867 C C . CYS B 1 315 ? -4.231 68.325 37.334 1.00 22.79 314 CYS B C 1
ATOM 5868 O O . CYS B 1 315 ? -3.578 68.170 38.369 1.00 20.05 314 CYS B O 1
ATOM 5871 N N . ASN B 1 316 ? -3.654 68.542 36.150 1.00 22.49 315 ASN B N 1
ATOM 5872 C CA . ASN B 1 316 ? -2.197 68.568 36.089 1.00 21.66 315 ASN B CA 1
ATOM 5873 C C . ASN B 1 316 ? -1.682 69.938 36.518 1.00 24.73 315 ASN B C 1
ATOM 5874 O O . ASN B 1 316 ? -2.449 70.834 36.870 1.00 22.63 315 ASN B O 1
ATOM 5879 N N . ALA B 1 317 ? -0.351 70.094 36.510 1.00 26.17 316 ALA B N 1
ATOM 5880 C CA . ALA B 1 317 ? 0.263 71.295 37.068 1.00 29.03 316 ALA B CA 1
ATOM 5881 C C . ALA B 1 317 ? -0.034 72.531 36.236 1.00 27.97 316 ALA B C 1
ATOM 5882 O O . ALA B 1 317 ? 0.066 73.649 36.749 1.00 34.07 316 ALA B O 1
ATOM 5884 N N . GLN B 1 318 ? -0.446 72.343 34.993 1.00 29.23 317 GLN B N 1
ATOM 5885 C CA . GLN B 1 318 ? -0.850 73.411 34.097 1.00 29.03 317 GLN B CA 1
ATOM 5886 C C . GLN B 1 318 ? -2.318 73.783 34.253 1.00 37.51 317 GLN B C 1
ATOM 5887 O O . GLN B 1 318 ? -2.792 74.668 33.536 1.00 37.29 317 GLN B O 1
ATOM 5893 N N . GLY B 1 319 ? -3.043 73.140 35.176 1.00 28.54 318 GLY B N 1
ATOM 5894 C CA . GLY B 1 319 ? -4.448 73.420 35.391 1.00 27.08 318 GLY B CA 1
ATOM 5895 C C . GLY B 1 319 ? -5.404 72.743 34.428 1.00 24.95 318 GLY B C 1
ATOM 5896 O O . GLY B 1 319 ? -6.585 73.108 34.395 1.00 29.99 318 GLY B O 1
ATOM 5897 N N . THR B 1 320 ? -4.932 71.797 33.625 1.00 26.56 319 THR B N 1
ATOM 5898 C CA . THR B 1 320 ? -5.814 70.994 32.791 1.00 22.53 319 THR B CA 1
ATOM 5899 C C . THR B 1 320 ? -6.444 69.924 33.674 1.00 21.33 319 THR B C 1
ATOM 5900 O O . THR B 1 320 ? -5.724 69.134 34.286 1.00 23.51 319 THR B O 1
ATOM 5904 N N . CYS B 1 321 ? -7.779 69.901 33.728 1.00 22.27 320 CYS B N 1
ATOM 5905 C CA . CYS B 1 321 ? -8.518 68.984 34.600 1.00 21.08 320 CYS B CA 1
ATOM 5906 C C . CYS B 1 321 ? -9.393 68.056 33.769 1.00 27.23 320 CYS B C 1
ATOM 5907 O O . CYS B 1 321 ? -9.972 68.470 32.760 1.00 26.57 320 CYS B O 1
ATOM 5910 N N . ASN B 1 322 ? -9.506 66.798 34.196 1.00 19.51 321 ASN B N 1
ATOM 5911 C CA . ASN B 1 322 ? -10.431 65.863 33.569 1.00 15.67 321 ASN B CA 1
ATOM 5912 C C . ASN B 1 322 ? -11.182 65.106 34.652 1.00 18.10 321 ASN B C 1
ATOM 5913 O O . ASN B 1 322 ? -10.655 64.899 35.747 1.00 18.72 321 ASN B O 1
ATOM 5918 N N . PHE B 1 323 ? -12.396 64.670 34.320 1.00 19.06 322 PHE B N 1
ATOM 5919 C CA . PHE B 1 323 ? -13.201 63.898 35.268 1.00 17.97 322 PHE B CA 1
ATOM 5920 C C . PHE B 1 323 ? -12.452 62.637 35.666 1.00 15.09 322 PHE B C 1
ATOM 5921 O O . PHE B 1 323 ? -11.940 61.901 34.815 1.00 16.76 322 PHE B O 1
ATOM 5929 N N . ALA B 1 324 ? -12.390 62.359 36.989 1.00 13.65 323 ALA B N 1
ATOM 5930 C CA . ALA B 1 324 ? -11.678 61.197 37.479 1.00 15.05 323 ALA B CA 1
ATOM 5931 C C . ALA B 1 324 ? -12.565 60.180 38.191 1.00 13.27 323 ALA B C 1
ATOM 5932 O O . ALA B 1 324 ? -12.142 59.041 38.342 1.00 16.76 323 ALA B O 1
ATOM 5934 N N . GLY B 1 325 ? -13.766 60.546 38.593 1.00 14.51 324 GLY B N 1
ATOM 5935 C CA . GLY B 1 325 ? -14.653 59.526 39.129 1.00 12.49 324 GLY B CA 1
ATOM 5936 C C . GLY B 1 325 ? -15.766 60.137 39.948 1.00 12.98 324 GLY B C 1
ATOM 5937 O O . GLY B 1 325 ? -15.814 61.345 40.186 1.00 11.47 324 GLY B O 1
ATOM 5938 N N . THR B 1 326 ? -16.700 59.264 40.354 1.00 12.02 325 THR B N 1
ATOM 5939 C CA . THR B 1 326 ? -17.832 59.724 41.155 1.00 12.87 325 THR B CA 1
ATOM 5940 C C . THR B 1 326 ? -18.363 58.552 41.978 1.00 11.22 325 THR B C 1
ATOM 5941 O O . THR B 1 326 ? -18.269 57.391 41.567 1.00 13.94 325 THR B O 1
ATOM 5945 N N . PHE B 1 327 ? -18.937 58.871 43.139 1.00 11.07 326 PHE B N 1
ATOM 5946 C CA . PHE B 1 327 ? -19.688 57.895 43.931 1.00 12.76 326 PHE B CA 1
ATOM 5947 C C . PHE B 1 327 ? -20.746 58.637 44.730 1.00 12.53 326 PHE B C 1
ATOM 5948 O O . PHE B 1 327 ? -20.742 59.861 44.801 1.00 12.76 326 PHE B O 1
ATOM 5956 N N . ALA B 1 328 ? -21.667 57.888 45.338 1.00 11.34 327 ALA B N 1
ATOM 5957 C CA . ALA B 1 328 ? -22.765 58.501 46.087 1.00 11.58 327 ALA B CA 1
ATOM 5958 C C . ALA B 1 328 ? -22.783 58.014 47.530 1.00 12.24 327 ALA B C 1
ATOM 5959 O O . ALA B 1 328 ? -22.333 56.902 47.845 1.00 11.34 327 ALA B O 1
ATOM 5961 N N . ILE B 1 329 ? -23.334 58.864 48.394 1.00 11.03 328 ILE B N 1
ATOM 5962 C CA . ILE B 1 329 ? -23.702 58.523 49.770 1.00 12.35 328 ILE B CA 1
ATOM 5963 C C . ILE B 1 329 ? -25.214 58.626 49.909 1.00 12.55 328 ILE B C 1
ATOM 5964 O O . ILE B 1 329 ? -25.816 59.599 49.442 1.00 13.86 328 ILE B O 1
ATOM 5969 N N . LEU B 1 330 ? -25.829 57.629 50.561 1.00 13.65 329 LEU B N 1
ATOM 5970 C CA . LEU B 1 330 ? -27.267 57.617 50.828 1.00 13.31 329 LEU B CA 1
ATOM 5971 C C . LEU B 1 330 ? -27.479 58.014 52.284 1.00 15.26 329 LEU B C 1
ATOM 5972 O O . LEU B 1 330 ? -26.852 57.437 53.171 1.00 15.56 329 LEU B O 1
ATOM 5977 N N . GLY B 1 331 ? -28.353 58.973 52.525 1.00 11.94 330 GLY B N 1
ATOM 5978 C CA . GLY B 1 331 ? -28.588 59.360 53.907 1.00 12.63 330 GLY B CA 1
ATOM 5979 C C . GLY B 1 331 ? -29.760 60.282 54.064 1.00 12.97 330 GLY B C 1
ATOM 5980 O O . GLY B 1 331 ? -30.603 60.425 53.176 1.00 13.35 330 GLY B O 1
ATOM 5981 N N . GLY B 1 332 ? -29.810 60.907 55.239 1.00 13.34 331 GLY B N 1
ATOM 5982 C CA . GLY B 1 332 ? -30.887 61.805 55.557 1.00 13.75 331 GLY B CA 1
ATOM 5983 C C . GLY B 1 332 ? -30.882 62.132 57.034 1.00 13.07 331 GLY B C 1
ATOM 5984 O O . GLY B 1 332 ? -30.138 61.554 57.833 1.00 14.91 331 GLY B O 1
ATOM 5985 N N . PRO B 1 333 ? -31.761 63.063 57.410 1.00 14.89 332 PRO B N 1
ATOM 5986 C CA . PRO B 1 333 ? -31.798 63.501 58.821 1.00 15.92 332 PRO B CA 1
ATOM 5987 C C . PRO B 1 333 ? -32.157 62.405 59.801 1.00 17.24 332 PRO B C 1
ATOM 5988 O O . PRO B 1 333 ? -31.834 62.544 60.993 1.00 19.72 332 PRO B O 1
ATOM 5992 N N . LEU B 1 334 ? -32.828 61.329 59.377 1.00 16.25 333 LEU B N 1
ATOM 5993 C CA . LEU B 1 334 ? -33.157 60.256 60.328 1.00 16.05 333 LEU B CA 1
ATOM 5994 C C . LEU B 1 334 ? -32.074 59.178 60.442 1.00 16.33 333 LEU B C 1
ATOM 5995 O O . LEU B 1 334 ? -32.254 58.196 61.177 1.00 18.17 333 LEU B O 1
ATOM 6000 N N . GLU B 1 335 ? -30.981 59.334 59.727 1.00 15.22 334 GLU B N 1
ATOM 6001 C CA . GLU B 1 335 ? -29.991 58.239 59.698 1.00 14.45 334 GLU B CA 1
ATOM 6002 C C . GLU B 1 335 ? -29.339 57.977 61.058 1.00 16.27 334 GLU B C 1
ATOM 6003 O O . GLU B 1 335 ? -29.162 58.910 61.839 1.00 18.06 334 GLU B O 1
ATOM 6009 N N . MET B 1 336 ? -29.036 56.708 61.306 1.00 18.15 335 MET B N 1
ATOM 6010 C CA . MET B 1 336 ? -28.189 56.413 62.477 1.00 18.56 335 MET B CA 1
ATOM 6011 C C . MET B 1 336 ? -26.780 56.845 62.061 1.00 20.32 335 MET B C 1
ATOM 6012 O O . MET B 1 336 ? -26.322 56.450 60.992 1.00 16.66 335 MET B O 1
ATOM 6017 N N . PRO B 1 337 ? -26.095 57.680 62.853 1.00 18.07 336 PRO B N 1
ATOM 6018 C CA . PRO B 1 337 ? -24.774 58.136 62.491 1.00 16.63 336 PRO B CA 1
ATOM 6019 C C . PRO B 1 337 ? -23.820 56.959 62.251 1.00 16.89 336 PRO B C 1
ATOM 6020 O O . PRO B 1 337 ? -23.951 55.965 62.893 1.00 18.68 336 PRO B O 1
ATOM 6024 N N . TRP B 1 338 ? -22.885 57.149 61.329 1.00 15.64 337 TRP B N 1
ATOM 6025 C CA . TRP B 1 338 ? -21.988 56.054 60.977 1.00 13.61 337 TRP B CA 1
ATOM 6026 C C . TRP B 1 338 ? -20.697 56.624 60.407 1.00 13.88 337 TRP B C 1
ATOM 6027 O O . TRP B 1 338 ? -20.666 57.738 59.864 1.00 15.14 337 TRP B O 1
ATOM 6038 N N . ASN B 1 339 ? -19.624 55.833 60.547 1.00 15.45 338 ASN B N 1
ATOM 6039 C CA . ASN B 1 339 ? -18.307 56.122 59.975 1.00 17.09 338 ASN B CA 1
ATOM 6040 C C . ASN B 1 339 ? -17.739 54.787 59.509 1.00 15.73 338 ASN B C 1
ATOM 6041 O O . ASN B 1 339 ? -17.623 53.864 60.318 1.00 16.33 338 ASN B O 1
ATOM 6046 N N . PHE B 1 340 ? -17.394 54.651 58.229 1.00 13.77 339 PHE B N 1
ATOM 6047 C CA . PHE B 1 340 ? -16.709 53.424 57.831 1.00 12.84 339 PHE B CA 1
ATOM 6048 C C . PHE B 1 340 ? -15.376 53.329 58.574 1.00 13.16 339 PHE B C 1
ATOM 6049 O O . PHE B 1 340 ? -14.731 54.341 58.864 1.00 16.23 339 PHE B O 1
ATOM 6057 N N . ASP B 1 341 ? -14.961 52.093 58.859 1.00 12.88 340 ASP B N 1
ATOM 6058 C CA . ASP B 1 341 ? -13.695 51.841 59.542 1.00 11.75 340 ASP B CA 1
ATOM 6059 C C . ASP B 1 341 ? -12.553 51.491 58.588 1.00 13.85 340 ASP B C 1
ATOM 6060 O O . ASP B 1 341 ? -11.541 50.911 58.990 1.00 14.60 340 ASP B O 1
ATOM 6065 N N . ARG B 1 342 ? -12.691 51.836 57.320 1.00 14.02 341 ARG B N 1
ATOM 6066 C CA . ARG B 1 342 ? -11.718 51.507 56.295 1.00 12.07 341 ARG B CA 1
ATOM 6067 C C . ARG B 1 342 ? -12.090 52.340 55.073 1.00 10.35 341 ARG B C 1
ATOM 6068 O O . ARG B 1 342 ? -13.219 52.821 54.959 1.00 12.59 341 ARG B O 1
ATOM 6076 N N . VAL B 1 343 ? -11.119 52.492 54.171 1.00 13.73 342 VAL B N 1
ATOM 6077 C CA . VAL B 1 343 ? -11.348 53.325 52.985 1.00 13.41 342 VAL B CA 1
ATOM 6078 C C . VAL B 1 343 ? -12.285 52.653 51.993 1.00 12.92 342 VAL B C 1
ATOM 6079 O O . VAL B 1 343 ? -12.344 51.415 51.873 1.00 13.47 342 VAL B O 1
ATOM 6083 N N . PHE B 1 344 ? -13.000 53.495 51.241 1.00 12.81 343 PHE B N 1
ATOM 6084 C CA . PHE B 1 344 ? -13.636 53.118 49.985 1.00 11.72 343 PHE B CA 1
ATOM 6085 C C . PHE B 1 344 ? -12.634 53.338 48.844 1.00 13.10 343 PHE B C 1
ATOM 6086 O O . PHE B 1 344 ? -12.096 54.439 48.691 1.00 12.98 343 PHE B O 1
ATOM 6094 N N . LYS B 1 345 ? -12.347 52.286 48.072 1.00 11.48 344 LYS B N 1
ATOM 6095 C CA . LYS B 1 345 ? -11.331 52.325 47.019 1.00 11.73 344 LYS B CA 1
ATOM 6096 C C . LYS B 1 345 ? -11.950 52.642 45.663 1.00 12.23 344 LYS B C 1
ATOM 6097 O O . LYS B 1 345 ? -13.041 52.176 45.348 1.00 11.95 344 LYS B O 1
ATOM 6103 N N . TYR B 1 346 ? -11.235 53.428 44.855 1.00 13.24 345 TYR B N 1
ATOM 6104 C CA . TYR B 1 346 ? -11.766 53.860 43.564 1.00 11.57 345 TYR B CA 1
ATOM 6105 C C . TYR B 1 346 ? -10.618 53.809 42.571 1.00 13.12 345 TYR B C 1
ATOM 6106 O O . TYR B 1 346 ? -9.586 54.458 42.774 1.00 13.66 345 TYR B O 1
ATOM 6115 N N . ASP B 1 347 ? -10.787 53.035 41.508 1.00 13.35 346 ASP B N 1
ATOM 6116 C CA . ASP B 1 347 ? -9.714 52.819 40.531 1.00 14.12 346 ASP B CA 1
ATOM 6117 C C . ASP B 1 347 ? -9.601 54.025 39.593 1.00 14.09 346 ASP B C 1
ATOM 6118 O O . ASP B 1 347 ? -10.565 54.357 38.894 1.00 15.49 346 ASP B O 1
ATOM 6123 N N . VAL B 1 348 ? -8.435 54.702 39.613 1.00 13.88 347 VAL B N 1
ATOM 6124 C CA . VAL B 1 348 ? -8.158 55.848 38.745 1.00 13.90 347 VAL B CA 1
ATOM 6125 C C . VAL B 1 348 ? -6.967 55.563 37.823 1.00 16.65 347 VAL B C 1
ATOM 6126 O O . VAL B 1 348 ? -6.397 56.475 37.281 1.00 16.62 347 VAL B O 1
ATOM 6130 N N . THR B 1 349 ? -6.625 54.288 37.631 1.00 15.54 348 THR B N 1
ATOM 6131 C CA . THR B 1 349 ? -5.517 53.884 36.764 1.00 14.43 348 THR B CA 1
ATOM 6132 C C . THR B 1 349 ? -5.610 54.501 35.378 1.00 18.33 348 THR B C 1
ATOM 6133 O O . THR B 1 349 ? -4.625 55.059 34.869 1.00 19.80 348 THR B O 1
ATOM 6137 N N . LYS B 1 350 ? -6.783 54.404 34.747 1.00 16.59 349 LYS B N 1
ATOM 6138 C CA . LYS B 1 350 ? -6.866 54.820 33.341 1.00 18.73 349 LYS B CA 1
ATOM 6139 C C . LYS B 1 350 ? -6.741 56.329 33.199 1.00 19.59 349 LYS B C 1
ATOM 6140 O O . LYS B 1 350 ? -6.052 56.815 32.289 1.00 20.69 349 LYS B O 1
ATOM 6142 N N . ILE B 1 351 ? -7.367 57.109 34.086 1.00 16.98 350 ILE B N 1
ATOM 6143 C CA . ILE B 1 351 ? -7.281 58.551 33.900 1.00 17.38 350 ILE B CA 1
ATOM 6144 C C . ILE B 1 351 ? -5.874 59.061 34.213 1.00 19.95 350 ILE B C 1
ATOM 6145 O O . ILE B 1 351 ? -5.392 59.991 33.540 1.00 19.46 350 ILE B O 1
ATOM 6150 N N . PHE B 1 352 ? -5.165 58.444 35.174 1.00 17.79 351 PHE B N 1
ATOM 6151 C CA . PHE B 1 352 ? -3.743 58.759 35.353 1.00 16.57 351 PHE B CA 1
ATOM 6152 C C . PHE B 1 352 ? -2.955 58.464 34.080 1.00 21.93 351 PHE B C 1
ATOM 6153 O O . PHE B 1 352 ? -2.138 59.286 33.640 1.00 18.93 351 PHE B O 1
ATOM 6161 N N . GLN B 1 353 ? -3.185 57.284 33.489 1.00 21.27 352 GLN B N 1
ATOM 6162 C CA A GLN B 1 353 ? -2.490 56.920 32.253 0.54 22.55 352 GLN B CA 1
ATOM 6163 C CA B GLN B 1 353 ? -2.492 56.917 32.252 0.46 22.56 352 GLN B CA 1
ATOM 6164 C C . GLN B 1 353 ? -2.799 57.901 31.131 1.00 25.48 352 GLN B C 1
ATOM 6165 O O . GLN B 1 353 ? -1.889 58.343 30.417 1.00 23.34 352 GLN B O 1
ATOM 6176 N N . GLN B 1 354 ? -4.073 58.265 30.966 1.00 22.03 353 GLN B N 1
ATOM 6177 C CA . GLN B 1 354 ? -4.458 59.169 29.881 1.00 24.70 353 GLN B CA 1
ATOM 6178 C C . GLN B 1 354 ? -3.825 60.547 30.029 1.00 26.91 353 GLN B C 1
ATOM 6179 O O . GLN B 1 354 ? -3.475 61.188 29.023 1.00 26.51 353 GLN B O 1
ATOM 6185 N N . MET B 1 355 ? -3.649 61.019 31.262 1.00 18.57 354 MET B N 1
ATOM 6186 C CA . MET B 1 355 ? -3.025 62.313 31.502 1.00 18.75 354 MET B CA 1
ATOM 6187 C C . MET B 1 355 ? -1.507 62.237 31.637 1.00 19.05 354 MET B C 1
ATOM 6188 O O . MET B 1 355 ? -0.883 63.266 31.924 1.00 21.91 354 MET B O 1
ATOM 6193 N N . ARG B 1 356 ? -0.917 61.052 31.454 1.00 20.51 355 ARG B N 1
ATOM 6194 C CA . ARG B 1 356 ? 0.527 60.850 31.558 1.00 21.12 355 ARG B CA 1
ATOM 6195 C C . ARG B 1 356 ? 1.041 61.295 32.923 1.00 25.45 355 ARG B C 1
ATOM 6196 O O . ARG B 1 356 ? 2.112 61.895 33.055 1.00 21.21 355 ARG B O 1
ATOM 6200 N N . LEU B 1 357 ? 0.265 60.981 33.963 1.00 19.61 356 LEU B N 1
ATOM 6201 C CA . LEU B 1 357 ? 0.643 61.259 35.337 1.00 18.41 356 LEU B CA 1
ATOM 6202 C C . LEU B 1 357 ? 1.001 59.961 36.043 1.00 19.80 356 LEU B C 1
ATOM 6203 O O . LEU B 1 357 ? 0.432 58.913 35.750 1.00 21.47 356 LEU B O 1
ATOM 6208 N N . ARG B 1 358 ? 2.007 60.024 36.900 1.00 19.52 357 ARG B N 1
ATOM 6209 C CA . ARG B 1 358 ? 2.376 59.017 37.875 1.00 19.96 357 ARG B CA 1
ATOM 6210 C C . ARG B 1 358 ? 1.782 59.397 39.229 1.00 16.70 357 ARG B C 1
ATOM 6211 O O . ARG B 1 358 ? 1.441 60.562 39.460 1.00 17.32 357 ARG B O 1
ATOM 6219 N N . PRO B 1 359 ? 1.631 58.427 40.134 1.00 18.59 358 PRO B N 1
ATOM 6220 C CA . PRO B 1 359 ? 1.135 58.774 41.484 1.00 19.55 358 PRO B CA 1
ATOM 6221 C C . PRO B 1 359 ? 1.971 59.825 42.187 1.00 18.46 358 PRO B C 1
ATOM 6222 O O . PRO B 1 359 ? 1.419 60.623 42.958 1.00 19.90 358 PRO B O 1
ATOM 6226 N N . ASP B 1 360 ? 3.271 59.894 41.904 1.00 19.36 359 ASP B N 1
ATOM 6227 C CA . ASP B 1 360 ? 4.150 60.877 42.523 1.00 23.82 359 ASP B CA 1
ATOM 6228 C C . ASP B 1 360 ? 4.423 62.095 41.634 1.00 26.26 359 ASP B C 1
ATOM 6229 O O . ASP B 1 360 ? 5.365 62.852 41.905 1.00 25.70 359 ASP B O 1
ATOM 6234 N N . SER B 1 361 ? 3.614 62.307 40.595 1.00 23.09 360 SER B N 1
ATOM 6235 C CA . SER B 1 361 ? 3.700 63.498 39.755 1.00 19.64 360 SER B CA 1
ATOM 6236 C C . SER B 1 361 ? 3.084 64.702 40.475 1.00 22.40 360 SER B C 1
ATOM 6237 O O . SER B 1 361 ? 2.546 64.597 41.580 1.00 21.70 360 SER B O 1
ATOM 6240 N N . ASN B 1 362 ? 3.137 65.858 39.818 1.00 21.22 361 ASN B N 1
ATOM 6241 C CA . ASN B 1 362 ? 2.578 67.098 40.334 1.00 20.44 361 ASN B CA 1
ATOM 6242 C C . ASN B 1 362 ? 1.158 67.231 39.797 1.00 21.23 361 ASN B C 1
ATOM 6243 O O . ASN B 1 362 ? 0.959 67.375 38.587 1.00 23.74 361 ASN B O 1
ATOM 6248 N N . TYR B 1 363 ? 0.167 67.162 40.689 1.00 19.07 362 TYR B N 1
ATOM 6249 C CA . TYR B 1 363 ? -1.233 67.243 40.280 1.00 18.01 362 TYR B CA 1
ATOM 6250 C C . TYR B 1 363 ? -2.066 67.536 41.524 1.00 17.14 362 TYR B C 1
ATOM 6251 O O . TYR B 1 363 ? -1.588 67.415 42.658 1.00 17.47 362 TYR B O 1
ATOM 6260 N N . THR B 1 364 ? -3.319 67.910 41.301 1.00 18.98 363 THR B N 1
ATOM 6261 C CA . THR B 1 364 ? -4.282 68.045 42.396 1.00 18.88 363 THR B CA 1
ATOM 6262 C C . THR B 1 364 ? -5.534 67.246 42.050 1.00 17.13 363 THR B C 1
ATOM 6263 O O . THR B 1 364 ? -5.762 66.871 40.896 1.00 17.12 363 THR B O 1
ATOM 6267 N N . ILE B 1 365 ? -6.335 66.977 43.076 1.00 16.28 364 ILE B N 1
ATOM 6268 C CA . ILE B 1 365 ? -7.587 66.236 42.915 1.00 17.88 364 ILE B CA 1
ATOM 6269 C C . ILE B 1 365 ? -8.711 67.031 43.574 1.00 16.37 364 ILE B C 1
ATOM 6270 O O . ILE B 1 365 ? -9.115 66.744 44.717 1.00 18.42 364 ILE B O 1
ATOM 6275 N N . PRO B 1 366 ? -9.280 68.024 42.911 1.00 15.92 365 PRO B N 1
ATOM 6276 C CA . PRO B 1 366 ? -10.359 68.776 43.557 1.00 16.36 365 PRO B CA 1
ATOM 6277 C C . PRO B 1 366 ? -11.595 67.906 43.712 1.00 15.50 365 PRO B C 1
ATOM 6278 O O . PRO B 1 366 ? -11.968 67.147 42.809 1.00 15.82 365 PRO B O 1
ATOM 6282 N N . ILE B 1 367 ? -12.244 68.057 44.856 1.00 15.01 366 ILE B N 1
ATOM 6283 C CA . ILE B 1 367 ? -13.460 67.326 45.217 1.00 12.67 366 ILE B CA 1
ATOM 6284 C C . ILE B 1 367 ? -14.638 68.284 45.232 1.00 14.31 366 ILE B C 1
ATOM 6285 O O . ILE B 1 367 ? -14.528 69.396 45.751 1.00 15.56 366 ILE B O 1
ATOM 6290 N N . ARG B 1 368 ? -15.776 67.832 44.687 1.00 14.24 367 ARG B N 1
ATOM 6291 C CA . ARG B 1 368 ? -17.043 68.527 44.811 1.00 14.09 367 ARG B CA 1
ATOM 6292 C C . ARG B 1 368 ? -18.053 67.549 45.389 1.00 14.37 367 ARG B C 1
ATOM 6293 O O . ARG B 1 368 ? -17.992 66.355 45.102 1.00 15.62 367 ARG B O 1
ATOM 6301 N N . ILE B 1 369 ? -18.971 68.058 46.197 1.00 12.47 368 ILE B N 1
ATOM 6302 C CA . ILE B 1 369 ? -20.036 67.255 46.804 1.00 13.42 368 ILE B CA 1
ATOM 6303 C C . ILE B 1 369 ? -21.352 67.962 46.527 1.00 15.01 368 ILE B C 1
ATOM 6304 O O . ILE B 1 369 ? -21.480 69.154 46.825 1.00 16.41 368 ILE B O 1
ATOM 6309 N N . ARG B 1 370 ? -22.306 67.264 45.906 1.00 11.28 369 ARG B N 1
ATOM 6310 C CA . ARG B 1 370 ? -23.593 67.867 45.600 1.00 11.97 369 ARG B CA 1
ATOM 6311 C C . ARG B 1 370 ? -24.703 67.067 46.268 1.00 12.33 369 ARG B C 1
ATOM 6312 O O . ARG B 1 370 ? -24.867 65.876 45.974 1.00 14.15 369 ARG B O 1
ATOM 6320 N N . ALA B 1 371 ? -25.459 67.724 47.137 1.00 13.02 370 ALA B N 1
ATOM 6321 C CA . ALA B 1 371 ? -26.625 67.078 47.728 1.00 11.59 370 ALA B CA 1
ATOM 6322 C C . ALA B 1 371 ? -27.629 66.692 46.635 1.00 14.07 370 ALA B C 1
ATOM 6323 O O . ALA B 1 371 ? -27.643 67.261 45.539 1.00 13.60 370 ALA B O 1
ATOM 6325 N N . VAL B 1 372 ? -28.464 65.683 46.926 1.00 13.71 371 VAL B N 1
ATOM 6326 C CA . VAL B 1 372 ? -29.386 65.224 45.876 1.00 13.92 371 VAL B CA 1
ATOM 6327 C C . VAL B 1 372 ? -30.475 66.256 45.578 1.00 15.25 371 VAL B C 1
ATOM 6328 O O . VAL B 1 372 ? -31.119 66.146 44.530 1.00 16.79 371 VAL B O 1
ATOM 6332 N N . ASN B 1 373 ? -30.608 67.310 46.378 1.00 14.37 372 ASN B N 1
ATOM 6333 C CA . ASN B 1 373 ? -31.541 68.406 46.009 1.00 16.00 372 ASN B CA 1
ATOM 6334 C C . ASN B 1 373 ? -30.844 69.383 45.051 1.00 16.56 372 ASN B C 1
ATOM 6335 O O . ASN B 1 373 ? -31.487 70.345 44.633 1.00 19.01 372 ASN B O 1
ATOM 6340 N N . GLY B 1 374 ? -29.577 69.126 44.730 1.00 14.43 373 GLY B N 1
ATOM 6341 C CA . GLY B 1 374 ? -28.845 69.959 43.760 1.00 12.63 373 GLY B CA 1
ATOM 6342 C C . GLY B 1 374 ? -27.910 70.990 44.382 1.00 13.56 373 GLY B C 1
ATOM 6343 O O . GLY B 1 374 ? -27.166 71.612 43.654 1.00 16.37 373 GLY B O 1
ATOM 6344 N N . MET B 1 375 ? -27.943 71.106 45.701 1.00 14.20 374 MET B N 1
ATOM 6345 C CA . MET B 1 375 ? -27.088 72.107 46.388 1.00 14.56 374 MET B CA 1
ATOM 6346 C C . MET B 1 375 ? -25.631 71.636 46.506 1.00 16.12 374 MET B C 1
ATOM 6347 O O . MET B 1 375 ? -25.400 70.562 47.030 1.00 15.55 374 MET B O 1
ATOM 6352 N N . GLN B 1 376 ? -24.694 72.480 46.083 1.00 13.59 375 GLN B N 1
ATOM 6353 C CA . GLN B 1 376 ? -23.259 72.162 46.273 1.00 14.00 375 GLN B CA 1
ATOM 6354 C C . GLN B 1 376 ? -22.906 72.343 47.753 1.00 15.95 375 GLN B C 1
ATOM 6355 O O . GLN B 1 376 ? -23.140 73.425 48.293 1.00 17.82 375 GLN B O 1
ATOM 6361 N N . LEU B 1 377 ? -22.400 71.282 48.361 1.00 14.68 376 LEU B N 1
ATOM 6362 C CA . LEU B 1 377 ? -22.031 71.314 49.771 1.00 14.57 376 LEU B CA 1
ATOM 6363 C C . LEU B 1 377 ? -20.534 71.528 49.912 1.00 14.86 376 LEU B C 1
ATOM 6364 O O . LEU B 1 377 ? -19.746 71.234 49.022 1.00 15.74 376 LEU B O 1
ATOM 6369 N N . ASP B 1 378 ? -20.160 72.000 51.091 1.00 14.82 377 ASP B N 1
ATOM 6370 C CA . ASP B 1 378 ? -18.741 72.271 51.377 1.00 16.92 377 ASP B CA 1
ATOM 6371 C C . ASP B 1 378 ? -17.978 70.952 51.311 1.00 15.48 377 ASP B C 1
ATOM 6372 O O . ASP B 1 378 ? -18.344 70.006 51.991 1.00 15.74 377 ASP B O 1
ATOM 6377 N N . PRO B 1 379 ? -16.966 70.856 50.442 1.00 13.87 378 PRO B N 1
ATOM 6378 C CA . PRO B 1 379 ? -16.288 69.559 50.283 1.00 16.34 378 PRO B CA 1
ATOM 6379 C C . PRO B 1 379 ? -15.598 69.091 51.549 1.00 17.18 378 PRO B C 1
ATOM 6380 O O . PRO B 1 379 ? -15.356 67.883 51.668 1.00 20.45 378 PRO B O 1
ATOM 6384 N N . ASN B 1 380 ? -15.327 69.990 52.513 1.00 18.28 379 ASN B N 1
ATOM 6385 C CA . ASN B 1 380 ? -14.709 69.533 53.752 1.00 20.44 379 ASN B CA 1
ATOM 6386 C C . ASN B 1 380 ? -15.670 68.767 54.657 1.00 22.55 379 ASN B C 1
ATOM 6387 O O . ASN B 1 380 ? -15.223 68.307 55.714 1.00 24.44 379 ASN B O 1
ATOM 6392 N N . LEU B 1 381 ? -16.941 68.562 54.273 1.00 17.92 380 LEU B N 1
ATOM 6393 C CA . LEU B 1 381 ? -17.752 67.569 54.982 1.00 22.46 380 LEU B CA 1
ATOM 6394 C C . LEU B 1 381 ? -17.115 66.186 54.976 1.00 21.41 380 LEU B C 1
ATOM 6395 O O . LEU B 1 381 ? -17.442 65.357 55.841 1.00 22.28 380 LEU B O 1
ATOM 6400 N N . LEU B 1 382 ? -16.249 65.896 54.015 1.00 18.04 381 LEU B N 1
ATOM 6401 C CA . LEU B 1 382 ? -15.555 64.623 53.910 1.00 17.97 381 LEU B CA 1
ATOM 6402 C C . LEU B 1 382 ? -14.051 64.857 53.878 1.00 20.25 381 LEU B C 1
ATOM 6403 O O . LEU B 1 382 ? -13.575 65.873 53.361 1.00 21.59 381 LEU B O 1
ATOM 6408 N N . GLU B 1 383 ? -13.301 63.911 54.424 1.00 16.79 382 GLU B N 1
ATOM 6409 C CA . GLU B 1 383 ? -11.850 63.980 54.318 1.00 17.89 382 GLU B CA 1
ATOM 6410 C C . GLU B 1 383 ? -11.416 63.884 52.855 1.00 16.20 382 GLU B C 1
ATOM 6411 O O . GLU B 1 383 ? -12.020 63.139 52.073 1.00 19.44 382 GLU B O 1
ATOM 6417 N N . PRO B 1 384 ? -10.376 64.607 52.445 1.00 16.47 383 PRO B N 1
ATOM 6418 C CA . PRO B 1 384 ? -9.845 64.413 51.100 1.00 15.59 383 PRO B CA 1
ATOM 6419 C C . PRO B 1 384 ? -9.336 62.996 50.928 1.00 14.24 383 PRO B C 1
ATOM 6420 O O . PRO B 1 384 ? -8.917 62.345 51.907 1.00 18.64 383 PRO B O 1
ATOM 6424 N N . PRO B 1 385 ? -9.389 62.459 49.711 1.00 15.31 384 PRO B N 1
ATOM 6425 C CA . PRO B 1 385 ? -8.884 61.109 49.463 1.00 14.19 384 PRO B CA 1
ATOM 6426 C C . PRO B 1 385 ? -7.376 61.039 49.575 1.00 13.87 384 PRO B C 1
ATOM 6427 O O . PRO B 1 385 ? -6.665 62.051 49.445 1.00 18.19 384 PRO B O 1
ATOM 6431 N N . SER B 1 386 ? -6.882 59.818 49.766 1.00 11.78 385 SER B N 1
ATOM 6432 C CA . SER B 1 386 ? -5.456 59.544 49.642 1.00 13.97 385 SER B CA 1
ATOM 6433 C C . SER B 1 386 ? -5.202 58.732 48.379 1.00 14.73 385 SER B C 1
ATOM 6434 O O . SER B 1 386 ? -6.122 58.132 47.814 1.00 13.71 385 SER B O 1
ATOM 6437 N N . VAL B 1 387 ? -3.942 58.720 47.931 1.00 13.81 386 VAL B N 1
ATOM 6438 C CA . VAL B 1 387 ? -3.523 58.078 46.687 1.00 13.98 386 VAL B CA 1
ATOM 6439 C C . VAL B 1 387 ? -2.683 56.859 47.028 1.00 13.71 386 VAL B C 1
ATOM 6440 O O . VAL B 1 387 ? -1.700 56.965 47.783 1.00 14.59 386 VAL B O 1
ATOM 6444 N N . THR B 1 388 ? -3.072 55.697 46.490 1.00 13.64 387 THR B N 1
ATOM 6445 C CA A THR B 1 388 ? -2.294 54.468 46.627 0.67 15.76 387 THR B CA 1
ATOM 6446 C CA B THR B 1 388 ? -2.307 54.472 46.629 0.33 15.73 387 THR B CA 1
ATOM 6447 C C . THR B 1 388 ? -1.870 53.973 45.257 1.00 15.65 387 THR B C 1
ATOM 6448 O O . THR B 1 388 ? -2.601 54.114 44.262 1.00 17.20 387 THR B O 1
ATOM 6455 N N . PHE B 1 389 ? -0.680 53.389 45.213 1.00 15.69 388 PHE B N 1
ATOM 6456 C CA . PHE B 1 389 ? -0.225 52.622 44.059 1.00 17.51 388 PHE B CA 1
ATOM 6457 C C . PHE B 1 389 ? -0.176 51.154 44.452 1.00 15.76 388 PHE B C 1
ATOM 6458 O O . PHE B 1 389 ? 0.363 50.803 45.498 1.00 18.27 388 PHE B O 1
ATOM 6466 N N . VAL B 1 390 ? -0.796 50.302 43.646 1.00 17.26 389 VAL B N 1
ATOM 6467 C CA . VAL B 1 390 ? -0.864 48.874 43.911 1.00 20.01 389 VAL B CA 1
ATOM 6468 C C . VAL B 1 390 ? -0.177 48.151 42.763 1.00 21.34 389 VAL B C 1
ATOM 6469 O O . VAL B 1 390 ? -0.746 48.003 41.686 1.00 20.24 389 VAL B O 1
ATOM 6473 N N . PRO B 1 391 ? 1.071 47.705 42.945 1.00 23.89 390 PRO B N 1
ATOM 6474 C CA . PRO B 1 391 ? 1.741 46.966 41.861 1.00 25.04 390 PRO B CA 1
ATOM 6475 C C . PRO B 1 391 ? 0.982 45.695 41.512 1.00 22.03 390 PRO B C 1
ATOM 6476 O O . PRO B 1 391 ? 0.374 45.054 42.371 1.00 25.90 390 PRO B O 1
ATOM 6480 N N . GLY B 1 392 ? 0.999 45.342 40.227 1.00 25.47 391 GLY B N 1
ATOM 6481 C CA . GLY B 1 392 ? 0.379 44.093 39.825 1.00 23.20 391 GLY B CA 1
ATOM 6482 C C . GLY B 1 392 ? 1.062 42.901 40.471 1.00 32.17 391 GLY B C 1
ATOM 6483 O O . GLY B 1 392 ? 2.257 42.928 40.764 1.00 31.27 391 GLY B O 1
ATOM 6484 N N . LYS B 1 393 ? 0.288 41.850 40.725 1.00 29.38 392 LYS B N 1
ATOM 6485 C CA . LYS B 1 393 ? 0.854 40.642 41.326 1.00 32.60 392 LYS B CA 1
ATOM 6486 C C . LYS B 1 393 ? 0.478 39.407 40.521 1.00 38.91 392 LYS B C 1
ATOM 6487 O O . LYS B 1 393 ? -0.517 39.429 39.794 1.00 41.95 392 LYS B O 1
#

B-factor: mean 21.3, std 9.89, range [7.28, 88.81]

Secondary structure (DSSP, 8-state):
-TTEE-BGGG--HHHHHHHHHHHHHHHHT-SSS-HHHHHTTTSSSP-EEETTEEE-----SSTTHHHHHHHHHHHHHHHHHHTT-SS---B--TTS--SS--HHHH--SS-GGG--B-TTS-TT-B------GGGTS-TT--SS-HHHHHHHHHHH--SHHHHHHHHHHHHHHHHHHHHTT-SSSTTSTTTGGGSTHHHHHHHHHHHHHHHHHHHHHHTTS-SS--SSSTTGGGSB-TTTTSTT---HHHHHT-BHHHHT--GGGT-EES---BTTB-HHHHHHHHHHHTTS-EEEEEE--B--SS-EEEEEEEEETTS-EEEEEEEEE---TTPPP-B-SSPEEEE-HHHHHHTT--TTSSEE--EEEEETTS-EE-GGGSPPPEEEEE---/-TTEE-BGGG--HHHHHHHHHHHHHHHHT-SS--HHHHHTTTSSSP-EEETTEEE-----SSTTHHHHHHHHHHHHHHHHHHTT--S-PPB--TTS--SS--HHHH--SS-GGG--BPTTS-TT-B------GGGGS-TT--SS-HHHHHHHHHHH--SHHHHHHHHHHHHHHHHHHHHTT-SSSTTSTTTGGGSTHHHHHHHHHHHHHHHHHHHHHHHTS-SS--SSSTTGGGSB-TTTTSTT---HHHHHT-BHHHHT--GGGT-EES---BTTB-HHHHHHHHHHHTTS-EEEEEE--B--SS-EEEEEEEEETTS-EEEEEEEEE---TTPPP-B-SSPEEEE-HHHHHHTT--TTSSEE--EEEEETTSPEEPGGGSPPPEEEEE---

Radius of gyration: 29.12 Å; Cα contacts (8 Å, |Δi|>4): 1656; chains: 2; bounding box: 88×55×62 Å

Sequence (786 aa):
GVGVRKDINTLTAAETTNLRDALRRVQAGTGRMMTYDFIAGAHGYPAECKMGEYDVACCQHGMASFPGWHRVFTRQMEIALSWEGAKVGLPYWDWTEAFTELPTTLVSQEHHDNPFHHGHIPGKAENITTTRAPRPQLFKDPEHGEESFFFRQALLAFEEQRDFCDFEVQFEVLHNALHSWIGGTSPYGMSTLEYAAYDPIFFIHHSNVDRQFAIWQELQKHRGLDYNTANCHIQQDLRRKPLEEPFNRANNPVLVTRVHSRAIDAFNYDQYGYQYDHLHFHGLTVDKLDEKLEKRKEQDRVFLNFMLRGIKMSADVVVFDLCNAQGTCNFAGTFAILGGPLEMPWNFDRVFKYDVTKIFQQQQMRLRPDSNNYTIPIRIRAVNGMQLDPNLLEEPPSVTTFVPGKGVGVRKDINTLTAAETTNLRDALRRRVQAGTGRMMTYDFIAGAHGYPAECKMGEYDVACCQHGMASFPGWHRVFTRQMEIALSWEGAKVGLPYWDWTEAFTELPTLVSQEHHDNPFHHGHIPGKAENITTTRAPRPQLFKDPEHGEESFFFRQALLAFEEQRDFCDFEVQFEVLHNALHSWIGGTSSPYGMSTLEYAAYDPIFFIHHSNVDRQFAIWQELQKHRGLDYNTANCHIQDLRRKPLEEPFNRANNPVLVTRVHSRAIDAFNYDQYGYQYDHLHFHGLTVDKLDEKLEKRKEQDRVFLNFMLRGIKMSADVVVFDLCNAQGTCNFAGTFAILGGPLEMPWNFDRVFKYDVTKIFQQQMRLRPDSNYTIPIRIRAVNGMQLDPNLLEPPSVTTFVPGK

Nearest PDB structures (foldseek):
  8tnv-assembly2_B  TM=1.000E+00  e=5.959E-78  Concholepas concholepas
  1js8-assembly2_B  TM=9.788E-01  e=8.583E-52  Enteroctopus dofleini
  4bed-assembly1_B  TM=9.735E-01  e=1.480E-51  Megathura crenulata
  6r83-assembly1_9a  TM=9.610E-01  e=3.951E-44  Todarodes pacificus
  4yd9-assembly1_Z  TM=9.669E-01  e=1.460E-43  Todarodes pacificus

Solvent-accessible surface area: 31292 Å² total; per-residue (Å²): 58,117,10,27,0,51,29,13,128,81,29,74,84,76,30,25,78,34,0,31,46,0,3,107,97,0,62,65,37,120,30,159,6,44,9,66,80,4,0,8,4,0,1,58,67,30,56,6,155,82,66,144,142,85,5,1,2,3,21,11,3,60,7,6,0,4,4,0,5,2,0,0,0,26,8,2,3,10,1,4,48,70,20,32,6,122,11,2,2,0,2,12,17,0,0,81,94,32,107,112,17,17,109,10,0,44,78,116,135,126,13,14,3,49,68,4,47,0,22,77,96,66,138,125,63,32,2,72,42,36,54,85,84,43,5,65,142,35,28,52,152,27,78,114,15,7,6,7,50,25,1,4,9,3,2,13,16,105,60,10,3,46,0,2,3,7,4,5,2,7,0,8,4,0,0,2,0,0,0,1,68,7,102,51,0,0,0,27,2,13,45,0,1,1,0,2,0,0,4,0,0,2,0,2,4,5,6,6,3,0,4,2,10,44,0,3,100,90,33,67,65,66,89,84,55,6,42,6,28,16,49,49,1,90,122,65,1,60,12,5,56,71,102,91,4,68,4,114,34,0,73,81,48,10,81,5,34,24,0,6,57,34,108,59,3,45,6,103,13,56,75,42,84,2,46,67,46,60,50,68,102,2,14,99,81,1,75,129,54,50,90,110,82,21,9,11,1,14,4,21,4,88,15,17,110,65,3,0,21,0,36,0,21,2,7,33,69,150,55,76,66,63,72,6,0,3,6,0,2,8,1,2,103,42,8,49,72,22,69,7,19,50,26,2,60,2,47,3,37,119,34,4,121,105,19,212,25,156,18,53,28,98,19,88,32,56,29,115,0,116,6,19,100,39,97,86,22,78,61,128,56,8,66,112,22,13,4,31,50,56,73,26,115,56,121,11,27,0,52,32,11,126,85,22,75,85,76,34,15,70,37,0,31,51,0,2,98,100,0,63,78,29,70,50,171,6,50,8,62,96,3,0,10,6,0,1,77,60,29,87,8,154,91,72,175,160,87,8,0,1,3,21,10,4,61,9,6,0,4,4,0,5,1,0,0,0,26,6,2,5,11,3,3,47,93,31,22,6,124,13,2,2,0,1,10,19,2,0,82,92,29,124,110,11,14,87,4,0,30,91,147,169,96,9,10,3,56,69,4,71,2,25,81,103,68,157,122,56,32,2,68,44,34,55,63,72,43,6,67,138,29,35,51,163,42,85,99,17,7,8,11,43,26,2,3,10,3,2,24,15,104,60,11,3,44,0,2,3,7,3,6,2,8,1,10,5,0,0,3,0,0,0,3,75,10,104,53,1,0,0,30,2,13,46,0,2,1,0,2,0,0,3,0,0,2,0,1,4,5,5,6,4,0,0,2,10,36,0,4,93,88,33,67,66,70,86,79,56,8,48,8,25,14,43,50,1,68,120,66,2,59,20,5,56,71,98,96,5,59,4,113,39,0,75,82,46,11,80,5,40,25,0,7,55,40,110,62,2,46,7,100,14,58,77,30,84,2,36,69,44,60,12,81,73,1,27,111,83,1,75,52,53,18,110,113,81,16,9,10,1,11,3,19,4,96,14,18,109,62,3,0,13,0,38,0,22,0,7,34,62,149,54,75,63,62,65,5,0,8,6,0,2,8,0,2,102,42,6,45,61,22,68,8,20,53,24,2,58,1,42,2,20,62,24,4,123,136,27,144,26,157,16,51,33,109,8,86,24,58,30,113,1,92,2,21,100,38,124,117,30,98,66,130,58,10,67,112,22,11,3,25,53,59,70,26,173

Foldseek 3Di:
DAQAAEAPVP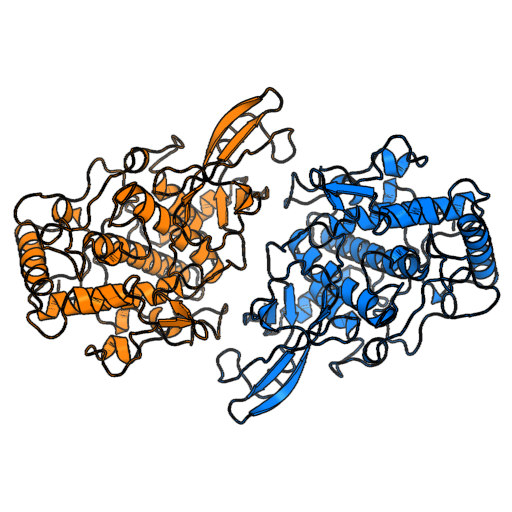DDPVLLVLLQQLLVVQCVCPFPHHLCVLLQQFAPPQDDDDDPDGFRLQDAQDLLNLLLLLLSLLLVQVSSVRSGRRHGHYAHQLQAQDQDDDPLACPDPSHSLPWFADPPDPRPHIWDWDAAPCSRPPPVPDDGHVLNVLLLVLLLDQASLSSVLSLRQSLLVVQLRGRFQTPAESQARRHDSRNNVSSNSSVNSNLSLVLSLVLNVVVVHDQLAHDPPRVQQADFSPPLCDPPNPQVQCNVQGGSSSSSPVVSSPHDYPDNADVNHDSVRSVVVSLVVLQAKFKKWWWKDWDPQAKKKKWKWKAAPVGDIDTQDITMDYHHNSHDTHIHPTTHIDTRRVVCVVVVHDLPHHIDMDMWMATSSGHTDDRVVTDGIDMDIRHGD/DAQAAEALVPDDPVLLVQLQQLLVCLCVPPDDHHLCRLLQQFAPPQDDDDPPAGFRLQDAQDLLNLLLLLLSLLLVQVSSVRSGRRHGQYAHQLLAADDDDRPSQCDDPSRSLVWFADPPDDPPHIADWDADPLSRPAQVPDPRHNLNVLLLVLLLDQASLSSVLSLRQSLLVCLLRGRFQTPAESQARRHPSRNNVSSNSSVNSNLSLVLSLVLNVVVVHDQLAHPPPRVQQADFSPPLCPPSNPDVQCNVQGGSSSSSCVVSSPHDYPDNADPNHDSVRSVVVSLVVLQAKFKKWWWKDWDPQAKKKKWKWKAAPVGDIDTQDITIDYHHNRHDTHTHPTTHIDTRRVVCVVVVHDLPHHIDMDMWMATSSGRTDDRVVTDGIDMDIRHRD